Protein 5ER9 (pdb70)

CATH classification: 3.40.50.720

Foldseek 3Di:
DDALFQAEEEAQALLRLLLLLCCCPVVVGFYEYEAQAQAGHPQQDWDADPPFRFIDRQQDDAWDFAQDVVLVVVLVVQFDFDPDFAFEWEAFPRDIFQDDAEQRRVQVVVPHGDALVRQVVVLCVQLPDPAQVPDDFLVNNVCRQRGDVCCVRFPVQLVCFAQVDDRSQHHNCVCVQADGYHHPDRRRGPHDDTGAGQVGDRSSSCSSQPRPSYHYDYSGDCVVPVPVSCVVNVNHAYEYAAALCVVVVVPLHDFWFKGKDKDKDKDQAQDDPPHQKYAYRDPPDQFGIKGWRCRSCVVDDIDHGMTMMMTMGMDIADPPGDGQAGRDGVSNVVSLVVSVVVQLVCCVVRVYHFADCNRNVDHDRSSRSSVRSVCCCVPAVVCCSPPVDRNHDD/DDDFQAEEEAQALLRLLLQLCCCPVPVTFYEYEAQAQAHHPQQDWDADVPFRFIDRPNDDAWDFAQDVVLVVVLVVQFDFDPDFAFEWEAFPRDTFQDDAEQRRVCVVVPHGDALVRQVVVLCVQLVVAACVGQFFQLNNVCNQRGDVCCVTFPVQLCCQAFVDDRRQFHNVVVVQADHYHHPDRGRHDHDDIGAGQVGDRSSSCSSQVRPSYDYDYSGDCVVCVPVNCVNHVNYAYEYAAALCVVVPVPLHDFKFKGKDKDKDKDQAQDDPPHQKYAYRDNPDQFGIKGWRCRRCVPDPTDRGMTMMMTMGMDIADPPGGGDAGRRGVVNVVSLVVSVVVQVVCCQPRVYHFADCRRNVDPDRSSRSSVVSVCCCVQAVVCCSPVVDRSVHD

Secondary structure (DSSP, 8-state):
-----SEEEE--SHHHHHHHHHHHHHH---EEEE-SSSSSSGGG--EE-TTT--EE-TT----EEES-HHHHHHHTTT--B------EEEEETTEEEEESSSHHHHHHHHTS---HHHHHHHHHHHHTTS-GGG--SHHHHHHHHH-HHHIIIIIHHHHHHHHTS-GGGS-GGG-S-----SSS---S---SEEE-BTT-HHHHHHHHT-STTEEEE-S--HHHHHHHHHHHSTT--EEE-S-HHHHTTTTT-PPPEEEEEEEEEEESSS-SSSSSEEEE-STTSS-SEEEEGGGG-TTS---SS-EEEEEEEEEE--TTSPP-EE---HHHHHHHHHHHHHHHHHHHHH-EEE-HHHHHT----HHHHHHHHHHHIIIIIHHHHHH-------/----SEEEE--SHHHHHHHHHHHHHH---EEEE-SSSSSSGGG-EEE-TTT--EEETTS---EEES-HHHHHHHTTT--B-------EEEETTEEEE-SBSHHHHHHHHSS---HHHHHHHHHHHTTTS-GGG--SHHHHHHHHH-HHHIIIIIHHHHHHHH-S-GGGS-GGGGGGS-B-SSS---S---SEEE-BTT-HHHHHHHHT-STTEEEE-S--HHHHHHHHHHHSTT--EEE-S-HHHHTTTTT-PPPEEEEEEEEEEESSS-SSSSSEEEE-STTSS-SEEEEGGGG-TTS---SS-EEEEEEEEEE--TTSPP-EE---HHHHHHHHHHHHHHHHHHHHH-EEE-HHHHHT----HHHHHHHHHHHIIIIIHHHHHH---SS--

Organism: Mycolicibacterium smegmatis (strain ATCC 700084 / mc(2)155) (NCBI:txid246196)

Structure (mmCIF, N/CA/C/O backbone):
data_5ER9
#
_entry.id   5ER9
#
_cell.length_a   123.675
_cell.length_b   131.426
_cell.length_c   135.814
_cell.angle_alpha   90.000
_cell.angle_beta   90.000
_cell.angle_gamma   90.000
#
_symmetry.space_group_name_H-M   'I 2 2 2'
#
loop_
_entity.id
_entity.type
_entity.pdbx_description
1 polymer 'UDP-galactopyranose mutase'
2 non-polymer "URIDINE-5'-DIPHOSPHATE"
3 non-polymer 'FLAVIN-ADENINE DINUCLEOTIDE'
4 non-polymer 'NITRATE ION'
5 non-polymer 'SULFATE ION'
6 water water
#
loop_
_atom_site.group_PDB
_atom_site.id
_atom_site.type_symbol
_atom_site.label_atom_id
_atom_site.label_alt_id
_atom_site.label_comp_id
_atom_site.label_asym_id
_atom_site.label_entity_id
_atom_site.label_seq_id
_atom_site.pdbx_PDB_ins_code
_atom_site.Cartn_x
_atom_site.Cartn_y
_atom_site.Cartn_z
_atom_site.occupancy
_atom_site.B_iso_or_equiv
_atom_site.auth_seq_id
_atom_site.auth_comp_id
_atom_site.auth_asym_id
_atom_site.auth_atom_id
_atom_site.pdbx_PDB_model_num
ATOM 1 N N A SER A 1 1 ? 54.267 64.141 43.484 0.51 30.71 13 SER A N 1
ATOM 2 N N B SER A 1 1 ? 54.016 64.179 43.501 0.49 30.39 13 SER A N 1
ATOM 3 C CA A SER A 1 1 ? 54.294 63.316 42.279 0.51 33.53 13 SER A CA 1
ATOM 4 C CA B SER A 1 1 ? 54.337 63.252 42.417 0.49 33.54 13 SER A CA 1
ATOM 5 C C A SER A 1 1 ? 53.491 62.033 42.481 0.51 29.13 13 SER A C 1
ATOM 6 C C B SER A 1 1 ? 53.478 61.997 42.512 0.49 29.14 13 SER A C 1
ATOM 7 O O A SER A 1 1 ? 52.874 61.835 43.531 0.51 30.09 13 SER A O 1
ATOM 8 O O B SER A 1 1 ? 52.802 61.782 43.522 0.49 30.11 13 SER A O 1
ATOM 13 N N . THR A 1 2 ? 53.498 61.173 41.466 1.00 26.88 14 THR A N 1
ATOM 14 C CA . THR A 1 2 ? 52.847 59.858 41.532 1.00 22.82 14 THR A CA 1
ATOM 15 C C . THR A 1 2 ? 53.755 58.802 40.891 1.00 27.59 14 THR A C 1
ATOM 16 O O . THR A 1 2 ? 54.720 59.141 40.212 1.00 24.37 14 THR A O 1
ATOM 20 N N . GLY A 1 3 ? 53.453 57.526 41.113 1.00 26.57 15 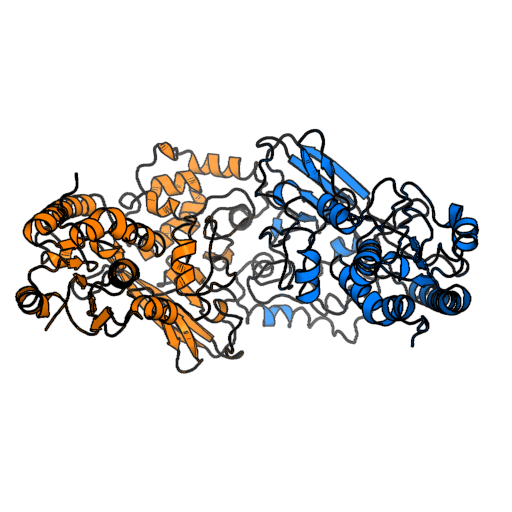GLY A N 1
ATOM 21 C CA . GLY A 1 3 ? 54.225 56.457 40.495 1.00 22.59 15 GLY A CA 1
ATOM 22 C C . GLY A 1 3 ? 55.669 56.409 40.963 1.00 30.11 15 GLY A C 1
ATOM 23 O O . GLY A 1 3 ? 55.978 56.841 42.077 1.00 29.29 15 GLY A O 1
ATOM 24 N N . ASN A 1 4 ? 56.548 55.905 40.097 1.00 21.87 16 ASN A N 1
ATOM 25 C CA . ASN A 1 4 ? 57.954 55.711 40.427 1.00 25.67 16 ASN A CA 1
ATOM 26 C C . ASN A 1 4 ? 58.078 55.019 41.766 1.00 23.35 16 ASN A C 1
ATOM 27 O O . ASN A 1 4 ? 58.829 55.441 42.650 1.00 25.62 16 ASN A O 1
ATOM 32 N N . PHE A 1 5 ? 57.327 53.939 41.896 1.00 17.15 17 PHE A N 1
ATOM 33 C CA . PHE A 1 5 ? 57.203 53.248 43.170 1.00 15.73 17 PHE A CA 1
ATOM 34 C C . PHE A 1 5 ? 58.492 52.541 43.558 1.00 19.88 17 PHE A C 1
ATOM 35 O O . PHE A 1 5 ? 59.157 51.918 42.717 1.00 18.11 17 PHE A O 1
ATOM 43 N N . ASP A 1 6 ? 58.820 52.650 44.843 1.00 17.35 18 ASP A N 1
ATOM 44 C CA . ASP A 1 6 ? 59.983 52.012 45.437 1.00 17.53 18 ASP A CA 1
ATOM 45 C C . ASP A 1 6 ? 59.598 50.704 46.082 1.00 15.82 18 ASP A C 1
ATOM 46 O O . ASP A 1 6 ? 60.461 49.898 46.421 1.00 19.12 18 ASP A O 1
ATOM 51 N N . LEU A 1 7 ? 58.297 50.501 46.273 1.00 13.23 19 LEU A N 1
ATOM 52 C CA . LEU A 1 7 ? 57.824 49.336 47.017 1.00 14.72 19 LEU A CA 1
ATOM 53 C C . LEU A 1 7 ? 56.394 49.005 46.628 1.00 16.66 19 LEU A C 1
ATOM 54 O O . LEU A 1 7 ? 55.566 49.902 46.558 1.00 17.31 19 LEU A O 1
ATOM 59 N N . PHE A 1 8 ? 56.114 47.729 46.380 1.00 16.16 20 PHE A N 1
ATOM 60 C CA . PHE A 1 8 ? 54.731 47.269 46.235 1.00 16.67 20 PHE A CA 1
ATOM 61 C C . PHE A 1 8 ? 54.304 46.520 47.487 1.00 15.64 20 PHE A C 1
ATOM 62 O O . PHE A 1 8 ? 55.033 45.652 47.966 1.00 16.53 20 PHE A O 1
ATOM 70 N N . VAL A 1 9 ? 53.122 46.838 48.018 1.00 14.85 21 VAL A N 1
ATOM 71 C CA . VAL A 1 9 ? 52.555 46.066 49.112 1.00 14.62 21 VAL A CA 1
ATOM 72 C C . VAL A 1 9 ? 51.219 45.458 48.674 1.00 15.37 21 VAL A C 1
ATOM 73 O O . VAL A 1 9 ? 50.325 46.177 48.217 1.00 13.67 21 VAL A O 1
ATOM 77 N N . VAL A 1 10 ? 51.103 44.135 48.763 1.00 15.27 22 VAL A N 1
ATOM 78 C CA . VAL A 1 10 ? 49.868 43.461 48.369 1.00 15.94 22 VAL A CA 1
ATOM 79 C C . VAL A 1 10 ? 49.036 43.156 49.608 1.00 15.48 22 VAL A C 1
ATOM 80 O O . VAL A 1 10 ? 49.417 42.324 50.445 1.00 16.13 22 VAL A O 1
ATOM 84 N N . GLY A 1 11 ? 47.903 43.847 49.728 1.00 17.46 23 GLY A N 1
ATOM 85 C CA . GLY A 1 11 ? 47.017 43.717 50.866 1.00 15.72 23 GLY A CA 1
ATOM 86 C C . GLY A 1 11 ? 47.125 44.890 51.827 1.00 16.10 23 GLY A C 1
ATOM 87 O O . GLY A 1 11 ? 48.238 45.344 52.131 1.00 18.00 23 GLY A O 1
ATOM 88 N N . SER A 1 12 ? 45.982 45.371 52.314 1.00 14.92 24 SER A N 1
ATOM 89 C CA . SER A 1 12 ? 45.948 46.570 53.152 1.00 15.13 24 SER A CA 1
ATOM 90 C C . SER A 1 12 ? 45.415 46.278 54.545 1.00 14.54 24 SER A C 1
ATOM 91 O O . SER A 1 12 ? 44.763 47.121 55.169 1.00 15.95 24 SER A O 1
ATOM 94 N N . GLY A 1 13 ? 45.700 45.078 55.047 1.00 15.25 25 GLY A N 1
ATOM 95 C CA . GLY A 1 13 ? 45.427 44.795 56.431 1.00 13.90 25 GLY A CA 1
ATOM 96 C C . GLY A 1 13 ? 46.483 45.450 57.318 1.00 17.53 25 GLY A C 1
ATOM 97 O O . GLY A 1 13 ? 47.363 46.155 56.827 1.00 13.51 25 GLY A O 1
ATOM 98 N N . PHE A 1 14 ? 46.414 45.211 58.615 1.00 15.21 26 PHE A N 1
ATOM 99 C CA . PHE A 1 14 ? 47.400 45.808 59.523 1.00 14.11 26 PHE A CA 1
ATOM 100 C C . PHE A 1 14 ? 48.851 45.450 59.162 1.00 13.25 26 PHE A C 1
ATOM 101 O O . PHE A 1 14 ? 49.710 46.281 59.334 1.00 14.76 26 PHE A O 1
ATOM 109 N N . PHE A 1 15 ? 49.138 44.239 58.676 1.00 11.82 27 PHE A N 1
ATOM 110 C CA . PHE A 1 15 ? 50.531 43.946 58.298 1.00 12.48 27 PHE A CA 1
ATOM 111 C C . PHE A 1 15 ? 50.972 44.849 57.141 1.00 14.65 27 PHE A C 1
ATOM 112 O O . PHE A 1 15 ? 51.987 45.554 57.229 1.00 12.75 27 PHE A O 1
ATOM 120 N N . GLY A 1 16 ? 50.190 44.840 56.064 1.00 12.71 28 GLY A N 1
ATOM 121 C CA . GLY A 1 16 ? 50.539 45.603 54.878 1.00 13.84 28 GLY A CA 1
ATOM 122 C C . GLY A 1 16 ? 50.620 47.097 55.159 1.00 14.52 28 GLY A C 1
ATOM 123 O O . GLY A 1 16 ? 51.514 47.767 54.640 1.00 13.43 28 GLY A O 1
ATOM 124 N N . LEU A 1 17 ? 49.699 47.625 55.964 1.00 13.22 29 LEU A N 1
ATOM 125 C CA . LEU A 1 17 ? 49.691 49.071 56.191 1.00 12.25 29 LEU A CA 1
ATOM 126 C C . LEU A 1 17 ? 50.825 49.485 57.118 1.00 14.17 29 LEU A C 1
ATOM 127 O O . LEU A 1 17 ? 51.320 50.592 57.007 1.00 13.48 29 LEU A O 1
ATOM 132 N N . THR A 1 18 ? 51.233 48.597 58.022 1.00 12.38 30 THR A N 1
ATOM 133 C CA . THR A 1 18 ? 52.401 48.890 58.862 1.00 12.59 30 THR A CA 1
ATOM 134 C C . THR A 1 18 ? 53.634 49.012 57.972 1.00 12.21 30 THR A C 1
ATOM 135 O O . THR A 1 18 ? 54.415 49.958 58.112 1.00 12.25 30 THR A O 1
ATOM 139 N N . ILE A 1 19 ? 53.801 48.059 57.056 1.00 10.95 31 ILE A N 1
ATOM 140 C CA . ILE A 1 19 ? 54.923 48.105 56.124 1.00 10.62 31 ILE A CA 1
ATOM 141 C C . ILE A 1 19 ? 54.896 49.384 55.291 1.00 13.24 31 ILE A C 1
ATOM 142 O O . ILE A 1 19 ? 55.904 50.074 55.154 1.00 12.75 31 ILE A O 1
ATOM 147 N N . ALA A 1 20 ? 53.736 49.690 54.719 1.00 14.41 32 ALA A N 1
ATOM 148 C CA . ALA A 1 20 ? 53.610 50.843 53.839 1.00 14.38 32 ALA A CA 1
ATOM 149 C C . ALA A 1 20 ? 53.911 52.136 54.591 1.00 13.37 32 ALA A C 1
ATOM 150 O O . ALA A 1 20 ? 54.661 52.977 54.087 1.00 14.18 32 ALA A O 1
ATOM 152 N N . GLU A 1 21 ? 53.335 52.288 55.781 1.00 12.14 33 GLU A N 1
ATOM 153 C CA . GLU A 1 21 ? 53.535 53.502 56.560 1.00 12.77 33 GLU A CA 1
ATOM 154 C C . GLU A 1 21 ? 54.999 53.666 56.975 1.00 14.14 33 GLU A C 1
ATOM 155 O O . GLU A 1 21 ? 55.537 54.770 56.891 1.00 13.02 33 GLU A O 1
ATOM 161 N N . ARG A 1 22 ? 55.638 52.587 57.423 1.00 12.90 34 ARG A N 1
ATOM 162 C CA . ARG A 1 22 ? 57.037 52.679 57.848 1.00 12.16 34 ARG A CA 1
ATOM 163 C C . ARG A 1 22 ? 57.936 53.050 56.667 1.00 15.15 34 ARG A C 1
ATOM 164 O O . ARG A 1 22 ? 58.811 53.923 56.795 1.00 13.54 34 ARG A O 1
ATOM 172 N N . ALA A 1 23 ? 57.740 52.398 55.525 1.00 12.88 35 ALA A N 1
ATOM 173 C CA . ALA A 1 23 ? 58.565 52.715 54.357 1.00 13.91 35 ALA A CA 1
ATOM 174 C C . ALA A 1 23 ? 58.386 54.181 53.941 1.00 15.91 35 ALA A C 1
ATOM 175 O O . ALA A 1 23 ? 59.351 54.882 53.601 1.00 15.31 35 ALA A O 1
ATOM 177 N N . ALA A 1 24 ? 57.144 54.637 53.972 1.00 12.26 36 ALA A N 1
ATOM 178 C CA . ALA A 1 24 ? 56.839 56.009 53.544 1.00 12.46 36 ALA A CA 1
ATOM 179 C C . ALA A 1 24 ? 57.413 57.025 54.510 1.00 16.79 36 ALA A C 1
ATOM 180 O O . ALA A 1 24 ? 58.153 57.922 54.112 1.00 15.84 36 ALA A O 1
ATOM 182 N N . THR A 1 25 ? 57.080 56.907 55.788 1.00 14.97 37 THR A N 1
ATOM 183 C CA . THR A 1 25 ? 57.424 58.010 56.685 1.00 13.98 37 THR A CA 1
ATOM 184 C C . THR A 1 25 ? 58.845 57.942 57.197 1.00 17.77 37 THR A C 1
ATOM 185 O O . THR A 1 25 ? 59.466 58.980 57.464 1.00 20.37 37 THR A O 1
ATOM 189 N N . GLN A 1 26 ? 59.371 56.737 57.342 1.00 15.23 38 GLN A N 1
ATOM 190 C CA . GLN A 1 26 ? 60.706 56.576 57.900 1.00 15.14 38 GLN A CA 1
ATOM 191 C C . GLN A 1 26 ? 61.814 56.628 56.850 1.00 16.28 38 GLN A C 1
ATOM 192 O O . GLN A 1 26 ? 62.943 57.028 57.166 1.00 18.92 38 GLN A O 1
ATOM 198 N N . LEU A 1 27 ? 61.510 56.193 55.627 1.00 15.43 39 LEU A N 1
ATOM 199 C CA . LEU A 1 27 ? 62.517 56.116 54.560 1.00 17.11 39 LEU A CA 1
ATOM 200 C C . LEU A 1 27 ? 62.222 57.031 53.375 1.00 18.97 39 LEU A C 1
ATOM 201 O O . LEU A 1 27 ? 63.038 57.145 52.453 1.00 20.04 39 LEU A O 1
ATOM 206 N N . GLY A 1 28 ? 61.049 57.652 53.379 1.00 16.44 40 GLY A N 1
ATOM 207 C CA . GLY A 1 28 ? 60.662 58.560 52.317 1.00 17.35 40 GLY A CA 1
ATOM 208 C C . GLY A 1 28 ? 60.418 57.851 51.002 1.00 21.08 40 GLY A C 1
ATOM 209 O O . GLY A 1 28 ? 60.558 58.459 49.928 1.00 19.37 40 GLY A O 1
ATOM 210 N N . LYS A 1 29 ? 60.054 56.574 51.079 1.00 16.05 41 LYS A N 1
ATOM 211 C CA . LYS A 1 29 ? 59.859 55.762 49.878 1.00 16.53 41 LYS A CA 1
ATOM 212 C C . LYS A 1 29 ? 58.421 55.836 49.362 1.00 19.48 41 LYS A C 1
ATOM 213 O O . LYS A 1 29 ? 57.465 55.975 50.139 1.00 18.66 41 LYS A O 1
ATOM 219 N N A ARG A 1 30 ? 58.270 55.713 48.048 0.54 18.31 42 ARG A N 1
ATOM 220 N N B ARG A 1 30 ? 58.276 55.763 48.042 0.46 18.32 42 ARG A N 1
ATOM 221 C CA A ARG A 1 30 ? 56.959 55.782 47.414 0.54 16.47 42 ARG A CA 1
ATOM 222 C CA B ARG A 1 30 ? 56.959 55.757 47.420 0.46 16.50 42 ARG A CA 1
ATOM 223 C C A ARG A 1 30 ? 56.360 54.380 47.305 0.54 18.52 42 ARG A C 1
ATOM 224 C C B ARG A 1 30 ? 56.410 54.344 47.424 0.46 18.54 42 ARG A C 1
ATOM 225 O O A ARG A 1 30 ? 56.967 53.486 46.718 0.54 17.24 42 ARG A O 1
ATOM 226 O O B ARG A 1 30 ? 57.097 53.402 47.030 0.46 16.75 42 ARG A O 1
ATOM 241 N N . VAL A 1 31 ? 55.173 54.195 47.885 1.00 15.43 43 VAL A N 1
ATOM 242 C CA . VAL A 1 31 ? 54.584 52.865 48.035 1.00 14.95 43 VAL A CA 1
ATOM 243 C C . VAL A 1 31 ? 53.256 52.764 47.296 1.00 15.51 43 VAL A C 1
ATOM 244 O O . VAL A 1 31 ? 52.423 53.657 47.394 1.00 17.87 43 VAL A O 1
ATOM 248 N N . LEU A 1 32 ? 53.074 51.677 46.552 1.00 13.29 44 LEU A N 1
ATOM 249 C CA . LEU A 1 32 ? 51.758 51.339 46.015 1.00 16.63 44 LEU A CA 1
ATOM 250 C C . LEU A 1 32 ? 51.197 50.147 46.770 1.00 16.96 44 LEU A C 1
ATOM 251 O O . LEU A 1 32 ? 51.823 49.083 46.794 1.00 17.53 44 LEU A O 1
ATOM 256 N N . VAL A 1 33 ? 50.031 50.340 47.391 1.00 14.72 45 VAL A N 1
ATOM 257 C CA . VAL A 1 33 ? 49.309 49.277 48.102 1.00 15.45 45 VAL A CA 1
ATOM 258 C C . VAL A 1 33 ? 48.198 48.775 47.191 1.00 17.31 45 VAL A C 1
ATOM 259 O O . VAL A 1 33 ? 47.332 49.545 46.776 1.00 17.22 45 VAL A O 1
ATOM 263 N N A ILE A 1 34 ? 48.256 47.488 46.857 0.50 17.55 46 ILE A N 1
ATOM 264 N N B ILE A 1 34 ? 48.246 47.485 46.871 0.50 17.55 46 ILE A N 1
ATOM 265 C CA A ILE A 1 34 ? 47.259 46.870 45.992 0.50 17.19 46 ILE A CA 1
ATOM 266 C CA B ILE A 1 34 ? 47.269 46.871 45.985 0.50 17.19 46 ILE A CA 1
ATOM 267 C C A ILE A 1 34 ? 46.305 46.019 46.818 0.50 17.64 46 ILE A C 1
ATOM 268 C C B ILE A 1 34 ? 46.306 46.013 46.804 0.50 17.63 46 ILE A C 1
ATOM 269 O O A ILE A 1 34 ? 46.720 45.070 47.489 0.50 18.18 46 ILE A O 1
ATOM 270 O O B ILE A 1 34 ? 46.721 45.055 47.458 0.50 18.18 46 ILE A O 1
ATOM 279 N N . GLU A 1 35 ? 45.021 46.367 46.774 1.00 16.01 47 GLU A N 1
ATOM 280 C CA . GLU A 1 35 ? 44.013 45.712 47.609 1.00 13.84 47 GLU A CA 1
ATOM 281 C C . GLU A 1 35 ? 42.858 45.176 46.749 1.00 17.89 47 GLU A C 1
ATOM 282 O O . GLU A 1 35 ? 42.218 45.937 46.030 1.00 18.43 47 GLU A O 1
ATOM 288 N N . ARG A 1 36 ? 42.591 43.877 46.833 1.00 20.72 48 ARG A N 1
ATOM 289 C CA . ARG A 1 36 ? 41.559 43.279 45.974 1.00 21.30 48 ARG A CA 1
ATOM 290 C C . ARG A 1 36 ? 40.128 43.587 46.454 1.00 23.07 48 ARG A C 1
ATOM 291 O O . ARG A 1 36 ? 39.197 43.599 45.647 1.00 22.63 48 ARG A O 1
ATOM 299 N N . ARG A 1 37 ? 39.955 43.873 47.745 1.00 22.61 49 ARG A N 1
ATOM 300 C CA . ARG A 1 37 ? 38.640 44.244 48.296 1.00 21.54 49 ARG A CA 1
ATOM 301 C C . ARG A 1 37 ? 38.262 45.691 47.987 1.00 22.24 49 ARG A C 1
ATOM 302 O O . ARG A 1 37 ? 39.097 46.476 47.546 1.00 21.28 49 ARG A O 1
ATOM 310 N N . PRO A 1 38 ? 36.987 46.064 48.216 1.00 21.72 50 PRO A N 1
ATOM 311 C CA . PRO A 1 38 ? 36.625 47.450 47.899 1.00 23.28 50 PRO A CA 1
ATOM 312 C C . PRO A 1 38 ? 36.947 48.440 49.015 1.00 25.82 50 PRO A C 1
ATOM 313 O O . PRO A 1 38 ? 36.606 49.618 48.887 1.00 27.22 50 PRO A O 1
ATOM 317 N N . HIS A 1 39 ? 37.608 47.978 50.080 1.00 26.39 51 HIS A N 1
ATOM 318 C CA . HIS A 1 39 ? 37.936 48.831 51.226 1.00 25.09 51 HIS A CA 1
ATOM 319 C C . HIS A 1 39 ? 39.305 48.418 51.773 1.00 20.12 51 HIS A C 1
ATOM 320 O O . HIS A 1 39 ? 39.723 47.284 51.548 1.00 19.25 51 HIS A O 1
ATOM 327 N N . ILE A 1 40 ? 39.992 49.313 52.487 1.00 22.37 52 ILE A N 1
ATOM 328 C CA . ILE A 1 40 ? 41.233 48.903 53.149 1.00 21.93 52 ILE A CA 1
ATOM 329 C C . ILE A 1 40 ? 40.950 48.194 54.471 1.00 21.96 52 ILE A C 1
ATOM 330 O O . ILE A 1 40 ? 39.806 48.138 54.929 1.00 23.56 52 ILE A O 1
ATOM 335 N N . GLY A 1 41 ? 41.996 47.636 55.084 1.00 19.09 53 GLY A N 1
ATOM 336 C CA . GLY A 1 41 ? 41.900 47.128 56.449 1.00 18.47 53 GLY A CA 1
ATOM 337 C C . GLY A 1 41 ? 41.807 45.628 56.659 1.00 16.98 53 GLY A C 1
ATOM 338 O O . GLY A 1 41 ? 41.892 45.148 57.802 1.00 19.16 53 GLY A O 1
ATOM 339 N N . GLY A 1 42 ? 41.630 44.880 55.577 1.00 18.33 54 GLY A N 1
ATOM 340 C CA . GLY A 1 42 ? 41.436 43.447 55.685 1.00 18.64 54 GLY A CA 1
ATOM 341 C C . GLY A 1 42 ? 40.245 43.185 56.589 1.00 21.54 54 GLY A C 1
ATOM 342 O O . GLY A 1 42 ? 39.231 43.872 56.503 1.00 22.40 54 GLY A O 1
ATOM 343 N N . ASN A 1 43 ? 40.368 42.222 57.488 1.00 19.90 55 ASN A N 1
ATOM 344 C CA . ASN A 1 43 ? 39.219 41.847 58.289 1.00 25.65 55 ASN A CA 1
ATOM 345 C C . ASN A 1 43 ? 38.959 42.752 59.483 1.00 24.63 55 ASN A C 1
ATOM 346 O O . ASN A 1 43 ? 37.958 42.589 60.192 1.00 21.22 55 ASN A O 1
ATOM 351 N N . ALA A 1 44 ? 39.821 43.743 59.685 1.00 20.35 56 ALA A N 1
ATOM 352 C CA . ALA A 1 44 ? 39.614 44.665 60.797 1.00 18.71 56 ALA A CA 1
ATOM 353 C C . ALA A 1 44 ? 38.719 45.848 60.414 1.00 18.29 56 ALA A C 1
ATOM 354 O O . ALA A 1 44 ? 38.404 46.680 61.248 1.00 18.64 56 ALA A O 1
ATOM 356 N N . TYR A 1 45 ? 38.307 45.898 59.152 1.00 18.67 57 TYR A N 1
ATOM 357 C CA . TYR A 1 45 ? 37.486 46.999 58.645 1.00 18.37 57 TYR A CA 1
ATOM 358 C C . TYR A 1 45 ? 36.174 47.150 59.412 1.00 22.61 57 TYR A C 1
ATOM 359 O O . TYR A 1 45 ? 35.446 46.171 59.573 1.00 24.88 57 TYR A O 1
ATOM 368 N N . SER A 1 46 ? 35.896 48.362 59.894 1.00 17.29 58 SER A N 1
ATOM 369 C CA . SER A 1 46 ? 34.648 48.656 60.612 1.00 20.82 58 SER A CA 1
ATOM 370 C C . SER A 1 46 ? 33.758 49.608 59.814 1.00 24.28 58 SER A C 1
ATOM 371 O O . SER A 1 46 ? 34.222 50.318 58.919 1.00 19.65 58 SER A O 1
ATOM 374 N N . GLU A 1 47 ? 32.472 49.620 60.151 1.00 20.80 59 GLU A N 1
ATOM 375 C CA . GLU A 1 47 ? 31.519 50.468 59.455 1.00 20.80 59 GLU A CA 1
ATOM 376 C C . GLU A 1 47 ? 30.287 50.643 60.319 1.00 22.50 59 GLU A C 1
ATOM 377 O O . GLU A 1 47 ? 30.045 49.827 61.212 1.00 21.35 59 GLU A O 1
ATOM 383 N N . PRO A 1 48 ? 29.494 51.689 60.050 1.00 23.57 60 PRO A N 1
ATOM 384 C CA . PRO A 1 48 ? 28.275 51.859 60.839 1.00 23.07 60 PRO A CA 1
ATOM 385 C C . PRO A 1 48 ? 27.138 50.998 60.294 1.00 26.55 60 PRO A C 1
ATOM 386 O O . PRO A 1 48 ? 26.939 50.900 59.081 1.00 28.49 60 PRO A O 1
ATOM 390 N N . GLU A 1 49 ? 26.427 50.336 61.196 1.00 25.76 61 GLU A N 1
ATOM 391 C CA . GLU A 1 49 ? 25.166 49.709 60.839 1.00 25.45 61 GLU A CA 1
ATOM 392 C C . GLU A 1 49 ? 24.193 50.876 60.606 1.00 26.46 61 GLU A C 1
ATOM 393 O O . GLU A 1 49 ? 24.079 51.763 61.451 1.00 29.25 61 GLU A O 1
ATOM 399 N N . PRO A 1 50 ? 23.505 50.886 59.449 1.00 29.99 62 PRO A N 1
ATOM 400 C CA . PRO A 1 50 ? 22.733 52.049 58.984 1.00 32.18 62 PRO A CA 1
ATOM 401 C C . PRO A 1 50 ? 21.559 52.438 59.893 1.00 31.66 62 PRO A C 1
ATOM 402 O O . PRO A 1 50 ? 21.364 53.615 60.188 1.00 35.16 62 PRO A O 1
ATOM 406 N N . GLU A 1 51 ? 20.786 51.456 60.333 1.00 34.92 63 GLU A N 1
ATOM 407 C CA . GLU A 1 51 ? 19.580 51.748 61.097 1.00 32.88 63 GLU A CA 1
ATOM 408 C C . GLU A 1 51 ? 19.885 52.327 62.482 1.00 38.71 63 GLU A C 1
ATOM 409 O O . GLU A 1 51 ? 19.214 53.251 62.934 1.00 33.67 63 GLU A O 1
ATOM 415 N N . THR A 1 52 ? 20.909 51.801 63.149 1.00 30.23 64 THR A N 1
ATOM 416 C CA . THR A 1 52 ? 21.218 52.215 64.516 1.00 34.16 64 THR A CA 1
ATOM 417 C C . THR A 1 52 ? 22.394 53.178 64.609 1.00 29.00 64 THR A C 1
ATOM 418 O O . THR A 1 52 ? 22.538 53.903 65.598 1.00 30.49 64 THR A O 1
ATOM 422 N N . GLY A 1 53 ? 23.243 53.164 63.587 1.00 26.60 65 GLY A N 1
ATOM 423 C CA . GLY A 1 53 ? 24.423 54.010 63.569 1.00 28.91 65 GLY A CA 1
ATOM 424 C C . GLY A 1 53 ? 25.564 53.373 64.344 1.00 28.18 65 GLY A C 1
ATOM 425 O O . GLY A 1 53 ? 26.643 53.949 64.448 1.00 29.72 65 GLY A O 1
ATOM 426 N N . ILE A 1 54 ? 25.321 52.187 64.898 1.00 24.92 66 ILE A N 1
ATOM 427 C CA . ILE A 1 54 ? 26.322 51.531 65.749 1.00 25.48 66 ILE A CA 1
ATOM 428 C C . ILE A 1 54 ? 27.481 50.979 64.918 1.00 24.24 66 ILE A C 1
ATOM 429 O O . ILE A 1 54 ? 27.262 50.290 63.916 1.00 23.49 66 ILE A O 1
ATOM 434 N N . GLU A 1 55 ? 28.715 51.265 65.347 1.00 24.39 67 GLU A N 1
ATOM 435 C CA . GLU A 1 55 ? 29.885 50.780 64.616 1.00 22.57 67 GLU A CA 1
ATOM 436 C C . GLU A 1 55 ? 30.028 49.268 64.790 1.00 22.03 67 GLU A C 1
ATOM 437 O O . GLU A 1 55 ? 30.072 48.757 65.914 1.00 21.28 67 GLU A O 1
ATOM 443 N N . VAL A 1 56 ? 30.089 48.553 63.677 1.00 20.85 68 VAL A N 1
ATOM 444 C CA . VAL A 1 56 ? 30.237 47.111 63.732 1.00 22.64 68 VAL A CA 1
ATOM 445 C C . VAL A 1 56 ? 31.471 46.643 62.966 1.00 22.48 68 VAL A C 1
ATOM 446 O O . VAL A 1 56 ? 32.044 47.398 62.185 1.00 22.45 68 VAL A O 1
ATOM 450 N N . HIS A 1 57 ? 31.867 45.393 63.211 1.00 24.01 69 HIS A N 1
ATOM 451 C CA . HIS A 1 57 ? 32.974 44.739 62.506 1.00 21.33 69 HIS A CA 1
ATOM 452 C C . HIS A 1 57 ? 32.443 43.554 61.684 1.00 29.78 69 HIS A C 1
ATOM 453 O O . HIS A 1 57 ? 32.357 42.448 62.200 1.00 26.00 69 HIS A O 1
ATOM 460 N N A LYS A 1 58 ? 32.030 43.711 60.432 0.49 33.18 70 LYS A N 1
ATOM 461 N N B LYS A 1 58 ? 32.176 43.808 60.401 0.51 32.87 70 LYS A N 1
ATOM 462 C CA A LYS A 1 58 ? 31.371 42.523 59.873 0.49 32.42 70 LYS A CA 1
ATOM 463 C CA B LYS A 1 58 ? 31.511 42.858 59.505 0.51 32.91 70 LYS A CA 1
ATOM 464 C C A LYS A 1 58 ? 32.307 41.591 59.098 0.49 29.59 70 LYS A C 1
ATOM 465 C C B LYS A 1 58 ? 32.280 41.561 59.271 0.51 29.56 70 LYS A C 1
ATOM 466 O O A LYS A 1 58 ? 31.859 40.835 58.235 0.49 37.68 70 LYS A O 1
ATOM 467 O O B LYS A 1 58 ? 31.687 40.528 58.962 0.51 29.26 70 LYS A O 1
ATOM 478 N N . TYR A 1 59 ? 33.598 41.610 59.433 1.00 29.95 71 TYR A N 1
ATOM 479 C CA . TYR A 1 59 ? 34.452 40.470 59.104 1.00 32.21 71 TYR A CA 1
ATOM 480 C C . TYR A 1 59 ? 34.821 39.692 60.349 1.00 29.15 71 TYR A C 1
ATOM 481 O O . TYR A 1 59 ? 35.643 38.780 60.282 1.00 36.22 71 TYR A O 1
ATOM 490 N N . GLY A 1 60 ? 34.213 40.049 61.477 1.00 24.39 72 GLY A N 1
ATOM 491 C CA . GLY A 1 60 ? 34.485 39.392 62.741 1.00 23.22 72 GLY A CA 1
ATOM 492 C C . GLY A 1 60 ? 34.810 40.424 63.812 1.00 30.41 72 GLY A C 1
ATOM 493 O O . GLY A 1 60 ? 35.437 41.435 63.519 1.00 24.81 72 GLY A O 1
ATOM 494 N N . ALA A 1 61 ? 34.383 40.191 65.049 1.00 28.48 73 ALA A N 1
ATOM 495 C CA . ALA A 1 61 ? 34.660 41.141 66.132 1.00 27.31 73 ALA A CA 1
ATOM 496 C C . ALA A 1 61 ? 36.166 41.253 66.417 1.00 24.13 73 ALA A C 1
ATOM 497 O O . ALA A 1 61 ? 36.861 40.239 66.510 1.00 22.88 73 ALA A O 1
ATOM 499 N N . HIS A 1 62 ? 36.652 42.486 66.552 1.00 19.32 74 HIS A N 1
ATOM 500 C CA . HIS A 1 62 ? 38.083 42.736 66.760 1.00 18.38 74 HIS A CA 1
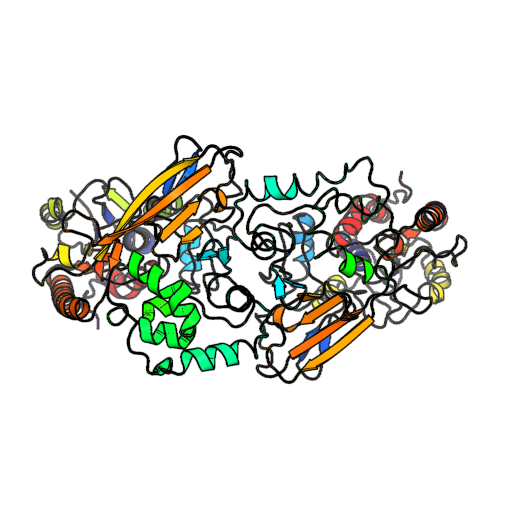ATOM 501 C C . HIS A 1 62 ? 38.390 43.475 68.059 1.00 16.31 74 HIS A C 1
ATOM 502 O O . HIS A 1 62 ? 37.933 44.611 68.274 1.00 16.14 74 HIS A O 1
ATOM 509 N N . LEU A 1 63 ? 39.228 42.862 68.900 1.00 14.90 75 LEU A N 1
ATOM 510 C CA . LEU A 1 63 ? 39.570 43.434 70.188 1.00 14.15 75 LEU A CA 1
ATOM 511 C C . LEU A 1 63 ? 41.091 43.599 70.242 1.00 16.48 75 LEU A C 1
ATOM 512 O O . LEU A 1 63 ? 41.801 42.616 70.057 1.00 17.98 75 LEU A O 1
ATOM 517 N N . PHE A 1 64 ? 41.575 44.819 70.463 1.00 13.81 76 PHE A N 1
ATOM 518 C CA . PHE A 1 64 ? 43.014 45.072 70.394 1.00 13.59 76 PHE A CA 1
ATOM 519 C C . PHE A 1 64 ? 43.671 44.936 71.765 1.00 15.77 76 PHE A C 1
ATOM 520 O O . PHE A 1 64 ? 43.127 45.397 72.769 1.00 15.25 76 PHE A O 1
ATOM 528 N N . HIS A 1 65 ? 44.842 44.302 71.799 1.00 13.91 77 HIS A N 1
ATOM 529 C CA . HIS A 1 65 ? 45.571 44.097 73.050 1.00 13.72 77 HIS A CA 1
ATOM 530 C C . HIS A 1 65 ? 47.039 43.816 72.719 1.00 14.16 77 HIS A C 1
ATOM 531 O O . HIS A 1 65 ? 47.317 43.177 71.718 1.00 16.45 77 HIS A O 1
ATOM 538 N N . THR A 1 66 ? 47.964 44.292 73.551 1.00 12.37 78 THR A N 1
ATOM 539 C CA . THR A 1 66 ? 49.371 43.977 73.334 1.00 14.16 78 THR A CA 1
ATOM 540 C C . THR A 1 66 ? 50.142 44.098 74.642 1.00 14.46 78 THR A C 1
ATOM 541 O O . THR A 1 66 ? 49.709 44.820 75.539 1.00 15.14 78 THR A O 1
ATOM 545 N N . SER A 1 67 ? 51.272 43.391 74.746 1.00 14.39 79 SER A N 1
ATOM 546 C CA . SER A 1 67 ? 52.154 43.588 75.891 1.00 14.58 79 SER A CA 1
ATOM 547 C C . SER A 1 67 ? 53.474 44.213 75.477 1.00 15.33 79 SER A C 1
ATOM 548 O O . SER A 1 67 ? 54.402 44.295 76.288 1.00 17.28 79 SER A O 1
ATOM 551 N N . ASN A 1 68 ? 53.535 44.687 74.235 1.00 14.78 80 ASN A N 1
ATOM 552 C CA . ASN A 1 68 ? 54.757 45.271 73.688 1.00 14.27 80 ASN A CA 1
ATOM 553 C C . ASN A 1 68 ? 54.589 46.800 73.655 1.00 16.79 80 ASN A C 1
ATOM 554 O O . ASN A 1 68 ? 53.762 47.338 72.901 1.00 14.42 80 ASN A O 1
ATOM 559 N N . LYS A 1 69 ? 55.357 47.501 74.487 1.00 13.60 81 LYS A N 1
ATOM 560 C CA . LYS A 1 69 ? 55.215 48.957 74.593 1.00 11.68 81 LYS A CA 1
ATOM 561 C C . LYS A 1 69 ? 55.591 49.683 73.303 1.00 14.93 81 LYS A C 1
ATOM 562 O O . LYS A 1 69 ? 55.031 50.741 72.983 1.00 13.84 81 LYS A O 1
ATOM 568 N N . ARG A 1 70 ? 56.527 49.121 72.545 1.00 16.02 82 ARG A N 1
ATOM 569 C CA . ARG A 1 70 ? 56.884 49.720 71.269 1.00 14.43 82 ARG A CA 1
ATOM 570 C C . ARG A 1 70 ? 55.709 49.680 70.300 1.00 14.57 82 ARG A C 1
ATOM 571 O O . ARG A 1 70 ? 55.440 50.665 69.607 1.00 14.22 82 ARG A O 1
ATOM 579 N N . VAL A 1 71 ? 55.009 48.545 70.264 1.00 14.34 83 VAL A N 1
ATOM 580 C CA . VAL A 1 71 ? 53.824 48.429 69.412 1.00 12.77 83 VAL A CA 1
ATOM 581 C C . VAL A 1 71 ? 52.725 49.380 69.886 1.00 13.56 83 VAL A C 1
ATOM 582 O O . VAL A 1 71 ? 52.081 50.047 69.063 1.00 12.46 83 VAL A O 1
ATOM 586 N N . TRP A 1 72 ? 52.518 49.453 71.206 1.00 12.72 84 TRP A N 1
ATOM 587 C CA . TRP A 1 72 ? 51.537 50.366 71.809 1.00 12.38 84 TRP A CA 1
ATOM 588 C C . TRP A 1 72 ? 51.827 51.806 71.418 1.00 14.15 84 TRP A C 1
ATOM 589 O O . TRP A 1 72 ? 50.944 52.541 70.977 1.00 14.44 84 TRP A O 1
ATOM 600 N N . ASP A 1 73 ? 53.089 52.208 71.551 1.00 14.67 85 ASP A N 1
ATOM 601 C CA . ASP A 1 73 ? 53.454 53.593 71.256 1.00 13.48 85 ASP A CA 1
ATOM 602 C C . ASP A 1 73 ? 53.324 53.850 69.758 1.00 15.42 85 ASP A C 1
ATOM 603 O O . ASP A 1 73 ? 52.927 54.937 69.348 1.00 15.26 85 ASP A O 1
ATOM 608 N N . TYR A 1 74 ? 53.610 52.836 68.947 1.00 13.31 86 TYR A N 1
ATOM 609 C CA . TYR A 1 74 ? 53.470 52.962 67.503 1.00 14.39 86 TYR A CA 1
ATOM 610 C C . TYR A 1 74 ? 52.000 53.181 67.106 1.00 15.51 86 TYR A C 1
ATOM 611 O O . TYR A 1 74 ? 51.694 54.118 66.346 1.00 15.78 86 TYR A O 1
ATOM 620 N N . VAL A 1 75 ? 51.091 52.340 67.600 1.00 13.61 87 VAL A N 1
ATOM 621 C CA . VAL A 1 75 ? 49.718 52.437 67.106 1.00 14.13 87 VAL A CA 1
ATOM 622 C C . VAL A 1 75 ? 49.046 53.705 67.634 1.00 15.46 87 VAL A C 1
ATOM 623 O O . VAL A 1 75 ? 48.113 54.208 67.011 1.00 13.72 87 VAL A O 1
ATOM 627 N N . ARG A 1 76 ? 49.521 54.230 68.761 1.00 15.02 88 ARG A N 1
ATOM 628 C CA . ARG A 1 76 ? 48.893 55.432 69.320 1.00 14.36 88 ARG A CA 1
ATOM 629 C C . ARG A 1 76 ? 49.210 56.681 68.498 1.00 16.93 88 ARG A C 1
ATOM 630 O O . ARG A 1 76 ? 48.662 57.750 68.751 1.00 16.36 88 ARG A O 1
ATOM 638 N N A GLN A 1 77 ? 50.086 56.536 67.508 0.58 15.39 89 GLN A N 1
ATOM 639 N N B GLN A 1 77 ? 50.071 56.535 67.496 0.42 15.42 89 GLN A N 1
ATOM 640 C CA A GLN A 1 77 ? 50.318 57.627 66.565 0.58 17.01 89 GLN A CA 1
ATOM 641 C CA B GLN A 1 77 ? 50.331 57.638 66.575 0.42 17.04 89 GLN A CA 1
ATOM 642 C C A GLN A 1 77 ? 49.090 57.854 65.697 0.58 19.01 89 GLN A C 1
ATOM 643 C C B GLN A 1 77 ? 49.196 57.778 65.558 0.42 18.82 89 GLN A C 1
ATOM 644 O O A GLN A 1 77 ? 48.881 58.957 65.185 0.58 18.05 89 GLN A O 1
ATOM 645 O O B GLN A 1 77 ? 49.147 58.760 64.809 0.42 17.91 89 GLN A O 1
ATOM 656 N N . PHE A 1 78 ? 48.282 56.805 65.541 1.00 14.89 90 PHE A N 1
ATOM 657 C CA . PHE A 1 78 ? 47.186 56.790 64.567 1.00 14.21 90 PHE A CA 1
ATOM 658 C C . PHE A 1 78 ? 45.791 56.795 65.175 1.00 15.16 90 PHE A C 1
ATOM 659 O O . PHE A 1 78 ? 44.796 56.940 64.472 1.00 17.83 90 PHE A O 1
ATOM 667 N N . THR A 1 79 ? 45.723 56.590 66.477 1.00 15.74 91 THR A N 1
ATOM 668 C CA . THR A 1 79 ? 44.429 56.501 67.138 1.00 16.82 91 THR A CA 1
ATOM 669 C C . THR A 1 79 ? 44.622 56.696 68.626 1.00 16.49 91 THR A C 1
ATOM 670 O O . THR A 1 79 ? 45.709 56.462 69.141 1.00 16.13 91 THR A O 1
ATOM 674 N N . ASP A 1 80 ? 43.584 57.177 69.308 1.00 16.06 92 ASP A N 1
ATOM 675 C CA . ASP A 1 80 ? 43.497 57.059 70.757 1.00 18.17 92 ASP A CA 1
ATOM 676 C C . ASP A 1 80 ? 42.760 55.764 71.091 1.00 15.00 92 ASP A C 1
ATOM 677 O O . ASP A 1 80 ? 42.057 55.210 70.236 1.00 15.56 92 ASP A O 1
ATOM 682 N N . PHE A 1 81 ? 42.916 55.306 72.328 1.00 13.91 93 PHE A N 1
ATOM 683 C CA . PHE A 1 81 ? 42.216 54.111 72.808 1.00 16.85 93 PHE A CA 1
ATOM 684 C C . PHE A 1 81 ? 41.356 54.412 74.019 1.00 16.95 93 PHE A C 1
ATOM 685 O O . PHE A 1 81 ? 41.747 55.183 74.911 1.00 18.30 93 PHE A O 1
ATOM 693 N N . THR A 1 82 ? 40.191 53.768 74.058 1.00 16.55 94 THR A N 1
ATOM 694 C CA . THR A 1 82 ? 39.342 53.791 75.236 1.00 16.96 94 THR A CA 1
ATOM 695 C C . THR A 1 82 ? 39.945 52.920 76.333 1.00 18.24 94 THR A C 1
ATOM 696 O O . THR A 1 82 ? 40.914 52.193 76.098 1.00 17.97 94 THR A O 1
ATOM 700 N N . GLY A 1 83 ? 39.348 52.960 77.523 1.00 17.71 95 GLY A N 1
ATOM 701 C CA . GLY A 1 83 ? 39.808 52.128 78.623 1.00 17.22 95 GLY A CA 1
ATOM 702 C C . GLY A 1 83 ? 39.106 50.780 78.690 1.00 18.03 95 GLY A C 1
ATOM 703 O O . GLY A 1 83 ? 39.160 50.100 79.717 1.00 17.46 95 GLY A O 1
ATOM 704 N N . TYR A 1 84 ? 38.456 50.404 77.596 1.00 16.53 96 TYR A N 1
ATOM 705 C CA . TYR A 1 84 ? 37.791 49.099 77.477 1.00 19.17 96 TYR A CA 1
ATOM 706 C C . TYR A 1 84 ? 38.720 47.959 77.842 1.00 16.36 96 TYR A C 1
ATOM 707 O O . TYR A 1 84 ? 39.889 47.946 77.438 1.00 17.06 96 TYR A O 1
ATOM 716 N N . GLN A 1 85 ? 38.205 47.010 78.625 1.00 16.07 97 GLN A N 1
ATOM 717 C CA . GLN A 1 85 ? 38.900 45.760 78.900 1.00 14.38 97 GLN A CA 1
ATOM 718 C C . GLN A 1 85 ? 37.977 44.635 78.483 1.00 17.11 97 GLN A C 1
ATOM 719 O O . GLN A 1 85 ? 36.789 44.627 78.855 1.00 19.65 97 GLN A O 1
ATOM 725 N N . HIS A 1 86 ? 38.494 43.710 77.685 1.00 14.86 98 HIS A N 1
ATOM 726 C CA . HIS A 1 86 ? 37.645 42.654 77.156 1.00 15.66 98 HIS A CA 1
ATOM 727 C C . HIS A 1 86 ? 37.288 41.638 78.218 1.00 14.01 98 HIS A C 1
ATOM 728 O O . HIS A 1 86 ? 38.157 41.165 78.933 1.00 15.26 98 HIS A O 1
ATOM 735 N N . ARG A 1 87 ? 36.000 41.309 78.308 1.00 13.49 99 ARG A N 1
ATOM 736 C CA . ARG A 1 87 ? 35.564 40.179 79.121 1.00 14.77 99 ARG A CA 1
ATOM 737 C C . ARG A 1 87 ? 34.584 39.366 78.286 1.00 15.03 99 ARG A C 1
ATOM 738 O O . ARG A 1 87 ? 33.846 39.926 77.463 1.00 18.62 99 ARG A O 1
ATOM 746 N N . VAL A 1 88 ? 34.605 38.049 78.480 1.00 15.45 100 VAL A N 1
ATOM 747 C CA . VAL A 1 88 ? 33.755 37.129 77.729 1.00 16.02 100 VAL A CA 1
ATOM 748 C C . VAL A 1 88 ? 32.956 36.285 78.714 1.00 13.02 100 VAL A C 1
ATOM 749 O O . VAL A 1 88 ? 33.498 35.871 79.739 1.00 14.27 100 VAL A O 1
ATOM 753 N N . PHE A 1 89 ? 31.677 36.049 78.423 1.00 15.71 101 PHE A N 1
ATOM 754 C CA . PHE A 1 89 ? 30.896 35.094 79.222 1.00 16.66 101 PHE A CA 1
ATOM 755 C C . PHE A 1 89 ? 30.524 33.890 78.374 1.00 15.87 101 PHE A C 1
ATOM 756 O O . PHE A 1 89 ? 30.514 33.982 77.142 1.00 15.92 101 PHE A O 1
ATOM 764 N N . ALA A 1 90 ? 30.240 32.759 79.032 1.00 16.88 102 ALA A N 1
ATOM 765 C CA . ALA A 1 90 ? 30.033 31.490 78.335 1.00 16.12 102 ALA A CA 1
ATOM 766 C C . ALA A 1 90 ? 28.667 30.914 78.702 1.00 21.45 102 ALA A C 1
ATOM 767 O O . ALA A 1 90 ? 28.368 30.751 79.880 1.00 19.52 102 ALA A O 1
ATOM 769 N N . MET A 1 91 ? 27.851 30.617 77.697 1.00 18.35 103 MET A N 1
ATOM 770 C CA . MET A 1 91 ? 26.507 30.075 77.931 1.00 19.23 103 MET A CA 1
ATOM 771 C C . MET A 1 91 ? 26.515 28.556 77.828 1.00 21.46 103 MET A C 1
ATOM 772 O O . MET A 1 91 ? 26.849 28.008 76.786 1.00 19.11 103 MET A O 1
ATOM 777 N N . HIS A 1 92 ? 26.140 27.885 78.914 1.00 19.34 104 HIS A N 1
ATOM 778 C CA . HIS A 1 92 ? 26.179 26.428 78.979 1.00 19.87 104 HIS A CA 1
ATOM 779 C C . HIS A 1 92 ? 24.973 25.918 79.758 1.00 23.58 104 HIS A C 1
ATOM 780 O O . HIS A 1 92 ? 24.780 26.334 80.887 1.00 22.01 104 HIS A O 1
ATOM 787 N N . ASN A 1 93 ? 24.178 25.032 79.154 1.00 20.95 105 ASN A N 1
ATOM 788 C CA . ASN A 1 93 ? 22.987 24.481 79.811 1.00 23.34 105 ASN A CA 1
ATOM 789 C C . ASN A 1 93 ? 22.077 25.556 80.427 1.00 23.27 105 ASN A C 1
ATOM 790 O O . ASN A 1 93 ? 21.520 25.380 81.516 1.00 26.00 105 ASN A O 1
ATOM 795 N N . GLY A 1 94 ? 21.930 26.666 79.713 1.00 21.82 106 GLY A N 1
ATOM 796 C CA . GLY A 1 94 ? 20.977 27.696 80.084 1.00 22.39 106 GLY A CA 1
ATOM 797 C C . GLY A 1 94 ? 21.484 28.708 81.100 1.00 19.92 106 GLY A C 1
ATOM 798 O O . GLY A 1 94 ? 20.741 29.613 81.497 1.00 22.84 106 GLY A O 1
ATOM 799 N N . GLN A 1 95 ? 22.743 28.557 81.506 1.00 19.97 107 GLN A N 1
ATOM 800 C CA . GLN A 1 95 ? 23.359 29.438 82.497 1.00 19.96 107 GLN A CA 1
ATOM 801 C C . GLN A 1 95 ? 24.529 30.206 81.897 1.00 21.98 107 GLN A C 1
ATOM 802 O O . GLN A 1 95 ? 25.254 29.685 81.056 1.00 18.73 107 GLN A O 1
ATOM 808 N N . ALA A 1 96 ? 24.693 31.443 82.341 1.00 19.35 108 ALA A N 1
ATOM 809 C CA . ALA A 1 96 ? 25.820 32.271 81.923 1.00 18.25 108 ALA A CA 1
ATOM 810 C C . ALA A 1 96 ? 26.960 32.108 82.911 1.00 19.83 108 ALA A C 1
ATOM 811 O O . ALA A 1 96 ? 26.788 32.321 84.110 1.00 21.56 108 ALA A O 1
ATOM 813 N N . TYR A 1 97 ? 28.132 31.750 82.406 1.00 17.74 109 TYR A N 1
ATOM 814 C CA . TYR A 1 97 ? 29.286 31.558 83.258 1.00 16.68 109 TYR A CA 1
ATOM 815 C C . TYR A 1 97 ? 30.352 32.633 83.076 1.00 17.99 109 TYR A C 1
ATOM 816 O O . TYR A 1 97 ? 30.637 33.048 81.953 1.00 18.06 109 TYR A O 1
ATOM 825 N N . GLN A 1 98 ? 30.931 33.068 84.191 1.00 17.07 110 GLN A N 1
ATOM 826 C CA . GLN A 1 98 ? 32.196 33.785 84.146 1.00 16.16 110 GLN A CA 1
ATOM 827 C C . GLN A 1 98 ? 33.204 32.923 83.394 1.00 16.42 110 GLN A C 1
ATOM 828 O O . GLN A 1 98 ? 33.175 31.698 83.471 1.00 18.77 110 GLN A O 1
ATOM 834 N N . PHE A 1 99 ? 34.096 33.585 82.673 1.00 18.71 111 PHE A N 1
ATOM 835 C CA . PHE A 1 99 ? 34.981 32.926 81.725 1.00 18.85 111 PHE A CA 1
ATOM 836 C C . PHE A 1 99 ? 36.151 33.901 81.529 1.00 15.47 111 PHE A C 1
ATOM 837 O O . PHE A 1 99 ? 35.954 35.099 81.683 1.00 17.36 111 PHE A O 1
ATOM 845 N N . PRO A 1 100 ? 37.372 33.406 81.239 1.00 16.87 112 PRO A N 1
ATOM 846 C CA . PRO A 1 100 ? 37.791 32.013 81.066 1.00 16.61 112 PRO A CA 1
ATOM 847 C C . PRO A 1 100 ? 37.836 31.270 82.389 1.00 22.24 112 PRO A C 1
ATOM 848 O O . PRO A 1 100 ? 37.454 31.820 83.416 1.00 20.19 112 PRO A O 1
ATOM 852 N N A MET A 1 101 ? 38.242 30.005 82.356 0.61 29.46 113 MET A N 1
ATOM 853 N N B MET A 1 101 ? 38.320 30.033 82.342 0.39 29.31 113 MET A N 1
ATOM 854 C CA A MET A 1 101 ? 38.197 29.169 83.553 0.61 27.12 113 MET A CA 1
ATOM 855 C CA B MET A 1 101 ? 38.469 29.200 83.527 0.39 28.09 113 MET A CA 1
ATOM 856 C C A MET A 1 101 ? 39.086 29.779 84.640 0.61 25.05 113 MET A C 1
ATOM 857 C C B MET A 1 101 ? 39.145 29.985 84.645 0.39 25.01 113 MET A C 1
ATOM 858 O O A MET A 1 101 ? 40.275 29.971 84.440 0.61 26.99 113 MET A O 1
ATOM 859 O O B MET A 1 101 ? 40.230 30.546 84.474 0.39 27.17 113 MET A O 1
ATOM 868 N N . GLY A 1 102 ? 38.469 30.081 85.784 1.00 24.58 114 GLY A N 1
ATOM 869 C CA . GLY A 1 102 ? 39.061 30.793 86.901 1.00 23.08 114 GLY A CA 1
ATOM 870 C C . GLY A 1 102 ? 38.185 30.501 88.107 1.00 18.95 114 GLY A C 1
ATOM 871 O O . GLY A 1 102 ? 37.292 29.680 87.991 1.00 19.97 114 GLY A O 1
ATOM 872 N N . LEU A 1 103 ? 38.396 31.184 89.232 1.00 20.29 115 LEU A N 1
ATOM 873 C CA . LEU A 1 103 ? 37.621 30.848 90.444 1.00 18.78 115 LEU A CA 1
ATOM 874 C C . LEU A 1 103 ? 36.127 31.115 90.271 1.00 20.04 115 LEU A C 1
ATOM 875 O O . LEU A 1 103 ? 35.297 30.446 90.902 1.00 20.36 115 LEU A O 1
ATOM 880 N N . GLY A 1 104 ? 35.778 32.083 89.425 1.00 18.78 116 GLY A N 1
ATOM 881 C CA . GLY A 1 104 ? 34.380 32.358 89.138 1.00 19.19 116 GLY A CA 1
ATOM 882 C C . GLY A 1 104 ? 33.679 31.183 88.467 1.00 20.47 116 GLY A C 1
ATOM 883 O O . GLY A 1 104 ? 32.654 30.705 88.950 1.00 22.13 116 GLY A O 1
ATOM 884 N N . LEU A 1 105 ? 34.229 30.718 87.348 1.00 21.69 117 LEU A N 1
ATOM 885 C CA . LEU A 1 105 ? 33.648 29.587 86.635 1.00 21.01 117 LEU A CA 1
ATOM 886 C C . LEU A 1 105 ? 33.654 28.332 87.516 1.00 20.83 117 LEU A C 1
ATOM 887 O O . LEU A 1 105 ? 32.681 27.583 87.543 1.00 20.76 117 LEU A O 1
ATOM 892 N N . VAL A 1 106 ? 34.762 28.111 88.210 1.00 21.08 118 VAL A N 1
ATOM 893 C CA . VAL A 1 106 ? 34.924 26.931 89.070 1.00 20.55 118 VAL A CA 1
ATOM 894 C C . VAL A 1 106 ? 33.823 26.913 90.129 1.00 22.89 118 VAL A C 1
ATOM 895 O O . VAL A 1 106 ? 33.127 25.908 90.307 1.00 22.17 118 VAL A O 1
ATOM 899 N N A SER A 1 107 ? 33.647 28.036 90.815 0.76 19.17 119 SER A N 1
ATOM 900 N N B SER A 1 107 ? 33.652 28.038 90.815 0.24 19.31 119 SER A N 1
ATOM 901 C CA A SER A 1 107 ? 32.633 28.094 91.865 0.76 21.43 119 SER A CA 1
ATOM 902 C CA B SER A 1 107 ? 32.630 28.148 91.853 0.24 21.47 119 SER A CA 1
ATOM 903 C C A SER A 1 107 ? 31.215 27.910 91.310 0.76 20.97 119 SER A C 1
ATOM 904 C C B SER A 1 107 ? 31.226 27.912 91.305 0.24 21.06 119 SER A C 1
ATOM 905 O O A SER A 1 107 ? 30.423 27.145 91.872 0.76 22.77 119 SER A O 1
ATOM 906 O O B SER A 1 107 ? 30.458 27.126 91.864 0.24 22.75 119 SER A O 1
ATOM 911 N N . GLN A 1 108 ? 30.896 28.600 90.216 1.00 22.86 120 GLN A N 1
ATOM 912 C CA . GLN A 1 108 ? 29.588 28.446 89.565 1.00 20.27 120 GLN A CA 1
ATOM 913 C C . GLN A 1 108 ? 29.305 27.010 89.126 1.00 24.56 120 GLN A C 1
ATOM 914 O O . GLN A 1 108 ? 28.225 26.459 89.371 1.00 25.06 120 GLN A O 1
ATOM 920 N N . PHE A 1 109 ? 30.285 26.413 88.460 1.00 21.47 121 PHE A N 1
ATOM 921 C CA . PHE A 1 109 ? 30.075 25.125 87.837 1.00 23.24 121 PHE A CA 1
ATOM 922 C C . PHE A 1 109 ? 30.007 23.996 88.858 1.00 23.63 121 PHE A C 1
ATOM 923 O O . PHE A 1 109 ? 29.149 23.118 88.751 1.00 25.85 121 PHE A O 1
ATOM 931 N N . PHE A 1 110 ? 30.908 24.011 89.835 1.00 21.79 122 PHE A N 1
ATOM 932 C CA . PHE A 1 110 ? 30.962 22.932 90.822 1.00 23.57 122 PHE A CA 1
ATOM 933 C C . PHE A 1 110 ? 30.065 23.174 92.040 1.00 25.95 122 PHE A C 1
ATOM 934 O O . PHE A 1 110 ? 29.937 22.305 92.900 1.00 28.95 122 PHE A O 1
ATOM 942 N N . GLY A 1 111 ? 29.454 24.350 92.111 1.00 22.57 123 GLY A N 1
ATOM 943 C CA . GLY A 1 111 ? 28.340 24.562 93.024 1.00 26.50 123 GLY A CA 1
ATOM 944 C C . GLY A 1 111 ? 28.666 25.100 94.406 1.00 23.51 123 GLY A C 1
ATOM 945 O O . GLY A 1 111 ? 27.814 25.097 95.289 1.00 24.11 123 GLY A O 1
ATOM 946 N N . ARG A 1 112 ? 29.901 25.551 94.601 1.00 20.66 124 ARG A N 1
ATOM 947 C CA . ARG A 1 112 ? 30.293 26.211 95.835 1.00 18.95 124 ARG A CA 1
ATOM 948 C C . ARG A 1 112 ? 31.616 26.914 95.646 1.00 25.35 124 ARG A C 1
ATOM 949 O O . ARG A 1 112 ? 32.313 26.672 94.670 1.00 22.82 124 ARG A O 1
ATOM 957 N N . TYR A 1 113 ? 31.966 27.766 96.599 1.00 21.47 125 TYR A N 1
ATOM 958 C CA . TYR A 1 113 ? 33.254 28.456 96.559 1.00 21.44 125 TYR A CA 1
ATOM 959 C C . TYR A 1 113 ? 34.440 27.512 96.734 1.00 23.74 125 TYR A C 1
ATOM 960 O O . TYR A 1 113 ? 34.474 26.684 97.650 1.00 21.18 125 TYR A O 1
ATOM 969 N N . PHE A 1 114 ? 35.410 27.643 95.833 1.00 22.18 126 PHE A N 1
ATOM 970 C CA . PHE A 1 114 ? 36.706 26.997 95.965 1.00 21.24 126 PHE A CA 1
ATOM 971 C C . PHE A 1 114 ? 37.753 28.087 96.076 1.00 23.21 126 PHE A C 1
ATOM 972 O O . PHE A 1 114 ? 37.863 28.936 95.191 1.00 19.24 126 PHE A O 1
ATOM 980 N N . SER A 1 115 ? 38.501 28.073 97.171 1.00 22.17 127 SER A N 1
ATOM 981 C CA . SER A 1 115 ? 39.656 28.949 97.347 1.00 21.17 127 SER A CA 1
ATOM 982 C C . SER A 1 115 ? 40.715 28.640 96.292 1.00 20.49 127 SER A C 1
ATOM 983 O O . SER A 1 115 ? 40.660 27.594 95.651 1.00 21.66 127 SER A O 1
ATOM 986 N N . PRO A 1 116 ? 41.691 29.542 96.111 1.00 20.24 128 PRO A N 1
ATOM 987 C CA . PRO A 1 116 ? 42.807 29.222 95.208 1.00 18.24 128 PRO A CA 1
ATOM 988 C C . PRO A 1 116 ? 43.412 27.836 95.455 1.00 22.06 128 PRO A C 1
ATOM 989 O O . PRO A 1 116 ? 43.568 27.065 94.523 1.00 22.39 128 PRO A O 1
ATOM 993 N N . ASP A 1 117 ? 43.713 27.515 96.705 1.00 20.10 129 ASP A N 1
ATOM 994 C CA . ASP A 1 117 ? 44.315 26.225 97.011 1.00 25.20 129 ASP A CA 1
ATOM 995 C C . ASP A 1 117 ? 43.357 25.066 96.733 1.00 24.20 129 ASP A C 1
ATOM 996 O O . ASP A 1 117 ? 43.768 24.049 96.183 1.00 24.22 129 ASP A O 1
ATOM 1001 N N A GLU A 1 118 ? 42.091 25.227 97.114 0.58 22.15 130 GLU A N 1
ATOM 1002 N N B GLU A 1 118 ? 42.084 25.203 97.098 0.42 22.19 130 GLU A N 1
ATOM 1003 C CA A GLU A 1 118 ? 41.085 24.192 96.896 0.58 23.77 130 GLU A CA 1
ATOM 1004 C CA B GLU A 1 118 ? 41.148 24.104 96.864 0.42 23.78 130 GLU A CA 1
ATOM 1005 C C A GLU A 1 118 ? 40.862 23.940 95.399 0.58 23.76 130 GLU A C 1
ATOM 1006 C C B GLU A 1 118 ? 40.877 23.917 95.369 0.42 23.73 130 GLU A C 1
ATOM 1007 O O A GLU A 1 118 ? 40.727 22.797 94.957 0.58 21.95 130 GLU A O 1
ATOM 1008 O O B GLU A 1 118 ? 40.708 22.790 94.898 0.42 21.94 130 GLU A O 1
ATOM 1019 N N . ALA A 1 119 ? 40.839 25.015 94.619 1.00 21.48 131 ALA A N 1
ATOM 1020 C CA . ALA A 1 119 ? 40.606 24.912 93.179 1.00 20.79 131 ALA A CA 1
ATOM 1021 C C . ALA A 1 119 ? 41.814 24.268 92.508 1.00 18.39 131 ALA A C 1
ATOM 1022 O O . ALA A 1 119 ? 41.656 23.421 91.628 1.00 23.91 131 ALA A O 1
ATOM 1024 N N . ARG A 1 120 ? 43.016 24.656 92.930 1.00 20.25 132 ARG A N 1
ATOM 1025 C CA . ARG A 1 120 ? 44.230 24.042 92.388 1.00 20.41 132 ARG A CA 1
ATOM 1026 C C . ARG A 1 120 ? 44.197 22.529 92.619 1.00 23.73 132 ARG A C 1
ATOM 1027 O O . ARG A 1 120 ? 44.467 21.739 91.708 1.00 25.94 132 ARG A O 1
ATOM 1035 N N . ALA A 1 121 ? 43.836 22.134 93.834 1.00 23.61 133 ALA A N 1
ATOM 1036 C CA . ALA A 1 121 ? 43.767 20.710 94.170 1.00 25.25 133 ALA A CA 1
ATOM 1037 C C . ALA A 1 121 ? 42.686 19.987 93.364 1.00 24.74 133 ALA A C 1
ATOM 1038 O O . ALA A 1 121 ? 42.911 18.876 92.871 1.00 27.14 133 ALA A O 1
ATOM 1040 N N . LEU A 1 122 ? 41.520 20.611 93.226 1.00 24.17 134 LEU A N 1
ATOM 1041 C CA . LEU A 1 122 ? 40.407 20.031 92.478 1.00 23.90 134 LEU A CA 1
ATOM 1042 C C . LEU A 1 122 ? 40.782 19.757 91.027 1.00 26.14 134 LEU A C 1
ATOM 1043 O O . LEU A 1 122 ? 40.560 18.664 90.506 1.00 27.25 134 LEU A O 1
ATOM 1048 N N . ILE A 1 123 ? 41.328 20.770 90.371 1.00 23.14 135 ILE A N 1
ATOM 1049 C CA . ILE A 1 123 ? 41.678 20.651 88.964 1.00 25.39 135 ILE A CA 1
ATOM 1050 C C . ILE A 1 123 ? 42.798 19.629 88.793 1.00 23.47 135 ILE A C 1
ATOM 1051 O O . ILE A 1 123 ? 42.779 18.829 87.848 1.00 28.38 135 ILE A O 1
ATOM 1056 N N . ALA A 1 124 ? 43.751 19.632 89.720 1.00 24.19 136 ALA A N 1
ATOM 1057 C CA . ALA A 1 124 ? 44.870 18.696 89.632 1.00 27.35 136 ALA A CA 1
ATOM 1058 C C . ALA A 1 124 ? 44.347 17.260 89.630 1.00 31.60 136 ALA A C 1
ATOM 1059 O O . ALA A 1 124 ? 44.818 16.426 88.850 1.00 36.11 136 ALA A O 1
ATOM 1061 N N A GLU A 1 125 ? 43.404 16.966 90.524 0.59 29.64 137 GLU A N 1
ATOM 1062 N N B GLU A 1 125 ? 43.320 16.996 90.430 0.41 29.64 137 GLU A N 1
ATOM 1063 C CA A GLU A 1 125 ? 42.980 15.582 90.748 0.59 29.84 137 GLU A CA 1
ATOM 1064 C CA B GLU A 1 125 ? 42.624 15.714 90.362 0.41 29.53 137 GLU A CA 1
ATOM 1065 C C A GLU A 1 125 ? 42.058 15.081 89.649 0.59 32.12 137 GLU A C 1
ATOM 1066 C C B GLU A 1 125 ? 42.129 15.419 88.946 0.41 32.45 137 GLU A C 1
ATOM 1067 O O A GLU A 1 125 ? 42.123 13.913 89.258 0.59 30.84 137 GLU A O 1
ATOM 1068 O O B GLU A 1 125 ? 42.303 14.312 88.435 0.41 30.31 137 GLU A O 1
ATOM 1079 N N A GLN A 1 126 ? 41.189 15.955 89.155 0.59 27.73 138 GLN A N 1
ATOM 1080 N N B GLN A 1 126 ? 41.530 16.425 88.312 0.41 30.23 138 GLN A N 1
ATOM 1081 C CA A GLN A 1 126 ? 40.331 15.601 88.034 0.59 26.65 138 GLN A CA 1
ATOM 1082 C CA B GLN A 1 126 ? 40.846 16.246 87.033 0.41 28.42 138 GLN A CA 1
ATOM 1083 C C A GLN A 1 126 ? 41.179 15.399 86.778 0.59 26.12 138 GLN A C 1
ATOM 1084 C C B GLN A 1 126 ? 41.739 16.489 85.814 0.41 28.59 138 GLN A C 1
ATOM 1085 O O A GLN A 1 126 ? 40.934 14.484 85.987 0.59 23.78 138 GLN A O 1
ATOM 1086 O O B GLN A 1 126 ? 41.364 16.171 84.678 0.41 24.82 138 GLN A O 1
ATOM 1097 N N A ALA A 1 127 ? 42.194 16.241 86.612 0.59 27.95 139 ALA A N 1
ATOM 1098 N N B ALA A 1 127 ? 42.919 17.048 86.050 0.41 28.62 139 ALA A N 1
ATOM 1099 C CA A ALA A 1 127 ? 43.104 16.107 85.480 0.59 27.20 139 ALA A CA 1
ATOM 1100 C CA B ALA A 1 127 ? 43.884 17.262 84.979 0.41 27.45 139 ALA A CA 1
ATOM 1101 C C A ALA A 1 127 ? 43.922 14.821 85.571 0.59 29.57 139 ALA A C 1
ATOM 1102 C C B ALA A 1 127 ? 44.904 16.134 84.979 0.41 31.38 139 ALA A C 1
ATOM 1103 O O A ALA A 1 127 ? 44.425 14.332 84.560 0.59 28.66 139 ALA A O 1
ATOM 1104 O O B ALA A 1 127 ? 45.810 16.102 84.145 0.41 35.45 139 ALA A O 1
ATOM 1107 N N A SER A 1 128 ? 44.056 14.278 86.779 0.59 30.34 140 SER A N 1
ATOM 1108 N N B SER A 1 128 ? 44.734 15.207 85.918 0.41 30.45 140 SER A N 1
ATOM 1109 C CA A SER A 1 128 ? 44.877 13.084 86.990 0.59 30.63 140 SER A CA 1
ATOM 1110 C CA B SER A 1 128 ? 45.682 14.120 86.128 0.41 33.52 140 SER A CA 1
ATOM 1111 C C A SER A 1 128 ? 44.297 11.838 86.323 0.59 28.37 140 SER A C 1
ATOM 1112 C C B SER A 1 128 ? 45.819 13.235 84.893 0.41 33.30 140 SER A C 1
ATOM 1113 O O A SER A 1 128 ? 44.980 10.817 86.214 0.59 29.74 140 SER A O 1
ATOM 1114 O O B SER A 1 128 ? 44.912 12.472 84.549 0.41 35.41 140 SER A O 1
ATOM 1119 N N A GLU A 1 129 ? 43.047 11.921 85.873 0.59 28.90 141 GLU A N 1
ATOM 1120 N N B GLU A 1 129 ? 46.975 13.360 84.248 0.41 37.13 141 GLU A N 1
ATOM 1121 C CA A GLU A 1 129 ? 42.394 10.792 85.207 0.59 29.46 141 GLU A CA 1
ATOM 1122 C CA B GLU A 1 129 ? 47.334 12.642 83.029 0.41 36.32 141 GLU A CA 1
ATOM 1123 C C A GLU A 1 129 ? 43.229 10.296 84.032 0.59 32.28 141 GLU A C 1
ATOM 1124 C C B GLU A 1 129 ? 48.678 13.201 82.577 0.41 41.08 141 GLU A C 1
ATOM 1125 O O A GLU A 1 129 ? 43.365 9.091 83.808 0.59 28.07 141 GLU A O 1
ATOM 1126 O O B GLU A 1 129 ? 48.749 13.934 81.588 0.41 39.77 141 GLU A O 1
ATOM 1137 N N A ILE A 1 130 ? 43.796 11.240 83.293 0.59 29.75 142 ILE A N 1
ATOM 1138 N N B ILE A 1 130 ? 49.731 12.864 83.323 0.41 44.07 142 ILE A N 1
ATOM 1139 C CA A ILE A 1 130 ? 44.632 10.915 82.151 0.59 32.96 142 ILE A CA 1
ATOM 1140 C CA B IL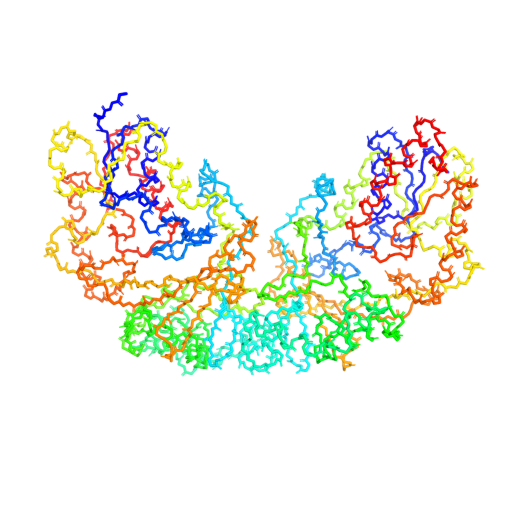E A 1 130 ? 51.044 13.501 83.194 0.41 42.59 142 ILE A CA 1
ATOM 1141 C C A ILE A 1 130 ? 46.007 11.543 82.319 0.59 35.40 142 ILE A C 1
ATOM 1142 C C B ILE A 1 130 ? 50.864 14.990 83.520 0.41 43.35 142 ILE A C 1
ATOM 1143 O O A ILE A 1 130 ? 46.120 12.699 82.712 0.59 31.02 142 ILE A O 1
ATOM 1144 O O B ILE A 1 130 ? 50.607 15.315 84.681 0.41 44.64 142 ILE A O 1
ATOM 1153 N N A ASP A 1 131 ? 47.051 10.770 82.041 0.59 39.60 143 ASP A N 1
ATOM 1154 N N B ASP A 1 131 ? 51.001 15.874 82.522 0.41 40.67 143 ASP A N 1
ATOM 1155 C CA A ASP A 1 131 ? 48.409 11.296 82.052 0.59 39.28 143 ASP A CA 1
ATOM 1156 C CA B ASP A 1 131 ? 50.573 17.282 82.621 0.41 40.39 143 ASP A CA 1
ATOM 1157 C C A ASP A 1 131 ? 48.700 11.984 80.722 0.59 38.34 143 ASP A C 1
ATOM 1158 C C B ASP A 1 131 ? 50.915 18.090 81.363 0.41 36.51 143 ASP A C 1
ATOM 1159 O O A ASP A 1 131 ? 48.514 11.396 79.655 0.59 39.61 143 ASP A O 1
ATOM 1160 O O B ASP A 1 131 ? 51.043 17.545 80.264 0.41 39.41 143 ASP A O 1
ATOM 1169 N N A THR A 1 132 ? 49.147 13.234 80.797 0.59 36.43 144 THR A N 1
ATOM 1170 N N B THR A 1 132 ? 51.082 19.395 81.562 0.41 36.04 144 THR A N 1
ATOM 1171 C CA A THR A 1 132 ? 49.286 14.087 79.619 0.59 38.47 144 THR A CA 1
ATOM 1172 C CA B THR A 1 132 ? 51.112 20.391 80.494 0.41 34.72 144 THR A CA 1
ATOM 1173 C C A THR A 1 132 ? 50.170 13.448 78.548 0.59 38.04 144 THR A C 1
ATOM 1174 C C B THR A 1 132 ? 52.275 20.262 79.519 0.41 38.39 144 THR A C 1
ATOM 1175 O O A THR A 1 132 ? 49.914 13.586 77.350 0.59 38.21 144 THR A O 1
ATOM 1176 O O B THR A 1 132 ? 52.068 20.212 78.305 0.41 37.62 144 THR A O 1
ATOM 1183 N N A LYS A 1 133 ? 51.195 12.729 78.995 0.59 41.98 145 LYS A N 1
ATOM 1184 N N B LYS A 1 133 ? 53.495 20.219 80.047 0.41 38.37 145 LYS A N 1
ATOM 1185 C CA A LYS A 1 133 ? 52.074 11.975 78.104 0.59 43.23 145 LYS A CA 1
ATOM 1186 C CA B LYS A 1 133 ? 54.693 20.272 79.210 0.41 40.69 145 LYS A CA 1
ATOM 1187 C C A LYS A 1 133 ? 51.312 10.948 77.271 0.59 41.11 145 LYS A C 1
ATOM 1188 C C B LYS A 1 133 ? 54.884 19.019 78.358 0.41 40.98 145 LYS A C 1
ATOM 1189 O O A LYS A 1 133 ? 51.561 10.800 76.077 0.59 48.25 145 LYS A O 1
ATOM 1190 O O B LYS A 1 133 ? 55.789 18.962 77.526 0.41 41.92 145 LYS A O 1
ATOM 1201 N N A ASP A 1 134 ? 50.381 10.242 77.905 0.59 44.13 146 ASP A N 1
ATOM 1202 N N B ASP A 1 134 ? 54.033 18.019 78.565 0.41 41.20 146 ASP A N 1
ATOM 1203 C CA A ASP A 1 134 ? 49.686 9.134 77.256 0.59 44.96 146 ASP A CA 1
ATOM 1204 C CA B ASP A 1 134 ? 54.100 16.787 77.789 0.41 41.32 146 ASP A CA 1
ATOM 1205 C C A ASP A 1 134 ? 48.477 9.567 76.428 0.59 41.01 146 ASP A C 1
ATOM 1206 C C B ASP A 1 134 ? 52.924 16.658 76.825 0.41 37.29 146 ASP A C 1
ATOM 1207 O O A ASP A 1 134 ? 47.806 8.730 75.821 0.59 42.38 146 ASP A O 1
ATOM 1208 O O B ASP A 1 134 ? 52.733 15.613 76.205 0.41 37.36 146 ASP A O 1
ATOM 1217 N N A ALA A 1 135 ? 48.197 10.866 76.408 0.59 44.27 147 ALA A N 1
ATOM 1218 N N B ALA A 1 135 ? 52.141 17.721 76.690 0.41 34.55 147 ALA A N 1
ATOM 1219 C CA A ALA A 1 135 ? 47.061 11.389 75.653 0.59 36.70 147 ALA A CA 1
ATOM 1220 C CA B ALA A 1 135 ? 50.982 17.687 75.805 0.41 35.30 147 ALA A CA 1
ATOM 1221 C C A ALA A 1 135 ? 47.191 11.069 74.166 0.59 34.66 147 ALA A C 1
ATOM 1222 C C B ALA A 1 135 ? 51.401 17.728 74.336 0.41 36.85 147 ALA A C 1
ATOM 1223 O O A ALA A 1 135 ? 48.213 11.364 73.550 0.59 38.43 147 ALA A O 1
ATOM 1224 O O B ALA A 1 135 ? 52.294 18.485 73.954 0.41 38.90 147 ALA A O 1
ATOM 1227 N N A LYS A 1 136 ? 46.151 10.473 73.592 0.59 39.34 148 LYS A N 1
ATOM 1228 N N B LYS A 1 136 ? 50.745 16.909 73.519 0.41 32.41 148 LYS A N 1
ATOM 1229 C CA A LYS A 1 136 ? 46.197 10.054 72.192 0.59 38.33 148 LYS A CA 1
ATOM 1230 C CA B LYS A 1 136 ? 51.068 16.811 72.099 0.41 34.65 148 LYS A CA 1
ATOM 1231 C C A LYS A 1 136 ? 45.498 11.032 71.253 0.59 40.17 148 LYS A C 1
ATOM 1232 C C B LYS A 1 136 ? 50.111 17.633 71.231 0.41 34.56 148 LYS A C 1
ATOM 1233 O O A LYS A 1 136 ? 45.517 10.840 70.036 0.59 36.14 148 LYS A O 1
ATOM 1234 O O B LYS A 1 136 ? 50.455 18.026 70.116 0.41 35.94 148 LYS A O 1
ATOM 1245 N N A ASN A 1 137 ? 44.898 12.084 71.812 0.59 35.74 149 ASN A N 1
ATOM 1246 N N B ASN A 1 137 ? 48.912 17.898 71.742 0.41 30.95 149 ASN A N 1
ATOM 1247 C CA A ASN A 1 137 ? 44.206 13.085 71.002 0.59 33.96 149 ASN A CA 1
ATOM 1248 C CA B ASN A 1 137 ? 47.903 18.591 70.945 0.41 34.50 149 ASN A CA 1
ATOM 1249 C C A ASN A 1 137 ? 43.826 14.334 71.796 0.59 31.81 149 ASN A C 1
ATOM 1250 C C B ASN A 1 137 ? 46.955 19.465 71.766 0.41 32.66 149 ASN A C 1
ATOM 1251 O O A ASN A 1 137 ? 44.130 14.437 72.985 0.59 33.33 149 ASN A O 1
ATOM 1252 O O B ASN A 1 137 ? 47.145 19.645 72.969 0.41 31.39 149 ASN A O 1
ATOM 1261 N N A PHE A 1 138 ? 43.168 15.275 71.119 0.59 28.52 150 PHE A N 1
ATOM 1262 N N B PHE A 1 138 ? 45.935 20.003 71.101 0.41 32.19 150 PHE A N 1
ATOM 1263 C CA A PHE A 1 138 ? 42.763 16.559 71.697 0.59 31.58 150 PHE A CA 1
ATOM 1264 C CA B PHE A 1 138 ? 44.957 20.885 71.738 0.41 31.46 150 PHE A CA 1
ATOM 1265 C C A PHE A 1 138 ? 41.942 16.372 72.969 0.59 29.62 150 PHE A C 1
ATOM 1266 C C B PHE A 1 138 ? 44.157 20.180 72.832 0.41 28.33 150 PHE A C 1
ATOM 1267 O O A PHE A 1 138 ? 42.197 17.010 73.985 0.59 25.19 150 PHE A O 1
ATOM 1268 O O B PHE A 1 138 ? 43.876 20.767 73.872 0.41 27.85 150 PHE A O 1
ATOM 1283 N N A GLU A 1 139 ? 40.955 15.486 72.890 0.59 32.76 151 GLU A N 1
ATOM 1284 N N B GLU A 1 139 ? 43.786 18.927 72.591 0.41 29.60 151 GLU A N 1
ATOM 1285 C CA A GLU A 1 139 ? 40.064 15.218 74.005 0.59 29.52 151 GLU A CA 1
ATOM 1286 C CA B GLU A 1 139 ? 43.049 18.148 73.584 0.41 29.61 151 GLU A CA 1
ATOM 1287 C C A GLU A 1 139 ? 40.832 14.731 75.227 0.59 28.55 151 GLU A C 1
ATOM 1288 C C B GLU A 1 139 ? 43.832 17.996 74.871 0.41 25.77 151 GLU A C 1
ATOM 1289 O O A GLU A 1 139 ? 40.679 15.281 76.317 0.59 26.32 151 GLU A O 1
ATOM 1290 O O B GLU A 1 139 ? 43.350 18.355 75.944 0.41 25.68 151 GLU A O 1
ATOM 1301 N N A GLU A 1 140 ? 41.666 13.710 75.038 0.59 28.18 152 GLU A N 1
ATOM 1302 N N B GLU A 1 140 ? 45.039 17.452 74.747 0.41 25.38 152 GLU A N 1
ATOM 1303 C CA A GLU A 1 140 ? 42.418 13.131 76.147 0.59 27.66 152 GLU A CA 1
ATOM 1304 C CA B GLU A 1 140 ? 45.901 17.186 75.891 0.41 27.00 152 GLU A CA 1
ATOM 1305 C C A GLU A 1 140 ? 43.404 14.131 76.725 0.59 29.25 152 GLU A C 1
ATOM 1306 C C B GLU A 1 140 ? 46.255 18.458 76.645 0.41 25.76 152 GLU A C 1
ATOM 1307 O O A GLU A 1 140 ? 43.651 14.152 77.929 0.59 24.24 152 GLU A O 1
ATOM 1308 O O B GLU A 1 140 ? 46.227 18.487 77.876 0.41 25.22 152 GLU A O 1
ATOM 1319 N N A LYS A 1 141 ? 43.966 14.972 75.865 0.59 27.88 153 LYS A N 1
ATOM 1320 N N B LYS A 1 141 ? 46.585 19.509 75.903 0.41 25.23 153 LYS A N 1
ATOM 1321 C CA A LYS A 1 141 ? 44.946 15.940 76.328 0.59 26.55 153 LYS A CA 1
ATOM 1322 C CA B LYS A 1 141 ? 46.975 20.772 76.516 0.41 25.57 153 LYS A CA 1
ATOM 1323 C C A LYS A 1 141 ? 44.267 17.073 77.090 0.59 23.61 153 LYS A C 1
ATOM 1324 C C B LYS A 1 141 ? 45.798 21.384 77.272 0.41 26.54 153 LYS A C 1
ATOM 1325 O O A LYS A 1 141 ? 44.794 17.554 78.090 0.59 26.15 153 LYS A O 1
ATOM 1326 O O B LYS A 1 141 ? 45.948 21.866 78.395 0.41 22.86 153 LYS A O 1
ATOM 1337 N N A ALA A 1 142 ? 43.102 17.495 76.611 0.59 23.72 154 ALA A N 1
ATOM 1338 N N B ALA A 1 142 ? 44.622 21.351 76.652 0.41 26.10 154 ALA A N 1
ATOM 1339 C CA A ALA A 1 142 ? 42.327 18.515 77.299 0.59 23.64 154 ALA A CA 1
ATOM 1340 C CA B ALA A 1 142 ? 43.423 21.907 77.264 0.41 22.91 154 ALA A CA 1
ATOM 1341 C C A ALA A 1 142 ? 41.916 18.016 78.685 0.59 23.10 154 ALA A C 1
ATOM 1342 C C B ALA A 1 142 ? 43.056 21.178 78.554 0.41 21.48 154 ALA A C 1
ATOM 1343 O O A ALA A 1 142 ? 42.044 18.739 79.671 0.59 22.49 154 ALA A O 1
ATOM 1344 O O B ALA A 1 142 ? 42.837 21.810 79.588 0.41 20.08 154 ALA A O 1
ATOM 1347 N N A ILE A 1 143 ? 41.434 16.778 78.742 0.59 22.84 155 ILE A N 1
ATOM 1348 N N B ILE A 1 143 ? 42.996 19.851 78.495 0.41 21.68 155 ILE A N 1
ATOM 1349 C CA A ILE A 1 143 ? 41.042 16.154 80.005 0.59 23.85 155 ILE A CA 1
ATOM 1350 C CA B ILE A 1 143 ? 42.636 19.062 79.673 0.41 21.75 155 ILE A CA 1
ATOM 1351 C C A ILE A 1 143 ? 42.231 16.085 80.958 0.59 25.32 155 ILE A C 1
ATOM 1352 C C B ILE A 1 143 ? 43.654 19.272 80.792 0.41 23.26 155 ILE A C 1
ATOM 1353 O O A ILE A 1 143 ? 42.107 16.390 82.147 0.59 25.30 155 ILE A O 1
ATOM 1354 O O B ILE A 1 143 ? 43.289 19.428 81.960 0.41 23.23 155 ILE A O 1
ATOM 1363 N N A SER A 1 144 ? 43.395 15.719 80.425 0.59 25.85 156 SER A N 1
ATOM 1364 N N B SER A 1 144 ? 44.930 19.321 80.425 0.41 24.72 156 SER A N 1
ATOM 1365 C CA A SER A 1 144 ? 44.600 15.581 81.240 0.59 27.36 156 SER A CA 1
ATOM 1366 C CA B SER A 1 144 ? 46.003 19.488 81.403 0.41 24.29 156 SER A CA 1
ATOM 1367 C C A SER A 1 144 ? 45.122 16.920 81.759 0.59 24.76 156 SER A C 1
ATOM 1368 C C B SER A 1 144 ? 45.948 20.838 82.114 0.41 24.13 156 SER A C 1
ATOM 1369 O O A SER A 1 144 ? 46.023 16.956 82.598 0.59 26.46 156 SER A O 1
ATOM 1370 O O B SER A 1 144 ? 46.554 21.012 83.171 0.41 22.32 156 SER A O 1
ATOM 1375 N N A LEU A 1 145 ? 44.547 18.016 81.273 0.59 25.94 157 LEU A N 1
ATOM 1376 N N B LEU A 1 145 ? 45.216 21.786 81.536 0.41 21.32 157 LEU A N 1
ATOM 1377 C CA A LEU A 1 145 ? 44.983 19.344 81.684 0.59 23.76 157 LEU A CA 1
ATOM 1378 C CA B LEU A 1 145 ? 45.140 23.136 82.091 0.41 25.45 157 LEU A CA 1
ATOM 1379 C C A LEU A 1 145 ? 43.975 20.057 82.590 0.59 22.88 157 LEU A C 1
ATOM 1380 C C B LEU A 1 145 ? 43.831 23.434 82.832 0.41 20.93 157 LEU A C 1
ATOM 1381 O O A LEU A 1 145 ? 44.369 20.698 83.561 0.59 23.67 157 LEU A O 1
ATOM 1382 O O B LEU A 1 145 ? 43.844 24.124 83.845 0.41 21.74 157 LEU A O 1
ATOM 1391 N N A VAL A 1 146 ? 42.689 19.945 82.276 0.59 21.75 158 VAL A N 1
ATOM 1392 N N B VAL A 1 146 ? 42.705 22.934 82.330 0.41 18.46 158 VAL A N 1
ATOM 1393 C CA A VAL A 1 146 ? 41.648 20.633 83.043 0.59 22.41 158 VAL A CA 1
ATOM 1394 C CA B VAL A 1 146 ? 41.419 23.240 82.958 0.41 21.85 158 VAL A CA 1
ATOM 1395 C C A VAL A 1 146 ? 40.659 19.694 83.737 0.59 22.44 158 VAL A C 1
ATOM 1396 C C B VAL A 1 146 ? 40.710 22.014 83.539 0.41 21.49 158 VAL A C 1
ATOM 1397 O O A VAL A 1 146 ? 39.794 20.149 84.491 0.59 21.12 158 VAL A O 1
ATOM 1398 O O B VAL A 1 146 ? 39.696 22.148 84.227 0.41 19.06 158 VAL A O 1
ATOM 1405 N N A GLY A 1 147 ? 40.773 18.395 83.480 0.59 24.11 159 GLY A N 1
ATOM 1406 N N B GLY A 1 147 ? 41.237 20.824 83.264 0.41 23.50 159 GLY A N 1
ATOM 1407 C CA A GLY A 1 147 ? 39.847 17.434 84.061 0.59 22.55 159 GLY A CA 1
ATOM 1408 C CA B GLY A 1 147 ? 40.640 19.600 83.778 0.41 22.45 159 GLY A CA 1
ATOM 1409 C C A GLY A 1 147 ? 38.621 17.204 83.197 0.59 23.35 159 GLY A C 1
ATOM 1410 C C B GLY A 1 147 ? 39.542 19.084 82.867 0.41 22.56 159 GLY A C 1
ATOM 1411 O O A GLY A 1 147 ? 38.268 18.035 82.370 0.59 21.85 159 GLY A O 1
ATOM 1412 O O B GLY A 1 147 ? 39.009 19.833 82.049 0.41 24.94 159 GLY A O 1
ATOM 1413 N N A ARG A 1 148 ? 37.955 16.070 83.387 0.59 15.65 160 ARG A N 1
ATOM 1414 N N B ARG A 1 148 ? 39.187 17.808 83.003 0.41 20.41 160 ARG A N 1
ATOM 1415 C CA A ARG A 1 148 ? 36.805 15.728 82.553 0.59 21.39 160 ARG A CA 1
ATOM 1416 C CA B ARG A 1 148 ? 38.267 17.195 82.043 0.41 22.34 160 ARG A CA 1
ATOM 1417 C C A ARG A 1 148 ? 35.585 16.667 82.668 0.59 24.38 160 ARG A C 1
ATOM 1418 C C B ARG A 1 148 ? 36.820 17.701 82.148 0.41 22.41 160 ARG A C 1
ATOM 1419 O O A ARG A 1 148 ? 34.990 17.007 81.647 0.59 21.05 160 ARG A O 1
ATOM 1420 O O B ARG A 1 148 ? 36.231 18.031 81.119 0.41 22.00 160 ARG A O 1
ATOM 1435 N N A PRO A 1 149 ? 35.186 17.076 83.896 0.59 22.95 161 PRO A N 1
ATOM 1436 N N B PRO A 1 149 ? 36.236 17.752 83.369 0.41 22.59 161 PRO A N 1
ATOM 1437 C CA A PRO A 1 149 ? 33.987 17.928 83.947 0.59 23.40 161 PRO A CA 1
ATOM 1438 C CA B PRO A 1 149 ? 34.881 18.308 83.490 0.41 24.44 161 PRO A CA 1
ATOM 1439 C C A PRO A 1 149 ? 34.115 19.251 83.182 0.59 21.34 161 PRO A C 1
ATOM 1440 C C B PRO A 1 149 ? 34.696 19.691 82.865 0.41 22.76 161 PRO A C 1
ATOM 1441 O O A PRO A 1 149 ? 33.220 19.587 82.404 0.59 21.86 161 PRO A O 1
ATOM 1442 O O B PRO A 1 149 ? 33.696 19.912 82.181 0.41 22.25 161 PRO A O 1
ATOM 1449 N N A LEU A 1 150 ? 35.204 19.984 83.396 0.59 24.17 162 LEU A N 1
ATOM 1450 N N B LEU A 1 150 ? 35.636 20.603 83.096 0.41 21.73 162 LEU A N 1
ATOM 1451 C CA A LEU A 1 150 ? 35.384 21.265 82.719 0.59 21.58 162 LEU A CA 1
ATOM 1452 C CA B LEU A 1 150 ? 35.546 21.929 82.495 0.41 21.39 162 LEU A CA 1
ATOM 1453 C C A LEU A 1 150 ? 35.541 21.066 81.219 0.59 22.87 162 LEU A C 1
ATOM 1454 C C B LEU A 1 150 ? 35.806 21.861 80.994 0.41 22.42 162 LEU A C 1
ATOM 1455 O O A LEU A 1 150 ? 35.023 21.850 80.424 0.59 22.73 162 LEU A O 1
ATOM 1456 O O B LEU A 1 150 ? 35.249 22.642 80.223 0.41 21.40 162 LEU A O 1
ATOM 1465 N N A TYR A 1 151 ? 36.252 20.013 80.833 0.59 21.32 163 TYR A N 1
ATOM 1466 N N B TYR A 1 151 ? 36.654 20.926 80.583 0.41 23.65 163 TYR A N 1
ATOM 1467 C CA A TYR A 1 151 ? 36.396 19.722 79.414 0.59 24.32 163 TYR A CA 1
ATOM 1468 C CA B TYR A 1 151 ? 36.920 20.721 79.166 0.41 21.32 163 TYR A CA 1
ATOM 1469 C C A TYR A 1 151 ? 35.042 19.475 78.767 0.59 21.58 163 TYR A C 1
ATOM 1470 C C B TYR A 1 151 ? 35.649 20.277 78.437 0.41 23.02 163 TYR A C 1
ATOM 1471 O O A TYR A 1 151 ? 34.698 20.113 77.778 0.59 24.25 163 TYR A O 1
ATOM 1472 O O B TYR A 1 151 ? 35.338 20.781 77.370 0.41 21.93 163 TYR A O 1
ATOM 1489 N N A GLU A 1 152 ? 34.267 18.553 79.334 0.59 24.35 164 GLU A N 1
ATOM 1490 N N B GLU A 1 152 ? 34.904 19.350 79.026 0.41 22.64 164 GLU A N 1
ATOM 1491 C CA A GLU A 1 152 ? 32.993 18.186 78.732 0.59 23.75 164 GLU A CA 1
ATOM 1492 C CA B GLU A 1 152 ? 33.718 18.796 78.368 0.41 25.48 164 GLU A CA 1
ATOM 1493 C C A GLU A 1 152 ? 32.013 19.356 78.717 0.59 29.54 164 GLU A C 1
ATOM 1494 C C B GLU A 1 152 ? 32.503 19.731 78.398 0.41 29.67 164 GLU A C 1
ATOM 1495 O O A GLU A 1 152 ? 31.059 19.363 77.939 0.59 23.54 164 GLU A O 1
ATOM 1496 O O B GLU A 1 152 ? 31.780 19.845 77.409 0.41 26.47 164 GLU A O 1
ATOM 1507 N N . ALA A 1 153 ? 32.269 20.365 79.544 1.00 27.56 165 ALA A N 1
ATOM 1508 C CA . ALA A 1 153 ? 31.309 21.464 79.660 1.00 25.90 165 ALA A CA 1
ATOM 1509 C C . ALA A 1 153 ? 31.595 22.664 78.744 1.00 22.27 165 ALA A C 1
ATOM 1510 O O . ALA A 1 153 ? 30.672 23.212 78.134 1.00 25.38 165 ALA A O 1
ATOM 1512 N N . PHE A 1 154 ? 32.857 23.086 78.658 1.00 22.46 166 PHE A N 1
ATOM 1513 C CA . PHE A 1 154 ? 33.153 24.390 78.054 1.00 21.83 166 PHE A CA 1
ATOM 1514 C C . PHE A 1 154 ? 34.094 24.362 76.862 1.00 29.17 166 PHE A C 1
ATOM 1515 O O . PHE A 1 154 ? 34.174 25.341 76.125 1.00 26.77 166 PHE A O 1
ATOM 1523 N N . ILE A 1 155 ? 34.793 23.256 76.658 1.00 27.29 167 ILE A N 1
ATOM 1524 C CA . ILE A 1 155 ? 35.740 23.204 75.543 1.00 30.54 167 ILE A CA 1
ATOM 1525 C C . ILE A 1 155 ? 35.265 22.250 74.446 1.00 28.77 167 ILE A C 1
ATOM 1526 O O . ILE A 1 155 ? 35.303 22.611 73.267 1.00 35.51 167 ILE A O 1
ATOM 1531 N N . LYS A 1 156 ? 34.810 21.056 74.836 1.00 31.71 168 LYS A N 1
ATOM 1532 C CA . LYS A 1 156 ? 34.472 19.970 73.896 1.00 36.10 168 LYS A CA 1
ATOM 1533 C C . LYS A 1 156 ? 33.619 20.420 72.703 1.00 38.57 168 LYS A C 1
ATOM 1534 O O . LYS A 1 156 ? 34.090 20.470 71.558 1.00 32.84 168 LYS A O 1
ATOM 1540 N N . HIS A 1 157 ? 32.369 20.765 72.975 1.00 31.99 169 HIS A N 1
ATOM 1541 C CA . HIS A 1 157 ? 31.427 21.090 71.909 1.00 30.68 169 HIS A CA 1
ATOM 1542 C C . HIS A 1 157 ? 31.667 22.460 71.257 1.00 32.44 169 HIS A C 1
ATOM 1543 O O . HIS A 1 157 ? 31.340 22.656 70.079 1.00 31.84 169 HIS A O 1
ATOM 1550 N N . TYR A 1 158 ? 32.240 23.407 71.997 1.00 28.09 170 TYR A N 1
ATOM 1551 C CA . TYR A 1 158 ? 32.574 24.701 71.406 1.00 27.39 170 TYR A CA 1
ATOM 1552 C C . TYR A 1 158 ? 33.685 24.527 70.367 1.00 30.71 170 TYR A C 1
ATOM 1553 O O . TYR A 1 158 ? 33.657 25.134 69.285 1.00 30.02 170 TYR A O 1
ATOM 1562 N N . THR A 1 159 ? 34.658 23.692 70.720 1.00 36.37 171 THR A N 1
ATOM 1563 C CA . THR A 1 159 ? 35.767 23.356 69.832 1.00 33.81 171 THR A CA 1
ATOM 1564 C C . THR A 1 159 ? 35.231 22.635 68.601 1.00 37.14 171 THR A C 1
ATOM 1565 O O . THR A 1 159 ? 35.615 22.947 67.472 1.00 39.00 171 THR A O 1
ATOM 1569 N N . ALA A 1 160 ? 34.320 21.697 68.822 1.00 29.72 172 ALA A N 1
ATOM 1570 C CA . ALA A 1 160 ? 33.690 20.969 67.725 1.00 37.25 172 ALA A CA 1
ATOM 1571 C C . ALA A 1 160 ? 33.023 21.915 66.736 1.00 38.24 172 ALA A C 1
ATOM 1572 O O . ALA A 1 160 ? 33.206 21.782 65.531 1.00 37.39 172 ALA A O 1
ATOM 1574 N N . LYS A 1 161 ? 32.271 22.887 67.239 1.00 31.00 173 LYS A N 1
ATOM 1575 C CA . LYS A 1 161 ? 31.598 23.847 66.363 1.00 30.64 173 LYS A CA 1
ATOM 1576 C C . LYS A 1 161 ? 32.565 24.738 65.580 1.00 35.62 173 LYS A C 1
ATOM 1577 O O . LYS A 1 161 ? 32.287 25.122 64.444 1.00 34.15 173 LYS A O 1
ATOM 1583 N N A GLN A 1 162 ? 33.738 24.944 66.159 0.47 30.24 174 GLN A N 1
ATOM 1584 N N B GLN A 1 162 ? 33.652 25.184 66.206 0.53 30.53 174 GLN A N 1
ATOM 1585 C CA A GLN A 1 162 ? 34.815 25.627 65.469 0.47 31.61 174 GLN A CA 1
ATOM 1586 C CA B GLN A 1 162 ? 34.439 26.275 65.604 0.53 31.37 174 GLN A CA 1
ATOM 1587 C C A GLN A 1 162 ? 35.507 24.754 64.434 0.47 29.63 174 GLN A C 1
ATOM 1588 C C B GLN A 1 162 ? 35.460 25.774 64.587 0.53 28.70 174 GLN A C 1
ATOM 1589 O O A GLN A 1 162 ? 36.090 25.269 63.488 0.47 31.75 174 GLN A O 1
ATOM 1590 O O B GLN A 1 162 ? 35.797 26.480 63.628 0.53 23.89 174 GLN A O 1
ATOM 1601 N N A TRP A 1 163 ? 35.463 23.438 64.615 0.47 29.99 175 TRP A N 1
ATOM 1602 N N B TRP A 1 163 ? 35.928 24.547 64.776 0.53 29.44 175 TRP A N 1
ATOM 1603 C CA A TRP A 1 163 ? 36.189 22.554 63.706 0.47 30.18 175 TRP A CA 1
ATOM 1604 C CA B TRP A 1 163 ? 36.970 24.003 63.917 0.53 29.34 175 TRP A CA 1
ATOM 1605 C C A TRP A 1 163 ? 35.266 21.599 62.945 0.47 32.22 175 TRP A C 1
ATOM 1606 C C B TRP A 1 163 ? 36.504 22.801 63.103 0.53 30.04 175 TRP A C 1
ATOM 1607 O O A TRP A 1 163 ? 35.696 20.941 61.996 0.47 34.00 175 TRP A O 1
ATOM 1608 O O B TRP A 1 163 ? 37.036 22.541 62.017 0.53 28.28 175 TRP A O 1
ATOM 1629 N N A GLN A 1 164 ? 34.001 21.545 63.354 0.47 35.12 176 GLN A N 1
ATOM 1630 N N B GLN A 1 164 ? 35.516 22.077 63.630 0.53 26.14 176 GLN A N 1
ATOM 1631 C CA A GLN A 1 164 ? 32.979 20.716 62.704 0.47 33.89 176 GLN A CA 1
ATOM 1632 C CA B GLN A 1 164 ? 35.046 20.825 63.031 0.53 33.41 176 GLN A CA 1
ATOM 1633 C C A GLN A 1 164 ? 33.317 19.229 62.731 0.47 37.92 176 GLN A C 1
ATOM 1634 C C B GLN A 1 164 ? 36.215 19.917 62.640 0.53 32.49 176 GLN A C 1
ATOM 1635 O O A GLN A 1 164 ? 32.820 18.454 61.914 0.47 42.98 176 GLN A O 1
ATOM 1636 O O B GLN A 1 164 ? 36.147 19.162 61.666 0.53 32.71 176 GLN A O 1
ATOM 1647 N N A THR A 1 165 ? 34.153 18.835 63.683 0.47 39.76 177 THR A N 1
ATOM 1648 N N B THR A 1 165 ? 37.288 20.011 63.419 0.53 31.56 177 THR A N 1
ATOM 1649 C CA A THR A 1 165 ? 34.511 17.434 63.837 0.47 37.12 177 THR A CA 1
ATOM 1650 C CA B THR A 1 165 ? 38.482 19.205 63.235 0.53 33.16 177 THR A CA 1
ATOM 1651 C C A THR A 1 165 ? 34.643 17.031 65.296 0.47 34.46 177 THR A C 1
ATOM 1652 C C B THR A 1 165 ? 38.713 18.401 64.507 0.53 33.92 177 THR A C 1
ATOM 1653 O O A THR A 1 165 ? 34.950 17.850 66.158 0.47 24.94 177 THR A O 1
ATOM 1654 O O B THR A 1 165 ? 38.466 18.900 65.606 0.53 33.73 177 THR A O 1
ATOM 1661 N N A ASP A 1 166 ? 34.399 15.748 65.541 0.47 37.22 178 ASP A N 1
ATOM 1662 N N B ASP A 1 166 ? 39.164 17.158 64.353 0.53 32.55 178 ASP A N 1
ATOM 1663 C CA A ASP A 1 166 ? 34.548 15.131 66.849 0.47 35.46 178 ASP A CA 1
ATOM 1664 C CA B ASP A 1 166 ? 39.502 16.310 65.494 0.53 34.05 178 ASP A CA 1
ATOM 1665 C C A ASP A 1 166 ? 35.947 15.370 67.404 0.47 29.69 178 ASP A C 1
ATOM 1666 C C B ASP A 1 166 ? 40.410 17.071 66.461 0.53 32.86 178 ASP A C 1
ATOM 1667 O O A ASP A 1 166 ? 36.936 14.952 66.803 0.47 29.52 178 ASP A O 1
ATOM 1668 O O B ASP A 1 166 ? 41.510 17.479 66.091 0.53 35.67 178 ASP A O 1
ATOM 1677 N N A PRO A 1 167 ? 36.035 16.040 68.562 0.47 30.25 179 PRO A N 1
ATOM 1678 N N B PRO A 1 167 ? 39.947 17.268 67.707 0.53 34.56 179 PRO A N 1
ATOM 1679 C CA A PRO A 1 167 ? 37.326 16.334 69.193 0.47 27.67 179 PRO A CA 1
ATOM 1680 C CA B PRO A 1 167 ? 40.663 18.097 68.686 0.53 32.18 179 PRO A CA 1
ATOM 1681 C C A PRO A 1 167 ? 38.189 15.097 69.469 0.47 31.12 179 PRO A C 1
ATOM 1682 C C B PRO A 1 167 ? 42.086 17.591 68.946 0.53 34.72 179 PRO A C 1
ATOM 1683 O O A PRO A 1 167 ? 39.387 15.247 69.695 0.47 29.10 179 PRO A O 1
ATOM 1684 O O B PRO A 1 167 ? 42.964 18.368 69.325 0.53 32.20 179 PRO A O 1
ATOM 1691 N N A LYS A 1 168 ? 37.606 13.901 69.453 0.47 32.81 180 LYS A N 1
ATOM 1692 N N B LYS A 1 168 ? 42.310 16.298 68.726 0.53 32.00 180 LYS A N 1
ATOM 1693 C CA A LYS A 1 168 ? 38.410 12.692 69.596 0.47 32.44 180 LYS A CA 1
ATOM 1694 C CA B LYS A 1 168 ? 43.647 15.723 68.821 0.53 30.41 180 LYS A CA 1
ATOM 1695 C C A LYS A 1 168 ? 39.304 12.495 68.376 0.47 36.16 180 LYS A C 1
ATOM 1696 C C B LYS A 1 168 ? 44.544 16.172 67.672 0.53 32.27 180 LYS A C 1
ATOM 1697 O O A LYS A 1 168 ? 40.381 11.906 68.473 0.47 35.20 180 LYS A O 1
ATOM 1698 O O B LYS A 1 168 ? 45.749 15.941 67.697 0.53 29.79 180 LYS A O 1
ATOM 1709 N N A ASP A 1 169 ? 38.851 12.988 67.227 0.47 37.47 181 ASP A N 1
ATOM 1710 N N B ASP A 1 169 ? 43.950 16.793 66.658 0.53 32.03 181 ASP A N 1
ATOM 1711 C CA A ASP A 1 169 ? 39.586 12.813 65.976 0.47 41.39 181 ASP A CA 1
ATOM 1712 C CA B ASP A 1 169 ? 44.696 17.188 65.467 0.53 34.78 181 ASP A CA 1
ATOM 1713 C C A ASP A 1 169 ? 40.550 13.968 65.711 0.47 38.68 181 ASP A C 1
ATOM 1714 C C B ASP A 1 169 ? 44.800 18.708 65.335 0.53 34.74 181 ASP A C 1
ATOM 1715 O O A ASP A 1 169 ? 41.179 14.030 64.654 0.47 40.64 181 ASP A O 1
ATOM 1716 O O B ASP A 1 169 ? 45.108 19.222 64.263 0.53 31.21 181 ASP A O 1
ATOM 1725 N N A LEU A 1 170 ? 40.659 14.881 66.671 0.47 35.66 182 LEU A N 1
ATOM 1726 N N B LEU A 1 170 ? 44.546 19.419 66.428 0.53 31.73 182 LEU A N 1
ATOM 1727 C CA A LEU A 1 170 ? 41.554 16.027 66.542 0.47 33.38 182 LEU A CA 1
ATOM 1728 C CA B LEU A 1 170 ? 44.657 20.877 66.443 0.53 33.43 182 LEU A CA 1
ATOM 1729 C C A LEU A 1 170 ? 42.887 15.729 67.211 0.47 32.47 182 LEU A C 1
ATOM 1730 C C B LEU A 1 170 ? 45.870 21.317 67.270 0.53 36.09 182 LEU A C 1
ATOM 1731 O O A LEU A 1 170 ? 42.930 15.030 68.220 0.47 33.14 182 LEU A O 1
ATOM 1732 O O B LEU A 1 170 ? 46.307 20.590 68.166 0.53 29.23 182 LEU A O 1
ATOM 1741 N N A PRO A 1 171 ? 43.985 16.250 66.644 0.47 32.72 183 PRO A N 1
ATOM 1742 N N B PRO A 1 171 ? 46.430 22.502 66.957 0.53 32.35 183 PRO A N 1
ATOM 1743 C CA A PRO A 1 171 ? 45.321 15.973 67.185 0.47 32.24 183 PRO A CA 1
ATOM 1744 C CA B PRO A 1 171 ? 47.582 23.034 67.697 0.53 33.19 183 PRO A CA 1
ATOM 1745 C C A PRO A 1 171 ? 45.575 16.600 68.554 0.47 33.08 183 PRO A C 1
ATOM 1746 C C B PRO A 1 171 ? 47.301 23.233 69.183 0.53 34.74 183 PRO A C 1
ATOM 1747 O O A PRO A 1 171 ? 45.055 17.675 68.871 0.47 32.44 183 PRO A O 1
ATOM 1748 O O B PRO A 1 171 ? 46.247 23.758 69.556 0.53 30.99 183 PRO A O 1
ATOM 1755 N N A ALA A 1 172 ? 46.388 15.916 69.353 0.47 32.83 184 ALA A N 1
ATOM 1756 N N B ALA A 1 172 ? 48.250 22.820 70.019 0.53 31.62 184 ALA A N 1
ATOM 1757 C CA A ALA A 1 172 ? 46.771 16.394 70.673 0.47 34.46 184 ALA A CA 1
ATOM 1758 C CA B ALA A 1 172 ? 48.142 23.003 71.462 0.53 31.25 184 ALA A CA 1
ATOM 1759 C C A ALA A 1 172 ? 47.719 17.583 70.563 0.47 33.64 184 ALA A C 1
ATOM 1760 C C B ALA A 1 172 ? 48.141 24.480 71.842 0.53 28.12 184 ALA A C 1
ATOM 1761 O O A ALA A 1 172 ? 47.855 18.372 71.496 0.47 34.37 184 ALA A O 1
ATOM 1762 O O B ALA A 1 172 ? 47.529 24.873 72.833 0.53 28.48 184 ALA A O 1
ATOM 1765 N N A SER A 1 173 ? 48.366 17.705 69.409 0.47 36.93 185 SER A N 1
ATOM 1766 N N B SER A 1 173 ? 48.819 25.299 71.044 0.53 29.57 185 SER A N 1
ATOM 1767 C CA A SER A 1 173 ? 49.326 18.776 69.153 0.47 36.67 185 SER A CA 1
ATOM 1768 C CA B SER A 1 173 ? 48.910 26.727 71.329 0.53 32.88 185 SER A CA 1
ATOM 1769 C C A SER A 1 173 ? 48.689 20.161 69.217 0.47 35.15 185 SER A C 1
ATOM 1770 C C B SER A 1 173 ? 47.553 27.427 71.232 0.53 29.14 185 SER A C 1
ATOM 1771 O O A SER A 1 173 ? 49.369 21.152 69.491 0.47 38.62 185 SER A O 1
ATOM 1772 O O B SER A 1 173 ? 47.389 28.526 71.760 0.53 26.64 185 SER A O 1
ATOM 1777 N N A ASN A 1 174 ? 47.383 20.220 68.959 0.47 34.11 186 ASN A N 1
ATOM 1778 N N B ASN A 1 174 ? 46.587 26.797 70.564 0.53 24.24 186 ASN A N 1
ATOM 1779 C CA A ASN A 1 174 ? 46.638 21.479 68.938 0.47 35.22 186 ASN A CA 1
ATOM 1780 C CA B ASN A 1 174 ? 45.248 27.374 70.440 0.53 26.11 186 ASN A CA 1
ATOM 1781 C C A ASN A 1 174 ? 46.733 22.273 70.244 0.47 33.55 186 ASN A C 1
ATOM 1782 C C B ASN A 1 174 ? 44.599 27.667 71.789 0.53 23.77 186 ASN A C 1
ATOM 1783 O O A ASN A 1 174 ? 46.495 23.484 70.263 0.47 33.30 186 ASN A O 1
ATOM 1784 O O B ASN A 1 174 ? 43.945 28.693 71.951 0.53 24.24 186 ASN A O 1
ATOM 1793 N N A ILE A 1 175 ? 47.083 21.591 71.330 0.47 33.47 187 ILE A N 1
ATOM 1794 N N B ILE A 1 175 ? 44.781 26.769 72.756 0.53 22.25 187 ILE A N 1
ATOM 1795 C CA A ILE A 1 175 ? 47.129 22.224 72.642 0.47 34.25 187 ILE A CA 1
ATOM 1796 C CA B ILE A 1 175 ? 44.198 26.977 74.080 0.53 25.21 187 ILE A CA 1
ATOM 1797 C C A ILE A 1 175 ? 48.553 22.408 73.160 0.47 35.13 187 ILE A C 1
ATOM 1798 C C B ILE A 1 175 ? 45.050 27.938 74.918 0.53 24.88 187 ILE A C 1
ATOM 1799 O O A ILE A 1 175 ? 49.353 21.474 73.150 0.47 39.87 187 ILE A O 1
ATOM 1800 O O B ILE A 1 175 ? 44.551 28.555 75.860 0.53 24.48 187 ILE A O 1
ATOM 1809 N N A THR A 1 176 ? 48.863 23.626 73.594 0.47 34.05 188 THR A N 1
ATOM 1810 N N B THR A 1 176 ? 46.324 28.076 74.549 0.53 24.67 188 THR A N 1
ATOM 1811 C CA A THR A 1 176 ? 50.106 23.898 74.306 0.47 35.17 188 THR A CA 1
ATOM 1812 C CA B THR A 1 176 ? 47.260 28.973 75.228 0.53 27.37 188 THR A CA 1
ATOM 1813 C C A THR A 1 176 ? 49.777 24.134 75.774 0.47 34.29 188 THR A C 1
ATOM 1814 C C B THR A 1 176 ? 46.856 30.441 75.079 0.53 24.81 188 THR A C 1
ATOM 1815 O O A THR A 1 176 ? 50.248 23.415 76.654 0.47 36.45 188 THR A O 1
ATOM 1816 O O B THR A 1 176 ? 47.293 31.302 75.847 0.53 24.69 188 THR A O 1
ATOM 1823 N N A ARG A 1 177 ? 48.952 25.145 76.023 0.47 34.56 189 ARG A N 1
ATOM 1824 N N B ARG A 1 177 ? 46.027 30.723 74.081 0.53 21.57 189 ARG A N 1
ATOM 1825 C CA A ARG A 1 177 ? 48.481 25.436 77.368 0.47 35.36 189 ARG A CA 1
ATOM 1826 C CA B ARG A 1 177 ? 45.521 32.075 73.859 0.53 24.31 189 ARG A CA 1
ATOM 1827 C C A ARG A 1 177 ? 46.965 25.263 77.441 0.47 30.90 189 ARG A C 1
ATOM 1828 C C B ARG A 1 177 ? 44.684 32.556 75.044 0.53 26.63 189 ARG A C 1
ATOM 1829 O O A ARG A 1 177 ? 46.265 25.425 76.442 0.47 29.44 189 ARG A O 1
ATOM 1830 O O B ARG A 1 177 ? 44.644 33.754 75.336 0.53 25.88 189 ARG A O 1
ATOM 1845 N N A LEU A 1 178 ? 46.471 24.922 78.626 0.47 28.72 190 LEU A N 1
ATOM 1846 N N B LEU A 1 178 ? 44.016 31.622 75.720 0.53 24.99 190 LEU A N 1
ATOM 1847 C CA A LEU A 1 178 ? 45.039 24.945 78.913 0.47 28.19 190 LEU A CA 1
ATOM 1848 C CA B LEU A 1 178 ? 43.206 31.956 76.894 0.53 25.82 190 LEU A CA 1
ATOM 1849 C C A LEU A 1 178 ? 44.853 25.265 80.383 0.47 25.18 190 LEU A C 1
ATOM 1850 C C B LEU A 1 178 ? 44.052 31.906 78.157 0.53 20.29 190 LEU A C 1
ATOM 1851 O O A LEU A 1 178 ? 44.468 24.404 81.169 0.47 25.02 190 LEU A O 1
ATOM 1852 O O B LEU A 1 178 ? 44.764 30.932 78.381 0.53 23.54 190 LEU A O 1
ATOM 1861 N N A PRO A 1 179 ? 45.137 26.513 80.768 0.47 26.56 191 PRO A N 1
ATOM 1862 N N B PRO A 1 179 ? 43.972 32.950 78.998 0.53 20.46 191 PRO A N 1
ATOM 1863 C CA A PRO A 1 179 ? 45.174 26.843 82.189 0.47 24.84 191 PRO A CA 1
ATOM 1864 C CA B PRO A 1 179 ? 44.709 32.914 80.263 0.53 22.51 191 PRO A CA 1
ATOM 1865 C C A PRO A 1 179 ? 43.792 27.098 82.779 0.47 23.48 191 PRO A C 1
ATOM 1866 C C B PRO A 1 179 ? 44.124 31.854 81.186 0.53 16.52 191 PRO A C 1
ATOM 1867 O O A PRO A 1 179 ? 42.874 27.503 82.066 0.47 20.35 191 PRO A O 1
ATOM 1868 O O B PRO A 1 179 ? 42.956 31.506 81.044 0.53 14.12 191 PRO A O 1
ATOM 1875 N N A VAL A 1 180 ? 43.656 26.809 84.070 0.47 22.86 192 VAL A N 1
ATOM 1876 N N B VAL A 1 180 ? 44.938 31.330 82.093 0.53 18.82 192 VAL A N 1
ATOM 1877 C CA A VAL A 1 180 ? 42.568 27.335 84.879 0.47 20.81 192 VAL A CA 1
ATOM 1878 C CA B VAL A 1 180 ? 44.486 30.276 83.000 0.53 21.96 192 VAL A CA 1
ATOM 1879 C C A VAL A 1 180 ? 43.176 28.440 85.734 0.47 22.47 192 VAL A C 1
ATOM 1880 C C B VAL A 1 180 ? 44.757 30.706 84.438 0.53 21.82 192 VAL A C 1
ATOM 1881 O O A VAL A 1 180 ? 44.231 28.248 86.324 0.47 20.24 192 VAL A O 1
ATOM 1882 O O B VAL A 1 180 ? 45.912 30.938 84.807 0.53 22.67 192 VAL A O 1
ATOM 1889 N N A ARG A 1 181 ? 42.542 29.605 85.775 0.47 19.57 193 ARG A N 1
ATOM 1890 N N B ARG A 1 181 ? 43.693 30.818 85.237 0.53 24.37 193 ARG A N 1
ATOM 1891 C CA A ARG A 1 181 ? 43.085 30.717 86.544 0.47 21.65 193 ARG A CA 1
ATOM 1892 C CA B ARG A 1 181 ? 43.777 31.460 86.553 0.53 25.17 193 ARG A CA 1
ATOM 1893 C C A ARG A 1 181 ? 42.805 30.484 88.004 0.47 23.08 193 ARG A C 1
ATOM 1894 C C B ARG A 1 181 ? 43.088 30.710 87.740 0.53 23.27 193 ARG A C 1
ATOM 1895 O O A ARG A 1 181 ? 41.723 29.987 88.338 0.47 20.06 193 ARG A O 1
ATOM 1896 O O B ARG A 1 181 ? 42.068 30.053 87.582 0.53 25.30 193 ARG A O 1
ATOM 1911 N N . TYR A 1 182 ? 43.721 30.825 88.910 1.00 22.24 194 TYR A N 1
ATOM 1912 C CA . TYR A 1 182 ? 43.293 30.457 90.270 1.00 21.12 194 TYR A CA 1
ATOM 1913 C C . TYR A 1 182 ? 43.021 31.695 91.117 1.00 19.93 194 TYR A C 1
ATOM 1914 O O . TYR A 1 182 ? 43.212 31.710 92.338 1.00 20.51 194 TYR A O 1
ATOM 1923 N N . THR A 1 183 ? 42.552 32.736 90.430 1.00 17.47 195 THR A N 1
ATOM 1924 C CA . THR A 1 183 ? 42.026 33.946 91.045 1.00 18.73 195 THR A CA 1
ATOM 1925 C C . THR A 1 183 ? 40.658 34.251 90.430 1.00 15.29 195 THR A C 1
ATOM 1926 O O . THR A 1 183 ? 40.202 33.546 89.530 1.00 19.31 195 THR A O 1
ATOM 1930 N N . PHE A 1 184 ? 40.021 35.307 90.918 1.00 19.04 196 PHE A N 1
ATOM 1931 C CA . PHE A 1 184 ? 38.747 35.767 90.360 1.00 18.23 196 PHE A CA 1
ATOM 1932 C C . PHE A 1 184 ? 38.920 36.734 89.187 1.00 21.55 196 PHE A C 1
ATOM 1933 O O . PHE A 1 184 ? 37.961 37.343 88.733 1.00 19.99 196 PHE A O 1
ATOM 1941 N N . ASP A 1 185 ? 40.143 36.847 88.684 1.00 20.17 197 ASP A N 1
ATOM 1942 C CA . ASP A 1 185 ? 40.410 37.726 87.544 1.00 18.65 197 ASP A CA 1
ATOM 1943 C C . ASP A 1 185 ? 39.790 37.136 86.268 1.00 20.58 197 ASP A C 1
ATOM 1944 O O . ASP A 1 185 ? 40.146 36.030 85.857 1.00 21.98 197 ASP A O 1
ATOM 1949 N N . ASN A 1 186 ? 38.851 37.857 85.658 1.00 15.88 198 ASN A N 1
ATOM 1950 C CA . ASN A 1 186 ? 38.206 37.383 84.434 1.00 15.62 198 ASN A CA 1
ATOM 1951 C C . ASN A 1 186 ? 38.460 38.317 83.271 1.00 18.81 198 ASN A C 1
ATOM 1952 O O . ASN A 1 186 ? 37.702 38.343 82.313 1.00 18.62 198 ASN A O 1
ATOM 1957 N N A ARG A 1 187 ? 39.518 39.112 83.347 0.55 18.36 199 ARG A N 1
ATOM 1958 N N B ARG A 1 187 ? 39.546 39.077 83.378 0.45 18.31 199 ARG A N 1
ATOM 1959 C CA A ARG A 1 187 ? 39.876 39.937 82.191 0.55 21.03 199 ARG A CA 1
ATOM 1960 C CA B ARG A 1 187 ? 40.102 39.757 82.217 0.45 20.92 199 ARG A CA 1
ATOM 1961 C C A ARG A 1 187 ? 40.417 39.010 81.101 0.55 19.40 199 ARG A C 1
ATOM 1962 C C B ARG A 1 187 ? 40.259 38.708 81.137 0.45 19.49 199 ARG A C 1
ATOM 1963 O O A ARG A 1 187 ? 41.444 38.370 81.307 0.55 22.13 199 ARG A O 1
ATOM 1964 O O B ARG A 1 187 ? 40.836 37.646 81.372 0.45 18.50 199 ARG A O 1
ATOM 1979 N N . TYR A 1 188 ? 39.730 38.952 79.950 1.00 17.43 200 TYR A N 1
ATOM 1980 C CA . TYR A 1 188 ? 39.899 37.903 78.940 1.00 13.18 200 TYR A CA 1
ATOM 1981 C C . TYR A 1 188 ? 41.324 37.788 78.420 1.00 19.80 200 TYR A C 1
ATOM 1982 O O . TYR A 1 188 ? 41.794 36.692 78.161 1.00 27.57 200 TYR A O 1
ATOM 1991 N N . PHE A 1 189 ? 41.992 38.918 78.233 1.00 17.36 201 PHE A N 1
ATOM 1992 C CA . PHE A 1 189 ? 43.365 38.888 77.766 1.00 15.81 201 PHE A CA 1
ATOM 1993 C C . PHE A 1 189 ? 44.273 39.077 78.962 1.00 19.47 201 PHE A C 1
ATOM 1994 O O . PHE A 1 189 ? 43.843 39.595 79.988 1.00 23.85 201 PHE A O 1
ATOM 2002 N N A ASN A 1 190 ? 45.517 38.625 78.853 0.43 18.69 202 ASN A N 1
ATOM 2003 N N B ASN A 1 190 ? 45.540 38.696 78.828 0.57 18.65 202 ASN A N 1
ATOM 2004 C CA A ASN A 1 190 ? 46.486 38.910 79.902 0.43 22.65 202 ASN A CA 1
ATOM 2005 C CA B ASN A 1 190 ? 46.494 38.907 79.917 0.57 22.65 202 ASN A CA 1
ATOM 2006 C C A ASN A 1 190 ? 47.610 39.774 79.342 0.43 21.02 202 ASN A C 1
ATOM 2007 C C B ASN A 1 190 ? 47.468 40.058 79.636 0.57 19.94 202 ASN A C 1
ATOM 2008 O O A ASN A 1 190 ? 48.791 39.539 79.606 0.43 22.90 202 ASN A O 1
ATOM 2009 O O B ASN A 1 190 ? 48.411 40.306 80.392 0.57 22.31 202 ASN A O 1
ATOM 2018 N N . ASP A 1 191 ? 47.218 40.766 78.548 1.00 21.85 203 ASP A N 1
ATOM 2019 C CA . ASP A 1 191 ? 48.155 41.761 78.028 1.00 17.92 203 ASP A CA 1
ATOM 2020 C C . ASP A 1 191 ? 48.054 43.079 78.796 1.00 19.42 203 ASP A C 1
ATOM 2021 O O . ASP A 1 191 ? 47.020 43.441 79.360 1.00 18.34 203 ASP A O 1
ATOM 2026 N N . THR A 1 192 ? 49.169 43.791 78.816 1.00 16.51 204 THR A N 1
ATOM 2027 C CA . THR A 1 192 ? 49.309 45.044 79.541 1.00 16.49 204 THR A CA 1
ATOM 2028 C C . THR A 1 192 ? 48.438 46.167 79.004 1.00 17.97 204 THR A C 1
ATOM 2029 O O . THR A 1 192 ? 47.851 46.948 79.775 1.00 17.50 204 THR A O 1
ATOM 2033 N N . TYR A 1 193 ? 48.368 46.248 77.679 1.00 14.55 205 TYR A N 1
ATOM 2034 C CA . TYR A 1 193 ? 47.699 47.343 76.997 1.00 13.99 205 TYR A CA 1
ATOM 2035 C C . TYR A 1 193 ? 46.493 46.834 76.227 1.00 15.22 205 TYR A C 1
ATOM 2036 O O . TYR A 1 193 ? 46.600 45.851 75.511 1.00 15.67 205 TYR A O 1
ATOM 2045 N N . GLU A 1 194 ? 45.348 47.497 76.378 1.00 14.59 206 GLU A N 1
ATOM 2046 C CA . GLU A 1 194 ? 44.236 47.187 75.491 1.00 13.42 206 GLU A CA 1
ATOM 2047 C C . GLU A 1 194 ? 43.241 48.332 75.457 1.00 14.14 206 GLU A C 1
ATOM 2048 O O . GLU A 1 194 ? 43.362 49.305 76.195 1.00 15.78 206 GLU A O 1
ATOM 2054 N N . GLY A 1 195 ? 42.292 48.235 74.544 1.00 15.90 207 GLY A N 1
ATOM 2055 C CA . GLY A 1 195 ? 41.233 49.221 74.457 1.00 17.57 207 GLY A CA 1
ATOM 2056 C C . GLY A 1 195 ? 40.716 49.177 73.048 1.00 17.40 207 GLY A C 1
ATOM 2057 O O . GLY A 1 195 ? 41.256 48.444 72.215 1.00 18.78 207 GLY A O 1
ATOM 2058 N N . LEU A 1 196 ? 39.633 49.900 72.783 1.00 18.00 208 LEU A N 1
ATOM 2059 C CA . LEU A 1 196 ? 39.150 50.064 71.422 1.00 14.64 208 LEU A CA 1
ATOM 2060 C C . LEU A 1 196 ? 39.566 51.405 70.868 1.00 14.28 208 LEU A C 1
ATOM 2061 O O . LEU A 1 196 ? 39.668 52.375 71.610 1.00 15.78 208 LEU A O 1
ATOM 2066 N N . PRO A 1 197 ? 39.814 51.460 69.554 1.00 13.75 209 PRO A N 1
ATOM 2067 C CA . PRO A 1 197 ? 40.146 52.755 68.942 1.00 15.07 209 PRO A CA 1
ATOM 2068 C C . PRO A 1 197 ? 38.999 53.745 69.144 1.00 16.40 209 PRO A C 1
ATOM 2069 O O . PRO A 1 197 ? 37.857 53.385 68.880 1.00 15.65 209 PRO A O 1
ATOM 2073 N N . VAL A 1 198 ? 39.292 54.950 69.624 1.00 15.30 210 VAL A N 1
ATOM 2074 C CA . VAL A 1 198 ? 38.214 55.878 69.985 1.00 18.29 210 VAL A CA 1
ATOM 2075 C C . VAL A 1 198 ? 37.351 56.222 68.771 1.00 18.75 210 VAL A C 1
ATOM 2076 O O . VAL A 1 198 ? 36.126 56.240 68.877 1.00 19.44 210 VAL A O 1
ATOM 2080 N N . GLU A 1 199 ? 37.975 56.459 67.612 1.00 18.80 211 GLU A N 1
ATOM 2081 C CA . GLU A 1 199 ? 37.222 56.755 66.388 1.00 18.94 211 GLU A CA 1
ATOM 2082 C C . GLU A 1 199 ? 37.010 55.540 65.482 1.00 17.24 211 GLU A C 1
ATOM 2083 O O . GLU A 1 199 ? 36.642 55.680 64.323 1.00 22.33 211 GLU A O 1
ATOM 2089 N N . GLY A 1 200 ? 37.219 54.342 66.030 1.00 15.79 212 GLY A N 1
ATOM 2090 C CA . GLY A 1 200 ? 36.950 53.116 65.303 1.00 16.96 212 GLY A CA 1
ATOM 2091 C C . GLY A 1 200 ? 38.134 52.603 64.494 1.00 16.09 212 GLY A C 1
ATOM 2092 O O . GLY A 1 200 ? 39.088 53.343 64.219 1.00 16.46 212 GLY A O 1
ATOM 2093 N N . TYR A 1 201 ? 38.063 51.335 64.091 1.00 15.69 213 TYR A N 1
ATOM 2094 C CA . TYR A 1 201 ? 39.182 50.718 63.356 1.00 13.80 213 TYR A CA 1
ATOM 2095 C C . TYR A 1 201 ? 39.402 51.343 61.989 1.00 18.61 213 TYR A C 1
ATOM 2096 O O . TYR A 1 201 ? 40.529 51.567 61.585 1.00 16.80 213 TYR A O 1
ATOM 2105 N N . THR A 1 202 ? 38.329 51.606 61.253 1.00 17.86 214 THR A N 1
ATOM 2106 C CA . THR A 1 202 ? 38.521 52.138 59.909 1.00 16.73 214 THR A CA 1
ATOM 2107 C C . THR A 1 202 ? 39.249 53.491 59.910 1.00 15.56 214 THR A C 1
ATOM 2108 O O . THR A 1 202 ? 40.138 53.706 59.085 1.00 17.14 214 THR A O 1
ATOM 2112 N N . LYS A 1 203 ? 38.953 54.360 60.877 1.00 15.75 215 LYS A N 1
ATOM 2113 C CA . LYS A 1 203 ? 39.636 55.644 60.953 1.00 15.67 215 LYS A CA 1
ATOM 2114 C C . LYS A 1 203 ? 41.131 55.464 61.281 1.00 17.54 215 LYS A C 1
ATOM 2115 O O . LYS A 1 203 ? 41.987 56.161 60.741 1.00 17.71 215 LYS A O 1
ATOM 2121 N N . TRP A 1 204 ? 41.416 54.520 62.175 1.00 16.97 216 TRP A N 1
ATOM 2122 C CA . TRP A 1 204 ? 42.782 54.167 62.544 1.00 17.35 216 TRP A CA 1
ATOM 2123 C C . TRP A 1 204 ? 43.517 53.702 61.311 1.00 13.84 216 TRP A C 1
ATOM 2124 O O . TRP A 1 204 ? 44.636 54.139 61.026 1.00 14.74 216 TRP A O 1
ATOM 2135 N N . LEU A 1 205 ? 42.890 52.801 60.567 1.00 13.16 217 LEU A N 1
ATOM 2136 C CA . LEU A 1 205 ? 43.545 52.250 59.382 1.00 15.75 217 LEU A CA 1
ATOM 2137 C C . LEU A 1 205 ? 43.764 53.309 58.311 1.00 17.09 217 LEU A C 1
ATOM 2138 O O . LEU A 1 205 ? 44.814 53.356 57.663 1.00 13.86 217 LEU A O 1
ATOM 2143 N N . GLU A 1 206 ? 42.770 54.170 58.125 1.00 15.48 218 GLU A N 1
ATOM 2144 C CA . GLU A 1 206 ? 42.913 55.263 57.167 1.00 16.31 218 GLU A CA 1
ATOM 2145 C C . GLU A 1 206 ? 44.060 56.193 57.554 1.00 18.36 218 GLU A C 1
ATOM 2146 O O . GLU A 1 206 ? 44.813 56.649 56.683 1.00 16.50 218 GLU A O 1
ATOM 2152 N N . ASN A 1 207 ? 44.193 56.474 58.846 1.00 14.50 219 ASN A N 1
ATOM 2153 C CA . ASN A 1 207 ? 45.331 57.265 59.330 1.00 15.15 219 ASN A CA 1
ATOM 2154 C C . ASN A 1 207 ? 46.669 56.582 59.033 1.00 17.61 219 ASN A C 1
ATOM 2155 O O . ASN A 1 207 ? 47.640 57.265 58.700 1.00 16.01 219 ASN A O 1
ATOM 2160 N N . MET A 1 208 ? 46.737 55.253 59.130 1.00 14.17 220 MET A N 1
ATOM 2161 C CA . MET A 1 208 ? 48.001 54.593 58.766 1.00 13.76 220 MET A CA 1
ATOM 2162 C C . MET A 1 208 ? 48.332 54.749 57.289 1.00 14.48 220 MET A C 1
ATOM 2163 O O . MET A 1 208 ? 49.513 54.748 56.908 1.00 15.73 220 MET A O 1
ATOM 2168 N N . ALA A 1 209 ? 47.306 54.871 56.446 1.00 15.47 221 ALA A N 1
ATOM 2169 C CA . ALA A 1 209 ? 47.523 54.978 54.998 1.00 15.65 221 ALA A CA 1
ATOM 2170 C C . ALA A 1 209 ? 47.580 56.423 54.510 1.00 13.82 221 ALA A C 1
ATOM 2171 O O . ALA A 1 209 ? 47.618 56.666 53.310 1.00 18.80 221 ALA A O 1
ATOM 2173 N N . ALA A 1 210 ? 47.609 57.378 55.436 1.00 16.50 222 ALA A N 1
ATOM 2174 C CA . ALA A 1 210 ? 47.406 58.786 55.053 1.00 21.35 222 ALA A CA 1
ATOM 2175 C C . ALA A 1 210 ? 48.576 59.471 54.350 1.00 18.62 222 ALA A C 1
ATOM 2176 O O . ALA A 1 210 ? 48.355 60.442 53.616 1.00 18.78 222 ALA A O 1
ATOM 2178 N N . ASP A 1 211 ? 49.807 59.023 54.586 1.00 14.75 223 ASP A N 1
ATOM 2179 C CA . ASP A 1 211 ? 50.964 59.730 54.029 1.00 16.56 223 ASP A CA 1
ATOM 2180 C C . ASP A 1 211 ? 50.871 59.866 52.510 1.00 17.77 223 ASP A C 1
ATOM 2181 O O . ASP A 1 211 ? 50.483 58.931 51.826 1.00 17.15 223 ASP A O 1
ATOM 2186 N N . GLU A 1 212 ? 51.218 61.040 51.979 1.00 16.49 224 GLU A N 1
ATOM 2187 C CA . GLU A 1 212 ? 51.060 61.274 50.548 1.00 18.01 224 GLU A CA 1
ATOM 2188 C C . GLU A 1 212 ? 51.905 60.320 49.672 1.00 18.32 224 GLU A C 1
ATOM 2189 O O . GLU A 1 212 ? 51.596 60.121 48.497 1.00 22.15 224 GLU A O 1
ATOM 2195 N N A ARG A 1 213 ? 52.941 59.729 50.267 0.56 18.46 225 ARG A N 1
ATOM 2196 N N B ARG A 1 213 ? 52.953 59.724 50.224 0.44 18.48 225 ARG A N 1
ATOM 2197 C CA A ARG A 1 213 ? 53.818 58.792 49.563 0.56 17.53 225 ARG A CA 1
ATOM 2198 C CA B ARG A 1 213 ? 53.753 58.817 49.408 0.44 17.57 225 ARG A CA 1
ATOM 2199 C C A ARG A 1 213 ? 53.230 57.385 49.469 0.56 18.52 225 ARG A C 1
ATOM 2200 C C B ARG A 1 213 ? 53.087 57.451 49.261 0.44 18.83 225 ARG A C 1
ATOM 2201 O O A ARG A 1 213 ? 53.837 56.499 48.875 0.56 18.84 225 ARG A O 1
ATOM 2202 O O B ARG A 1 213 ? 53.484 56.659 48.406 0.44 17.52 225 ARG A O 1
ATOM 2217 N N . ILE A 1 214 ? 52.062 57.188 50.069 1.00 16.59 226 ILE A N 1
ATOM 2218 C CA . ILE A 1 214 ? 51.325 55.927 49.953 1.00 17.19 226 ILE A CA 1
ATOM 2219 C C . ILE A 1 214 ? 50.172 56.111 48.981 1.00 16.87 226 ILE A C 1
ATOM 2220 O O . ILE A 1 214 ? 49.328 56.989 49.169 1.00 19.51 226 ILE A O 1
ATOM 2225 N N . GLU A 1 215 ? 50.148 55.300 47.934 1.00 14.94 227 GLU A N 1
ATOM 2226 C CA . GLU A 1 215 ? 49.012 55.303 47.010 1.00 18.22 227 GLU A CA 1
ATOM 2227 C C . GLU A 1 215 ? 48.295 53.969 47.172 1.00 20.27 227 GLU A C 1
ATOM 2228 O O . GLU A 1 215 ? 48.944 52.937 47.298 1.00 17.33 227 GLU A O 1
ATOM 2234 N N . VAL A 1 216 ? 46.966 53.984 47.218 1.00 17.33 228 VAL A N 1
ATOM 2235 C CA . VAL A 1 216 ? 46.216 52.735 47.405 1.00 17.36 228 VAL A CA 1
ATOM 2236 C C . VAL A 1 216 ? 45.329 52.464 46.197 1.00 22.85 228 VAL A C 1
ATOM 2237 O O . VAL A 1 216 ? 44.638 53.370 45.719 1.00 22.66 228 VAL A O 1
ATOM 2241 N N A ARG A 1 217 ? 45.333 51.232 45.696 0.44 18.28 229 ARG A N 1
ATOM 2242 N N B ARG A 1 217 ? 45.387 51.233 45.699 0.56 18.22 229 ARG A N 1
ATOM 2243 C CA A ARG A 1 217 ? 44.434 50.861 44.597 0.44 20.52 229 ARG A CA 1
ATOM 2244 C CA B ARG A 1 217 ? 44.479 50.762 44.660 0.56 20.54 229 ARG A CA 1
ATOM 2245 C C A ARG A 1 217 ? 43.483 49.752 45.015 0.44 21.08 229 ARG A C 1
ATOM 2246 C C B ARG A 1 217 ? 43.507 49.782 45.280 0.56 21.40 229 ARG A C 1
ATOM 2247 O O A ARG A 1 217 ? 43.883 48.588 45.112 0.44 19.73 229 ARG A O 1
ATOM 2248 O O B ARG A 1 217 ? 43.915 48.735 45.796 0.56 19.26 229 ARG A O 1
ATOM 2263 N N . LEU A 1 218 ? 42.225 50.121 45.248 1.00 19.44 230 LEU A N 1
ATOM 2264 C CA . LEU A 1 218 ? 41.196 49.199 45.719 1.00 19.42 230 LEU A CA 1
ATOM 2265 C C . LEU A 1 218 ? 40.607 48.399 44.552 1.00 15.33 230 LEU A C 1
ATOM 2266 O O . LEU A 1 218 ? 40.859 48.718 43.397 1.00 19.79 230 LEU A O 1
ATOM 2271 N N . ASP A 1 219 ? 39.867 47.343 44.880 1.00 21.78 231 ASP A N 1
ATOM 2272 C CA . ASP A 1 219 ? 39.211 46.507 43.865 1.00 20.71 231 ASP A CA 1
ATOM 2273 C C . ASP A 1 219 ? 40.192 45.985 42.827 1.00 21.21 231 ASP A C 1
ATOM 2274 O O . ASP A 1 219 ? 39.847 45.842 41.651 1.00 20.88 231 ASP A O 1
ATOM 2279 N N . THR A 1 220 ? 41.427 45.711 43.247 1.00 16.11 232 THR A N 1
ATOM 2280 C CA . THR A 1 220 ? 42.475 45.376 42.296 1.00 16.83 232 THR A CA 1
ATOM 2281 C C . THR A 1 220 ? 43.218 44.137 42.753 1.00 20.29 232 THR A C 1
ATOM 2282 O O . THR A 1 220 ? 43.736 44.097 43.873 1.00 20.28 232 THR A O 1
ATOM 2286 N N . ASP A 1 221 ? 43.267 43.140 41.881 1.00 18.94 233 ASP A N 1
ATOM 2287 C CA . ASP A 1 221 ? 43.956 41.890 42.182 1.00 20.91 233 ASP A CA 1
ATOM 2288 C C . ASP A 1 221 ? 45.397 41.995 41.696 1.00 18.16 233 ASP A C 1
ATOM 2289 O O . ASP A 1 221 ? 45.658 42.266 40.529 1.00 21.46 233 ASP A O 1
ATOM 2294 N N . TRP A 1 222 ? 46.342 41.810 42.617 1.00 17.71 234 TRP A N 1
ATOM 2295 C CA . TRP A 1 222 ? 47.760 41.877 42.292 1.00 18.87 234 TRP A CA 1
ATOM 2296 C C . TRP A 1 222 ? 48.120 41.053 41.051 1.00 17.62 234 TRP A C 1
ATOM 2297 O O . TRP A 1 222 ? 48.934 41.470 40.227 1.00 20.67 234 TRP A O 1
ATOM 2308 N N . PHE A 1 223 ? 47.497 39.890 40.893 1.00 21.53 235 PHE A N 1
ATOM 2309 C CA . PHE A 1 223 ? 47.891 39.032 39.786 1.00 20.54 235 PHE A CA 1
ATOM 2310 C C . PHE A 1 223 ? 47.419 39.538 38.428 1.00 25.73 235 PHE A C 1
ATOM 2311 O O . PHE A 1 223 ? 47.990 39.162 37.409 1.00 25.97 235 PHE A O 1
ATOM 2319 N N . ASP A 1 224 ? 46.426 40.428 38.418 1.00 22.79 236 ASP A N 1
ATOM 2320 C CA . ASP A 1 224 ? 46.013 41.098 37.184 1.00 22.26 236 ASP A CA 1
ATOM 2321 C C . ASP A 1 224 ? 46.968 42.219 36.757 1.00 25.99 236 ASP A C 1
ATOM 2322 O O . ASP A 1 224 ? 47.056 42.538 35.572 1.00 26.68 236 ASP A O 1
ATOM 2327 N N . VAL A 1 225 ? 47.677 42.833 37.708 1.00 20.59 237 VAL A N 1
ATOM 2328 C CA . VAL A 1 225 ? 48.391 44.073 37.398 1.00 21.13 237 VAL A CA 1
ATOM 2329 C C . VAL A 1 225 ? 49.916 44.002 37.562 1.00 17.79 237 VAL A C 1
ATOM 2330 O O . VAL A 1 225 ? 50.631 44.907 37.112 1.00 20.67 237 VAL A O 1
ATOM 2334 N N . ARG A 1 226 ? 50.409 42.917 38.150 1.00 19.38 238 ARG A N 1
ATOM 2335 C CA . ARG A 1 226 ? 51.808 42.894 38.582 1.00 19.93 238 ARG A CA 1
ATOM 2336 C C . ARG A 1 226 ? 52.839 42.970 37.453 1.00 22.78 238 ARG A C 1
ATOM 2337 O O . ARG A 1 226 ? 53.830 43.669 37.584 1.00 19.06 238 ARG A O 1
ATOM 2345 N N . ASP A 1 227 ? 52.626 42.257 36.349 1.00 24.29 239 ASP A N 1
ATOM 2346 C CA . ASP A 1 227 ? 53.673 42.176 35.342 1.00 23.85 239 ASP A CA 1
ATOM 2347 C C . ASP A 1 227 ? 54.015 43.553 34.787 1.00 19.07 239 ASP A C 1
ATOM 2348 O O . ASP A 1 227 ? 55.186 43.913 34.702 1.00 21.28 239 ASP A O 1
ATOM 2353 N N . ASP A 1 228 ? 53.003 44.338 34.437 1.00 19.50 240 ASP A N 1
ATOM 2354 C CA . ASP A 1 228 ? 53.268 45.653 33.863 1.00 18.67 240 ASP A CA 1
ATOM 2355 C C . ASP A 1 228 ? 53.684 46.662 34.936 1.00 21.05 240 ASP A C 1
ATOM 2356 O O . ASP A 1 228 ? 54.480 47.548 34.671 1.00 19.41 240 ASP A O 1
ATOM 2361 N N . LEU A 1 229 ? 53.152 46.541 36.145 1.00 20.89 241 LEU A N 1
ATOM 2362 C CA . LEU A 1 229 ? 53.622 47.416 37.221 1.00 18.04 241 LEU A CA 1
ATOM 2363 C C . LEU A 1 229 ? 55.086 47.165 37.546 1.00 19.25 241 LEU A C 1
ATOM 2364 O O . LEU A 1 229 ? 55.871 48.105 37.675 1.00 18.53 241 LEU A O 1
ATOM 2369 N N . ARG A 1 230 ? 55.476 45.900 37.662 1.00 20.24 242 ARG A N 1
ATOM 2370 C CA . ARG A 1 230 ? 56.872 45.631 37.981 1.00 21.11 242 ARG A CA 1
ATOM 2371 C C . ARG A 1 230 ? 57.787 45.976 36.819 1.00 21.30 242 ARG A C 1
ATOM 2372 O O . ARG A 1 230 ? 58.886 46.451 37.038 1.00 22.42 242 ARG A O 1
ATOM 2380 N N . ALA A 1 231 ? 57.342 45.757 35.584 1.00 21.08 243 ALA A N 1
ATOM 2381 C CA . ALA A 1 231 ? 58.163 46.134 34.435 1.00 22.30 243 ALA A CA 1
ATOM 2382 C C . ALA A 1 231 ? 58.463 47.628 34.449 1.00 21.68 243 ALA A C 1
ATOM 2383 O O . ALA A 1 231 ? 59.541 48.049 34.063 1.00 22.22 243 ALA A O 1
ATOM 2385 N N . ALA A 1 232 ? 57.496 48.420 34.907 1.00 21.04 244 ALA A N 1
ATOM 2386 C CA . ALA A 1 232 ? 57.641 49.870 34.938 1.00 21.14 244 ALA A CA 1
ATOM 2387 C C . ALA A 1 232 ? 58.453 50.336 36.146 1.00 24.31 244 ALA A C 1
ATOM 2388 O O . ALA A 1 232 ? 58.968 51.455 36.165 1.00 21.84 244 ALA A O 1
ATOM 2390 N N . ASN A 1 233 ? 58.538 49.473 37.151 1.00 18.38 245 ASN A N 1
ATOM 2391 C CA . ASN A 1 233 ? 59.252 49.774 38.391 1.00 21.12 245 ASN A CA 1
ATOM 2392 C C . ASN A 1 233 ? 60.095 48.575 38.818 1.00 18.86 245 ASN A C 1
ATOM 2393 O O . ASN A 1 233 ? 59.859 48.000 39.867 1.00 21.12 245 ASN A O 1
ATOM 2398 N N . PRO A 1 234 ? 61.082 48.183 37.991 1.00 19.37 246 PRO A N 1
ATOM 2399 C CA . PRO A 1 234 ? 61.648 46.830 38.134 1.00 22.19 246 PRO A CA 1
ATOM 2400 C C . PRO A 1 234 ? 62.423 46.547 39.430 1.00 18.97 246 PRO A C 1
ATOM 2401 O O . PRO A 1 234 ? 62.481 45.399 39.862 1.00 23.96 246 PRO A O 1
ATOM 2405 N N A ASP A 1 235 ? 62.984 47.601 40.028 0.58 22.91 247 ASP A N 1
ATOM 2406 N N B ASP A 1 235 ? 62.988 47.549 40.082 0.42 22.92 247 ASP A N 1
ATOM 2407 C CA A ASP A 1 235 ? 63.791 47.507 41.249 0.58 23.04 247 ASP A CA 1
ATOM 2408 C CA B ASP A 1 235 ? 63.755 47.218 41.277 0.42 22.52 247 ASP A CA 1
ATOM 2409 C C A ASP A 1 235 ? 62.962 47.313 42.532 0.58 20.63 247 ASP A C 1
ATOM 2410 C C B ASP A 1 235 ? 62.990 47.456 42.579 0.42 20.57 247 ASP A C 1
ATOM 2411 O O A ASP A 1 235 ? 63.485 46.867 43.559 0.58 19.51 247 ASP A O 1
ATOM 2412 O O B ASP A 1 235 ? 63.581 47.435 43.661 0.42 21.55 247 ASP A O 1
ATOM 2421 N N . ALA A 1 236 ? 61.677 47.650 42.477 1.00 17.73 248 ALA A N 1
ATOM 2422 C CA . ALA A 1 236 ? 60.832 47.649 43.674 1.00 18.44 248 ALA A CA 1
ATOM 2423 C C . ALA A 1 236 ? 60.574 46.234 44.167 1.00 18.82 248 ALA A C 1
ATOM 2424 O O . ALA A 1 236 ? 60.115 45.372 43.410 1.00 21.31 248 ALA A O 1
ATOM 2426 N N . PRO A 1 237 ? 60.896 45.975 45.440 1.00 18.44 249 PRO A N 1
ATOM 2427 C CA . PRO A 1 237 ? 60.473 44.703 46.016 1.00 15.44 249 PRO A CA 1
ATOM 2428 C C . PRO A 1 237 ? 58.967 44.689 46.255 1.00 15.83 249 PRO A C 1
ATOM 2429 O O . PRO A 1 237 ? 58.291 45.723 46.163 1.00 17.47 249 PRO A O 1
ATOM 2433 N N . VAL A 1 238 ? 58.474 43.507 46.585 1.00 15.98 250 VAL A N 1
ATOM 2434 C CA . VAL A 1 238 ? 57.065 43.253 46.823 1.00 15.95 250 VAL A CA 1
ATOM 2435 C C . VAL A 1 238 ? 56.909 42.636 48.194 1.00 18.68 250 VAL A C 1
ATOM 2436 O O . VAL A 1 238 ? 57.619 41.686 48.525 1.00 18.28 250 VAL A O 1
ATOM 2440 N N . VAL A 1 239 ? 55.994 43.171 49.002 1.00 14.89 251 VAL A N 1
ATOM 2441 C CA . VAL A 1 239 ? 55.615 42.521 50.248 1.00 13.23 251 VAL A CA 1
ATOM 2442 C C . VAL A 1 239 ? 54.222 41.976 50.041 1.00 18.27 251 VAL A C 1
ATOM 2443 O O . VAL A 1 239 ? 53.249 42.730 49.951 1.00 17.76 251 VAL A O 1
ATOM 2447 N N . TYR A 1 240 ? 54.140 40.653 49.935 1.00 15.66 252 TYR A N 1
ATOM 2448 C CA . TYR A 1 240 ? 52.890 39.987 49.587 1.00 20.26 252 TYR A CA 1
ATOM 2449 C C . TYR A 1 240 ? 52.197 39.466 50.847 1.00 17.04 252 TYR A C 1
ATOM 2450 O O . TYR A 1 240 ? 52.782 38.680 51.608 1.00 17.65 252 TYR A O 1
ATOM 2459 N N . THR A 1 241 ? 50.965 39.907 51.104 1.00 15.55 253 THR A N 1
ATOM 2460 C CA . THR A 1 241 ? 50.239 39.405 52.275 1.00 15.27 253 THR A CA 1
ATOM 2461 C C . THR A 1 241 ? 48.935 38.684 51.888 1.00 17.60 253 THR A C 1
ATOM 2462 O O . THR A 1 241 ? 48.047 38.506 52.720 1.00 17.78 253 THR A O 1
ATOM 2466 N N . GLY A 1 242 ? 48.860 38.263 50.626 1.00 17.94 254 GLY A N 1
ATOM 2467 C CA . GLY A 1 242 ? 47.770 37.411 50.178 1.00 24.94 254 GLY A CA 1
ATOM 2468 C C . GLY A 1 242 ? 48.039 35.950 50.509 1.00 23.25 254 GLY A C 1
ATOM 2469 O O . GLY A 1 242 ? 49.008 35.619 51.192 1.00 19.68 254 GLY A O 1
ATOM 2470 N N . PRO A 1 243 ? 47.180 35.053 50.014 1.00 20.75 255 PRO A N 1
ATOM 2471 C CA . PRO A 1 243 ? 47.332 33.619 50.298 1.00 21.38 255 PRO A CA 1
ATOM 2472 C C . PRO A 1 243 ? 48.576 33.034 49.677 1.00 17.29 255 PRO A C 1
ATOM 2473 O O . PRO A 1 243 ? 48.869 33.251 48.501 1.00 21.80 255 PRO A O 1
ATOM 2477 N N . LEU A 1 244 ? 49.319 32.289 50.492 1.00 24.25 256 LEU A N 1
ATOM 2478 C CA . LEU A 1 244 ? 50.573 31.684 50.076 1.00 23.31 256 LEU A CA 1
ATOM 2479 C C . LEU A 1 244 ? 50.377 30.644 48.955 1.00 16.96 256 LEU A C 1
ATOM 2480 O O . LEU A 1 244 ? 51.139 30.616 47.975 1.00 23.51 256 LEU A O 1
ATOM 2485 N N . ASP A 1 245 ? 49.339 29.822 49.064 1.00 27.36 257 ASP A N 1
ATOM 2486 C CA . ASP A 1 245 ? 49.133 28.808 48.032 1.00 26.53 257 ASP A CA 1
ATOM 2487 C C . ASP A 1 245 ? 48.623 29.424 46.725 1.00 22.58 257 ASP A C 1
ATOM 2488 O O . ASP A 1 245 ? 49.047 29.001 45.645 1.00 25.32 257 ASP A O 1
ATOM 2493 N N A ARG A 1 246 ? 47.764 30.440 46.824 0.50 27.80 258 ARG A N 1
ATOM 2494 N N B ARG A 1 246 ? 47.744 30.425 46.813 0.50 27.80 258 ARG A N 1
ATOM 2495 C CA A ARG A 1 246 ? 47.252 31.132 45.636 0.50 23.80 258 ARG A CA 1
ATOM 2496 C CA B ARG A 1 246 ? 47.269 31.121 45.609 0.50 23.78 258 ARG A CA 1
ATOM 2497 C C A ARG A 1 246 ? 48.376 31.791 44.844 0.50 25.81 258 ARG A C 1
ATOM 2498 C C B ARG A 1 246 ? 48.427 31.717 44.831 0.50 25.83 258 ARG A C 1
ATOM 2499 O O A ARG A 1 246 ? 48.336 31.824 43.615 0.50 28.00 258 ARG A O 1
ATOM 2500 O O B ARG A 1 246 ? 48.461 31.637 43.602 0.50 27.79 258 ARG A O 1
ATOM 2515 N N . TYR A 1 247 ? 49.383 32.306 45.550 1.00 23.04 259 TYR A N 1
ATOM 2516 C CA . TYR A 1 247 ? 50.519 32.943 44.911 1.00 22.39 259 TYR A CA 1
ATOM 2517 C C . TYR A 1 247 ? 51.165 32.018 43.883 1.00 20.99 259 TYR A C 1
ATOM 2518 O O . TYR A 1 247 ? 51.496 32.429 42.777 1.00 28.25 259 TYR A O 1
ATOM 2527 N N . PHE A 1 248 ? 51.316 30.748 44.250 1.00 24.69 260 PHE A N 1
ATOM 2528 C CA . PHE A 1 248 ? 51.965 29.789 43.364 1.00 28.08 260 PHE A CA 1
ATOM 2529 C C . PHE A 1 248 ? 50.963 28.894 42.617 1.00 36.83 260 PHE A C 1
ATOM 2530 O O . PHE A 1 248 ? 51.281 27.753 42.273 1.00 36.23 260 PHE A O 1
ATOM 2538 N N . ASP A 1 249 ? 49.769 29.429 42.360 1.00 31.71 261 ASP A N 1
ATOM 2539 C CA . ASP A 1 249 ? 48.719 28.734 41.599 1.00 36.19 261 ASP A CA 1
ATOM 2540 C C . ASP A 1 249 ? 48.326 27.394 42.210 1.00 37.00 261 ASP A C 1
ATOM 2541 O O . ASP A 1 249 ? 47.978 26.467 41.478 1.00 35.51 261 ASP A O 1
ATOM 2546 N N . TYR A 1 250 ? 48.401 27.295 43.538 1.00 26.63 262 TYR A N 1
ATOM 2547 C CA . TYR A 1 250 ? 48.103 26.058 44.268 1.00 34.08 262 TYR A CA 1
ATOM 2548 C C . TYR A 1 250 ? 48.914 24.854 43.777 1.00 34.12 262 TYR A C 1
ATOM 2549 O O . TYR A 1 250 ? 48.429 23.716 43.808 1.00 30.71 262 TYR A O 1
ATOM 2558 N N . ALA A 1 251 ? 50.151 25.097 43.350 1.00 31.18 263 ALA A N 1
ATOM 2559 C CA . ALA A 1 251 ? 50.952 24.048 42.725 1.00 35.65 263 ALA A CA 1
ATOM 2560 C C . ALA A 1 251 ? 51.324 22.926 43.695 1.00 36.95 263 ALA A C 1
ATOM 2561 O O . ALA A 1 251 ? 51.582 21.800 43.267 1.00 39.98 263 ALA A O 1
ATOM 2563 N N . GLU A 1 252 ? 51.353 23.229 44.989 1.00 32.28 264 GLU A N 1
ATOM 2564 C CA . GLU A 1 252 ? 51.741 22.247 45.997 1.00 36.94 264 GLU A CA 1
ATOM 2565 C C . GLU A 1 252 ? 50.535 21.741 46.767 1.00 32.31 264 GLU A C 1
ATOM 2566 O O . GLU A 1 252 ? 50.673 21.069 47.790 1.00 39.01 264 GLU A O 1
ATOM 2572 N N . GLY A 1 253 ? 49.346 22.076 46.281 1.00 28.46 265 GLY A N 1
ATOM 2573 C CA . GLY A 1 253 ? 48.126 21.692 46.968 1.00 27.47 265 GLY A CA 1
ATOM 2574 C C . GLY A 1 253 ? 47.474 22.888 47.632 1.00 33.16 265 GLY A C 1
ATOM 2575 O O . GLY A 1 253 ? 47.998 24.004 47.575 1.00 30.08 265 GLY A O 1
ATOM 2576 N N A ARG A 1 254 ? 46.323 22.645 48.251 0.40 28.04 266 ARG A N 1
ATOM 2577 N N B ARG A 1 254 ? 46.331 22.668 48.272 0.60 27.99 266 ARG A N 1
ATOM 2578 C CA A ARG A 1 254 ? 45.584 23.691 48.942 0.40 30.74 266 ARG A CA 1
ATOM 2579 C CA B ARG A 1 254 ? 45.597 23.771 48.879 0.60 30.74 266 ARG A CA 1
ATOM 2580 C C A ARG A 1 254 ? 45.793 23.614 50.443 0.40 28.85 266 ARG A C 1
ATOM 2581 C C B ARG A 1 254 ? 45.631 23.677 50.408 0.60 28.92 266 ARG A C 1
ATOM 2582 O O A ARG A 1 254 ? 45.724 22.540 51.040 0.40 28.96 266 ARG A O 1
ATOM 2583 O O B ARG A 1 254 ? 45.302 22.642 50.988 0.60 30.54 266 ARG A O 1
ATOM 2598 N N . LEU A 1 255 ? 46.057 24.764 51.054 1.00 25.00 267 LEU A N 1
ATOM 2599 C CA . LEU A 1 255 ? 46.156 24.830 52.509 1.00 25.06 267 LEU A CA 1
ATOM 2600 C C . LEU A 1 255 ? 44.775 24.887 53.144 1.00 28.89 267 LEU A C 1
ATOM 2601 O O . LEU A 1 255 ? 43.886 25.567 52.636 1.00 26.54 267 LEU A O 1
ATOM 2606 N N . GLY A 1 256 ? 44.588 24.173 54.251 1.00 21.93 268 GLY A N 1
ATOM 2607 C CA . GLY A 1 256 ? 43.292 24.132 54.909 1.00 24.85 268 GLY A CA 1
ATOM 2608 C C . GLY A 1 256 ? 43.020 25.292 55.855 1.00 23.76 268 GLY A C 1
ATOM 2609 O O . GLY A 1 256 ? 43.836 25.596 56.722 1.00 25.78 268 GLY A O 1
ATOM 2610 N N . TRP A 1 257 ? 41.865 25.930 55.685 1.00 22.12 269 TRP A N 1
ATOM 2611 C CA . TRP A 1 257 ? 41.456 27.063 56.513 1.00 19.64 269 TRP A CA 1
ATOM 2612 C C . TRP A 1 257 ? 40.017 26.921 56.983 1.00 25.68 269 TRP A C 1
ATOM 2613 O O . TRP A 1 257 ? 39.173 26.362 56.273 1.00 21.79 269 TRP A O 1
ATOM 2624 N N . ARG A 1 258 ? 39.726 27.496 58.144 1.00 25.72 270 ARG A N 1
ATOM 2625 C CA . ARG A 1 258 ? 38.349 27.712 58.582 1.00 25.64 270 ARG A CA 1
ATOM 2626 C C . ARG A 1 258 ? 37.886 29.079 58.131 1.00 27.55 270 ARG A C 1
ATOM 2627 O O . ARG A 1 258 ? 38.681 30.016 58.061 1.00 25.92 270 ARG A O 1
ATOM 2635 N N . THR A 1 259 ? 36.601 29.195 57.813 1.00 22.78 271 THR A N 1
ATOM 2636 C CA . THR A 1 259 ? 35.997 30.482 57.533 1.00 22.18 271 THR A CA 1
ATOM 2637 C C . THR A 1 259 ? 34.867 30.716 58.538 1.00 24.49 271 THR A C 1
ATOM 2638 O O . THR A 1 259 ? 34.480 29.795 59.247 1.00 25.68 271 THR A O 1
ATOM 2642 N N . LEU A 1 260 ? 34.372 31.948 58.612 1.00 27.92 272 LEU A N 1
ATOM 2643 C CA . LEU A 1 260 ? 33.215 32.261 59.443 1.00 27.92 272 LEU A CA 1
ATOM 2644 C C . LEU A 1 260 ? 32.105 32.890 58.618 1.00 26.60 272 LEU A C 1
ATOM 2645 O O . LEU A 1 260 ? 32.371 33.688 57.719 1.00 31.20 272 LEU A O 1
ATOM 2650 N N . ASP A 1 261 ? 30.859 32.540 58.925 1.00 27.00 273 ASP A N 1
ATOM 2651 C CA . ASP A 1 261 ? 29.715 33.282 58.413 1.00 29.30 273 ASP A CA 1
ATOM 2652 C C . ASP A 1 261 ? 29.143 34.132 59.541 1.00 24.55 273 ASP A C 1
ATOM 2653 O O . ASP A 1 261 ? 29.210 33.748 60.709 1.00 27.41 273 ASP A O 1
ATOM 2658 N N . PHE A 1 262 ? 28.556 35.261 59.178 1.00 23.51 274 PHE A N 1
ATOM 2659 C CA . PHE A 1 262 ? 27.998 36.165 60.167 1.00 26.37 274 PHE A CA 1
ATOM 2660 C C . PHE A 1 262 ? 26.573 36.494 59.799 1.00 30.67 274 PHE A C 1
ATOM 2661 O O . PHE A 1 262 ? 26.236 36.595 58.621 1.00 38.40 274 PHE A O 1
ATOM 2669 N N . GLU A 1 263 ? 25.729 36.636 60.809 1.00 27.95 275 GLU A N 1
ATOM 2670 C CA . GLU A 1 263 ? 24.392 37.171 60.606 1.00 30.73 275 GLU A CA 1
ATOM 2671 C C . GLU A 1 263 ? 24.206 38.372 61.493 1.00 25.45 275 GLU A C 1
ATOM 2672 O O . GLU A 1 263 ? 24.168 38.246 62.718 1.00 27.27 275 GLU A O 1
ATOM 2678 N N . LEU A 1 264 ? 24.127 39.540 60.866 1.00 23.37 276 LEU A N 1
ATOM 2679 C CA . LEU A 1 264 ? 23.875 40.790 61.554 1.00 28.30 276 LEU A CA 1
ATOM 2680 C C . LEU A 1 264 ? 22.377 40.946 61.723 1.00 30.35 276 LEU A C 1
ATOM 2681 O O . LEU A 1 264 ? 21.627 40.722 60.783 1.00 33.84 276 LEU A O 1
ATOM 2686 N N . GLU A 1 265 ? 21.931 41.323 62.911 1.00 23.80 277 GLU A N 1
ATOM 2687 C CA . GLU A 1 265 ? 20.501 41.543 63.113 1.00 28.55 277 GLU A CA 1
ATOM 2688 C C . GLU A 1 265 ? 20.255 42.725 64.033 1.00 31.40 277 GLU A C 1
ATOM 2689 O O . GLU A 1 265 ? 20.886 42.856 65.086 1.00 29.84 277 GLU A O 1
ATOM 2695 N N . VAL A 1 266 ? 19.331 43.591 63.632 1.00 27.21 278 VAL A N 1
ATOM 2696 C CA . VAL A 1 266 ? 18.924 44.706 64.471 1.00 23.73 278 VAL A CA 1
ATOM 2697 C C . VAL A 1 266 ? 17.683 44.341 65.287 1.00 34.64 278 VAL A C 1
ATOM 2698 O O . VAL A 1 266 ? 16.687 43.854 64.743 1.00 34.87 278 VAL A O 1
ATOM 2702 N N . LEU A 1 267 ? 17.753 44.560 66.595 1.00 26.91 279 LEU A N 1
ATOM 2703 C CA . LEU A 1 267 ? 16.676 44.153 67.491 1.00 29.34 279 LEU A CA 1
ATOM 2704 C C . LEU A 1 267 ? 16.039 45.364 68.146 1.00 30.30 279 LEU A C 1
ATOM 2705 O O . LEU A 1 267 ? 16.703 46.368 68.389 1.00 30.45 279 LEU A O 1
ATOM 2710 N N . GLU A 1 268 ? 14.744 45.263 68.445 1.00 28.35 280 GLU A N 1
ATOM 2711 C CA . GLU A 1 268 ? 13.998 46.384 69.012 1.00 28.07 280 GLU A CA 1
ATOM 2712 C C . GLU A 1 268 ? 14.090 46.442 70.535 1.00 40.08 280 GLU A C 1
ATOM 2713 O O . GLU A 1 268 ? 13.101 46.697 71.231 1.00 37.88 280 GLU A O 1
ATOM 2719 N N . THR A 1 269 ? 15.288 46.198 71.048 1.00 27.58 281 THR A N 1
ATOM 2720 C CA . THR A 1 269 ? 15.566 46.388 72.456 1.00 30.01 281 THR A CA 1
ATOM 2721 C C . THR A 1 269 ? 16.885 47.140 72.559 1.00 27.41 281 THR A C 1
ATOM 2722 O O . THR A 1 269 ? 17.707 47.081 71.641 1.00 25.79 281 THR A O 1
ATOM 2726 N N . GLY A 1 270 ? 17.065 47.865 73.652 1.00 24.11 282 GLY A N 1
ATOM 2727 C CA . GLY A 1 270 ? 18.276 48.638 73.861 1.00 27.81 282 GLY A CA 1
ATOM 2728 C C . GLY A 1 270 ? 19.454 47.752 74.242 1.00 30.95 282 GLY A C 1
ATOM 2729 O O . GLY A 1 270 ? 20.605 48.162 74.127 1.00 26.50 282 GLY A O 1
ATOM 2730 N N . ASP A 1 271 ? 19.175 46.533 74.694 1.00 25.22 283 ASP A N 1
ATOM 2731 C CA . ASP A 1 271 ? 20.243 45.661 75.174 1.00 18.75 283 ASP A CA 1
ATOM 2732 C C . ASP A 1 271 ? 19.816 44.208 75.120 1.00 24.98 283 ASP A C 1
ATOM 2733 O O . ASP A 1 271 ? 18.913 43.785 75.848 1.00 24.70 283 ASP A O 1
ATOM 2738 N N . PHE A 1 272 ? 20.484 43.447 74.262 1.00 20.61 284 PHE A N 1
ATOM 2739 C CA . PHE A 1 272 ? 20.178 42.038 74.053 1.00 19.65 284 PHE A CA 1
ATOM 2740 C C . PHE A 1 272 ? 20.829 41.087 75.054 1.00 22.28 284 PHE A C 1
ATOM 2741 O O . PHE A 1 272 ? 20.206 40.112 75.471 1.00 20.76 284 PHE A O 1
ATOM 2749 N N . GLN A 1 273 ? 22.087 41.329 75.425 1.00 20.59 285 GLN A N 1
ATOM 2750 C CA . GLN A 1 273 ? 22.763 40.374 76.305 1.00 16.91 285 GLN A CA 1
ATOM 2751 C C . GLN A 1 273 ? 23.671 41.006 77.377 1.00 16.01 285 GLN A C 1
ATOM 2752 O O . GLN A 1 273 ? 24.275 40.286 78.173 1.00 20.99 285 GLN A O 1
ATOM 2758 N N . GLY A 1 274 ? 23.733 42.333 77.417 1.00 17.30 286 GLY A N 1
ATOM 2759 C CA . GLY A 1 274 ? 24.353 43.039 78.522 1.00 17.13 286 GLY A CA 1
ATOM 2760 C C . GLY A 1 274 ? 25.855 42.864 78.590 1.00 18.94 286 GLY A C 1
ATOM 2761 O O . GLY A 1 274 ? 26.466 43.098 79.638 1.00 19.20 286 GLY A O 1
ATOM 2762 N N . THR A 1 275 ? 26.449 42.441 77.478 1.00 16.96 287 THR A N 1
ATOM 2763 C CA . THR A 1 275 ? 27.891 42.193 77.439 1.00 18.75 287 THR A CA 1
ATOM 2764 C C . THR A 1 275 ? 28.324 42.101 75.967 1.00 18.18 287 THR A C 1
ATOM 2765 O O . THR A 1 275 ? 27.520 41.773 75.102 1.00 18.08 287 THR A O 1
ATOM 2769 N N . PRO A 1 276 ? 29.582 42.446 75.662 1.00 13.98 288 PRO A N 1
ATOM 2770 C CA . PRO A 1 276 ? 29.954 42.480 74.236 1.00 15.44 288 PRO A CA 1
ATOM 2771 C C . PRO A 1 276 ? 29.926 41.134 73.523 1.00 15.59 288 PRO A C 1
ATOM 2772 O O . PRO A 1 276 ? 29.540 41.077 72.353 1.00 18.42 288 PRO A O 1
ATOM 2776 N N . VAL A 1 277 ? 30.370 40.074 74.194 1.00 16.16 289 VAL A N 1
ATOM 2777 C CA . VAL A 1 277 ? 30.519 38.768 73.560 1.00 17.27 289 VAL A CA 1
ATOM 2778 C C . VAL A 1 277 ? 30.072 37.641 74.465 1.00 18.54 289 VAL A C 1
ATOM 2779 O O . VAL A 1 277 ? 30.538 37.510 75.601 1.00 17.87 289 VAL A O 1
ATOM 2783 N N . MET A 1 278 ? 29.147 36.837 73.956 1.00 18.41 290 MET A N 1
ATOM 2784 C CA . MET A 1 278 ? 28.650 35.672 74.666 1.00 18.17 290 MET A CA 1
ATOM 2785 C C . MET A 1 278 ? 29.015 34.436 73.850 1.00 19.43 290 MET A C 1
ATOM 2786 O O . MET A 1 278 ? 28.569 34.297 72.712 1.00 22.14 290 MET A O 1
ATOM 2791 N N . ASN A 1 279 ? 29.861 33.571 74.396 1.00 17.33 291 ASN A N 1
ATOM 2792 C CA . ASN A 1 279 ? 30.142 32.295 73.757 1.00 17.49 291 ASN A CA 1
ATOM 2793 C C . ASN A 1 279 ? 28.978 31.366 74.003 1.00 20.12 291 ASN A C 1
ATOM 2794 O O . ASN A 1 279 ? 28.353 31.427 75.062 1.00 19.60 291 ASN A O 1
ATOM 2799 N N . TYR A 1 280 ? 28.687 30.517 73.027 1.00 20.83 292 TYR A N 1
ATOM 2800 C CA . TYR A 1 280 ? 27.673 29.482 73.195 1.00 22.00 292 TYR A CA 1
ATOM 2801 C C . TYR A 1 280 ? 28.338 28.127 73.104 1.00 20.64 292 TYR A C 1
ATOM 2802 O O . TYR A 1 280 ? 28.723 27.671 72.019 1.00 22.02 292 TYR A O 1
ATOM 2811 N N . ASN A 1 281 ? 28.479 27.476 74.248 1.00 21.06 293 ASN A N 1
ATOM 2812 C CA . ASN A 1 281 ? 29.319 26.298 74.326 1.00 21.62 293 ASN A CA 1
ATOM 2813 C C . ASN A 1 281 ? 28.604 24.997 73.973 1.00 24.02 293 ASN A C 1
ATOM 2814 O O . ASN A 1 281 ? 29.243 23.954 73.903 1.00 28.18 293 ASN A O 1
ATOM 2819 N N . ASP A 1 282 ? 27.299 25.063 73.704 1.00 22.41 294 ASP A N 1
ATOM 2820 C CA . ASP A 1 282 ? 26.490 23.854 73.510 1.00 24.76 294 ASP A CA 1
ATOM 2821 C C . ASP A 1 282 ? 26.128 23.570 72.054 1.00 27.39 294 ASP A C 1
ATOM 2822 O O . ASP A 1 282 ? 26.068 24.473 71.233 1.00 27.66 294 ASP A O 1
ATOM 2827 N N . LEU A 1 283 ? 25.856 22.303 71.750 1.00 32.45 295 LEU A N 1
ATOM 2828 C CA . LEU A 1 283 ? 25.541 21.897 70.377 1.00 29.21 295 LEU A CA 1
ATOM 2829 C C . LEU A 1 283 ? 24.134 22.287 69.929 1.00 32.77 295 LEU A C 1
ATOM 2830 O O . LEU A 1 283 ? 23.822 22.214 68.741 1.00 33.56 295 LEU A O 1
ATOM 2835 N N . ASP A 1 284 ? 23.287 22.719 70.857 1.00 31.35 296 ASP A N 1
ATOM 2836 C CA . ASP A 1 284 ? 21.879 22.945 70.524 1.00 29.29 296 ASP A CA 1
ATOM 2837 C C . ASP A 1 284 ? 21.631 24.298 69.855 1.00 27.98 296 ASP A C 1
ATOM 2838 O O . ASP A 1 284 ? 20.497 24.603 69.469 1.00 32.19 296 ASP A O 1
ATOM 2843 N N . VAL A 1 285 ? 22.682 25.112 69.715 1.00 28.52 297 VAL A N 1
ATOM 2844 C CA . VAL A 1 285 ? 22.622 26.286 68.839 1.00 27.77 297 VAL A CA 1
ATOM 2845 C C . VAL A 1 285 ? 23.785 26.206 67.854 1.00 24.75 297 VAL A C 1
ATOM 2846 O O . VAL A 1 285 ? 24.868 25.766 68.212 1.00 24.64 297 VAL A O 1
ATOM 2850 N N . PRO A 1 286 ? 23.548 26.597 66.594 1.00 28.53 298 PRO A N 1
ATOM 2851 C CA . PRO A 1 286 ? 24.549 26.408 65.534 1.00 26.93 298 PRO A CA 1
ATOM 2852 C C . PRO A 1 286 ? 25.698 27.429 65.544 1.00 29.88 298 PRO A C 1
ATOM 2853 O O . PRO A 1 286 ? 26.761 27.148 64.982 1.00 30.20 298 PRO A O 1
ATOM 2857 N N . TYR A 1 287 ? 25.485 28.587 66.162 1.00 22.73 299 TYR A N 1
ATOM 2858 C CA . TYR A 1 287 ? 26.520 29.620 66.233 1.00 21.53 299 TYR A CA 1
ATOM 2859 C C . TYR A 1 287 ? 27.461 29.396 67.408 1.00 23.28 299 TYR A C 1
ATOM 2860 O O . TYR A 1 287 ? 27.088 28.794 68.418 1.00 24.50 299 TYR A O 1
ATOM 2869 N N . THR A 1 288 ? 28.687 29.891 67.273 1.00 20.41 300 THR A N 1
ATOM 2870 C CA . THR A 1 288 ? 29.668 29.761 68.338 1.00 22.20 300 THR A CA 1
ATOM 2871 C C . THR A 1 288 ? 29.562 30.917 69.317 1.00 18.89 300 THR A C 1
ATOM 2872 O O . THR A 1 288 ? 29.820 30.752 70.508 1.00 20.02 300 THR A O 1
ATOM 2876 N N . ARG A 1 289 ? 29.225 32.101 68.815 1.00 19.47 301 ARG A N 1
ATOM 2877 C CA . ARG A 1 289 ? 29.216 33.303 69.645 1.00 20.84 301 ARG A CA 1
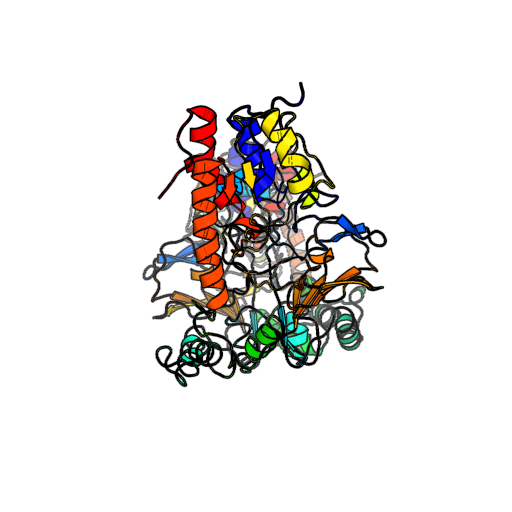ATOM 2878 C C . ARG A 1 289 ? 28.190 34.310 69.165 1.00 23.45 301 ARG A C 1
ATOM 2879 O O . ARG A 1 289 ? 27.812 34.310 67.999 1.00 22.71 301 ARG A O 1
ATOM 2887 N N . ILE A 1 290 ? 27.772 35.196 70.057 1.00 17.42 302 ILE A N 1
ATOM 2888 C CA . ILE A 1 290 ? 27.006 36.356 69.640 1.00 17.70 302 ILE A CA 1
ATOM 2889 C C . ILE A 1 290 ? 27.705 37.622 70.109 1.00 23.10 302 ILE A C 1
ATOM 2890 O O . ILE A 1 290 ? 28.052 37.752 71.288 1.00 19.34 302 ILE A O 1
ATOM 2895 N N . HIS A 1 291 ? 27.935 38.533 69.167 1.00 18.76 303 HIS A N 1
ATOM 2896 C CA . HIS A 1 291 ? 28.523 39.835 69.466 1.00 19.66 303 HIS A CA 1
ATOM 2897 C C . HIS A 1 291 ? 27.450 40.912 69.566 1.00 23.53 303 HIS A C 1
ATOM 2898 O O . HIS A 1 291 ? 26.531 40.949 68.750 1.00 26.45 303 HIS A O 1
ATOM 2905 N N . GLU A 1 292 ? 27.551 41.784 70.565 1.00 18.05 304 GLU A N 1
ATOM 2906 C CA . GLU A 1 292 ? 26.642 42.919 70.630 1.00 19.27 304 GLU A CA 1
ATOM 2907 C C . GLU A 1 292 ? 27.457 44.197 70.651 1.00 18.34 304 GLU A C 1
ATOM 2908 O O . GLU A 1 292 ? 28.024 44.584 71.674 1.00 17.24 304 GLU A O 1
ATOM 2914 N N . PHE A 1 293 ? 27.521 44.854 69.499 1.00 18.76 305 PHE A N 1
ATOM 2915 C CA . PHE A 1 293 ? 28.508 45.913 69.295 1.00 21.81 305 PHE A CA 1
ATOM 2916 C C . PHE A 1 293 ? 28.336 47.196 70.093 1.00 21.12 305 PHE A C 1
ATOM 2917 O O . PHE A 1 293 ? 29.311 47.911 70.291 1.00 21.80 305 PHE A O 1
ATOM 2925 N N . ARG A 1 294 ? 27.139 47.501 70.595 1.00 18.21 306 ARG A N 1
ATOM 2926 C CA . ARG A 1 294 ? 27.008 48.718 71.378 1.00 16.31 306 ARG A CA 1
ATOM 2927 C C . ARG A 1 294 ? 27.928 48.668 72.610 1.00 16.69 306 ARG A C 1
ATOM 2928 O O . ARG A 1 294 ? 28.441 49.695 73.046 1.00 21.97 306 ARG A O 1
ATOM 2936 N N . HIS A 1 295 ? 28.171 47.466 73.127 1.00 16.15 307 HIS A N 1
ATOM 2937 C CA . HIS A 1 295 ? 28.963 47.296 74.341 1.00 19.67 307 HIS A CA 1
ATOM 2938 C C . HIS A 1 295 ? 30.470 47.439 74.104 1.00 22.30 307 HIS A C 1
ATOM 2939 O O . HIS A 1 295 ? 31.238 47.453 75.066 1.00 21.65 307 HIS A O 1
ATOM 2946 N N . PHE A 1 296 ? 30.879 47.506 72.842 1.00 21.44 308 PHE A N 1
ATOM 2947 C CA . PHE A 1 296 ? 32.284 47.774 72.502 1.00 23.65 308 PHE A CA 1
ATOM 2948 C C . PHE A 1 296 ? 32.581 49.256 72.740 1.00 23.46 308 PHE A C 1
ATOM 2949 O O . PHE A 1 296 ? 33.735 49.649 72.924 1.00 23.50 308 PHE A O 1
ATOM 2957 N N . HIS A 1 297 ? 31.540 50.091 72.709 1.00 23.38 309 HIS A N 1
ATOM 2958 C CA . HIS A 1 297 ? 31.721 51.535 72.882 1.00 20.92 309 HIS A CA 1
ATOM 2959 C C . HIS A 1 297 ? 30.670 52.157 73.779 1.00 24.30 309 HIS A C 1
ATOM 2960 O O . HIS A 1 297 ? 29.831 52.919 73.300 1.00 25.43 309 HIS A O 1
ATOM 2967 N N . PRO A 1 298 ? 30.739 51.877 75.090 1.00 24.43 310 PRO A N 1
ATOM 2968 C CA . PRO A 1 298 ? 29.784 52.449 76.049 1.00 27.71 310 PRO A CA 1
ATOM 2969 C C . PRO A 1 298 ? 29.874 53.962 76.107 1.00 31.55 310 PRO A C 1
ATOM 2970 O O . PRO A 1 298 ? 28.923 54.633 76.504 1.00 33.56 310 PRO A O 1
ATOM 2974 N N . GLU A 1 299 ? 31.027 54.495 75.723 1.00 27.79 311 GLU A N 1
ATOM 2975 C CA . GLU A 1 299 ? 31.270 55.925 75.820 1.00 23.67 311 GLU A CA 1
ATOM 2976 C C . GLU A 1 299 ? 30.512 56.714 74.749 1.00 28.21 311 GLU A C 1
ATOM 2977 O O . GLU A 1 299 ? 30.424 57.945 74.810 1.00 31.40 311 GLU A O 1
ATOM 2983 N N . ARG A 1 300 ? 29.962 56.004 73.769 1.00 25.77 312 ARG A N 1
ATOM 2984 C CA . ARG A 1 300 ? 29.212 56.650 72.694 1.00 27.49 312 ARG A CA 1
ATOM 2985 C C . ARG A 1 300 ? 27.723 56.754 73.008 1.00 31.65 312 ARG A C 1
ATOM 2986 O O . ARG A 1 300 ? 27.188 55.997 73.815 1.00 34.76 312 ARG A O 1
ATOM 2994 N N . THR A 1 301 ? 27.064 57.692 72.343 1.00 29.91 313 THR A N 1
ATOM 2995 C CA . THR A 1 301 ? 25.622 57.871 72.478 1.00 36.23 313 THR A CA 1
ATOM 2996 C C . THR A 1 301 ? 24.914 57.048 71.418 1.00 28.68 313 THR A C 1
ATOM 2997 O O . THR A 1 301 ? 24.696 57.497 70.296 1.00 40.50 313 THR A O 1
ATOM 3001 N N . TYR A 1 302 ? 24.581 55.823 71.780 1.00 26.17 314 TYR A N 1
ATOM 3002 C CA . TYR A 1 302 ? 23.907 54.907 70.889 1.00 26.52 314 TYR A CA 1
ATOM 3003 C C . TYR A 1 302 ? 22.408 54.949 71.223 1.00 32.42 314 TYR A C 1
ATOM 3004 O O . TYR A 1 302 ? 22.032 55.463 72.273 1.00 31.28 314 TYR A O 1
ATOM 3013 N N . PRO A 1 303 ? 21.552 54.447 70.323 1.00 36.41 315 PRO A N 1
ATOM 3014 C CA . PRO A 1 303 ? 20.111 54.426 70.615 1.00 38.70 315 PRO A CA 1
ATOM 3015 C C . PRO A 1 303 ? 19.744 53.687 71.903 1.00 39.69 315 PRO A C 1
ATOM 3016 O O . PRO A 1 303 ? 20.368 52.692 72.262 1.00 32.33 315 PRO A O 1
ATOM 3020 N N . THR A 1 304 ? 18.717 54.176 72.589 1.00 34.96 316 THR A N 1
ATOM 3021 C CA . THR A 1 304 ? 18.305 53.581 73.851 1.00 36.69 316 THR A CA 1
ATOM 3022 C C . THR A 1 304 ? 17.379 52.384 73.641 1.00 34.34 316 THR A C 1
ATOM 3023 O O . THR A 1 304 ? 17.145 51.608 74.563 1.00 33.32 316 THR A O 1
ATOM 3027 N N . ASP A 1 305 ? 16.872 52.224 72.424 1.00 29.97 317 ASP A N 1
ATOM 3028 C CA . ASP A 1 305 ? 15.790 51.282 72.176 1.00 34.37 317 ASP A CA 1
ATOM 3029 C C . ASP A 1 305 ? 16.048 50.294 71.045 1.00 38.44 317 ASP A C 1
ATOM 3030 O O . ASP A 1 305 ? 15.149 49.548 70.659 1.00 32.52 317 ASP A O 1
ATOM 3035 N N . LYS A 1 306 ? 17.260 50.294 70.497 1.00 28.24 318 LYS A N 1
ATOM 3036 C CA . LYS A 1 306 ? 17.625 49.344 69.455 1.00 27.81 318 LYS A CA 1
ATOM 3037 C C . LYS A 1 306 ? 19.049 48.863 69.701 1.00 20.90 318 LYS A C 1
ATOM 3038 O O . LYS A 1 306 ? 19.803 49.524 70.408 1.00 23.34 318 LYS A O 1
ATOM 3044 N N . THR A 1 307 ? 19.390 47.720 69.132 1.00 26.65 319 THR A N 1
ATOM 3045 C CA . THR A 1 307 ? 20.748 47.199 69.253 1.00 23.66 319 THR A CA 1
ATOM 3046 C C . THR A 1 307 ? 21.055 46.323 68.058 1.00 27.64 319 THR A C 1
ATOM 3047 O O . THR A 1 307 ? 20.150 45.743 67.459 1.00 26.33 319 THR A O 1
ATOM 3051 N N . VAL A 1 308 ? 22.330 46.233 67.687 1.00 20.93 320 VAL A N 1
ATOM 3052 C CA . VAL A 1 308 ? 22.705 45.327 66.621 1.00 22.89 320 VAL A CA 1
ATOM 3053 C C . VAL A 1 308 ? 23.516 44.164 67.181 1.00 22.52 320 VAL A C 1
ATOM 3054 O O . VAL A 1 308 ? 24.487 44.354 67.914 1.00 24.22 320 VAL A O 1
ATOM 3058 N N . ILE A 1 309 ? 23.092 42.952 66.870 1.00 22.33 321 ILE A N 1
ATOM 3059 C CA . ILE A 1 309 ? 23.846 41.795 67.293 1.00 21.88 321 ILE A CA 1
ATOM 3060 C C . ILE A 1 309 ? 24.380 41.073 66.062 1.00 26.40 321 ILE A C 1
ATOM 3061 O O . ILE A 1 309 ? 23.928 41.307 64.936 1.00 27.04 321 ILE A O 1
ATOM 3066 N N . MET A 1 310 ? 25.364 40.215 66.274 1.00 23.17 322 MET A N 1
ATOM 3067 C CA . MET A 1 310 ? 25.944 39.453 65.182 1.00 25.34 322 MET A CA 1
ATOM 3068 C C . MET A 1 310 ? 26.220 38.036 65.636 1.00 23.55 322 MET A C 1
ATOM 3069 O O . MET A 1 310 ? 27.047 37.791 66.533 1.00 20.08 322 MET A O 1
ATOM 3074 N N . ARG A 1 311 ? 25.516 37.092 65.017 1.00 23.69 323 ARG A N 1
ATOM 3075 C CA . ARG A 1 311 ? 25.761 35.686 65.251 1.00 20.76 323 ARG A CA 1
ATOM 3076 C C . ARG A 1 311 ? 26.919 35.202 64.390 1.00 22.29 323 ARG A C 1
ATOM 3077 O O . ARG A 1 311 ? 27.042 35.574 63.213 1.00 24.77 323 ARG A O 1
ATOM 3085 N N . GLU A 1 312 ? 27.765 34.375 64.987 1.00 20.04 324 GLU A N 1
ATOM 3086 C CA . GLU A 1 312 ? 28.964 33.878 64.316 1.00 22.48 324 GLU A CA 1
ATOM 3087 C C . GLU A 1 312 ? 28.894 32.378 64.094 1.00 23.07 324 GLU A C 1
ATOM 3088 O O . GLU A 1 312 ? 28.676 31.623 65.035 1.00 22.94 324 GLU A O 1
ATOM 3094 N N . TYR A 1 313 ? 29.097 31.953 62.846 1.00 26.02 325 TYR A N 1
ATOM 3095 C CA . TYR A 1 313 ? 29.072 30.538 62.474 1.00 26.30 325 TYR A CA 1
ATOM 3096 C C . TYR A 1 313 ? 30.382 30.133 61.829 1.00 25.71 325 TYR A C 1
ATOM 3097 O O . TYR A 1 313 ? 30.915 30.880 61.004 1.00 30.30 325 TYR A O 1
ATOM 3106 N N . SER A 1 314 ? 30.878 28.952 62.182 1.00 25.26 326 SER A N 1
ATOM 3107 C CA . SER A 1 314 ? 32.152 28.473 61.667 1.00 28.51 326 SER A CA 1
ATOM 3108 C C . SER A 1 314 ? 32.012 27.260 60.755 1.00 35.44 326 SER A C 1
ATOM 3109 O O . SER A 1 314 ? 31.240 26.340 61.034 1.00 32.19 326 SER A O 1
ATOM 3112 N N A ARG A 1 315 ? 32.789 27.250 59.675 0.63 32.06 327 ARG A N 1
ATOM 3113 N N B ARG A 1 315 ? 32.750 27.280 59.653 0.37 32.06 327 ARG A N 1
ATOM 3114 C CA A ARG A 1 315 ? 32.857 26.089 58.786 0.63 34.08 327 ARG A CA 1
ATOM 3115 C CA B ARG A 1 315 ? 32.785 26.155 58.730 0.37 34.01 327 ARG A CA 1
ATOM 3116 C C A ARG A 1 315 ? 34.175 26.066 58.015 0.63 33.56 327 ARG A C 1
ATOM 3117 C C B ARG A 1 315 ? 34.082 26.181 57.940 0.37 33.27 327 ARG A C 1
ATOM 3118 O O A ARG A 1 315 ? 35.022 26.948 58.177 0.63 24.85 327 ARG A O 1
ATOM 3119 O O B ARG A 1 315 ? 34.820 27.169 57.972 0.37 26.40 327 ARG A O 1
ATOM 3134 N N A PHE A 1 316 ? 34.351 25.032 57.200 0.63 30.98 328 PHE A N 1
ATOM 3135 N N B PHE A 1 316 ? 34.367 25.085 57.247 0.37 31.03 328 PHE A N 1
ATOM 3136 C CA A PHE A 1 316 ? 35.514 24.929 56.323 0.63 28.98 328 PHE A CA 1
ATOM 3137 C CA B PHE A 1 316 ? 35.565 25.009 56.425 0.37 28.93 328 PHE A CA 1
ATOM 3138 C C A PHE A 1 316 ? 35.460 26.032 55.273 0.63 31.42 328 PHE A C 1
ATOM 3139 C C B PHE A 1 316 ? 35.480 26.000 55.276 0.37 31.34 328 PHE A C 1
ATOM 3140 O O A PHE A 1 316 ? 34.387 26.358 54.760 0.63 29.62 328 PHE A O 1
ATOM 3141 O O B PHE A 1 316 ? 34.414 26.207 54.696 0.37 29.77 328 PHE A O 1
ATOM 3156 N N . ALA A 1 317 ? 36.611 26.622 54.963 1.00 24.51 329 ALA A N 1
ATOM 3157 C CA . ALA A 1 317 ? 36.675 27.616 53.910 1.00 26.89 329 ALA A CA 1
ATOM 3158 C C . ALA A 1 317 ? 36.721 26.888 52.579 1.00 31.00 329 ALA A C 1
ATOM 3159 O O . ALA A 1 317 ? 37.726 26.257 52.238 1.00 28.44 329 ALA A O 1
ATOM 3161 N N . ASP A 1 318 ? 35.609 26.945 51.857 1.00 33.50 330 ASP A N 1
ATOM 3162 C CA . ASP A 1 318 ? 35.544 26.400 50.512 1.00 34.83 330 ASP A CA 1
ATOM 3163 C C . ASP A 1 318 ? 36.146 27.415 49.546 1.00 35.12 330 ASP A C 1
ATOM 3164 O O . ASP A 1 318 ? 36.539 28.512 49.955 1.00 34.77 330 ASP A O 1
ATOM 3169 N N . ASN A 1 319 ? 36.225 27.058 48.269 1.00 37.32 331 ASN A N 1
ATOM 3170 C CA . ASN A 1 319 ? 37.009 27.845 47.321 1.00 38.04 331 ASN A CA 1
ATOM 3171 C C . ASN A 1 319 ? 36.580 29.315 47.221 1.00 31.67 331 ASN A C 1
ATOM 3172 O O . ASN A 1 319 ? 37.407 30.188 46.976 1.00 33.34 331 ASN A O 1
ATOM 3177 N N . ASP A 1 320 ? 35.304 29.596 47.444 1.00 36.02 332 ASP A N 1
ATOM 3178 C CA . ASP A 1 320 ? 34.821 30.971 47.335 1.00 37.09 332 ASP A CA 1
ATOM 3179 C C . ASP A 1 320 ? 34.677 31.660 48.694 1.00 45.77 332 ASP A C 1
ATOM 3180 O O . ASP A 1 320 ? 34.077 32.734 48.793 1.00 44.24 332 ASP A O 1
ATOM 3185 N N . ASP A 1 321 ? 35.229 31.046 49.735 1.00 36.99 333 ASP A N 1
ATOM 3186 C CA . ASP A 1 321 ? 35.151 31.609 51.082 1.00 39.04 333 ASP A CA 1
ATOM 3187 C C . ASP A 1 321 ? 36.388 32.412 51.455 1.00 41.54 333 ASP A C 1
ATOM 3188 O O . ASP A 1 321 ? 37.458 32.251 50.860 1.00 37.44 333 ASP A O 1
ATOM 3193 N N . GLU A 1 322 ? 36.231 33.279 52.450 1.00 40.95 334 GLU A N 1
ATOM 3194 C CA . GLU A 1 322 ? 37.358 34.017 53.007 1.00 41.59 334 GLU A CA 1
ATOM 3195 C C . GLU A 1 322 ? 38.072 33.160 54.040 1.00 29.41 334 GLU A C 1
ATOM 3196 O O . GLU A 1 322 ? 37.450 32.676 54.991 1.00 33.25 334 GLU A O 1
ATOM 3202 N N . PRO A 1 323 ? 39.385 32.956 53.868 1.00 27.97 335 PRO A N 1
ATOM 3203 C CA . PRO A 1 323 ? 40.094 32.160 54.875 1.00 28.42 335 PRO A CA 1
ATOM 3204 C C . PRO A 1 323 ? 40.341 32.977 56.140 1.00 27.23 335 PRO A C 1
ATOM 3205 O O . PRO A 1 323 ? 40.828 34.098 56.038 1.00 25.34 335 PRO A O 1
ATOM 3209 N N . TYR A 1 324 ? 39.981 32.434 57.301 1.00 25.07 336 TYR A N 1
ATOM 3210 C CA . TYR A 1 324 ? 40.155 33.152 58.569 1.00 27.86 336 TYR A CA 1
ATOM 3211 C C . TYR A 1 324 ? 41.191 32.490 59.487 1.00 29.28 336 TYR A C 1
ATOM 3212 O O . TYR A 1 324 ? 42.077 33.158 60.008 1.00 30.55 336 TYR A O 1
ATOM 3221 N N . TYR A 1 325 ? 41.092 31.182 59.683 1.00 27.56 337 TYR A N 1
ATOM 3222 C CA . TYR A 1 325 ? 42.002 30.479 60.582 1.00 24.50 337 TYR A CA 1
ATOM 3223 C C . TYR A 1 325 ? 42.669 29.257 59.933 1.00 30.34 337 TYR A C 1
ATOM 3224 O O . TYR A 1 325 ? 41.981 28.403 59.388 1.00 28.65 337 TYR A O 1
ATOM 3233 N N . PRO A 1 326 ? 44.008 29.146 60.016 1.00 23.45 338 PRO A N 1
ATOM 3234 C CA . PRO A 1 326 ? 44.690 27.949 59.500 1.00 24.45 338 PRO A CA 1
ATOM 3235 C C . PRO A 1 326 ? 44.360 26.660 60.273 1.00 28.47 338 PRO A C 1
ATOM 3236 O O . PRO A 1 326 ? 44.366 26.664 61.499 1.00 36.30 338 PRO A O 1
ATOM 3240 N N . ILE A 1 327 ? 44.104 25.570 59.556 1.00 29.03 339 ILE A N 1
ATOM 3241 C CA . ILE A 1 327 ? 43.735 24.303 60.200 1.00 28.23 339 ILE A CA 1
ATOM 3242 C C . ILE A 1 327 ? 44.966 23.532 60.697 1.00 36.49 339 ILE A C 1
ATOM 3243 O O . ILE A 1 327 ? 44.933 22.923 61.769 1.00 39.40 339 ILE A O 1
ATOM 3248 N N . ASN A 1 328 ? 46.049 23.568 59.922 1.00 33.92 340 ASN A N 1
ATOM 3249 C CA . ASN A 1 328 ? 47.315 22.933 60.300 1.00 35.31 340 ASN A CA 1
ATOM 3250 C C . ASN A 1 328 ? 47.240 21.421 60.566 1.00 42.33 340 ASN A C 1
ATOM 3251 O O . ASN A 1 328 ? 47.728 20.950 61.591 1.00 50.17 340 ASN A O 1
ATOM 3256 N N . THR A 1 329 ? 46.649 20.658 59.648 1.00 39.75 341 THR A N 1
ATOM 3257 C CA . THR A 1 329 ? 46.799 19.197 59.687 1.00 37.31 341 THR A CA 1
ATOM 3258 C C . THR A 1 329 ? 48.229 18.850 59.282 1.00 47.29 341 THR A C 1
ATOM 3259 O O . THR A 1 329 ? 48.970 19.719 58.827 1.00 41.68 341 THR A O 1
ATOM 3263 N N . GLU A 1 330 ? 48.621 17.588 59.430 1.00 37.85 342 GLU A N 1
ATOM 3264 C CA . GLU A 1 330 ? 49.970 17.199 59.051 1.00 40.94 342 GLU A CA 1
ATOM 3265 C C . GLU A 1 330 ? 50.132 17.352 57.551 1.00 35.97 342 GLU A C 1
ATOM 3266 O O . GLU A 1 330 ? 51.198 17.739 57.068 1.00 37.62 342 GLU A O 1
ATOM 3272 N N . ALA A 1 331 ? 49.068 17.053 56.813 1.00 34.09 343 ALA A N 1
ATOM 3273 C CA . ALA A 1 331 ? 49.094 17.250 55.370 1.00 35.42 343 ALA A CA 1
ATOM 3274 C C . ALA A 1 331 ? 49.253 18.741 55.068 1.00 35.55 343 ALA A C 1
ATOM 3275 O O . ALA A 1 331 ? 49.948 19.114 54.123 1.00 35.77 343 ALA A O 1
ATOM 3277 N N . ASP A 1 332 ? 48.610 19.579 55.882 1.00 35.37 344 ASP A N 1
ATOM 3278 C CA . ASP A 1 332 ? 48.726 21.040 55.760 1.00 34.72 344 ASP A CA 1
ATOM 3279 C C . ASP A 1 332 ? 50.149 21.519 56.039 1.00 36.52 344 ASP A C 1
ATOM 3280 O O . ASP A 1 332 ? 50.709 22.303 55.272 1.00 32.80 344 ASP A O 1
ATOM 3285 N N . ARG A 1 333 ? 50.722 21.059 57.149 1.00 32.65 345 ARG A N 1
ATOM 3286 C CA . ARG A 1 333 ? 52.073 21.468 57.521 1.00 38.37 345 ARG A CA 1
ATOM 3287 C C . ARG A 1 333 ? 53.062 21.008 56.466 1.00 39.79 345 ARG A C 1
ATOM 3288 O O . ARG A 1 333 ? 54.051 21.684 56.192 1.00 34.93 345 ARG A O 1
ATOM 3296 N N . ALA A 1 334 ? 52.772 19.870 55.845 1.00 37.84 346 ALA A N 1
ATOM 3297 C CA . ALA A 1 334 ? 53.602 19.375 54.758 1.00 35.23 346 ALA A CA 1
ATOM 3298 C C . ALA A 1 334 ? 53.455 20.267 53.535 1.00 34.25 346 ALA A C 1
ATOM 3299 O O . ALA A 1 334 ? 54.444 20.613 52.884 1.00 38.79 346 ALA A O 1
ATOM 3301 N N . VAL A 1 335 ? 52.210 20.624 53.216 1.00 32.41 347 VAL A N 1
ATOM 3302 C CA . VAL A 1 335 ? 51.937 21.515 52.096 1.00 31.48 347 VAL A CA 1
ATOM 3303 C C . VAL A 1 335 ? 52.582 22.872 52.371 1.00 24.28 347 VAL A C 1
ATOM 3304 O O . VAL A 1 335 ? 53.195 23.464 51.486 1.00 31.25 347 VAL A O 1
ATOM 3308 N N . LEU A 1 336 ? 52.467 23.330 53.611 1.00 29.18 348 LEU A N 1
ATOM 3309 C CA . LEU A 1 336 ? 53.097 24.583 54.017 1.00 30.28 348 LEU A CA 1
ATOM 3310 C C . LEU A 1 336 ? 54.607 24.514 53.809 1.00 35.19 348 LEU A C 1
ATOM 3311 O O . LEU A 1 336 ? 55.210 25.434 53.264 1.00 25.82 348 LEU A O 1
ATOM 3316 N N . ALA A 1 337 ? 55.218 23.408 54.218 1.00 35.22 349 ALA A N 1
ATOM 3317 C CA . ALA A 1 337 ? 56.655 23.243 54.032 1.00 29.55 349 ALA A CA 1
ATOM 3318 C C . ALA A 1 337 ? 57.068 23.423 52.573 1.00 27.81 349 ALA A C 1
ATOM 3319 O O . ALA A 1 337 ? 58.050 24.108 52.281 1.00 33.31 349 ALA A O 1
ATOM 3321 N N . ALA A 1 338 ? 56.308 22.831 51.655 1.00 25.23 350 ALA A N 1
ATOM 3322 C CA . ALA A 1 338 ? 56.611 22.920 50.234 1.00 28.52 350 ALA A CA 1
ATOM 3323 C C . ALA A 1 338 ? 56.494 24.365 49.743 1.00 27.86 350 ALA A C 1
ATOM 3324 O O . ALA A 1 338 ? 57.315 24.829 48.952 1.00 31.17 350 ALA A O 1
ATOM 3326 N N . TYR A 1 339 ? 55.479 25.073 50.225 1.00 30.36 351 TYR A N 1
ATOM 3327 C CA . TYR A 1 339 ? 55.285 26.469 49.826 1.00 31.17 351 TYR A CA 1
ATOM 3328 C C . TYR A 1 339 ? 56.334 27.388 50.446 1.00 30.17 351 TYR A C 1
ATOM 3329 O O . TYR A 1 339 ? 56.734 28.370 49.830 1.00 29.33 351 TYR A O 1
ATOM 3338 N N . ARG A 1 340 ? 56.769 27.070 51.661 1.00 34.18 352 ARG A N 1
ATOM 3339 C CA . ARG A 1 340 ? 57.820 27.855 52.305 1.00 30.26 352 ARG A CA 1
ATOM 3340 C C . ARG A 1 340 ? 59.093 27.792 51.479 1.00 35.01 352 ARG A C 1
ATOM 3341 O O . ARG A 1 340 ? 59.801 28.785 51.350 1.00 32.56 352 ARG A O 1
ATOM 3349 N N . ALA A 1 341 ? 59.375 26.627 50.903 1.00 33.67 353 ALA A N 1
ATOM 3350 C CA . ALA A 1 341 ? 60.530 26.484 50.026 1.00 39.74 353 ALA A CA 1
ATOM 3351 C C . ALA A 1 341 ? 60.341 27.318 48.759 1.00 30.95 353 ALA A C 1
ATOM 3352 O O . ALA A 1 341 ? 61.266 27.993 48.308 1.00 33.80 353 ALA A O 1
ATOM 3354 N N . ARG A 1 342 ? 59.138 27.256 48.187 1.00 30.56 354 ARG A N 1
ATOM 3355 C CA . ARG A 1 342 ? 58.783 28.076 47.034 1.00 28.51 354 ARG A CA 1
ATOM 3356 C C . ARG A 1 342 ? 58.938 29.561 47.348 1.00 23.33 354 ARG A C 1
ATOM 3357 O O . ARG A 1 342 ? 59.495 30.311 46.546 1.00 26.66 354 ARG A O 1
ATOM 3365 N N . ALA A 1 343 ? 58.454 29.966 48.515 1.00 29.53 355 ALA A N 1
ATOM 3366 C CA . ALA A 1 343 ? 58.529 31.368 48.935 1.00 26.01 355 ALA A CA 1
ATOM 3367 C C . ALA A 1 343 ? 59.969 31.863 49.076 1.00 30.40 355 ALA A C 1
ATOM 3368 O O . ALA A 1 343 ? 60.304 32.955 48.612 1.00 27.75 355 ALA A O 1
ATOM 3370 N N . LYS A 1 344 ? 60.824 31.075 49.722 1.00 31.96 356 LYS A N 1
ATOM 3371 C CA . LYS A 1 344 ? 62.223 31.475 49.871 1.00 29.37 356 LYS A CA 1
ATOM 3372 C C . LYS A 1 344 ? 62.899 31.630 48.522 1.00 28.19 356 LYS A C 1
ATOM 3373 O O . LYS A 1 344 ? 63.691 32.545 48.319 1.00 28.74 356 LYS A O 1
ATOM 3379 N N . ALA A 1 345 ? 62.564 30.755 47.580 1.00 28.28 357 ALA A N 1
ATOM 3380 C CA . ALA A 1 345 ? 63.169 30.831 46.260 1.00 26.07 357 ALA A CA 1
ATOM 3381 C C . ALA A 1 345 ? 62.684 32.076 45.525 1.00 25.57 357 ALA A C 1
ATOM 3382 O O . ALA A 1 345 ? 63.434 32.703 44.777 1.00 27.59 357 ALA A O 1
ATOM 3384 N N . GLU A 1 346 ? 61.421 32.431 45.749 1.00 26.07 358 GLU A N 1
ATOM 3385 C CA . GLU A 1 346 ? 60.826 33.598 45.107 1.00 25.45 358 GLU A CA 1
ATOM 3386 C C . GLU A 1 346 ? 61.406 34.888 45.697 1.00 24.88 358 GLU A C 1
ATOM 3387 O O . GLU A 1 346 ? 61.573 35.886 44.991 1.00 25.38 358 GLU A O 1
ATOM 3393 N N . THR A 1 347 ? 61.734 34.865 46.984 1.00 24.12 359 THR A N 1
ATOM 3394 C CA . THR A 1 347 ? 62.402 36.017 47.587 1.00 22.50 359 THR A CA 1
ATOM 3395 C C . THR A 1 347 ? 63.737 36.246 46.893 1.00 24.49 359 THR A C 1
ATOM 3396 O O . THR A 1 347 ? 64.078 37.369 46.526 1.00 22.66 359 THR A O 1
ATOM 3400 N N . ALA A 1 348 ? 64.467 35.157 46.667 1.00 26.73 360 ALA A N 1
ATOM 3401 C CA . ALA A 1 348 ? 65.783 35.240 46.045 1.00 31.01 360 ALA A CA 1
ATOM 3402 C C . ALA A 1 348 ? 65.720 35.683 44.588 1.00 23.97 360 ALA A C 1
ATOM 3403 O O . ALA A 1 348 ? 66.539 36.483 44.146 1.00 33.82 360 ALA A O 1
ATOM 3405 N N . SER A 1 349 ? 64.747 35.171 43.836 1.00 29.10 361 SER A N 1
ATOM 3406 C CA . SER A 1 349 ? 64.697 35.438 42.403 1.00 32.70 361 SER A CA 1
ATOM 3407 C C . SER A 1 349 ? 63.865 36.662 42.025 1.00 37.97 361 SER A C 1
ATOM 3408 O O . SER A 1 349 ? 64.147 37.309 41.020 1.00 36.81 361 SER A O 1
ATOM 3411 N N . ALA A 1 350 ? 62.844 36.976 42.819 1.00 30.01 362 ALA A N 1
ATOM 3412 C CA . ALA A 1 350 ? 61.884 38.010 42.428 1.00 24.56 362 ALA A CA 1
ATOM 3413 C C . ALA A 1 350 ? 61.715 39.134 43.458 1.00 23.16 362 ALA A C 1
ATOM 3414 O O . ALA A 1 350 ? 60.895 40.031 43.259 1.00 21.88 362 ALA A O 1
ATOM 3416 N N . LYS A 1 351 ? 62.491 39.087 44.536 1.00 21.49 363 LYS A N 1
ATOM 3417 C CA . LYS A 1 351 ? 62.430 40.100 45.590 1.00 21.52 363 LYS A CA 1
ATOM 3418 C C . LYS A 1 351 ? 61.027 40.250 46.166 1.00 26.53 363 LYS A C 1
ATOM 3419 O O . LYS A 1 351 ? 60.575 41.369 46.445 1.00 19.86 363 LYS A O 1
ATOM 3425 N N . VAL A 1 352 ? 60.359 39.114 46.355 1.00 17.23 364 VAL A N 1
ATOM 3426 C CA . VAL A 1 352 ? 59.046 39.081 46.984 1.00 17.54 364 VAL A CA 1
ATOM 3427 C C . VAL A 1 352 ? 59.154 38.536 48.404 1.00 21.56 364 VAL A C 1
ATOM 3428 O O . VAL A 1 352 ? 59.609 37.409 48.622 1.00 21.71 364 VAL A O 1
ATOM 3432 N N . LEU A 1 353 ? 58.747 39.349 49.377 1.00 17.97 365 LEU A N 1
ATOM 3433 C CA . LEU A 1 353 ? 58.637 38.911 50.759 1.00 14.81 365 LEU A CA 1
ATOM 3434 C C . LEU A 1 353 ? 57.219 38.474 51.083 1.00 20.45 365 LEU A C 1
ATOM 3435 O O . LEU A 1 353 ? 56.253 39.004 50.536 1.00 20.29 365 LEU A O 1
ATOM 3440 N N . PHE A 1 354 ? 57.103 37.499 51.975 1.00 20.51 366 PHE A N 1
ATOM 3441 C CA . PHE A 1 354 ? 55.798 36.960 52.348 1.00 19.98 366 PHE A CA 1
ATOM 3442 C C . PHE A 1 354 ? 55.525 37.257 53.805 1.00 20.80 366 PHE A C 1
ATOM 3443 O O . PHE A 1 354 ? 56.342 36.959 54.680 1.00 21.10 366 PHE A O 1
ATOM 3451 N N . GLY A 1 355 ? 54.372 37.859 54.078 1.00 18.57 367 GLY A N 1
ATOM 3452 C CA . GLY A 1 355 ? 54.061 38.256 55.428 1.00 16.41 367 GLY A CA 1
ATOM 3453 C C . GLY A 1 355 ? 52.587 38.210 55.744 1.00 19.86 367 GLY A C 1
ATOM 3454 O O . GLY A 1 355 ? 51.746 38.066 54.862 1.00 17.46 367 GLY A O 1
ATOM 3455 N N . GLY A 1 356 ? 52.284 38.337 57.019 1.00 15.60 368 GLY A N 1
ATOM 3456 C CA . GLY A 1 356 ? 50.925 38.453 57.488 1.00 19.67 368 GLY A CA 1
ATOM 3457 C C . GLY A 1 356 ? 50.277 37.098 57.640 1.00 23.49 368 GLY A C 1
ATOM 3458 O O . GLY A 1 356 ? 50.875 36.074 57.296 1.00 20.04 368 GLY A O 1
ATOM 3459 N N . ARG A 1 357 ? 49.043 37.122 58.132 1.00 23.46 369 ARG A N 1
ATOM 3460 C CA . ARG A 1 357 ? 48.222 35.941 58.380 1.00 31.12 369 ARG A CA 1
ATOM 3461 C C . ARG A 1 357 ? 48.106 35.028 57.157 1.00 21.67 369 ARG A C 1
ATOM 3462 O O . ARG A 1 357 ? 48.442 33.839 57.222 1.00 25.11 369 ARG A O 1
ATOM 3470 N N . LEU A 1 358 ? 47.647 35.569 56.033 1.00 20.64 370 LEU A N 1
ATOM 3471 C CA . LEU A 1 358 ? 47.501 34.767 54.819 1.00 23.48 370 LEU A CA 1
ATOM 3472 C C . LEU A 1 358 ? 48.840 34.411 54.176 1.00 23.19 370 LEU A C 1
ATOM 3473 O O . LEU A 1 358 ? 49.006 33.327 53.614 1.00 22.01 370 LEU A O 1
ATOM 3478 N N . GLY A 1 359 ? 49.798 35.329 54.243 1.00 18.65 371 GLY A N 1
ATOM 3479 C CA . GLY A 1 359 ? 51.068 35.130 53.577 1.00 15.32 371 GLY A CA 1
ATOM 3480 C C . GLY A 1 359 ? 51.947 34.075 54.229 1.00 13.96 371 GLY A C 1
ATOM 3481 O O . GLY A 1 359 ? 52.844 33.542 53.580 1.00 21.15 371 GLY A O 1
ATOM 3482 N N . THR A 1 360 ? 51.684 33.788 55.496 1.00 17.97 372 THR A N 1
ATOM 3483 C CA . THR A 1 360 ? 52.518 32.835 56.238 1.00 17.90 372 THR A CA 1
ATOM 3484 C C . THR A 1 360 ? 51.748 31.640 56.801 1.00 21.15 372 THR A C 1
ATOM 3485 O O . THR A 1 360 ? 52.330 30.786 57.482 1.00 21.36 372 THR A O 1
ATOM 3489 N N . TYR A 1 361 ? 50.448 31.591 56.524 1.00 20.34 373 TYR A N 1
ATOM 3490 C CA . TYR A 1 361 ? 49.574 30.517 57.018 1.00 28.14 373 TYR A CA 1
ATOM 3491 C C . TYR A 1 361 ? 49.644 30.442 58.539 1.00 26.56 373 TYR A C 1
ATOM 3492 O O . TYR A 1 361 ? 49.910 29.398 59.140 1.00 21.30 373 TYR A O 1
ATOM 3501 N N . GLN A 1 362 ? 49.403 31.574 59.174 1.00 21.45 374 GLN A N 1
ATOM 3502 C CA . GLN A 1 362 ? 49.589 31.659 60.600 1.00 21.12 374 GLN A CA 1
ATOM 3503 C C . GLN A 1 362 ? 48.524 32.559 61.191 1.00 28.04 374 GLN A C 1
ATOM 3504 O O . GLN A 1 362 ? 48.268 33.632 60.659 1.00 32.44 374 GLN A O 1
ATOM 3510 N N A TYR A 1 363 ? 47.797 32.093 62.187 0.54 28.52 375 TYR A N 1
ATOM 3511 N N B TYR A 1 363 ? 48.002 32.128 62.347 0.46 28.33 375 TYR A N 1
ATOM 3512 C CA A TYR A 1 363 ? 46.863 33.047 62.704 0.54 27.52 375 TYR A CA 1
ATOM 3513 C CA B TYR A 1 363 ? 47.028 32.784 63.262 0.46 27.39 375 TYR A CA 1
ATOM 3514 C C A TYR A 1 363 ? 47.713 34.070 63.421 0.54 23.41 375 TYR A C 1
ATOM 3515 C C B TYR A 1 363 ? 47.477 34.136 63.873 0.46 22.00 375 TYR A C 1
ATOM 3516 O O A TYR A 1 363 ? 48.709 33.778 64.061 0.54 19.81 375 TYR A O 1
ATOM 3517 O O B TYR A 1 363 ? 47.954 34.122 65.005 0.46 25.67 375 TYR A O 1
ATOM 3534 N N . LEU A 1 364 ? 47.314 35.293 63.212 1.00 23.97 376 LEU A N 1
ATOM 3535 C CA . LEU A 1 364 ? 47.929 36.473 63.813 1.00 21.49 376 LEU A CA 1
ATOM 3536 C C . LEU A 1 364 ? 46.869 37.436 64.300 1.00 18.56 376 LEU A C 1
ATOM 3537 O O . LEU A 1 364 ? 46.065 37.915 63.501 1.00 23.23 376 LEU A O 1
ATOM 3542 N N . ASP A 1 365 ? 46.899 37.741 65.600 1.00 18.75 377 ASP A N 1
ATOM 3543 C CA . ASP A 1 365 ? 46.151 38.880 66.125 1.00 18.68 377 ASP A CA 1
ATOM 3544 C C . ASP A 1 365 ? 46.706 40.167 65.518 1.00 17.64 377 ASP A C 1
ATOM 3545 O O . ASP A 1 365 ? 47.813 40.177 64.987 1.00 17.99 377 ASP A O 1
ATOM 3550 N N . MET A 1 366 ? 45.953 41.252 65.628 1.00 15.95 378 MET A N 1
ATOM 3551 C CA . MET A 1 366 ? 46.400 42.548 65.111 1.00 12.13 378 MET A CA 1
ATOM 3552 C C . MET A 1 366 ? 47.780 42.924 65.664 1.00 14.72 378 MET A C 1
ATOM 3553 O O . MET A 1 366 ? 48.657 43.366 64.921 1.00 15.22 378 MET A O 1
ATOM 3558 N N . HIS A 1 367 ? 47.957 42.786 66.972 1.00 15.24 379 HIS A N 1
ATOM 3559 C CA . HIS A 1 367 ? 49.207 43.263 67.563 1.00 15.60 379 HIS A CA 1
ATOM 3560 C C . HIS A 1 367 ? 50.376 42.374 67.128 1.00 17.94 379 HIS A C 1
ATOM 3561 O O . HIS A 1 367 ? 51.502 42.845 67.014 1.00 15.62 379 HIS A O 1
ATOM 3568 N N A MET A 1 368 ? 50.084 41.095 66.883 0.57 15.71 380 MET A N 1
ATOM 3569 N N B MET A 1 368 ? 50.115 41.100 66.855 0.43 15.75 380 MET A N 1
ATOM 3570 C CA A MET A 1 368 ? 51.080 40.154 66.371 0.57 16.95 380 MET A CA 1
ATOM 3571 C CA B MET A 1 368 ? 51.197 40.234 66.401 0.43 16.90 380 MET A CA 1
ATOM 3572 C C A MET A 1 368 ? 51.483 40.528 64.955 0.57 15.94 380 MET A C 1
ATOM 3573 C C B MET A 1 368 ? 51.499 40.479 64.920 0.43 15.98 380 MET A C 1
ATOM 3574 O O A MET A 1 368 ? 52.670 40.504 64.596 0.57 15.85 380 MET A O 1
ATOM 3575 O O B MET A 1 368 ? 52.650 40.342 64.488 0.43 15.68 380 MET A O 1
ATOM 3584 N N . ALA A 1 369 ? 50.484 40.854 64.141 1.00 13.83 381 ALA A N 1
ATOM 3585 C CA . ALA A 1 369 ? 50.732 41.253 62.757 1.00 13.75 381 ALA A CA 1
ATOM 3586 C C . ALA A 1 369 ? 51.579 42.533 62.702 1.00 14.30 381 ALA A C 1
ATOM 3587 O O . ALA A 1 369 ? 52.508 42.638 61.906 1.00 13.29 381 ALA A O 1
ATOM 3589 N N . ILE A 1 370 ? 51.246 43.493 63.556 1.00 12.70 382 ILE A N 1
ATOM 3590 C CA . ILE A 1 370 ? 51.968 44.767 63.583 1.00 13.02 382 ILE A CA 1
ATOM 3591 C C . ILE A 1 370 ? 53.408 44.538 64.061 1.00 13.31 382 ILE A C 1
ATOM 3592 O O . ILE A 1 370 ? 54.347 45.049 63.456 1.00 12.61 382 ILE A O 1
ATOM 3597 N N . ALA A 1 371 ? 53.579 43.726 65.104 1.00 14.34 383 ALA A N 1
ATOM 3598 C CA . ALA A 1 371 ? 54.917 43.403 65.580 1.00 15.28 383 ALA A CA 1
ATOM 3599 C C . ALA A 1 371 ? 55.735 42.685 64.509 1.00 13.84 383 ALA A C 1
ATOM 3600 O O . ALA A 1 371 ? 56.940 42.958 64.352 1.00 14.88 383 ALA A O 1
ATOM 3602 N N . SER A 1 372 ? 55.091 41.772 63.781 1.00 14.46 384 SER A N 1
ATOM 3603 C CA . SER A 1 372 ? 55.785 41.004 62.743 1.00 15.84 384 SER A CA 1
ATOM 3604 C C . SER A 1 372 ? 56.252 41.934 61.622 1.00 14.70 384 SER A C 1
ATOM 3605 O O . SER A 1 372 ? 57.357 41.786 61.078 1.00 14.86 384 SER A O 1
ATOM 3608 N N . ALA A 1 373 ? 55.394 42.887 61.270 1.00 11.37 385 ALA A N 1
ATOM 3609 C CA . ALA A 1 373 ? 55.702 43.845 60.230 1.00 14.23 385 ALA A CA 1
ATOM 3610 C C . ALA A 1 373 ? 56.848 44.765 60.677 1.00 13.92 385 ALA A C 1
ATOM 3611 O O . ALA A 1 373 ? 57.763 45.049 59.894 1.00 15.14 385 ALA A O 1
ATOM 3613 N N . LEU A 1 374 ? 56.813 45.216 61.930 1.00 14.94 386 LEU A N 1
ATOM 3614 C CA . LEU A 1 374 ? 57.893 46.083 62.407 1.00 17.84 386 LEU A CA 1
ATOM 3615 C C . LEU A 1 374 ? 59.213 45.319 62.382 1.00 18.49 386 LEU A C 1
ATOM 3616 O O . LEU A 1 374 ? 60.255 45.873 62.036 1.00 15.02 386 LEU A O 1
ATOM 3621 N N . SER A 1 375 ? 59.162 44.035 62.732 1.00 15.37 387 SER A N 1
ATOM 3622 C CA . SER A 1 375 ? 60.371 43.217 62.698 1.00 15.92 387 SER A CA 1
ATOM 3623 C C . SER A 1 375 ? 60.878 43.006 61.263 1.00 16.93 387 SER A C 1
ATOM 3624 O O . SER A 1 375 ? 62.065 43.164 60.991 1.00 18.39 387 SER A O 1
ATOM 3627 N N . MET A 1 376 ? 59.980 42.663 60.342 1.00 14.53 388 MET A N 1
ATOM 3628 C CA . MET A 1 376 ? 60.349 42.553 58.937 1.00 15.77 388 MET A CA 1
ATOM 3629 C C . MET A 1 376 ? 60.960 43.859 58.459 1.00 15.41 388 MET A C 1
ATOM 3630 O O . MET A 1 376 ? 61.950 43.870 57.733 1.00 15.61 388 MET A O 1
ATOM 3635 N N . PHE A 1 377 ? 60.389 44.975 58.893 1.00 13.16 389 PHE A N 1
ATOM 3636 C CA . PHE A 1 377 ? 60.898 46.266 58.448 1.00 13.68 389 PHE A CA 1
ATOM 3637 C C . PHE A 1 377 ? 62.326 46.489 58.968 1.00 13.65 389 PHE A C 1
ATOM 3638 O O . PHE A 1 377 ? 63.242 46.791 58.189 1.00 15.96 389 PHE A O 1
ATOM 3646 N N . ASP A 1 378 ? 62.515 46.315 60.268 1.00 12.90 390 ASP A N 1
ATOM 3647 C CA . ASP A 1 378 ? 63.820 46.586 60.873 1.00 14.04 390 ASP A CA 1
ATOM 3648 C C . ASP A 1 378 ? 64.923 45.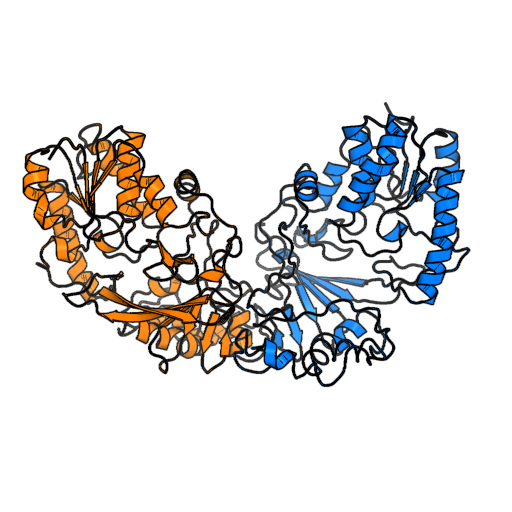670 60.355 1.00 17.04 390 ASP A C 1
ATOM 3649 O O . ASP A 1 378 ? 66.070 46.102 60.166 1.00 16.68 390 ASP A O 1
ATOM 3654 N N . ASN A 1 379 ? 64.594 44.393 60.173 1.00 14.82 391 ASN A N 1
ATOM 3655 C CA . ASN A 1 379 ? 65.620 43.380 59.917 1.00 14.40 391 ASN A CA 1
ATOM 3656 C C . ASN A 1 379 ? 65.896 43.115 58.448 1.00 16.93 391 ASN A C 1
ATOM 3657 O O . ASN A 1 379 ? 66.982 42.663 58.095 1.00 18.56 391 ASN A O 1
ATOM 3662 N N . VAL A 1 380 ? 64.907 43.372 57.592 1.00 15.13 392 VAL A N 1
ATOM 3663 C CA . VAL A 1 380 ? 64.975 42.902 56.214 1.00 16.70 392 VAL A CA 1
ATOM 3664 C C . VAL A 1 380 ? 64.660 44.010 55.208 1.00 17.13 392 VAL A C 1
ATOM 3665 O O . VAL A 1 380 ? 65.494 44.362 54.375 1.00 17.23 392 VAL A O 1
ATOM 3669 N N . LEU A 1 381 ? 63.452 44.564 55.278 1.00 14.56 393 LEU A N 1
ATOM 3670 C CA . LEU A 1 381 ? 63.032 45.493 54.242 1.00 14.95 393 LEU A CA 1
ATOM 3671 C C . LEU A 1 381 ? 63.702 46.867 54.327 1.00 17.00 393 LEU A C 1
ATOM 3672 O O . LEU A 1 381 ? 64.131 47.400 53.298 1.00 17.08 393 LEU A O 1
ATOM 3677 N N . ALA A 1 382 ? 63.798 47.456 55.524 1.00 12.52 394 ALA A N 1
ATOM 3678 C CA . ALA A 1 382 ? 64.370 48.797 55.604 1.00 13.99 394 ALA A CA 1
ATOM 3679 C C . ALA A 1 382 ? 65.868 48.776 55.250 1.00 17.19 394 ALA A C 1
ATOM 3680 O O . ALA A 1 382 ? 66.312 49.641 54.508 1.00 18.26 394 ALA A O 1
ATOM 3682 N N . PRO A 1 383 ? 66.645 47.800 55.768 1.00 17.46 395 PRO A N 1
ATOM 3683 C CA . PRO A 1 383 ? 68.039 47.805 55.289 1.00 19.90 395 PRO A CA 1
ATOM 3684 C C . PRO A 1 383 ? 68.125 47.592 53.771 1.00 21.11 395 PRO A C 1
ATOM 3685 O O . PRO A 1 383 ? 69.010 48.160 53.122 1.00 20.56 395 PRO A O 1
ATOM 3689 N N . HIS A 1 384 ? 67.219 46.797 53.205 1.00 17.34 396 HIS A N 1
ATOM 3690 C CA . HIS A 1 384 ? 67.204 46.637 51.760 1.00 18.73 396 HIS A CA 1
ATOM 3691 C C . HIS A 1 384 ? 66.900 47.951 51.034 1.00 20.97 396 HIS A C 1
ATOM 3692 O O . HIS A 1 384 ? 67.623 48.352 50.106 1.00 19.97 396 HIS A O 1
ATOM 3699 N N . LEU A 1 385 ? 65.833 48.627 51.445 1.00 17.69 397 LEU A N 1
ATOM 3700 C CA . LEU A 1 385 ? 65.435 49.864 50.770 1.00 18.73 397 LEU A CA 1
ATOM 3701 C C . LEU A 1 385 ? 66.434 50.991 50.960 1.00 22.40 397 LEU A C 1
ATOM 3702 O O . LEU A 1 385 ? 66.643 51.792 50.053 1.00 22.35 397 LEU A O 1
ATOM 3707 N N . SER A 1 386 ? 67.040 51.048 52.143 1.00 18.88 398 SER A N 1
ATOM 3708 C CA . SER A 1 386 ? 67.959 52.127 52.519 1.00 22.81 398 SER A CA 1
ATOM 3709 C C . SER A 1 386 ? 69.400 51.907 52.074 1.00 21.96 398 SER A C 1
ATOM 3710 O O . SER A 1 386 ? 70.090 52.869 51.765 1.00 24.87 398 SER A O 1
ATOM 3713 N N . GLU A 1 387 ? 69.859 50.656 52.075 1.00 21.00 399 GLU A N 1
ATOM 3714 C CA . GLU A 1 387 ? 71.277 50.363 51.820 1.00 22.86 399 GLU A CA 1
ATOM 3715 C C . GLU A 1 387 ? 71.526 49.312 50.737 1.00 25.27 399 GLU A C 1
ATOM 3716 O O . GLU A 1 387 ? 72.676 48.968 50.469 1.00 27.38 399 GLU A O 1
ATOM 3722 N N . GLY A 1 388 ? 70.470 48.766 50.150 1.00 21.11 400 GLY A N 1
ATOM 3723 C CA . GLY A 1 388 ? 70.637 47.741 49.133 1.00 22.43 400 GLY A CA 1
ATOM 3724 C C . GLY A 1 388 ? 71.006 46.380 49.704 1.00 26.36 400 GLY A C 1
ATOM 3725 O O . GLY A 1 388 ? 71.517 45.515 48.998 1.00 28.91 400 GLY A O 1
ATOM 3726 N N . ALA A 1 389 ? 70.739 46.181 50.985 1.00 24.30 401 ALA A N 1
ATOM 3727 C CA . ALA A 1 389 ? 71.015 44.896 51.626 1.00 24.14 401 ALA A CA 1
ATOM 3728 C C . ALA A 1 389 ? 70.174 43.763 51.035 1.00 24.15 401 ALA A C 1
ATOM 3729 O O . ALA A 1 389 ? 69.097 43.987 50.493 1.00 25.65 401 ALA A O 1
ATOM 3731 N N . SER A 1 390 ? 70.671 42.539 51.172 1.00 26.24 402 SER A N 1
ATOM 3732 C CA . SER A 1 390 ? 69.969 41.368 50.652 1.00 26.87 402 SER A CA 1
ATOM 3733 C C . SER A 1 390 ? 68.674 41.096 51.399 1.00 25.11 402 SER A C 1
ATOM 3734 O O . SER A 1 390 ? 68.597 41.286 52.611 1.00 27.03 402 SER A O 1
ATOM 3737 N N . LEU A 1 391 ? 67.662 40.629 50.669 1.00 22.93 403 LEU A N 1
ATOM 3738 C CA . LEU A 1 391 ? 66.396 40.249 51.283 1.00 22.55 403 LEU A CA 1
ATOM 3739 C C . LEU A 1 391 ? 66.431 38.810 51.796 1.00 28.65 403 LEU A C 1
ATOM 3740 O O . LEU A 1 391 ? 65.513 38.370 52.484 1.00 28.75 403 LEU A O 1
ATOM 3745 N N . VAL A 1 392 ? 67.490 38.083 51.443 1.00 31.48 404 VAL A N 1
ATOM 3746 C CA . VAL A 1 392 ? 67.620 36.685 51.845 1.00 33.18 404 VAL A CA 1
ATOM 3747 C C . VAL A 1 392 ? 68.036 36.580 53.314 1.00 35.01 404 VAL A C 1
ATOM 3748 O O . VAL A 1 392 ? 68.939 37.281 53.770 1.00 35.52 404 VAL A O 1
ATOM 3752 N N . THR A 1 393 ? 67.351 35.717 54.058 1.00 35.36 405 THR A N 1
ATOM 3753 C CA . THR A 1 393 ? 67.661 35.494 55.466 1.00 48.83 405 THR A CA 1
ATOM 3754 C C . THR A 1 393 ? 67.716 34.000 55.770 1.00 62.20 405 THR A C 1
ATOM 3755 O O . THR A 1 393 ? 67.334 33.181 54.930 1.00 55.22 405 THR A O 1
ATOM 3759 N N . GLU A 1 394 ? 68.182 33.672 56.979 1.00 69.53 406 GLU A N 1
ATOM 3760 C CA . GLU A 1 394 ? 68.271 32.301 57.509 1.00 75.65 406 GLU A CA 1
ATOM 3761 C C . GLU A 1 394 ? 68.628 31.248 56.457 1.00 78.57 406 GLU A C 1
ATOM 3762 O O . GLU A 1 394 ? 68.442 30.049 56.674 1.00 80.26 406 GLU A O 1
ATOM 3768 N N . THR B 1 2 ? 53.623 77.391 121.091 1.00 73.43 14 THR B N 1
ATOM 3769 C CA . THR B 1 2 ? 54.669 77.610 120.095 1.00 77.54 14 THR B CA 1
ATOM 3770 C C . THR B 1 2 ? 54.155 78.482 118.947 1.00 66.80 14 THR B C 1
ATOM 3771 O O . THR B 1 2 ? 52.945 78.646 118.774 1.00 58.96 14 THR B O 1
ATOM 3775 N N . GLY B 1 3 ? 55.082 79.045 118.177 1.00 65.59 15 GLY B N 1
ATOM 3776 C CA . GLY B 1 3 ? 54.745 79.886 117.040 1.00 50.92 15 GLY B CA 1
ATOM 3777 C C . GLY B 1 3 ? 55.896 79.924 116.052 1.00 53.78 15 GLY B C 1
ATOM 3778 O O . GLY B 1 3 ? 56.969 79.388 116.332 1.00 62.81 15 GLY B O 1
ATOM 3779 N N . ASN B 1 4 ? 55.687 80.559 114.900 1.00 50.26 16 ASN B N 1
ATOM 3780 C CA . ASN B 1 4 ? 54.426 81.217 114.583 1.00 38.05 16 ASN B CA 1
ATOM 3781 C C . ASN B 1 4 ? 53.642 80.478 113.503 1.00 36.83 16 ASN B C 1
ATOM 3782 O O . ASN B 1 4 ? 54.218 79.910 112.573 1.00 40.15 16 ASN B O 1
ATOM 3787 N N . PHE B 1 5 ? 52.325 80.484 113.638 1.00 30.22 17 PHE B N 1
ATOM 3788 C CA . PHE B 1 5 ? 51.465 79.780 112.690 1.00 27.91 17 PHE B CA 1
ATOM 3789 C C . PHE B 1 5 ? 50.345 80.674 112.211 1.00 25.89 17 PHE B C 1
ATOM 3790 O O . PHE B 1 5 ? 49.831 81.496 112.968 1.00 29.85 17 PHE B O 1
ATOM 3798 N N . ASP B 1 6 ? 49.977 80.508 110.940 1.00 25.58 18 ASP B N 1
ATOM 3799 C CA . ASP B 1 6 ? 48.875 81.247 110.334 1.00 22.56 18 ASP B CA 1
ATOM 3800 C C . ASP B 1 6 ? 47.560 80.458 110.373 1.00 18.53 18 ASP B C 1
ATOM 3801 O O . ASP B 1 6 ? 46.483 81.027 110.205 1.00 22.99 18 ASP B O 1
ATOM 3806 N N . LEU B 1 7 ? 47.651 79.152 110.614 1.00 21.91 19 LEU B N 1
ATOM 3807 C CA . LEU B 1 7 ? 46.474 78.283 110.550 1.00 20.64 19 LEU B CA 1
ATOM 3808 C C . LEU B 1 7 ? 46.714 77.013 111.339 1.00 17.95 19 LEU B C 1
ATOM 3809 O O . LEU B 1 7 ? 47.806 76.451 111.285 1.00 21.06 19 LEU B O 1
ATOM 3814 N N . PHE B 1 8 ? 45.708 76.583 112.095 1.00 23.98 20 PHE B N 1
ATOM 3815 C CA . PHE B 1 8 ? 45.760 75.286 112.768 1.00 22.88 20 PHE B CA 1
ATOM 3816 C C . PHE B 1 8 ? 44.807 74.319 112.093 1.00 18.99 20 PHE B C 1
ATOM 3817 O O . PHE B 1 8 ? 43.679 74.675 111.789 1.00 20.77 20 PHE B O 1
ATOM 3825 N N . VAL B 1 9 ? 45.272 73.094 111.883 1.00 22.42 21 VAL B N 1
ATOM 3826 C CA . VAL B 1 9 ? 44.415 72.027 111.370 1.00 19.79 21 VAL B CA 1
ATOM 3827 C C . VAL B 1 9 ? 44.425 70.879 112.351 1.00 21.71 21 VAL B C 1
ATOM 3828 O O . VAL B 1 9 ? 45.494 70.386 112.709 1.00 22.96 21 VAL B O 1
ATOM 3832 N N . VAL B 1 10 ? 43.233 70.483 112.802 1.00 20.94 22 VAL B N 1
ATOM 3833 C CA . VAL B 1 10 ? 43.087 69.342 113.698 1.00 25.08 22 VAL B CA 1
ATOM 3834 C C . VAL B 1 10 ? 42.720 68.089 112.906 1.00 16.80 22 VAL B C 1
ATOM 3835 O O . VAL B 1 10 ? 41.627 68.005 112.343 1.00 19.71 22 VAL B O 1
ATOM 3839 N N . GLY B 1 11 ? 43.651 67.141 112.872 1.00 23.17 23 GLY B N 1
ATOM 3840 C CA . GLY B 1 11 ? 43.463 65.887 112.160 1.00 23.87 23 GLY B CA 1
ATOM 3841 C C . GLY B 1 11 ? 44.237 65.883 110.859 1.00 25.84 23 GLY B C 1
ATOM 3842 O O . GLY B 1 11 ? 44.254 66.887 110.144 1.00 24.82 23 GLY B O 1
ATOM 3843 N N . SER B 1 12 ? 44.878 64.758 110.566 1.00 25.73 24 SER B N 1
ATOM 3844 C CA . SER B 1 12 ? 45.771 64.658 109.428 1.00 22.73 24 SER B CA 1
ATOM 3845 C C . SER B 1 12 ? 45.266 63.636 108.413 1.00 19.97 24 SER B C 1
ATOM 3846 O O . SER B 1 12 ? 46.055 62.992 107.732 1.00 22.73 24 SER B O 1
ATOM 3849 N N . GLY B 1 13 ? 43.945 63.507 108.318 1.00 21.75 25 GLY B N 1
ATOM 3850 C CA . GLY B 1 13 ? 43.324 62.714 107.267 1.00 21.53 25 GLY B CA 1
ATOM 3851 C C . GLY B 1 13 ? 43.301 63.505 105.969 1.00 21.63 25 GLY B C 1
ATOM 3852 O O . GLY B 1 13 ? 43.837 64.620 105.899 1.00 20.41 25 GLY B O 1
ATOM 3853 N N . PHE B 1 14 ? 42.698 62.945 104.925 1.00 20.02 26 PHE B N 1
ATOM 3854 C CA . PHE B 1 14 ? 42.677 63.651 103.645 1.00 18.56 26 PHE B CA 1
ATOM 3855 C C . PHE B 1 14 ? 42.001 65.024 103.723 1.00 21.59 26 PHE B C 1
ATOM 3856 O O . PHE B 1 14 ? 42.406 65.934 103.008 1.00 20.33 26 PHE B O 1
ATOM 3864 N N . PHE B 1 15 ? 40.998 65.217 104.582 1.00 18.40 27 PHE B N 1
ATOM 3865 C CA . PHE B 1 15 ? 40.417 66.555 104.655 1.00 18.78 27 PHE B CA 1
ATOM 3866 C C . PHE B 1 15 ? 41.441 67.535 105.228 1.00 20.48 27 PHE B C 1
ATOM 3867 O O . PHE B 1 15 ? 41.713 68.574 104.624 1.00 19.32 27 PHE B O 1
ATOM 3875 N N . GLY B 1 16 ? 42.011 67.202 106.382 1.00 17.30 28 GLY B N 1
ATOM 3876 C CA . GLY B 1 16 ? 42.948 68.089 107.047 1.00 18.74 28 GLY B CA 1
ATOM 3877 C C . GLY B 1 16 ? 44.148 68.383 106.161 1.00 21.66 28 GLY B C 1
ATOM 3878 O O . GLY B 1 16 ? 44.563 69.525 106.038 1.00 20.39 28 GLY B O 1
ATOM 3879 N N . LEU B 1 17 ? 44.692 67.353 105.523 1.00 18.20 29 LEU B N 1
ATOM 3880 C CA . LEU B 1 17 ? 45.909 67.548 104.744 1.00 22.01 29 LEU B CA 1
ATOM 3881 C C . LEU B 1 17 ? 45.645 68.311 103.454 1.00 20.64 29 LEU B C 1
ATOM 3882 O O . LEU B 1 17 ? 46.531 69.023 102.973 1.00 20.64 29 LEU B O 1
ATOM 3887 N N . THR B 1 18 ? 44.442 68.187 102.900 1.00 18.08 30 THR B N 1
ATOM 3888 C CA . THR B 1 18 ? 44.091 68.991 101.729 1.00 17.69 30 THR B CA 1
ATOM 3889 C C . THR B 1 18 ? 44.099 70.474 102.114 1.00 20.02 30 THR B C 1
ATOM 3890 O O . THR B 1 18 ? 44.663 71.311 101.410 1.00 19.47 30 THR B O 1
ATOM 3894 N N . ILE B 1 19 ? 43.484 70.791 103.252 1.00 17.27 31 ILE B N 1
ATOM 3895 C CA . ILE B 1 19 ? 43.493 72.171 103.752 1.00 15.97 31 ILE B CA 1
ATOM 3896 C C . ILE B 1 19 ? 44.919 72.670 104.020 1.00 20.49 31 ILE B C 1
ATOM 3897 O O . ILE B 1 19 ? 45.289 73.774 103.602 1.00 19.27 31 ILE B O 1
ATOM 3902 N N . ALA B 1 20 ? 45.712 71.861 104.710 1.00 19.47 32 ALA B N 1
ATOM 3903 C CA . ALA B 1 20 ? 47.079 72.244 105.064 1.00 17.50 32 ALA B CA 1
ATOM 3904 C C . ALA B 1 20 ? 47.907 72.503 103.823 1.00 22.95 32 ALA B C 1
ATOM 3905 O O . ALA B 1 20 ? 48.576 73.532 103.715 1.00 19.28 32 ALA B O 1
ATOM 3907 N N . GLU B 1 21 ? 47.875 71.556 102.890 1.00 20.38 33 GLU B N 1
ATOM 3908 C CA . GLU B 1 21 ? 48.645 71.713 101.651 1.00 20.05 33 GLU B CA 1
ATOM 3909 C C . GLU B 1 21 ? 48.212 72.955 100.879 1.00 18.86 33 GLU B C 1
ATOM 3910 O O . GLU B 1 21 ? 49.053 73.685 100.352 1.00 19.24 33 GLU B O 1
ATOM 3916 N N . ARG B 1 22 ? 46.910 73.197 100.784 1.00 17.97 34 ARG B N 1
ATOM 3917 C CA . ARG B 1 22 ? 46.431 74.349 100.024 1.00 16.66 34 ARG B CA 1
ATOM 3918 C C . ARG B 1 22 ? 46.894 75.666 100.651 1.00 20.37 34 ARG B C 1
ATOM 3919 O O . ARG B 1 22 ? 47.376 76.563 99.957 1.00 19.68 34 ARG B O 1
ATOM 3927 N N . ALA B 1 23 ? 46.749 75.789 101.963 1.00 18.44 35 ALA B N 1
ATOM 3928 C CA . ALA B 1 23 ? 47.134 77.036 102.625 1.00 19.69 35 ALA B CA 1
ATOM 3929 C C . ALA B 1 23 ? 48.637 77.282 102.497 1.00 21.16 35 ALA B C 1
ATOM 3930 O O . ALA B 1 23 ? 49.087 78.424 102.295 1.00 20.67 35 ALA B O 1
ATOM 3932 N N . ALA B 1 24 ? 49.413 76.216 102.620 1.00 21.01 36 ALA B N 1
ATOM 3933 C CA . ALA B 1 24 ? 50.868 76.341 102.567 1.00 21.74 36 ALA B CA 1
ATOM 3934 C C . ALA B 1 24 ? 51.336 76.700 101.163 1.00 22.32 36 ALA B C 1
ATOM 3935 O O . ALA B 1 24 ? 52.087 77.664 100.984 1.00 21.86 36 ALA B O 1
ATOM 3937 N N . THR B 1 25 ? 50.902 75.943 100.159 1.00 19.81 37 THR B N 1
ATOM 3938 C CA . THR B 1 25 ? 51.454 76.164 98.825 1.00 18.90 37 THR B CA 1
ATOM 3939 C C . THR B 1 25 ? 50.802 77.328 98.084 1.00 19.45 37 THR B C 1
ATOM 3940 O O . THR B 1 25 ? 51.489 78.071 97.389 1.00 21.40 37 THR B O 1
ATOM 3944 N N . GLN B 1 26 ? 49.490 77.496 98.217 1.00 18.99 38 GLN B N 1
ATOM 3945 C CA . GLN B 1 26 ? 48.789 78.487 97.410 1.00 19.40 38 GLN B CA 1
ATOM 3946 C C . GLN B 1 26 ? 48.818 79.883 98.025 1.00 18.22 38 GLN B C 1
ATOM 3947 O O . GLN B 1 26 ? 48.528 80.860 97.331 1.00 21.08 38 GLN B O 1
ATOM 3953 N N . LEU B 1 27 ? 49.125 79.971 99.318 1.00 19.30 39 LEU B N 1
ATOM 3954 C CA . LEU B 1 27 ? 49.157 81.270 100.000 1.00 19.10 39 LEU B CA 1
ATOM 3955 C C . LEU B 1 27 ? 50.443 81.506 100.791 1.00 18.79 39 LEU B C 1
ATOM 3956 O O . LEU B 1 27 ? 50.669 82.612 101.297 1.00 19.62 39 LEU B O 1
ATOM 3961 N N . GLY B 1 28 ? 51.282 80.482 100.920 1.00 18.79 40 GLY B N 1
ATOM 3962 C CA . GLY B 1 28 ? 52.527 80.627 101.657 1.00 20.37 40 GLY B CA 1
ATOM 3963 C C . GLY B 1 28 ? 52.296 80.732 103.151 1.00 23.89 40 GLY B C 1
ATOM 3964 O O . GLY B 1 28 ? 53.109 81.303 103.866 1.00 24.00 40 GLY B O 1
ATOM 3965 N N . LYS B 1 29 ? 51.183 80.172 103.626 1.00 23.42 41 LYS B N 1
ATOM 3966 C CA . LYS B 1 29 ? 50.843 80.243 105.053 1.00 21.58 41 LYS B CA 1
ATOM 3967 C C . LYS B 1 29 ? 51.534 79.171 105.890 1.00 25.99 41 LYS B C 1
ATOM 3968 O O . LYS B 1 29 ? 51.799 78.066 105.414 1.00 23.00 41 LYS B O 1
ATOM 3974 N N . ARG B 1 30 ? 51.843 79.517 107.142 1.00 22.43 42 ARG B N 1
ATOM 3975 C CA . ARG B 1 30 ? 52.454 78.585 108.083 1.00 26.07 42 ARG B CA 1
ATOM 3976 C C . ARG B 1 30 ? 51.354 77.778 108.761 1.00 28.48 42 ARG B C 1
ATOM 3977 O O . ARG B 1 30 ? 50.462 78.337 109.402 1.00 25.19 42 ARG B O 1
ATOM 3985 N N . VAL B 1 31 ? 51.405 76.462 108.588 1.00 23.41 43 VAL B N 1
ATOM 3986 C CA . VAL B 1 31 ? 50.348 75.596 109.089 1.00 24.80 43 VAL B CA 1
ATOM 3987 C C . VAL B 1 31 ? 50.849 74.623 110.151 1.00 20.39 43 VAL B C 1
ATOM 3988 O O . VAL B 1 31 ? 51.883 73.973 109.981 1.00 26.08 43 VAL B O 1
ATOM 3992 N N . LEU B 1 32 ? 50.106 74.525 111.248 1.00 21.78 44 LEU B N 1
ATOM 3993 C CA . LEU B 1 32 ? 50.348 73.478 112.222 1.00 24.95 44 LEU B CA 1
ATOM 3994 C C . LEU B 1 32 ? 49.224 72.453 112.160 1.00 22.38 44 LEU B C 1
ATOM 3995 O O . LEU B 1 32 ? 48.054 72.785 112.322 1.00 24.85 44 LEU B O 1
ATOM 4000 N N . VAL B 1 33 ? 49.598 71.204 111.909 1.00 27.60 45 VAL B N 1
ATOM 4001 C CA . VAL B 1 33 ? 48.649 70.101 111.890 1.00 23.79 45 VAL B CA 1
ATOM 4002 C C . VAL B 1 33 ? 48.798 69.296 113.178 1.00 22.47 45 VAL B C 1
ATOM 4003 O O . VAL B 1 33 ? 49.872 68.756 113.462 1.00 26.94 45 VAL B O 1
ATOM 4007 N N . ILE B 1 34 ? 47.730 69.253 113.968 1.00 25.24 46 ILE B N 1
ATOM 4008 C CA . ILE B 1 34 ? 47.735 68.535 115.244 1.00 25.35 46 ILE B CA 1
ATOM 4009 C C . ILE B 1 34 ? 47.033 67.174 115.076 1.00 22.83 46 ILE B C 1
ATOM 4010 O O . ILE B 1 34 ? 45.842 67.128 114.775 1.00 25.58 46 ILE B O 1
ATOM 4015 N N . GLU B 1 35 ? 47.777 66.085 115.269 1.00 26.28 47 GLU B N 1
ATOM 4016 C CA . GLU B 1 35 ? 47.245 64.728 115.113 1.00 29.67 47 GLU B CA 1
ATOM 4017 C C . GLU B 1 35 ? 47.348 63.943 116.419 1.00 25.88 47 GLU B C 1
ATOM 4018 O O . GLU B 1 35 ? 48.436 63.793 116.970 1.00 26.95 47 GLU B O 1
ATOM 4024 N N . ARG B 1 36 ? 46.220 63.429 116.896 1.00 28.68 48 ARG B N 1
ATOM 4025 C CA . ARG B 1 36 ? 46.218 62.710 118.170 1.00 33.96 48 ARG B CA 1
ATOM 4026 C C . ARG B 1 36 ? 46.790 61.294 118.044 1.00 35.01 48 ARG B C 1
ATOM 4027 O O . ARG B 1 36 ? 47.400 60.782 118.990 1.00 33.22 48 ARG B O 1
ATOM 4035 N N . ARG B 1 37 ? 46.613 60.668 116.878 1.00 28.56 49 ARG B N 1
ATOM 4036 C CA . ARG B 1 37 ? 47.153 59.333 116.641 1.00 27.36 49 ARG B CA 1
ATOM 4037 C C . ARG B 1 37 ? 48.667 59.364 116.496 1.00 28.76 49 ARG B C 1
ATOM 4038 O O . ARG B 1 37 ? 49.252 60.431 116.306 1.00 29.21 49 ARG B O 1
ATOM 4046 N N . PRO B 1 38 ? 49.316 58.194 116.597 1.00 27.43 50 PRO B N 1
ATOM 4047 C CA . PRO B 1 38 ? 50.767 58.162 116.407 1.00 29.60 50 PRO B CA 1
ATOM 4048 C C . PRO B 1 38 ? 51.187 58.161 114.945 1.00 27.80 50 PRO B C 1
ATOM 4049 O O . PRO B 1 38 ? 52.380 58.112 114.658 1.00 30.85 50 PRO B O 1
ATOM 4053 N N . HIS B 1 39 ? 50.218 58.223 114.037 1.00 30.98 51 HIS B N 1
ATOM 4054 C CA . HIS B 1 39 ? 50.521 58.254 112.614 1.00 33.44 51 HIS B CA 1
ATOM 4055 C C . HIS B 1 39 ? 49.664 59.281 111.881 1.00 26.06 51 HIS B C 1
ATOM 4056 O O . HIS B 1 39 ? 48.656 59.774 112.398 1.00 27.76 51 HIS B O 1
ATOM 4063 N N . ILE B 1 40 ? 50.077 59.578 110.658 1.00 33.38 52 ILE B N 1
ATOM 4064 C CA . ILE B 1 40 ? 49.375 60.512 109.796 1.00 29.16 52 ILE B CA 1
ATOM 4065 C C . ILE B 1 40 ? 48.265 59.777 109.040 1.00 27.19 52 ILE B C 1
ATOM 4066 O O . ILE B 1 40 ? 48.227 58.540 109.035 1.00 27.38 52 ILE B O 1
ATOM 4071 N N . GLY B 1 41 ? 47.349 60.524 108.433 1.00 24.47 53 GLY B N 1
ATOM 4072 C CA . GLY B 1 41 ? 46.483 59.967 107.406 1.00 22.15 53 GLY B CA 1
ATOM 4073 C C . GLY B 1 41 ? 45.075 59.544 107.778 1.00 27.75 53 GLY B C 1
ATOM 4074 O O . GLY B 1 41 ? 44.303 59.144 106.912 1.00 24.92 53 GLY B O 1
ATOM 4075 N N . GLY B 1 42 ? 44.723 59.620 109.056 1.00 26.72 54 GLY B N 1
ATOM 4076 C CA . GLY B 1 42 ? 43.396 59.194 109.466 1.00 24.22 54 GLY B CA 1
ATOM 4077 C C . GLY B 1 42 ? 43.190 57.730 109.130 1.00 26.33 54 GLY B C 1
ATOM 4078 O O . GLY B 1 42 ? 44.112 56.922 109.232 1.00 27.53 54 GLY B O 1
ATOM 4079 N N . ASN B 1 43 ? 41.990 57.389 108.688 1.00 24.26 55 ASN B N 1
ATOM 4080 C CA . ASN B 1 43 ? 41.697 55.996 108.400 1.00 29.47 55 ASN B CA 1
ATOM 4081 C C . ASN B 1 43 ? 42.297 55.502 107.079 1.00 27.29 55 ASN B C 1
ATOM 4082 O O . ASN B 1 43 ? 42.161 54.332 106.760 1.00 23.26 55 ASN B O 1
ATOM 4087 N N . ALA B 1 44 ? 42.988 56.372 106.335 1.00 23.15 56 ALA B N 1
ATOM 4088 C CA . ALA B 1 44 ? 43.590 55.966 105.055 1.00 22.00 56 ALA B CA 1
ATOM 4089 C C . ALA B 1 44 ? 45.045 55.531 105.208 1.00 23.29 56 ALA B C 1
ATOM 4090 O O . ALA B 1 44 ? 45.731 55.214 104.230 1.00 21.07 56 ALA B O 1
ATOM 4092 N N . TYR B 1 45 ? 45.516 55.505 106.446 1.00 23.14 57 TYR B N 1
ATOM 4093 C CA . TYR B 1 45 ? 46.902 55.196 106.714 1.00 20.84 57 TYR B CA 1
ATOM 4094 C C . TYR B 1 45 ? 47.271 53.761 106.338 1.00 24.89 57 TYR B C 1
ATOM 4095 O O . TYR B 1 45 ? 46.540 52.816 106.656 1.00 24.59 57 TYR B O 1
ATOM 4104 N N . SER B 1 46 ? 48.414 53.608 105.674 1.00 23.91 58 SER B N 1
ATOM 4105 C CA . SER B 1 46 ? 48.913 52.296 105.293 1.00 21.43 58 SER B CA 1
ATOM 4106 C C . SER B 1 46 ? 50.298 52.027 105.880 1.00 22.83 58 SER B C 1
ATOM 4107 O O . SER B 1 46 ? 51.039 52.950 106.198 1.00 23.48 58 SER B O 1
ATOM 4110 N N . GLU B 1 47 ? 50.651 50.755 106.006 1.00 24.35 59 GLU B N 1
ATOM 4111 C CA . GLU B 1 47 ? 51.938 50.379 106.582 1.00 24.61 59 GLU B CA 1
ATOM 4112 C C . GLU B 1 47 ? 52.324 48.981 106.148 1.00 27.62 59 GLU B C 1
ATOM 4113 O O . GLU B 1 47 ? 51.464 48.190 105.790 1.00 23.59 59 GLU B O 1
ATOM 4119 N N . PRO B 1 48 ? 53.625 48.677 106.163 1.00 22.74 60 PRO B N 1
ATOM 4120 C CA . PRO B 1 48 ? 54.010 47.328 105.737 1.00 26.71 60 PRO B CA 1
ATOM 4121 C C . PRO B 1 48 ? 53.789 46.309 106.839 1.00 30.60 60 PRO B C 1
ATOM 4122 O O . PRO B 1 48 ? 54.019 46.592 108.020 1.00 35.90 60 PRO B O 1
ATOM 4126 N N . GLU B 1 49 ? 53.330 45.128 106.449 1.00 25.19 61 GLU B N 1
ATOM 4127 C CA . GLU B 1 49 ? 53.321 44.001 107.356 1.00 25.23 61 GLU B CA 1
ATOM 4128 C C . GLU B 1 49 ? 54.761 43.484 107.390 1.00 25.81 61 GLU B C 1
ATOM 4129 O O . GLU B 1 49 ? 55.346 43.210 106.343 1.00 27.25 61 GLU B O 1
ATOM 4135 N N . PRO B 1 50 ? 55.348 43.387 108.599 1.00 27.12 62 PRO B N 1
ATOM 4136 C CA . PRO B 1 50 ? 56.788 43.140 108.772 1.00 30.19 62 PRO B CA 1
ATOM 4137 C C . PRO B 1 50 ? 57.267 41.833 108.159 1.00 33.17 62 PRO B C 1
ATOM 4138 O O . PRO B 1 50 ? 58.336 41.795 107.538 1.00 31.50 62 PRO B O 1
ATOM 4142 N N . GLU B 1 51 ? 56.488 40.773 108.327 1.00 27.84 63 GLU B N 1
ATOM 4143 C CA . GLU B 1 51 ? 56.914 39.457 107.875 1.00 31.68 63 GLU B CA 1
ATOM 4144 C C . GLU B 1 51 ? 56.992 39.362 106.355 1.00 31.95 63 GLU B C 1
ATOM 4145 O O . GLU B 1 51 ? 57.961 38.842 105.805 1.00 33.28 63 GLU B O 1
ATOM 4151 N N . THR B 1 52 ? 55.972 39.880 105.682 1.00 32.16 64 THR B N 1
ATOM 4152 C CA . THR B 1 52 ? 55.839 39.696 104.247 1.00 29.79 64 THR B CA 1
ATOM 4153 C C . THR B 1 52 ? 56.268 40.929 103.465 1.00 25.46 64 THR B C 1
ATOM 4154 O O . THR B 1 52 ? 56.553 40.835 102.271 1.00 28.06 64 THR B O 1
ATOM 4158 N N . GLY B 1 53 ? 56.290 42.077 104.137 1.00 22.29 65 GLY B N 1
ATOM 4159 C CA . GLY B 1 53 ? 56.569 43.342 103.479 1.00 26.37 65 GLY B CA 1
ATOM 4160 C C . GLY B 1 53 ? 55.398 43.857 102.659 1.00 28.59 65 GLY B C 1
ATOM 4161 O O . GLY B 1 53 ? 55.531 44.838 101.921 1.00 27.44 65 GLY B O 1
ATOM 4162 N N . ILE B 1 54 ? 54.248 43.204 102.781 1.00 23.18 66 ILE B N 1
ATOM 4163 C CA . ILE B 1 54 ? 53.067 43.608 102.014 1.00 23.08 66 ILE B CA 1
ATOM 4164 C C . ILE B 1 54 ? 52.439 44.857 102.635 1.00 19.66 66 ILE B C 1
ATOM 4165 O O . ILE B 1 54 ? 52.269 44.937 103.854 1.00 24.06 66 ILE B O 1
ATOM 4170 N N . GLU B 1 55 ? 52.108 45.847 101.803 1.00 21.17 67 GLU B N 1
ATOM 4171 C CA . GLU B 1 55 ? 51.488 47.053 102.326 1.00 21.74 67 GLU B CA 1
ATOM 4172 C C . GLU B 1 55 ? 50.035 46.797 102.712 1.00 21.30 67 GLU B C 1
ATOM 4173 O O . GLU B 1 55 ? 49.236 46.321 101.909 1.00 22.11 67 GLU B O 1
ATOM 4179 N N . VAL B 1 56 ? 49.715 47.122 103.958 1.00 21.54 68 VAL B N 1
ATOM 4180 C CA . VAL B 1 56 ? 48.391 46.924 104.519 1.00 24.83 68 VAL B CA 1
ATOM 4181 C C . VAL B 1 56 ? 47.697 48.260 104.767 1.00 22.88 68 VAL B C 1
ATOM 4182 O O . VAL B 1 56 ? 48.340 49.229 105.170 1.00 24.08 68 VAL B O 1
ATOM 4186 N N . HIS B 1 57 ? 46.395 48.324 104.502 1.00 20.65 69 HIS B N 1
ATOM 4187 C CA . HIS B 1 57 ? 45.603 49.486 104.873 1.00 23.78 69 HIS B CA 1
ATOM 4188 C C . HIS B 1 57 ? 45.140 49.2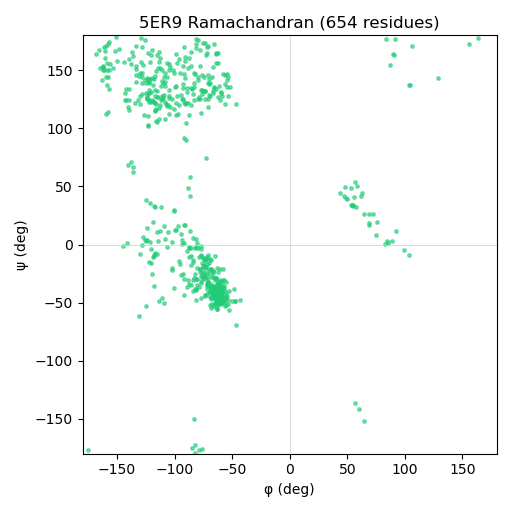18 106.299 1.00 28.47 69 HIS B C 1
ATOM 4189 O O . HIS B 1 57 ? 44.345 48.298 106.544 1.00 24.13 69 HIS B O 1
ATOM 4196 N N . LYS B 1 58 ? 45.670 49.996 107.240 1.00 27.28 70 LYS B N 1
ATOM 4197 C CA . LYS B 1 58 ? 45.524 49.689 108.662 1.00 29.61 70 LYS B CA 1
ATOM 4198 C C . LYS B 1 58 ? 44.062 49.585 109.081 1.00 29.29 70 LYS B C 1
ATOM 4199 O O . LYS B 1 58 ? 43.714 48.813 109.977 1.00 30.72 70 LYS B O 1
ATOM 4205 N N . TYR B 1 59 ? 43.198 50.335 108.413 1.00 24.91 71 TYR B N 1
ATOM 4206 C CA . TYR B 1 59 ? 41.789 50.340 108.790 1.00 24.48 71 TYR B CA 1
ATOM 4207 C C . TYR B 1 59 ? 40.911 49.697 107.730 1.00 24.70 71 TYR B C 1
ATOM 4208 O O . TYR B 1 59 ? 39.763 50.086 107.552 1.00 26.38 71 TYR B O 1
ATOM 4217 N N . GLY B 1 60 ? 41.450 48.702 107.037 1.00 24.85 72 GLY B N 1
ATOM 4218 C CA . GLY B 1 60 ? 40.677 48.005 106.025 1.00 25.23 72 GLY B CA 1
ATOM 4219 C C . GLY B 1 60 ? 40.860 48.662 104.670 1.00 20.56 72 GLY B C 1
ATOM 4220 O O . GLY B 1 60 ? 41.313 49.804 104.593 1.00 24.48 72 GLY B O 1
ATOM 4221 N N . ALA B 1 61 ? 40.501 47.939 103.616 1.00 27.16 73 ALA B N 1
ATOM 4222 C CA . ALA B 1 61 ? 40.767 48.357 102.242 1.00 25.33 73 ALA B CA 1
ATOM 4223 C C . ALA B 1 61 ? 40.241 49.758 101.928 1.00 26.54 73 ALA B C 1
ATOM 4224 O O . ALA B 1 61 ? 39.067 50.061 102.145 1.00 23.75 73 ALA B O 1
ATOM 4226 N N . HIS B 1 62 ? 41.124 50.602 101.402 1.00 20.12 74 HIS B N 1
ATOM 4227 C CA . HIS B 1 62 ? 40.733 51.905 100.893 1.00 18.91 74 HIS B CA 1
ATOM 4228 C C . HIS B 1 62 ? 40.905 51.941 99.387 1.00 20.10 74 HIS B C 1
ATOM 4229 O O . HIS B 1 62 ? 42.015 51.742 98.880 1.00 22.13 74 HIS B O 1
ATOM 4236 N N . LEU B 1 63 ? 39.803 52.188 98.687 1.00 18.84 75 LEU B N 1
ATOM 4237 C CA . LEU B 1 63 ? 39.795 52.229 97.222 1.00 19.87 75 LEU B CA 1
ATOM 4238 C C . LEU B 1 63 ? 39.431 53.612 96.747 1.00 17.95 75 LEU B C 1
ATOM 4239 O O . LEU B 1 63 ? 38.346 54.099 97.045 1.00 20.06 75 LEU B O 1
ATOM 4244 N N . PHE B 1 64 ? 40.319 54.234 95.980 1.00 15.72 76 PHE B N 1
ATOM 4245 C CA . PHE B 1 64 ? 40.064 55.586 95.496 1.00 15.68 76 PHE B CA 1
ATOM 4246 C C . PHE B 1 64 ? 39.328 55.600 94.160 1.00 18.33 76 PHE B C 1
ATOM 4247 O O . PHE B 1 64 ? 39.662 54.856 93.236 1.00 18.60 76 PHE B O 1
ATOM 4255 N N . HIS B 1 65 ? 38.312 56.455 94.068 1.00 14.80 77 HIS B N 1
ATOM 4256 C CA . HIS B 1 65 ? 37.499 56.562 92.863 1.00 15.39 77 HIS B CA 1
ATOM 4257 C C . HIS B 1 65 ? 36.843 57.937 92.861 1.00 22.27 77 HIS B C 1
ATOM 4258 O O . HIS B 1 65 ? 36.486 58.441 93.917 1.00 20.05 77 HIS B O 1
ATOM 4265 N N . THR B 1 66 ? 36.689 58.549 91.690 1.00 18.50 78 THR B N 1
ATOM 4266 C CA . THR B 1 66 ? 36.024 59.853 91.603 1.00 18.29 78 THR B CA 1
ATOM 4267 C C . THR B 1 66 ? 35.598 60.122 90.175 1.00 20.18 78 THR B C 1
ATOM 4268 O O . THR B 1 66 ? 36.211 59.606 89.237 1.00 19.95 78 THR B O 1
ATOM 4272 N N . SER B 1 67 ? 34.545 60.920 90.003 1.00 19.26 79 SER B N 1
ATOM 4273 C CA . SER B 1 67 ? 34.211 61.433 88.672 1.00 21.14 79 SER B CA 1
ATOM 4274 C C . SER B 1 67 ? 34.521 62.926 88.559 1.00 17.72 79 SER B C 1
ATOM 4275 O O . SER B 1 67 ? 34.228 63.553 87.541 1.00 22.52 79 SER B O 1
ATOM 4278 N N . ASN B 1 68 ? 35.119 63.482 89.610 1.00 17.55 80 ASN B N 1
ATOM 4279 C CA . ASN B 1 68 ? 35.436 64.902 89.676 1.00 19.48 80 ASN B CA 1
ATOM 4280 C C . ASN B 1 68 ? 36.839 65.145 89.105 1.00 18.75 80 ASN B C 1
ATOM 4281 O O . ASN B 1 68 ? 37.835 64.821 89.745 1.00 18.78 80 ASN B O 1
ATOM 4286 N N . LYS B 1 69 ? 36.915 65.680 87.888 1.00 21.66 81 LYS B N 1
ATOM 4287 C CA . LYS B 1 69 ? 38.206 65.875 87.223 1.00 22.26 81 LYS B CA 1
ATOM 4288 C C . LYS B 1 69 ? 39.114 66.839 87.987 1.00 20.87 81 LYS B C 1
ATOM 4289 O O . LYS B 1 69 ? 40.330 66.658 87.991 1.00 20.76 81 LYS B O 1
ATOM 4295 N N A ARG B 1 70 ? 38.541 67.846 88.636 0.46 22.31 82 ARG B N 1
ATOM 4296 N N B ARG B 1 70 ? 38.502 67.854 88.607 0.54 22.29 82 ARG B N 1
ATOM 4297 C CA A ARG B 1 70 ? 39.364 68.749 89.433 0.46 22.49 82 ARG B CA 1
ATOM 4298 C CA B ARG B 1 70 ? 39.175 68.793 89.518 0.54 22.54 82 ARG B CA 1
ATOM 4299 C C A ARG B 1 70 ? 40.030 67.995 90.583 0.46 21.44 82 ARG B C 1
ATOM 4300 C C B ARG B 1 70 ? 39.967 68.031 90.573 0.54 21.44 82 ARG B C 1
ATOM 4301 O O A ARG B 1 70 ? 41.203 68.223 90.880 0.46 21.45 82 ARG B O 1
ATOM 4302 O O B ARG B 1 70 ? 41.155 68.276 90.782 0.54 21.47 82 ARG B O 1
ATOM 4317 N N . VAL B 1 71 ? 39.291 67.091 91.221 1.00 19.25 83 VAL B N 1
ATOM 4318 C CA . VAL B 1 71 ? 39.885 66.277 92.267 1.00 17.27 83 VAL B CA 1
ATOM 4319 C C . VAL B 1 71 ? 40.963 65.344 91.692 1.00 15.39 83 VAL B C 1
ATOM 4320 O O . VAL B 1 71 ? 42.027 65.198 92.269 1.00 17.32 83 VAL B O 1
ATOM 4324 N N . TRP B 1 72 ? 40.663 64.708 90.565 1.00 18.18 84 TRP B N 1
ATOM 4325 C CA . TRP B 1 72 ? 41.612 63.798 89.911 1.00 18.93 84 TRP B CA 1
ATOM 4326 C C . TRP B 1 72 ? 42.924 64.516 89.557 1.00 17.96 84 TRP B C 1
ATOM 4327 O O . TRP B 1 72 ? 44.004 64.017 89.856 1.00 20.29 84 TRP B O 1
ATOM 4338 N N . ASP B 1 73 ? 42.817 65.699 88.965 1.00 20.53 85 ASP B N 1
ATOM 4339 C CA . ASP B 1 73 ? 44.005 66.502 88.670 1.00 19.97 85 ASP B CA 1
ATOM 4340 C C . ASP B 1 73 ? 44.753 66.872 89.946 1.00 21.41 85 ASP B C 1
ATOM 4341 O O . ASP B 1 73 ? 45.987 66.802 90.008 1.00 20.27 85 ASP B O 1
ATOM 4346 N N . TYR B 1 74 ? 43.997 67.236 90.983 1.00 19.12 86 TYR B N 1
ATOM 4347 C CA . TYR B 1 74 ? 44.611 67.646 92.232 1.00 21.13 86 TYR B CA 1
ATOM 4348 C C . TYR B 1 74 ? 45.427 66.511 92.856 1.00 18.84 86 TYR B C 1
ATOM 4349 O O . TYR B 1 74 ? 46.597 66.689 93.188 1.00 17.91 86 TYR B O 1
ATOM 4358 N N . VAL B 1 75 ? 44.814 65.336 93.011 1.00 18.97 87 VAL B N 1
ATOM 4359 C CA . VAL B 1 75 ? 45.474 64.280 93.759 1.00 16.73 87 VAL B CA 1
ATOM 4360 C C . VAL B 1 75 ? 46.668 63.711 92.992 1.00 14.82 87 VAL B C 1
ATOM 4361 O O . VAL B 1 75 ? 47.613 63.208 93.601 1.00 16.01 87 VAL B O 1
ATOM 4365 N N . ARG B 1 76 ? 46.638 63.827 91.668 1.00 19.69 88 ARG B N 1
ATOM 4366 C CA . ARG B 1 76 ? 47.727 63.290 90.849 1.00 18.70 88 ARG B CA 1
ATOM 4367 C C . ARG B 1 76 ? 49.004 64.116 90.999 1.00 18.73 88 ARG B C 1
ATOM 4368 O O . ARG B 1 76 ? 50.076 63.697 90.566 1.00 20.09 88 ARG B O 1
ATOM 4376 N N . GLN B 1 77 ? 48.911 65.266 91.666 1.00 18.28 89 GLN B N 1
ATOM 4377 C CA . GLN B 1 77 ? 50.106 66.036 91.975 1.00 20.85 89 GLN B CA 1
ATOM 4378 C C . GLN B 1 77 ? 50.917 65.378 93.098 1.00 22.36 89 GLN B C 1
ATOM 4379 O O . GLN B 1 77 ? 52.077 65.740 93.315 1.00 21.49 89 GLN B O 1
ATOM 4385 N N . PHE B 1 78 ? 50.325 64.402 93.796 1.00 17.95 90 PHE B N 1
ATOM 4386 C CA . PHE B 1 78 ? 50.971 63.808 94.973 1.00 18.30 90 PHE B CA 1
ATOM 4387 C C . PHE B 1 78 ? 51.241 62.320 94.842 1.00 20.18 90 PHE B C 1
ATOM 4388 O O . PHE B 1 78 ? 51.929 61.729 95.668 1.00 20.83 90 PHE B O 1
ATOM 4396 N N . THR B 1 79 ? 50.684 61.711 93.812 1.00 17.93 91 THR B N 1
ATOM 4397 C CA . THR B 1 79 ? 50.836 60.278 93.654 1.00 19.85 91 THR B CA 1
ATOM 4398 C C . THR B 1 79 ? 50.502 59.900 92.226 1.00 17.02 91 THR B C 1
ATOM 4399 O O . THR B 1 79 ? 49.744 60.601 91.558 1.00 19.01 91 THR B O 1
ATOM 4403 N N . ASP B 1 80 ? 51.098 58.812 91.749 1.00 19.64 92 ASP B N 1
ATOM 4404 C CA . ASP B 1 80 ? 50.610 58.158 90.540 1.00 18.27 92 ASP B CA 1
ATOM 4405 C C . ASP B 1 80 ? 49.537 57.148 90.939 1.00 18.84 92 ASP B C 1
ATOM 4406 O O . ASP B 1 80 ? 49.486 56.752 92.102 1.00 18.96 92 ASP B O 1
ATOM 4411 N N . PHE B 1 81 ? 48.699 56.740 89.985 1.00 17.96 93 PHE B N 1
ATOM 4412 C CA . PHE B 1 81 ? 47.696 55.689 90.235 1.00 18.26 93 PHE B CA 1
ATOM 4413 C C . PHE B 1 81 ? 47.876 54.476 89.339 1.00 19.65 93 PHE B C 1
ATOM 4414 O O . PHE B 1 81 ? 48.238 54.597 88.166 1.00 18.23 93 PHE B O 1
ATOM 4422 N N . THR B 1 82 ? 47.612 53.303 89.907 1.00 16.93 94 THR B N 1
ATOM 4423 C CA . THR B 1 82 ? 47.566 52.078 89.125 1.00 16.26 94 THR B CA 1
ATOM 4424 C C . THR B 1 82 ? 46.282 52.005 88.323 1.00 15.77 94 THR B C 1
ATOM 4425 O O . THR B 1 82 ? 45.395 52.833 88.467 1.00 20.21 94 THR B O 1
ATOM 4429 N N . GLY B 1 83 ? 46.185 50.997 87.463 1.00 17.50 95 GLY B N 1
ATOM 4430 C CA . GLY B 1 83 ? 44.995 50.845 86.647 1.00 17.01 95 GLY B CA 1
ATOM 4431 C C . GLY B 1 83 ? 43.951 49.954 87.304 1.00 22.35 95 GLY B C 1
ATOM 4432 O O . GLY B 1 83 ? 43.026 49.476 86.643 1.00 18.46 95 GLY B O 1
ATOM 4433 N N . TYR B 1 84 ? 44.108 49.742 88.605 1.00 18.93 96 TYR B N 1
ATOM 4434 C CA . TYR B 1 84 ? 43.161 48.933 89.381 1.00 21.08 96 TYR B CA 1
ATOM 4435 C C . TYR B 1 84 ? 41.718 49.411 89.242 1.00 18.30 96 TYR B C 1
ATOM 4436 O O . TYR B 1 84 ? 41.442 50.603 89.316 1.00 17.26 96 TYR B O 1
ATOM 4445 N N . GLN B 1 85 ? 40.807 48.460 89.053 1.00 18.64 97 GLN B N 1
ATOM 4446 C CA . GLN B 1 85 ? 39.376 48.722 89.121 1.00 18.29 97 GLN B CA 1
ATOM 4447 C C . GLN B 1 85 ? 38.775 47.787 90.156 1.00 19.77 97 GLN B C 1
ATOM 4448 O O . GLN B 1 85 ? 38.966 46.577 90.068 1.00 20.55 97 GLN B O 1
ATOM 4454 N N . HIS B 1 86 ? 38.052 48.344 91.124 1.00 20.61 98 HIS B N 1
ATOM 4455 C CA . HIS B 1 86 ? 37.588 47.549 92.255 1.00 16.66 98 HIS B CA 1
ATOM 4456 C C . HIS B 1 86 ? 36.433 46.643 91.887 1.00 16.57 98 HIS B C 1
ATOM 4457 O O . HIS B 1 86 ? 35.481 47.085 91.249 1.00 18.25 98 HIS B O 1
ATOM 4464 N N . ARG B 1 87 ? 36.543 45.377 92.285 1.00 15.78 99 ARG B N 1
ATOM 4465 C CA . ARG B 1 87 ? 35.458 44.396 92.157 1.00 16.74 99 ARG B CA 1
ATOM 4466 C C . ARG B 1 87 ? 35.371 43.683 93.496 1.00 14.67 99 ARG B C 1
ATOM 4467 O O . ARG B 1 87 ? 36.402 43.412 94.116 1.00 18.22 99 ARG B O 1
ATOM 4475 N N . VAL B 1 88 ? 34.144 43.427 93.947 1.00 14.97 100 VAL B N 1
ATOM 4476 C CA . VAL B 1 88 ? 33.880 42.767 95.227 1.00 18.11 100 VAL B CA 1
ATOM 4477 C C . VAL B 1 88 ? 33.061 41.504 94.952 1.00 13.77 100 VAL B C 1
ATOM 4478 O O . VAL B 1 88 ? 32.172 41.515 94.104 1.00 17.64 100 VAL B O 1
ATOM 4482 N N . PHE B 1 89 ? 33.363 40.408 95.650 1.00 16.91 101 PHE B N 1
ATOM 4483 C CA . PHE B 1 89 ? 32.528 39.213 95.539 1.00 19.30 101 PHE B CA 1
ATOM 4484 C C . PHE B 1 89 ? 31.847 39.006 96.873 1.00 19.75 101 PHE B C 1
ATOM 4485 O O . PHE B 1 89 ? 32.369 39.448 97.904 1.00 16.68 101 PHE B O 1
ATOM 4493 N N . ALA B 1 90 ? 30.668 38.389 96.835 1.00 19.24 102 ALA B N 1
ATOM 4494 C CA . ALA B 1 90 ? 29.826 38.253 98.033 1.00 18.55 102 ALA B CA 1
ATOM 4495 C C . ALA B 1 90 ? 29.639 36.779 98.352 1.00 18.76 102 ALA B C 1
ATOM 4496 O O . ALA B 1 90 ? 29.173 36.028 97.501 1.00 18.27 102 ALA B O 1
ATOM 4498 N N . MET B 1 91 ? 30.020 36.378 99.570 1.00 18.12 103 MET B N 1
ATOM 4499 C CA . MET B 1 91 ? 29.903 34.992 100.015 1.00 16.06 103 MET B CA 1
ATOM 4500 C C . MET B 1 91 ? 28.554 34.783 100.691 1.00 22.07 103 MET B C 1
ATOM 4501 O O . MET B 1 91 ? 28.217 35.461 101.665 1.00 20.28 103 MET B O 1
ATOM 4506 N N . HIS B 1 92 ? 27.772 33.861 100.143 1.00 20.76 104 HIS B N 1
ATOM 4507 C CA . HIS B 1 92 ? 26.436 33.585 100.662 1.00 19.03 104 HIS B CA 1
ATOM 4508 C C . HIS B 1 92 ? 26.155 32.098 100.575 1.00 22.15 104 HIS B C 1
ATOM 4509 O O . HIS B 1 92 ? 26.254 31.520 99.490 1.00 21.01 104 HIS B O 1
ATOM 4516 N N . ASN B 1 93 ? 25.806 31.489 101.709 1.00 24.38 105 ASN B N 1
ATOM 4517 C CA . ASN B 1 93 ? 25.509 30.059 101.748 1.00 22.41 105 ASN B CA 1
ATOM 4518 C C . ASN B 1 93 ? 26.555 29.210 101.024 1.00 24.80 105 ASN B C 1
ATOM 4519 O O . ASN B 1 93 ? 26.222 28.269 100.292 1.00 26.29 105 ASN B O 1
ATOM 4524 N N . GLY B 1 94 ? 27.820 29.563 101.232 1.00 21.81 106 GLY B N 1
ATOM 4525 C CA . GLY B 1 94 ? 28.936 28.763 100.776 1.00 22.71 106 GLY B CA 1
ATOM 4526 C C . GLY B 1 94 ? 29.360 28.995 99.341 1.00 20.89 106 GLY B C 1
ATOM 4527 O O . GLY B 1 94 ? 30.270 28.328 98.857 1.00 21.36 106 GLY B O 1
ATOM 4528 N N . GLN B 1 95 ? 28.710 29.949 98.685 1.00 19.39 107 GLN B N 1
ATOM 4529 C CA . GLN B 1 95 ? 28.989 30.252 97.285 1.00 22.40 107 GLN B CA 1
ATOM 4530 C C . GLN B 1 95 ? 29.491 31.683 97.140 1.00 22.97 107 GLN B C 1
ATOM 4531 O O . GLN B 1 95 ? 29.023 32.576 97.835 1.00 22.34 107 GLN B O 1
ATOM 4537 N N . ALA B 1 96 ? 30.453 31.885 96.242 1.00 21.10 108 ALA B N 1
ATOM 4538 C CA . ALA B 1 96 ? 30.945 33.220 95.911 1.00 19.33 108 ALA B CA 1
ATOM 4539 C C . ALA B 1 96 ? 30.148 33.811 94.752 1.00 17.95 108 ALA B C 1
ATOM 4540 O O . ALA B 1 96 ? 30.088 33.221 93.663 1.00 21.03 108 ALA B O 1
ATOM 4542 N N . TYR B 1 97 ? 29.528 34.966 94.980 1.00 18.02 109 TYR B N 1
ATOM 4543 C CA . TYR B 1 97 ? 28.676 35.588 93.972 1.00 17.24 109 TYR B CA 1
ATOM 4544 C C . TYR B 1 97 ? 29.290 36.830 93.363 1.00 16.94 109 TYR B C 1
ATOM 4545 O O . TYR B 1 97 ? 29.884 37.632 94.077 1.00 17.50 109 TYR B O 1
ATOM 4554 N N . GLN B 1 98 ? 29.116 36.983 92.055 1.00 17.73 110 GLN B N 1
ATOM 4555 C CA . GLN B 1 98 ? 29.281 38.274 91.404 1.00 18.90 110 GLN B CA 1
ATOM 4556 C C . GLN B 1 98 ? 28.417 39.312 92.108 1.00 20.21 110 GLN B C 1
ATOM 4557 O O . GLN B 1 98 ? 27.309 39.013 92.562 1.00 20.03 110 GLN B O 1
ATOM 4563 N N . PHE B 1 99 ? 28.924 40.533 92.183 1.00 17.14 111 PHE B N 1
ATOM 4564 C CA . PHE B 1 99 ? 28.327 41.585 92.996 1.00 15.46 111 PHE B CA 1
ATOM 4565 C C . PHE B 1 99 ? 28.903 42.891 92.428 1.00 18.70 111 PHE B C 1
ATOM 4566 O O . PHE B 1 99 ? 30.000 42.870 91.900 1.00 19.06 111 PHE B O 1
ATOM 4574 N N . PRO B 1 100 ? 28.163 44.007 92.498 1.00 18.71 112 PRO B N 1
ATOM 4575 C CA . PRO B 1 100 ? 26.827 44.186 93.072 1.00 19.60 112 PRO B CA 1
ATOM 4576 C C . PRO B 1 100 ? 25.738 43.798 92.087 1.00 19.35 112 PRO B C 1
ATOM 4577 O O . PRO B 1 100 ? 25.950 42.941 91.244 1.00 21.34 112 PRO B O 1
ATOM 4581 N N . MET B 1 101 ? 24.583 44.432 92.193 1.00 20.15 113 MET B N 1
ATOM 4582 C CA . MET B 1 101 ? 23.454 44.099 91.339 1.00 16.70 113 MET B CA 1
ATOM 4583 C C . MET B 1 101 ? 23.779 44.210 89.847 1.00 22.83 113 MET B C 1
ATOM 4584 O O . MET B 1 101 ? 24.163 45.270 89.358 1.00 19.85 113 MET B O 1
ATOM 4589 N N . GLY B 1 102 ? 23.619 43.101 89.134 1.00 18.25 114 GLY B N 1
ATOM 4590 C CA . GLY B 1 102 ? 23.884 43.042 87.702 1.00 18.84 114 GLY B CA 1
ATOM 4591 C C . GLY B 1 102 ? 23.473 41.668 87.221 1.00 19.88 114 GLY B C 1
ATOM 4592 O O . GLY B 1 102 ? 23.014 40.855 88.019 1.00 18.84 114 GLY B O 1
ATOM 4593 N N . LEU B 1 103 ? 23.690 41.384 85.946 1.00 19.68 115 LEU B N 1
ATOM 4594 C CA . LEU B 1 103 ? 23.245 40.112 85.374 1.00 18.02 115 LEU B CA 1
ATOM 4595 C C . LEU B 1 103 ? 24.038 38.924 85.901 1.00 18.36 115 LEU B C 1
ATOM 4596 O O . LEU B 1 103 ? 23.560 37.786 85.848 1.00 19.44 115 LEU B O 1
ATOM 4601 N N . GLY B 1 104 ? 25.245 39.174 86.402 1.00 18.94 116 GLY B N 1
ATOM 4602 C CA . GLY B 1 104 ? 26.006 38.134 87.074 1.00 17.88 116 GLY B CA 1
ATOM 4603 C C . GLY B 1 104 ? 25.312 37.640 88.343 1.00 19.72 116 GLY B C 1
ATOM 4604 O O . GLY B 1 104 ? 25.071 36.436 88.517 1.00 19.32 116 GLY B O 1
ATOM 4605 N N . LEU B 1 105 ? 25.016 38.572 89.241 1.00 17.62 117 LEU B N 1
ATOM 4606 C CA . LEU B 1 105 ? 24.364 38.233 90.498 1.00 17.93 117 LEU B CA 1
ATOM 4607 C C . LEU B 1 105 ? 23.009 37.582 90.242 1.00 19.24 117 LEU B C 1
ATOM 4608 O O . LEU B 1 105 ? 22.671 36.569 90.869 1.00 19.98 117 LEU B O 1
ATOM 4613 N N . VAL B 1 106 ? 22.243 38.155 89.316 1.00 15.18 118 VAL B N 1
ATOM 4614 C CA . VAL B 1 106 ? 20.905 37.651 89.007 1.00 18.07 118 VAL B CA 1
ATOM 4615 C C . VAL B 1 106 ? 20.978 36.214 88.484 1.00 24.58 118 VAL B C 1
ATOM 4616 O O . VAL B 1 106 ? 20.286 35.327 88.989 1.00 21.55 118 VAL B O 1
ATOM 4620 N N . SER B 1 107 ? 21.841 35.964 87.501 1.00 18.13 119 SER B N 1
ATOM 4621 C CA . SER B 1 107 ? 21.890 34.628 86.919 1.00 21.17 119 SER B CA 1
ATOM 4622 C C . SER B 1 107 ? 22.403 33.607 87.926 1.00 22.41 119 SER B C 1
ATOM 4623 O O . SER B 1 107 ? 21.882 32.504 88.000 1.00 22.31 119 SER B O 1
ATOM 4626 N N . GLN B 1 108 ? 23.409 33.964 88.718 1.00 17.32 120 GLN B N 1
ATOM 4627 C CA . GLN B 1 108 ? 23.879 33.042 89.743 1.00 20.63 120 GLN B CA 1
ATOM 4628 C C . GLN B 1 108 ? 22.830 32.726 90.805 1.00 23.42 120 GLN B C 1
ATOM 4629 O O . GLN B 1 108 ? 22.613 31.558 91.147 1.00 23.50 120 GLN B O 1
ATOM 4635 N N . PHE B 1 109 ? 22.208 33.765 91.350 1.00 22.02 121 PHE B N 1
ATOM 4636 C CA . PHE B 1 109 ? 21.297 33.555 92.468 1.00 21.81 121 PHE B CA 1
ATOM 4637 C C . PHE B 1 109 ? 20.017 32.839 92.042 1.00 25.35 121 PHE B C 1
ATOM 4638 O O . PHE B 1 109 ? 19.526 31.964 92.762 1.00 27.12 121 PHE B O 1
ATOM 4646 N N . PHE B 1 110 ? 19.474 33.198 90.883 1.00 21.94 122 PHE B N 1
ATOM 4647 C CA . PHE B 1 110 ? 18.218 32.599 90.429 1.00 23.42 122 PHE B CA 1
ATOM 4648 C C . PHE B 1 110 ? 18.408 31.383 89.521 1.00 28.76 122 PHE B C 1
ATOM 4649 O O . PHE B 1 110 ? 17.433 30.783 89.059 1.00 28.79 122 PHE B O 1
ATOM 4657 N N . GLY B 1 111 ? 19.664 31.028 89.273 1.00 20.81 123 GLY B N 1
ATOM 4658 C CA . GLY B 1 111 ? 20.001 29.707 88.777 1.00 24.41 123 GLY B CA 1
ATOM 4659 C C . GLY B 1 111 ? 20.023 29.495 87.283 1.00 25.65 123 GLY B C 1
ATOM 4660 O O . GLY B 1 111 ? 20.238 28.365 86.834 1.00 26.14 123 GLY B O 1
ATOM 4661 N N . ARG B 1 112 ? 19.794 30.559 86.514 1.00 20.09 124 ARG B N 1
ATOM 4662 C CA . ARG B 1 112 ? 19.899 30.482 85.059 1.00 21.21 124 ARG B CA 1
ATOM 4663 C C . ARG B 1 112 ? 20.042 31.872 84.466 1.00 22.34 124 ARG B C 1
ATOM 4664 O O . ARG B 1 112 ? 19.874 32.871 85.157 1.00 22.59 124 ARG B O 1
ATOM 4672 N N . TYR B 1 113 ? 20.354 31.932 83.177 1.00 18.90 125 TYR B N 1
ATOM 4673 C CA . TYR B 1 113 ? 20.584 33.216 82.528 1.00 18.82 125 TYR B CA 1
ATOM 4674 C C . TYR B 1 113 ? 19.313 34.041 82.380 1.00 22.55 125 TYR B C 1
ATOM 4675 O O . TYR B 1 113 ? 18.284 33.565 81.863 1.00 21.55 125 TYR B O 1
ATOM 4684 N N . PHE B 1 114 ? 19.383 35.284 82.846 1.00 18.84 126 PHE B N 1
ATOM 4685 C CA . PHE B 1 114 ? 18.367 36.278 82.532 1.00 22.55 126 PHE B CA 1
ATOM 4686 C C . PHE B 1 114 ? 18.941 37.355 81.633 1.00 23.86 126 PHE B C 1
ATOM 4687 O O . PHE B 1 114 ? 19.937 37.997 81.987 1.00 23.47 126 PHE B O 1
ATOM 4695 N N . SER B 1 115 ? 18.300 37.568 80.486 1.00 21.09 127 SER B N 1
ATOM 4696 C CA . SER B 1 115 ? 18.662 38.664 79.597 1.00 20.96 127 SER B CA 1
ATOM 4697 C C . SER B 1 115 ? 18.406 39.990 80.299 1.00 22.83 127 SER B C 1
ATOM 4698 O O . SER B 1 115 ? 17.721 40.020 81.319 1.00 23.13 127 SER B O 1
ATOM 4701 N N . PRO B 1 116 ? 18.958 41.094 79.769 1.00 21.73 128 PRO B N 1
ATOM 4702 C CA . PRO B 1 116 ? 18.647 42.391 80.379 1.00 18.92 128 PRO B CA 1
ATOM 4703 C C . PRO B 1 116 ? 17.133 42.620 80.568 1.00 22.42 128 PRO B C 1
ATOM 4704 O O . PRO B 1 116 ? 16.700 42.983 81.668 1.00 23.18 128 PRO B O 1
ATOM 4708 N N . ASP B 1 117 ? 16.353 42.376 79.521 1.00 20.14 129 ASP B N 1
ATOM 4709 C CA . ASP B 1 117 ? 14.903 42.604 79.601 1.00 24.31 129 ASP B CA 1
ATOM 4710 C C . ASP B 1 117 ? 14.238 41.639 80.578 1.00 25.44 129 ASP B C 1
ATOM 4711 O O . ASP B 1 117 ? 13.350 42.046 81.336 1.00 27.77 129 ASP B O 1
ATOM 4716 N N A GLU B 1 118 ? 14.670 40.378 80.562 0.60 24.07 130 GLU B N 1
ATOM 4717 N N B GLU B 1 118 ? 14.651 40.377 80.577 0.40 24.11 130 GLU B N 1
ATOM 4718 C CA A GLU B 1 118 ? 14.128 39.350 81.459 0.60 24.60 130 GLU B CA 1
ATOM 4719 C CA B GLU B 1 118 ? 14.045 39.419 81.499 0.40 24.58 130 GLU B CA 1
ATOM 4720 C C A GLU B 1 118 ? 14.439 39.670 82.922 0.60 26.86 130 GLU B C 1
ATOM 4721 C C B GLU B 1 118 ? 14.400 39.768 82.941 0.40 26.85 130 GLU B C 1
ATOM 4722 O O A GLU B 1 118 ? 13.592 39.505 83.802 0.60 25.89 130 GLU B O 1
ATOM 4723 O O B GLU B 1 118 ? 13.543 39.717 83.828 0.40 25.58 130 GLU B O 1
ATOM 4734 N N . ALA B 1 119 ? 15.655 40.145 83.172 1.00 24.28 131 ALA B N 1
ATOM 4735 C CA . ALA B 1 119 ? 16.082 40.510 84.518 1.00 21.16 131 ALA B CA 1
ATOM 4736 C C . ALA B 1 119 ? 15.349 41.745 85.018 1.00 20.36 131 ALA B C 1
ATOM 4737 O O . ALA B 1 119 ? 15.014 41.842 86.197 1.00 22.97 131 ALA B O 1
ATOM 4739 N N . ARG B 1 120 ? 15.116 42.695 84.123 1.00 20.64 132 ARG B N 1
ATOM 4740 C CA . ARG B 1 120 ? 14.412 43.912 84.499 1.00 22.37 132 ARG B CA 1
ATOM 4741 C C . ARG B 1 120 ? 13.000 43.551 84.953 1.00 25.52 132 ARG B C 1
ATOM 4742 O O . ARG B 1 120 ? 12.520 44.065 85.958 1.00 27.21 132 ARG B O 1
ATOM 4750 N N . ALA B 1 121 ? 12.357 42.653 84.213 1.00 27.64 133 ALA B N 1
ATOM 4751 C CA . ALA B 1 121 ? 10.998 42.216 84.546 1.00 27.70 133 ALA B CA 1
ATOM 4752 C C . ALA B 1 121 ? 10.955 41.462 85.874 1.00 29.18 133 ALA B C 1
ATOM 4753 O O . ALA B 1 121 ? 10.057 41.686 86.702 1.00 28.82 133 ALA B O 1
ATOM 4755 N N . LEU B 1 122 ? 11.930 40.584 86.086 1.00 25.78 134 LEU B N 1
ATOM 4756 C CA . LEU B 1 122 ? 12.006 39.786 87.304 1.00 24.99 134 LEU B CA 1
ATOM 4757 C C . LEU B 1 122 ? 12.124 40.673 88.538 1.00 33.51 134 LEU B C 1
ATOM 4758 O O . LEU B 1 122 ? 11.403 40.496 89.528 1.00 26.35 134 LEU B O 1
ATOM 4763 N N . ILE B 1 123 ? 13.045 41.629 88.482 1.00 26.27 135 ILE B N 1
ATOM 4764 C CA . ILE B 1 123 ? 13.307 42.480 89.632 1.00 24.00 135 ILE B CA 1
ATOM 4765 C C . ILE B 1 123 ? 12.151 43.456 89.845 1.00 26.40 135 ILE B C 1
ATOM 4766 O O . ILE B 1 123 ? 11.775 43.722 90.991 1.00 30.46 135 ILE B O 1
ATOM 4771 N N . ALA B 1 124 ? 11.575 43.975 88.762 1.00 21.98 136 ALA B N 1
ATOM 4772 C CA . ALA B 1 124 ? 10.422 44.858 88.894 1.00 24.83 136 ALA B CA 1
ATOM 4773 C C . ALA B 1 124 ? 9.286 44.203 89.688 1.00 32.91 136 ALA B C 1
ATOM 4774 O O . ALA B 1 124 ? 8.651 44.853 90.519 1.00 32.03 136 ALA B O 1
ATOM 4776 N N . GLU B 1 125 ? 9.025 42.921 89.440 1.00 28.92 137 GLU B N 1
ATOM 4777 C CA . GLU B 1 125 ? 7.985 42.203 90.200 1.00 32.27 137 GLU B CA 1
ATOM 4778 C C . GLU B 1 125 ? 8.376 42.111 91.673 1.00 35.88 137 GLU B C 1
ATOM 4779 O O . GLU B 1 125 ? 7.565 42.375 92.557 1.00 33.65 137 GLU B O 1
ATOM 4785 N N . GLN B 1 126 ? 9.634 41.758 91.919 1.00 26.30 138 GLN B N 1
ATOM 4786 C CA . GLN B 1 126 ? 10.119 41.502 93.263 1.00 30.93 138 GLN B CA 1
ATOM 4787 C C . GLN B 1 126 ? 10.320 42.771 94.082 1.00 25.57 138 GLN B C 1
ATOM 4788 O O . GLN B 1 126 ? 10.528 42.704 95.295 1.00 27.92 138 GLN B O 1
ATOM 4794 N N . ALA B 1 127 ? 10.275 43.917 93.416 1.00 28.56 139 ALA B N 1
ATOM 4795 C CA . ALA B 1 127 ? 10.499 45.198 94.077 1.00 27.61 139 ALA B CA 1
ATOM 4796 C C . ALA B 1 127 ? 9.193 45.965 94.228 1.00 34.98 139 ALA B C 1
ATOM 4797 O O . ALA B 1 127 ? 9.170 47.048 94.810 1.00 38.42 139 ALA B O 1
ATOM 4799 N N . SER B 1 128 ? 8.115 45.386 93.704 1.00 36.80 140 SER B N 1
ATOM 4800 C CA . SER B 1 128 ? 6.871 46.115 93.456 1.00 42.44 140 SER B CA 1
ATOM 4801 C C . SER B 1 128 ? 6.168 46.639 94.710 1.00 46.22 140 SER B C 1
ATOM 4802 O O . SER B 1 128 ? 5.223 47.426 94.602 1.0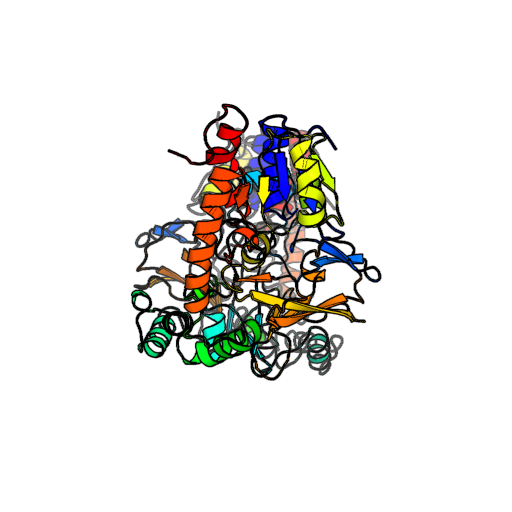0 43.11 140 SER B O 1
ATOM 4805 N N . GLU B 1 129 ? 6.614 46.225 95.893 1.00 45.98 141 GLU B N 1
ATOM 4806 C CA . GLU B 1 129 ? 5.950 46.672 97.117 1.00 50.04 141 GLU B CA 1
ATOM 4807 C C . GLU B 1 129 ? 6.173 48.173 97.368 1.00 56.41 141 GLU B C 1
ATOM 4808 O O . GLU B 1 129 ? 5.478 48.770 98.189 1.00 57.73 141 GLU B O 1
ATOM 4814 N N . ILE B 1 130 ? 7.117 48.777 96.639 1.00 53.66 142 ILE B N 1
ATOM 4815 C CA . ILE B 1 130 ? 7.482 50.196 96.788 1.00 49.00 142 ILE B CA 1
ATOM 4816 C C . ILE B 1 130 ? 8.263 50.734 95.591 1.00 54.47 142 ILE B C 1
ATOM 4817 O O . ILE B 1 130 ? 9.128 50.041 95.055 1.00 50.09 142 ILE B O 1
ATOM 4822 N N . ASP B 1 131 ? 7.988 51.975 95.199 1.00 51.94 143 ASP B N 1
ATOM 4823 C CA . ASP B 1 131 ? 8.742 52.624 94.125 1.00 49.54 143 ASP B CA 1
ATOM 4824 C C . ASP B 1 131 ? 9.946 53.392 94.678 1.00 51.22 143 ASP B C 1
ATOM 4825 O O . ASP B 1 131 ? 9.863 53.985 95.756 1.00 45.12 143 ASP B O 1
ATOM 4830 N N . THR B 1 132 ? 11.056 53.382 93.937 1.00 42.53 144 THR B N 1
ATOM 4831 C CA . THR B 1 132 ? 12.320 53.938 94.426 1.00 39.15 144 THR B CA 1
ATOM 4832 C C . THR B 1 132 ? 12.177 55.403 94.827 1.00 43.43 144 THR B C 1
ATOM 4833 O O . THR B 1 132 ? 12.765 55.847 95.818 1.00 36.55 144 THR B O 1
ATOM 4837 N N . LYS B 1 133 ? 11.384 56.143 94.060 1.00 42.82 145 LYS B N 1
ATOM 4838 C CA . LYS B 1 133 ? 11.145 57.558 94.338 1.00 54.69 145 LYS B CA 1
ATOM 4839 C C . LYS B 1 133 ? 10.438 57.763 95.682 1.00 52.53 145 LYS B C 1
ATOM 4840 O O . LYS B 1 133 ? 10.686 58.749 96.378 1.00 55.65 145 LYS B O 1
ATOM 4846 N N . ASP B 1 134 ? 9.571 56.820 96.043 1.00 52.80 146 ASP B N 1
ATOM 4847 C CA . ASP B 1 134 ? 8.779 56.917 97.271 1.00 51.36 146 ASP B CA 1
ATOM 4848 C C . ASP B 1 134 ? 9.489 56.350 98.500 1.00 54.72 146 ASP B C 1
ATOM 4849 O O . ASP B 1 134 ? 9.020 56.536 99.627 1.00 48.66 146 ASP B O 1
ATOM 4854 N N . ALA B 1 135 ? 10.607 55.657 98.288 1.00 36.80 147 ALA B N 1
ATOM 4855 C CA . ALA B 1 135 ? 11.327 55.007 99.384 1.00 40.42 147 ALA B CA 1
ATOM 4856 C C . ALA B 1 135 ? 11.826 56.019 100.416 1.00 40.63 147 ALA B C 1
ATOM 4857 O O . ALA B 1 135 ? 12.348 57.071 100.065 1.00 40.84 147 ALA B O 1
ATOM 4859 N N . LYS B 1 136 ? 11.668 55.694 101.695 1.00 41.16 148 LYS B N 1
ATOM 4860 C CA . LYS B 1 136 ? 11.948 56.667 102.748 1.00 44.48 148 LYS B CA 1
ATOM 4861 C C . LYS B 1 136 ? 13.021 56.197 103.717 1.00 44.23 148 LYS B C 1
ATOM 4862 O O . LYS B 1 136 ? 13.415 56.932 104.624 1.00 42.63 148 LYS B O 1
ATOM 4868 N N . ASN B 1 137 ? 13.492 54.970 103.539 1.00 32.77 149 ASN B N 1
ATOM 4869 C CA . ASN B 1 137 ? 14.589 54.483 104.352 1.00 27.62 149 ASN B CA 1
ATOM 4870 C C . ASN B 1 137 ? 15.408 53.454 103.582 1.00 28.24 149 ASN B C 1
ATOM 4871 O O . ASN B 1 137 ? 15.087 53.122 102.440 1.00 27.20 149 ASN B O 1
ATOM 4876 N N . PHE B 1 138 ? 16.463 52.966 104.223 1.00 29.36 150 PHE B N 1
ATOM 4877 C CA . PHE B 1 138 ? 17.404 52.044 103.596 1.00 26.29 150 PHE B CA 1
ATOM 4878 C C . PHE B 1 138 ? 16.727 50.768 103.104 1.00 28.57 150 PHE B C 1
ATOM 4879 O O . PHE B 1 138 ? 16.902 50.356 101.956 1.00 26.05 150 PHE B O 1
ATOM 4887 N N . GLU B 1 139 ? 15.954 50.139 103.978 1.00 25.23 151 GLU B N 1
ATOM 4888 C CA . GLU B 1 139 ? 15.290 48.900 103.597 1.00 23.20 151 GLU B CA 1
ATOM 4889 C C . GLU B 1 139 ? 14.377 49.092 102.392 1.00 25.97 151 GLU B C 1
ATOM 4890 O O . GLU B 1 139 ? 14.385 48.287 101.455 1.00 27.63 151 GLU B O 1
ATOM 4896 N N . GLU B 1 140 ? 13.583 50.153 102.413 1.00 25.66 152 GLU B N 1
ATOM 4897 C CA . GLU B 1 140 ? 12.660 50.404 101.322 1.00 27.46 152 GLU B CA 1
ATOM 4898 C C . GLU B 1 140 ? 13.395 50.687 100.011 1.00 25.76 152 GLU B C 1
ATOM 4899 O O . GLU B 1 140 ? 13.029 50.174 98.959 1.00 27.54 152 GLU B O 1
ATOM 4905 N N . LYS B 1 141 ? 14.436 51.503 100.086 1.00 26.45 153 LYS B N 1
ATOM 4906 C CA . LYS B 1 141 ? 15.198 51.848 98.891 1.00 21.98 153 LYS B CA 1
ATOM 4907 C C . LYS B 1 141 ? 15.895 50.612 98.313 1.00 21.30 153 LYS B C 1
ATOM 4908 O O . LYS B 1 141 ? 15.843 50.370 97.106 1.00 28.52 153 LYS B O 1
ATOM 4914 N N . ALA B 1 142 ? 16.550 49.847 99.181 1.00 23.30 154 ALA B N 1
ATOM 4915 C CA . ALA B 1 142 ? 17.240 48.618 98.783 1.00 19.28 154 ALA B CA 1
ATOM 4916 C C . ALA B 1 142 ? 16.277 47.648 98.091 1.00 22.38 154 ALA B C 1
ATOM 4917 O O . ALA B 1 142 ? 16.539 47.190 96.982 1.00 23.26 154 ALA B O 1
ATOM 4919 N N . ILE B 1 143 ? 15.148 47.339 98.729 1.00 25.29 155 ILE B N 1
ATOM 4920 C CA . ILE B 1 143 ? 14.166 46.455 98.101 1.00 24.14 155 ILE B CA 1
ATOM 4921 C C . ILE B 1 143 ? 13.672 47.018 96.757 1.00 21.15 155 ILE B C 1
ATOM 4922 O O . ILE B 1 143 ? 13.451 46.267 95.797 1.00 23.98 155 ILE B O 1
ATOM 4927 N N . SER B 1 144 ? 13.523 48.336 96.666 1.00 22.80 156 SER B N 1
ATOM 4928 C CA . SER B 1 144 ? 12.997 48.948 95.436 1.00 25.74 156 SER B CA 1
ATOM 4929 C C . SER B 1 144 ? 13.969 48.818 94.252 1.00 24.20 156 SER B C 1
ATOM 4930 O O . SER B 1 144 ? 13.557 48.896 93.088 1.00 22.97 156 SER B O 1
ATOM 4933 N N . LEU B 1 145 ? 15.246 48.609 94.571 1.00 25.10 157 LEU B N 1
ATOM 4934 C CA . LEU B 1 145 ? 16.311 48.542 93.566 1.00 19.30 157 LEU B CA 1
ATOM 4935 C C . LEU B 1 145 ? 16.738 47.125 93.219 1.00 22.22 157 LEU B C 1
ATOM 4936 O O . LEU B 1 145 ? 17.046 46.847 92.064 1.00 26.57 157 LEU B O 1
ATOM 4941 N N . VAL B 1 146 ? 16.777 46.226 94.201 1.00 22.09 158 VAL B N 1
ATOM 4942 C CA . VAL B 1 146 ? 17.294 44.887 93.934 1.00 22.92 158 VAL B CA 1
ATOM 4943 C C . VAL B 1 146 ? 16.245 43.803 94.152 1.00 26.25 158 VAL B C 1
ATOM 4944 O O . VAL B 1 146 ? 16.467 42.647 93.790 1.00 22.47 158 VAL B O 1
ATOM 4948 N N . GLY B 1 147 ? 15.100 44.174 94.718 1.00 22.81 159 GLY B N 1
ATOM 4949 C CA . GLY B 1 147 ? 14.030 43.203 94.911 1.00 23.20 159 GLY B CA 1
ATOM 4950 C C . GLY B 1 147 ? 14.171 42.446 96.215 1.00 24.87 159 GLY B C 1
ATOM 4951 O O . GLY B 1 147 ? 15.270 42.292 96.742 1.00 21.01 159 GLY B O 1
ATOM 4952 N N . ARG B 1 148 ? 13.051 41.954 96.744 1.00 25.55 160 ARG B N 1
ATOM 4953 C CA . ARG B 1 148 ? 13.087 41.327 98.062 1.00 23.82 160 ARG B CA 1
ATOM 4954 C C . ARG B 1 148 ? 14.009 40.102 98.179 1.00 18.81 160 ARG B C 1
ATOM 4955 O O . ARG B 1 148 ? 14.774 40.035 99.130 1.00 22.47 160 ARG B O 1
ATOM 4963 N N . PRO B 1 149 ? 13.974 39.142 97.220 1.00 23.50 161 PRO B N 1
ATOM 4964 C CA . PRO B 1 149 ? 14.860 37.980 97.406 1.00 26.90 161 PRO B CA 1
ATOM 4965 C C . PRO B 1 149 ? 16.354 38.332 97.510 1.00 23.36 161 PRO B C 1
ATOM 4966 O O . PRO B 1 149 ? 17.044 37.858 98.428 1.00 21.68 161 PRO B O 1
ATOM 4970 N N . LEU B 1 150 ? 16.840 39.174 96.601 1.00 25.39 162 LEU B N 1
ATOM 4971 C CA . LEU B 1 150 ? 18.237 39.592 96.662 1.00 21.03 162 LEU B CA 1
ATOM 4972 C C . LEU B 1 150 ? 18.499 40.446 97.898 1.00 20.10 162 LEU B C 1
ATOM 4973 O O . LEU B 1 150 ? 19.568 40.368 98.489 1.00 21.80 162 LEU B O 1
ATOM 4978 N N . TYR B 1 151 ? 17.522 41.264 98.288 1.00 20.75 163 TYR B N 1
ATOM 4979 C CA . TYR B 1 151 ? 17.645 42.045 99.518 1.00 21.66 163 TYR B CA 1
ATOM 4980 C C . TYR B 1 151 ? 17.850 41.127 100.724 1.00 25.37 163 TYR B C 1
ATOM 4981 O O . TYR B 1 151 ? 18.751 41.338 101.534 1.00 22.92 163 TYR B O 1
ATOM 4990 N N . GLU B 1 152 ? 17.022 40.092 100.834 1.00 25.21 164 GLU B N 1
ATOM 4991 C CA . GLU B 1 152 ? 17.103 39.193 101.985 1.00 22.80 164 GLU B CA 1
ATOM 4992 C C . GLU B 1 152 ? 18.392 38.369 102.004 1.00 27.46 164 GLU B C 1
ATOM 4993 O O . GLU B 1 152 ? 18.873 37.975 103.074 1.00 30.01 164 GLU B O 1
ATOM 4999 N N . ALA B 1 153 ? 18.950 38.105 100.823 1.00 23.94 165 ALA B N 1
ATOM 5000 C CA . ALA B 1 153 ? 20.125 37.241 100.713 1.00 22.79 165 ALA B CA 1
ATOM 5001 C C . ALA B 1 153 ? 21.461 37.994 100.836 1.00 20.60 165 ALA B C 1
ATOM 5002 O O . ALA B 1 153 ? 22.411 37.475 101.426 1.00 24.67 165 ALA B O 1
ATOM 5004 N N . PHE B 1 154 ? 21.529 39.211 100.296 1.00 21.59 166 PHE B N 1
ATOM 5005 C CA . PHE B 1 154 ? 22.819 39.901 100.163 1.00 21.64 166 PHE B CA 1
ATOM 5006 C C . PHE B 1 154 ? 22.908 41.242 100.888 1.00 20.49 166 PHE B C 1
ATOM 5007 O O . PHE B 1 154 ? 24.006 41.757 101.117 1.00 21.86 166 PHE B O 1
ATOM 5015 N N . ILE B 1 155 ? 21.767 41.798 101.269 1.00 20.72 167 ILE B N 1
ATOM 5016 C CA . ILE B 1 155 ? 21.757 43.120 101.897 1.00 25.16 167 ILE B CA 1
ATOM 5017 C C . ILE B 1 155 ? 21.410 43.059 103.390 1.00 26.53 167 ILE B C 1
ATOM 5018 O O . ILE B 1 155 ? 22.129 43.606 104.235 1.00 23.23 167 ILE B O 1
ATOM 5023 N N . LYS B 1 156 ? 20.318 42.367 103.700 1.00 24.79 168 LYS B N 1
ATOM 5024 C CA . LYS B 1 156 ? 19.733 42.385 105.046 1.00 24.37 168 LYS B CA 1
ATOM 5025 C C . LYS B 1 156 ? 20.702 42.000 106.158 1.00 25.08 168 LYS B C 1
ATOM 5026 O O . LYS B 1 156 ? 20.851 42.725 107.139 1.00 24.31 168 LYS B O 1
ATOM 5032 N N . HIS B 1 157 ? 21.364 40.858 106.004 1.00 21.68 169 HIS B N 1
ATOM 5033 C CA . HIS B 1 157 ? 22.217 40.344 107.058 1.00 20.71 169 HIS B CA 1
ATOM 5034 C C . HIS B 1 157 ? 23.599 41.010 107.105 1.00 25.46 169 HIS B C 1
ATOM 5035 O O . HIS B 1 157 ? 24.151 41.190 108.191 1.00 21.36 169 HIS B O 1
ATOM 5042 N N . TYR B 1 158 ? 24.153 41.374 105.946 1.00 22.19 170 TYR B N 1
ATOM 5043 C CA . TYR B 1 158 ? 25.390 42.168 105.905 1.00 22.70 170 TYR B CA 1
ATOM 5044 C C . TYR B 1 158 ? 25.169 43.476 106.662 1.00 18.08 170 TYR B C 1
ATOM 5045 O O . TYR B 1 158 ? 25.973 43.869 107.519 1.00 23.40 170 TYR B O 1
ATOM 5054 N N . THR B 1 159 ? 24.072 44.139 106.325 1.00 19.98 171 THR B N 1
ATOM 5055 C CA . THR B 1 159 ? 23.680 45.399 106.955 1.00 22.21 171 THR B CA 1
ATOM 5056 C C . THR B 1 159 ? 23.489 45.232 108.461 1.00 23.34 171 THR B C 1
ATOM 5057 O O . THR B 1 159 ? 23.907 46.075 109.245 1.00 21.74 171 THR B O 1
ATOM 5061 N N . ALA B 1 160 ? 22.890 44.123 108.875 1.00 25.51 172 ALA B N 1
ATOM 5062 C CA . ALA B 1 160 ? 22.736 43.875 110.304 1.00 24.96 172 ALA B CA 1
ATOM 5063 C C . ALA B 1 160 ? 24.088 43.745 111.005 1.00 27.23 172 ALA B C 1
ATOM 5064 O O . ALA B 1 160 ? 24.275 44.269 112.091 1.00 25.37 172 ALA B O 1
ATOM 5066 N N . LYS B 1 161 ? 25.047 43.075 110.377 1.00 24.85 173 LYS B N 1
ATOM 5067 C CA . LYS B 1 161 ? 26.369 42.945 110.981 1.00 25.58 173 LYS B CA 1
ATOM 5068 C C . LYS B 1 161 ? 27.109 44.284 111.033 1.00 24.52 173 LYS B C 1
ATOM 5069 O O . LYS B 1 161 ? 27.835 44.577 111.985 1.00 24.34 173 LYS B O 1
ATOM 5075 N N . GLN B 1 162 ? 26.926 45.087 109.992 1.00 23.78 174 GLN B N 1
ATOM 5076 C CA . GLN B 1 162 ? 27.709 46.306 109.846 1.00 22.36 174 GLN B CA 1
ATOM 5077 C C . GLN B 1 162 ? 27.170 47.443 110.695 1.00 22.55 174 GLN B C 1
ATOM 5078 O O . GLN B 1 162 ? 27.939 48.294 111.148 1.00 23.13 174 GLN B O 1
ATOM 5084 N N . TRP B 1 163 ? 25.858 47.446 110.931 1.00 22.51 175 TRP B N 1
ATOM 5085 C CA . TRP B 1 163 ? 25.202 48.580 111.579 1.00 19.61 175 TRP B CA 1
ATOM 5086 C C . TRP B 1 163 ? 24.510 48.235 112.894 1.00 28.28 175 TRP B C 1
ATOM 5087 O O . TRP B 1 163 ? 24.330 49.114 113.735 1.00 24.82 175 TRP B O 1
ATOM 5098 N N . GLN B 1 164 ? 24.112 46.971 113.043 1.00 29.07 176 GLN B N 1
ATOM 5099 C CA . GLN B 1 164 ? 23.338 46.521 114.209 1.00 29.44 176 GLN B CA 1
ATOM 5100 C C . GLN B 1 164 ? 22.241 47.525 114.537 1.00 27.65 176 GLN B C 1
ATOM 5101 O O . GLN B 1 164 ? 22.007 47.871 115.705 1.00 30.82 176 GLN B O 1
ATOM 5107 N N . THR B 1 165 ? 21.572 47.973 113.477 1.00 24.51 177 THR B N 1
ATOM 5108 C CA . THR B 1 165 ? 20.562 49.015 113.517 1.00 25.17 177 THR B CA 1
ATOM 5109 C C . THR B 1 165 ? 19.404 48.649 112.590 1.00 29.52 177 THR B C 1
ATOM 5110 O O . THR B 1 165 ? 19.629 48.235 111.457 1.00 26.46 177 THR B O 1
ATOM 5114 N N . ASP B 1 166 ? 18.170 48.805 113.068 1.00 32.00 178 ASP B N 1
ATOM 5115 C CA . ASP B 1 166 ? 16.981 48.574 112.242 1.00 32.97 178 ASP B CA 1
ATOM 5116 C C . ASP B 1 166 ? 17.126 49.252 110.876 1.00 30.61 178 ASP B C 1
ATOM 5117 O O . ASP B 1 166 ? 17.320 50.463 110.812 1.00 28.96 178 ASP B O 1
ATOM 5122 N N . PRO B 1 167 ? 17.058 48.464 109.781 1.00 32.57 179 PRO B N 1
ATOM 5123 C CA . PRO B 1 167 ? 17.233 48.973 108.409 1.00 30.11 179 PRO B CA 1
ATOM 5124 C C . PRO B 1 167 ? 16.196 50.017 108.024 1.00 28.84 179 PRO B C 1
ATOM 5125 O O . PRO B 1 167 ? 16.412 50.780 107.084 1.00 30.21 179 PRO B O 1
ATOM 5129 N N . LYS B 1 168 ? 15.065 50.039 108.729 1.00 30.74 180 LYS B N 1
ATOM 5130 C CA . LYS B 1 168 ? 14.028 51.028 108.456 1.00 30.99 180 LYS B CA 1
ATOM 5131 C C . LYS B 1 168 ? 14.424 52.381 109.046 1.00 29.28 180 LYS B C 1
ATOM 5132 O O . LYS B 1 168 ? 13.781 53.391 108.781 1.00 30.40 180 LYS B O 1
ATOM 5138 N N . ASP B 1 169 ? 15.486 52.382 109.847 1.00 29.54 181 ASP B N 1
ATOM 5139 C CA . ASP B 1 169 ? 15.971 53.596 110.493 1.00 33.15 181 ASP B CA 1
ATOM 5140 C C . ASP B 1 169 ? 17.376 53.977 109.999 1.00 36.32 181 ASP B C 1
ATOM 5141 O O . ASP B 1 169 ? 18.030 54.845 110.573 1.00 32.50 181 ASP B O 1
ATOM 5146 N N . LEU B 1 170 ? 17.840 53.318 108.940 1.00 31.29 182 LEU B N 1
ATOM 5147 C CA . LEU B 1 170 ? 19.115 53.679 108.315 1.00 31.93 182 LEU B CA 1
ATOM 5148 C C . LEU B 1 170 ? 18.841 54.560 107.101 1.00 23.88 182 LEU B C 1
ATOM 5149 O O . LEU B 1 170 ? 17.754 54.502 106.537 1.00 30.52 182 LEU B O 1
ATOM 5154 N N . PRO B 1 171 ? 19.827 55.385 106.689 1.00 28.65 183 PRO B N 1
ATOM 5155 C CA . PRO B 1 171 ? 19.607 56.293 105.556 1.00 27.84 183 PRO B CA 1
ATOM 5156 C C . PRO B 1 171 ? 19.486 55.568 104.215 1.00 27.45 183 PRO B C 1
ATOM 5157 O O . PRO B 1 171 ? 20.254 54.638 103.949 1.00 27.53 183 PRO B O 1
ATOM 5161 N N . ALA B 1 172 ? 18.558 56.017 103.380 1.00 24.38 184 ALA B N 1
ATOM 5162 C CA . ALA B 1 172 ? 18.369 55.438 102.051 1.00 30.26 184 ALA B CA 1
ATOM 5163 C C . ALA B 1 172 ? 19.621 55.572 101.187 1.00 29.64 184 ALA B C 1
ATOM 5164 O O . ALA B 1 172 ? 19.891 54.711 100.349 1.00 30.11 184 ALA B O 1
ATOM 5166 N N . SER B 1 173 ? 20.383 56.649 101.385 1.00 33.51 185 SER B N 1
ATOM 5167 C CA . SER B 1 173 ? 21.548 56.930 100.538 1.00 28.70 185 SER B CA 1
ATOM 5168 C C . SER B 1 173 ? 22.676 55.927 100.762 1.00 29.74 185 SER B C 1
ATOM 5169 O O . SER B 1 173 ? 23.630 55.865 99.979 1.00 27.56 185 SER B O 1
ATOM 5172 N N . ASN B 1 174 ? 22.576 55.140 101.828 1.00 24.13 186 ASN B N 1
ATOM 5173 C CA . ASN B 1 174 ? 23.546 54.089 102.061 1.00 22.55 186 ASN B CA 1
ATOM 5174 C C . ASN B 1 174 ? 23.561 53.070 100.929 1.00 20.69 186 ASN B C 1
ATOM 5175 O O . ASN B 1 174 ? 24.625 52.581 100.551 1.00 20.76 186 ASN B O 1
ATOM 5180 N N . ILE B 1 175 ? 22.392 52.735 100.393 1.00 20.03 187 ILE B N 1
ATOM 5181 C CA . ILE B 1 175 ? 22.343 51.697 99.366 1.00 24.29 187 ILE B CA 1
ATOM 5182 C C . ILE B 1 175 ? 22.700 52.276 98.001 1.00 21.34 187 ILE B C 1
ATOM 5183 O O . ILE B 1 175 ? 23.192 51.559 97.128 1.00 23.60 187 ILE B O 1
ATOM 5188 N N . THR B 1 176 ? 22.490 53.573 97.812 1.00 24.08 188 THR B N 1
ATOM 5189 C CA . THR B 1 176 ? 22.758 54.155 96.502 1.00 25.33 188 THR B CA 1
ATOM 5190 C C . THR B 1 176 ? 24.255 54.360 96.270 1.00 21.68 188 THR B C 1
ATOM 5191 O O . THR B 1 176 ? 24.659 54.759 95.171 1.00 24.11 188 THR B O 1
ATOM 5195 N N . ARG B 1 177 ? 25.069 54.063 97.285 1.00 18.44 189 ARG B N 1
ATOM 5196 C CA . ARG B 1 177 ? 26.527 54.009 97.111 1.00 18.65 189 ARG B CA 1
ATOM 5197 C C . ARG B 1 177 ? 26.873 52.921 96.093 1.00 27.31 189 ARG B C 1
ATOM 5198 O O . ARG B 1 177 ? 27.848 53.042 95.345 1.00 22.90 189 ARG B O 1
ATOM 5206 N N . LEU B 1 178 ? 26.059 51.865 96.062 1.00 19.49 190 LEU B N 1
ATOM 5207 C CA . LEU B 1 178 ? 26.302 50.719 95.182 1.00 22.63 190 LEU B CA 1
ATOM 5208 C C . LEU B 1 178 ? 25.653 50.880 93.805 1.00 23.09 190 LEU B C 1
ATOM 5209 O O . LEU B 1 178 ? 24.474 51.222 93.687 1.00 22.07 190 LEU B O 1
ATOM 5214 N N . PRO B 1 179 ? 26.426 50.625 92.741 1.00 19.28 191 PRO B N 1
ATOM 5215 C CA . PRO B 1 179 ? 25.841 50.598 91.399 1.00 19.47 191 PRO B CA 1
ATOM 5216 C C . PRO B 1 179 ? 24.721 49.573 91.304 1.00 18.15 191 PRO B C 1
ATOM 5217 O O . PRO B 1 179 ? 24.780 48.536 91.972 1.00 23.06 191 PRO B O 1
ATOM 5221 N N . VAL B 1 180 ? 23.718 49.881 90.493 1.00 19.55 192 VAL B N 1
ATOM 5222 C CA . VAL B 1 180 ? 22.617 48.965 90.228 1.00 24.48 192 VAL B CA 1
ATOM 5223 C C . VAL B 1 180 ? 22.503 48.802 88.726 1.00 20.45 192 VAL B C 1
ATOM 5224 O O . VAL B 1 180 ? 22.152 49.746 88.024 1.00 24.86 192 VAL B O 1
ATOM 5228 N N . ARG B 1 181 ? 22.816 47.610 88.224 1.00 20.30 193 ARG B N 1
ATOM 5229 C CA . ARG B 1 181 ? 22.961 47.438 86.784 1.00 18.70 193 ARG B CA 1
ATOM 5230 C C . ARG B 1 181 ? 22.160 46.271 86.236 1.00 17.87 193 ARG B C 1
ATOM 5231 O O . ARG B 1 181 ? 21.831 45.338 86.970 1.00 19.76 193 ARG B O 1
ATOM 5239 N N . TYR B 1 182 ? 21.865 46.346 84.939 1.00 20.09 194 TYR B N 1
ATOM 5240 C CA . TYR B 1 182 ? 21.245 45.250 84.217 1.00 18.47 194 TYR B CA 1
ATOM 5241 C C . TYR B 1 182 ? 22.128 44.815 83.048 1.00 18.57 194 TYR B C 1
ATOM 5242 O O . TYR B 1 182 ? 21.645 44.436 81.975 1.00 20.97 194 TYR B O 1
ATOM 5251 N N . THR B 1 183 ? 23.436 44.887 83.292 1.00 21.01 195 THR B N 1
ATOM 5252 C CA . THR B 1 183 ? 24.463 44.353 82.399 1.00 19.21 195 THR B CA 1
ATOM 5253 C C . THR B 1 183 ? 25.341 43.410 83.196 1.00 19.53 195 THR B C 1
ATOM 5254 O O . THR B 1 183 ? 25.197 43.315 84.422 1.00 18.65 195 THR B O 1
ATOM 5258 N N . PHE B 1 184 ? 26.294 42.760 82.521 1.00 17.58 196 PHE B N 1
ATOM 5259 C CA . PHE B 1 184 ? 27.264 41.908 83.203 1.00 18.40 196 PHE B CA 1
ATOM 5260 C C . PHE B 1 184 ? 28.433 42.683 83.826 1.00 18.94 196 PHE B C 1
ATOM 5261 O O . PHE B 1 184 ? 29.354 42.084 84.363 1.00 22.86 196 PHE B O 1
ATOM 5269 N N . ASP B 1 185 ? 28.381 44.007 83.764 1.00 19.85 197 ASP B N 1
ATOM 5270 C CA . ASP B 1 185 ? 29.357 44.859 84.439 1.00 17.87 197 ASP B CA 1
ATOM 5271 C C . ASP B 1 185 ? 29.319 44.601 85.951 1.00 20.16 197 ASP B C 1
ATOM 5272 O O . ASP B 1 185 ? 28.247 44.674 86.559 1.00 23.50 197 ASP B O 1
ATOM 5277 N N . ASN B 1 186 ? 30.458 44.261 86.554 1.00 16.26 198 ASN B N 1
ATOM 5278 C CA . ASN B 1 186 ? 30.515 44.102 88.018 1.00 14.76 198 ASN B CA 1
ATOM 5279 C C . ASN B 1 186 ? 31.545 45.006 88.702 1.00 17.57 198 ASN B C 1
ATOM 5280 O O . ASN B 1 186 ? 32.128 44.650 89.715 1.00 18.49 198 ASN B O 1
ATOM 5285 N N A ARG B 1 187 ? 31.767 46.189 88.149 0.59 19.96 199 ARG B N 1
ATOM 5286 N N B ARG B 1 187 ? 31.762 46.190 88.142 0.41 19.94 199 ARG B N 1
ATOM 5287 C CA A ARG B 1 187 ? 32.631 47.124 88.852 0.59 19.56 199 ARG B CA 1
ATOM 5288 C CA B ARG B 1 187 ? 32.603 47.169 88.819 0.41 19.57 199 ARG B CA 1
ATOM 5289 C C A ARG B 1 187 ? 31.920 47.663 90.083 0.59 17.10 199 ARG B C 1
ATOM 5290 C C B ARG B 1 187 ? 31.908 47.663 90.085 0.41 17.15 199 ARG B C 1
ATOM 5291 O O A ARG B 1 187 ? 30.748 48.032 90.035 0.59 20.23 199 ARG B O 1
ATOM 5292 O O B ARG B 1 187 ? 30.728 48.008 90.058 0.41 20.19 199 ARG B O 1
ATOM 5307 N N . TYR B 1 188 ? 32.631 47.679 91.197 1.00 15.86 200 TYR B N 1
ATOM 5308 C CA . TYR B 1 188 ? 32.016 48.057 92.465 1.00 15.43 200 TYR B CA 1
ATOM 5309 C C . TYR B 1 188 ? 31.689 49.538 92.488 1.00 19.00 200 TYR B C 1
ATOM 5310 O O . TYR B 1 188 ? 30.770 49.944 93.187 1.00 18.30 200 TYR B O 1
ATOM 5319 N N . PHE B 1 189 ? 32.424 50.337 91.714 1.00 18.31 201 PHE B N 1
ATOM 5320 C CA . PHE B 1 189 ? 32.132 51.768 91.607 1.00 17.57 201 PHE B CA 1
ATOM 5321 C C . PHE B 1 189 ? 31.656 52.114 90.200 1.00 16.77 201 PHE B C 1
ATOM 5322 O O . PHE B 1 189 ? 31.807 51.319 89.269 1.00 20.20 201 PHE B O 1
ATOM 5330 N N . ASN B 1 190 ? 31.084 53.305 90.045 1.00 18.58 202 ASN B N 1
ATOM 5331 C CA . ASN B 1 190 ? 30.633 53.769 88.739 1.00 17.64 202 ASN B CA 1
ATOM 5332 C C . ASN B 1 190 ? 31.247 55.124 88.385 1.00 22.32 202 ASN B C 1
ATOM 5333 O O . ASN B 1 190 ? 30.595 55.969 87.787 1.00 26.68 202 ASN B O 1
ATOM 5338 N N . ASP B 1 191 ? 32.511 55.323 88.748 1.00 20.91 203 ASP B N 1
ATOM 5339 C CA . ASP B 1 191 ? 33.152 56.621 88.558 1.00 18.78 203 ASP B CA 1
ATOM 5340 C C . ASP B 1 191 ? 34.161 56.616 87.417 1.00 19.41 203 ASP B C 1
ATOM 5341 O O . ASP B 1 191 ? 34.712 55.586 87.057 1.00 20.68 203 ASP B O 1
ATOM 5346 N N . THR B 1 192 ? 34.403 57.798 86.871 1.00 19.44 204 THR B N 1
ATOM 5347 C CA . THR B 1 192 ? 35.290 57.959 85.716 1.00 21.13 204 THR B CA 1
ATOM 5348 C C . THR B 1 192 ? 36.723 57.511 85.971 1.00 20.80 204 THR B C 1
ATOM 5349 O O . THR B 1 192 ? 37.352 56.849 85.139 1.00 20.85 204 THR B O 1
ATOM 5353 N N . TYR B 1 193 ? 37.233 57.883 87.134 1.00 18.99 205 TYR B N 1
ATOM 5354 C CA . TYR B 1 193 ? 38.617 57.658 87.495 1.00 16.79 205 TYR B CA 1
ATOM 5355 C C . TYR B 1 193 ? 38.700 56.768 88.711 1.00 19.87 205 TYR B C 1
ATOM 5356 O O . TYR B 1 193 ? 37.955 56.961 89.669 1.00 21.70 205 TYR B O 1
ATOM 5365 N N . GLU B 1 194 ? 39.619 55.810 88.690 1.00 17.79 206 GLU B N 1
ATOM 5366 C CA . GLU B 1 194 ? 39.956 55.108 89.922 1.00 19.72 206 GLU B CA 1
ATOM 5367 C C . GLU B 1 194 ? 41.306 54.440 89.793 1.00 19.65 206 GLU B C 1
ATOM 5368 O O . GLU B 1 194 ? 41.882 54.368 88.707 1.00 22.92 206 GLU B O 1
ATOM 5374 N N . GLY B 1 195 ? 41.843 54.010 90.923 1.00 19.72 207 GLY B N 1
ATOM 5375 C CA . GLY B 1 195 ? 43.091 53.283 90.955 1.00 19.66 207 GLY B CA 1
ATOM 5376 C C . GLY B 1 195 ? 43.632 53.302 92.366 1.00 24.64 207 GLY B C 1
ATOM 5377 O O . GLY B 1 195 ? 43.023 53.894 93.256 1.00 23.06 207 GLY B O 1
ATOM 5378 N N . LEU B 1 196 ? 44.760 52.638 92.575 1.00 17.98 208 LEU B N 1
ATOM 5379 C CA . LEU B 1 196 ? 45.445 52.682 93.860 1.00 18.39 208 LEU B CA 1
ATOM 5380 C C . LEU B 1 196 ? 46.707 53.504 93.717 1.00 19.07 208 LEU B C 1
ATOM 5381 O O . LEU B 1 196 ? 47.309 53.510 92.643 1.00 18.07 208 LEU B O 1
ATOM 5386 N N . PRO B 1 197 ? 47.094 54.208 94.793 1.00 19.46 209 PRO B N 1
ATOM 5387 C CA . PRO B 1 197 ? 48.324 55.004 94.754 1.00 18.80 209 PRO B CA 1
ATOM 5388 C C . PRO B 1 197 ? 49.507 54.074 94.536 1.00 19.55 209 PRO B C 1
ATOM 5389 O O . PRO B 1 197 ? 49.659 53.076 95.246 1.00 18.49 209 PRO B O 1
ATOM 5393 N N . VAL B 1 198 ? 50.323 54.371 93.531 1.00 18.97 210 VAL B N 1
ATOM 5394 C CA . VAL B 1 198 ? 51.423 53.478 93.194 1.00 21.10 210 VAL B CA 1
ATOM 5395 C C . VAL B 1 198 ? 52.366 53.256 94.376 1.00 19.40 210 VAL B C 1
ATOM 5396 O O . VAL B 1 198 ? 52.780 52.128 94.633 1.00 21.32 210 VAL B O 1
ATOM 5400 N N A GLU B 1 199 ? 52.686 54.321 95.101 0.45 19.41 211 GLU B N 1
ATOM 5401 N N B GLU B 1 199 ? 52.685 54.323 95.102 0.55 19.39 211 GLU B N 1
ATOM 5402 C CA A GLU B 1 199 ? 53.614 54.210 96.222 0.45 21.79 211 GLU B CA 1
ATOM 5403 C CA B GLU B 1 199 ? 53.619 54.220 96.222 0.55 21.79 211 GLU B CA 1
ATOM 5404 C C A GLU B 1 199 ? 52.887 54.105 97.556 0.45 22.28 211 GLU B C 1
ATOM 5405 C C B GLU B 1 199 ? 52.904 54.033 97.556 0.55 22.31 211 GLU B C 1
ATOM 5406 O O A GLU B 1 199 ? 53.485 54.290 98.616 0.45 22.13 211 GLU B O 1
ATOM 5407 O O B GLU B 1 199 ? 53.528 54.094 98.616 0.55 21.95 211 GLU B O 1
ATOM 5418 N N . GLY B 1 200 ? 51.599 53.784 97.494 1.00 21.81 212 GLY B N 1
ATOM 5419 C CA . GLY B 1 200 ? 50.804 53.572 98.693 1.00 21.08 212 GLY B CA 1
ATOM 5420 C C . GLY B 1 200 ? 50.190 54.828 99.277 1.00 22.16 212 GLY B C 1
ATOM 5421 O O . GLY B 1 200 ? 50.569 55.953 98.936 1.00 19.87 212 GLY B O 1
ATOM 5422 N N . TYR B 1 201 ? 49.232 54.638 100.175 1.00 19.65 213 TYR B N 1
ATOM 5423 C CA . TYR B 1 201 ? 48.496 55.766 100.731 1.00 18.28 213 TYR B CA 1
ATOM 5424 C C . TYR B 1 201 ? 49.359 56.644 101.633 1.00 19.37 213 TYR B C 1
ATOM 5425 O O . TYR B 1 201 ? 49.342 57.863 101.515 1.00 19.52 213 TYR B O 1
ATOM 5434 N N . THR B 1 202 ? 50.112 56.032 102.537 1.00 20.90 214 THR B N 1
ATOM 5435 C CA . THR B 1 202 ? 50.931 56.830 103.443 1.00 22.72 214 THR B CA 1
ATOM 5436 C C . THR B 1 202 ? 51.931 57.731 102.685 1.00 18.81 214 THR B C 1
ATOM 5437 O O . THR B 1 202 ? 52.116 58.891 103.056 1.00 21.08 214 THR B O 1
ATOM 5441 N N . LYS B 1 203 ? 52.518 57.239 101.593 1.00 22.23 215 LYS B N 1
ATOM 5442 C CA . LYS B 1 203 ? 53.415 58.099 100.804 1.00 23.09 215 LYS B CA 1
ATOM 5443 C C . LYS B 1 203 ? 52.673 59.294 100.207 1.00 22.54 215 LYS B C 1
ATOM 5444 O O . LYS B 1 203 ? 53.155 60.425 100.239 1.00 20.83 215 LYS B O 1
ATOM 5450 N N . TRP B 1 204 ? 51.496 59.028 99.656 1.00 19.69 216 TRP B N 1
ATOM 5451 C CA . TRP B 1 204 ? 50.638 60.070 99.109 1.00 18.99 216 TRP B CA 1
ATOM 5452 C C . TRP B 1 204 ? 50.342 61.125 100.180 1.00 18.47 216 TRP B C 1
ATOM 5453 O O . TRP B 1 204 ? 50.485 62.328 99.946 1.00 18.93 216 TRP B O 1
ATOM 5464 N N . LEU B 1 205 ? 49.949 60.670 101.368 1.00 18.51 217 LEU B N 1
ATOM 5465 C CA . LEU B 1 205 ? 49.606 61.579 102.456 1.00 18.13 217 LEU B CA 1
ATOM 5466 C C . LEU B 1 205 ? 50.812 62.394 102.913 1.00 18.59 217 LEU B C 1
ATOM 5467 O O . LEU B 1 205 ? 50.698 63.589 103.176 1.00 19.76 217 LEU B O 1
ATOM 5472 N N . GLU B 1 206 ? 51.959 61.741 102.996 1.00 20.05 218 GLU B N 1
ATOM 5473 C CA . GLU B 1 206 ? 53.185 62.428 103.383 1.00 23.50 218 GLU B CA 1
ATOM 5474 C C . GLU B 1 206 ? 53.538 63.465 102.324 1.00 22.41 218 GLU B C 1
ATOM 5475 O O . GLU B 1 206 ? 53.963 64.577 102.660 1.00 22.92 218 GLU B O 1
ATOM 5481 N N . ASN B 1 207 ? 53.345 63.123 101.054 1.00 19.32 219 ASN B N 1
ATOM 5482 C CA . ASN B 1 207 ? 53.601 64.093 99.984 1.00 21.16 219 ASN B CA 1
ATOM 5483 C C . ASN B 1 207 ? 52.712 65.329 100.100 1.00 23.61 219 ASN B C 1
ATOM 5484 O O . ASN B 1 207 ? 53.141 66.446 99.782 1.00 21.63 219 ASN B O 1
ATOM 5489 N N . MET B 1 208 ? 51.478 65.144 100.548 1.00 21.60 220 MET B N 1
ATOM 5490 C CA . MET B 1 208 ? 50.589 66.283 100.765 1.00 20.68 220 MET B CA 1
ATOM 5491 C C . MET B 1 208 ? 51.073 67.182 101.901 1.00 21.43 220 MET B C 1
ATOM 5492 O O . MET B 1 208 ? 50.825 68.389 101.899 1.00 22.69 220 MET B O 1
ATOM 5497 N N . ALA B 1 209 ? 51.788 66.598 102.854 1.00 21.16 221 ALA B N 1
ATOM 5498 C CA . ALA B 1 209 ? 52.250 67.343 104.019 1.00 20.02 221 ALA B CA 1
ATOM 5499 C C . ALA B 1 209 ? 53.705 67.786 103.881 1.00 23.70 221 ALA B C 1
ATOM 5500 O O . ALA B 1 209 ? 54.315 68.224 104.853 1.00 25.53 221 ALA B O 1
ATOM 5502 N N . ALA B 1 210 ? 54.255 67.687 102.675 1.00 21.69 222 ALA B N 1
ATOM 5503 C CA . ALA B 1 210 ? 55.693 67.836 102.485 1.00 26.37 222 ALA B CA 1
ATOM 5504 C C . ALA B 1 210 ? 56.196 69.284 102.543 1.00 29.44 222 ALA B C 1
ATOM 5505 O O . ALA B 1 210 ? 57.356 69.502 102.895 1.00 26.46 222 ALA B O 1
ATOM 5507 N N . ASP B 1 211 ? 55.354 70.256 102.197 1.00 25.86 223 ASP B N 1
ATOM 5508 C CA . ASP B 1 211 ? 55.818 71.644 102.114 1.00 22.30 223 ASP B CA 1
ATOM 5509 C C . ASP B 1 211 ? 56.475 72.100 103.419 1.00 25.71 223 ASP B C 1
ATOM 5510 O O . ASP B 1 211 ? 56.029 71.745 104.513 1.00 27.27 223 ASP B O 1
ATOM 5515 N N . GLU B 1 212 ? 57.551 72.877 103.303 1.00 29.03 224 GLU B N 1
ATOM 5516 C CA . GLU B 1 212 ? 58.290 73.306 104.488 1.00 28.04 224 GLU B CA 1
ATOM 5517 C C . GLU B 1 212 ? 57.444 74.182 105.418 1.00 26.41 224 GLU B C 1
ATOM 5518 O O . GLU B 1 212 ? 57.739 74.293 106.607 1.00 32.77 224 GLU B O 1
ATOM 5524 N N . ARG B 1 213 ? 56.379 74.778 104.887 1.00 24.58 225 ARG B N 1
ATOM 5525 C CA . ARG B 1 213 ? 55.489 75.601 105.699 1.00 26.93 225 ARG B CA 1
ATOM 5526 C C . ARG B 1 213 ? 54.494 74.773 106.527 1.00 27.12 225 ARG B C 1
ATOM 5527 O O . ARG B 1 213 ? 53.723 75.328 107.307 1.00 28.18 225 ARG B O 1
ATOM 5535 N N . ILE B 1 214 ? 54.520 73.451 106.365 1.00 25.45 226 ILE B N 1
ATOM 5536 C CA . ILE B 1 214 ? 53.640 72.565 107.128 1.00 25.73 226 ILE B CA 1
ATOM 5537 C C . ILE B 1 214 ? 54.390 71.832 108.229 1.00 23.77 226 ILE B C 1
ATOM 5538 O O . ILE B 1 214 ? 55.403 71.170 107.970 1.00 29.02 226 ILE B O 1
ATOM 5543 N N . GLU B 1 215 ? 53.890 71.941 109.459 1.00 26.58 227 GLU B N 1
ATOM 5544 C CA . GLU B 1 215 ? 54.421 71.147 110.559 1.00 30.95 227 GLU B CA 1
ATOM 5545 C C . GLU B 1 215 ? 53.354 70.216 111.111 1.00 23.32 227 GLU B C 1
ATOM 5546 O O . GLU B 1 215 ? 52.249 70.645 111.446 1.00 27.11 227 GLU B O 1
ATOM 5552 N N . VAL B 1 216 ? 53.697 68.937 111.201 1.00 30.88 228 VAL B N 1
ATOM 5553 C CA . VAL B 1 216 ? 52.779 67.931 111.714 1.00 28.76 228 VAL B CA 1
ATOM 5554 C C . VAL B 1 216 ? 53.262 67.426 113.069 1.00 30.51 228 VAL B C 1
ATOM 5555 O O . VAL B 1 216 ? 54.405 66.998 113.208 1.00 31.78 228 VAL B O 1
ATOM 5559 N N . ARG B 1 217 ? 52.393 67.507 114.065 1.00 28.14 229 ARG B N 1
ATOM 5560 C CA . ARG B 1 217 ? 52.698 66.983 115.390 1.00 27.22 229 ARG B CA 1
ATOM 5561 C C . ARG B 1 217 ? 51.794 65.797 115.716 1.00 26.65 229 ARG B C 1
ATOM 5562 O O . ARG B 1 217 ? 50.589 65.957 115.938 1.00 28.16 229 ARG B O 1
ATOM 5570 N N . LEU B 1 218 ? 52.388 64.606 115.710 1.00 35.59 230 LEU B N 1
ATOM 5571 C CA . LEU B 1 218 ? 51.672 63.366 115.997 1.00 28.59 230 LEU B CA 1
ATOM 5572 C C . LEU B 1 218 ? 51.552 63.186 117.505 1.00 35.13 230 LEU B C 1
ATOM 5573 O O . LEU B 1 218 ? 52.187 63.921 118.260 1.00 34.62 230 LEU B O 1
ATOM 5578 N N . ASP B 1 219 ? 50.734 62.221 117.931 1.00 33.50 231 ASP B N 1
ATOM 5579 C CA . ASP B 1 219 ? 50.544 61.905 119.352 1.00 34.19 231 ASP B CA 1
ATOM 5580 C C . ASP B 1 219 ? 50.163 63.114 120.193 1.00 38.94 231 ASP B C 1
ATOM 5581 O O . ASP B 1 219 ? 50.560 63.214 121.359 1.00 39.96 231 ASP B O 1
ATOM 5586 N N . THR B 1 220 ? 49.405 64.033 119.609 1.00 30.75 232 THR B N 1
ATOM 5587 C CA . THR B 1 220 ? 49.043 65.270 120.290 1.00 30.05 232 THR B CA 1
ATOM 5588 C C . THR B 1 220 ? 47.543 65.514 120.212 1.00 32.66 232 THR B C 1
ATOM 5589 O O . THR B 1 220 ? 46.976 65.601 119.124 1.00 29.91 232 THR B O 1
ATOM 5593 N N . ASP B 1 221 ? 46.888 65.615 121.362 1.00 31.76 233 ASP B N 1
ATOM 5594 C CA . ASP B 1 221 ? 45.456 65.884 121.359 1.00 31.02 233 ASP B CA 1
ATOM 5595 C C . ASP B 1 221 ? 45.221 67.387 121.355 1.00 36.65 233 ASP B C 1
ATOM 5596 O O . ASP B 1 221 ? 45.674 68.089 122.256 1.00 32.90 233 ASP B O 1
ATOM 5601 N N . TRP B 1 222 ? 44.510 67.860 120.333 1.00 30.42 234 TRP B N 1
ATOM 5602 C CA . TRP B 1 222 ? 44.158 69.271 120.192 1.00 28.05 234 TRP B CA 1
ATOM 5603 C C . TRP B 1 222 ? 43.698 69.889 121.502 1.00 34.02 234 TRP B C 1
ATOM 5604 O O . TRP B 1 222 ? 44.155 70.965 121.882 1.00 30.86 234 TRP B O 1
ATOM 5615 N N . PHE B 1 223 ? 42.792 69.198 122.188 1.00 33.68 235 PHE B N 1
ATOM 5616 C CA . PHE B 1 223 ? 42.125 69.783 123.346 1.00 38.05 235 PHE B CA 1
ATOM 5617 C C . PHE B 1 223 ? 43.067 69.945 124.534 1.00 38.94 235 PHE B C 1
ATOM 5618 O O . PHE B 1 223 ? 42.773 70.693 125.460 1.00 46.27 235 PHE B O 1
ATOM 5626 N N . ASP B 1 224 ? 44.206 69.264 124.491 1.00 33.36 236 ASP B N 1
ATOM 5627 C CA . ASP B 1 224 ? 45.243 69.446 125.497 1.00 35.82 236 ASP B CA 1
ATOM 5628 C C . ASP B 1 224 ? 46.114 70.666 125.213 1.00 42.54 236 ASP B C 1
ATOM 5629 O O . ASP B 1 224 ? 46.640 71.284 126.136 1.00 41.49 236 ASP B O 1
ATOM 5634 N N . VAL B 1 225 ? 46.275 71.014 123.939 1.00 36.81 237 VAL B N 1
ATOM 5635 C CA . VAL B 1 225 ? 47.270 72.021 123.576 1.00 34.14 237 VAL B CA 1
ATOM 5636 C C . VAL B 1 225 ? 46.697 73.308 122.974 1.00 28.36 237 VAL B C 1
ATOM 5637 O O . VAL B 1 225 ? 47.428 74.281 122.813 1.00 30.92 237 VAL B O 1
ATOM 5641 N N . ARG B 1 226 ? 45.399 73.338 122.685 1.00 30.30 238 ARG B N 1
ATOM 5642 C CA . ARG B 1 226 ? 44.837 74.438 121.894 1.00 28.06 238 ARG B CA 1
ATOM 5643 C C . ARG B 1 226 ? 44.935 75.812 122.554 1.00 32.40 238 ARG B C 1
ATOM 5644 O O . ARG B 1 226 ? 45.272 76.789 121.890 1.00 33.85 238 ARG B O 1
ATOM 5652 N N . ASP B 1 227 ? 44.651 75.892 123.850 1.00 34.88 239 ASP B N 1
ATOM 5653 C CA . ASP B 1 227 ? 44.592 77.190 124.523 1.00 34.44 239 ASP B CA 1
ATOM 5654 C C . ASP B 1 227 ? 45.907 77.953 124.422 1.00 30.88 239 ASP B C 1
ATOM 5655 O O . ASP B 1 227 ? 45.921 79.126 124.051 1.00 36.43 239 ASP B O 1
ATOM 5660 N N . ASP B 1 228 ? 47.014 77.288 124.729 1.00 33.47 240 ASP B N 1
ATOM 5661 C CA . ASP B 1 228 ? 48.309 77.948 124.664 1.00 33.41 240 ASP B CA 1
ATOM 5662 C C . ASP B 1 228 ? 48.735 78.185 123.213 1.00 39.81 240 ASP B C 1
ATOM 5663 O O . ASP B 1 228 ? 49.382 79.189 122.914 1.00 34.64 240 ASP B O 1
ATOM 5668 N N . LEU B 1 229 ? 48.368 77.270 122.315 1.00 33.68 241 LEU B N 1
ATOM 5669 C CA . LEU B 1 229 ? 48.699 77.437 120.899 1.00 37.35 241 LEU B CA 1
ATOM 5670 C C . LEU B 1 229 ? 48.023 78.662 120.305 1.00 28.72 241 LEU B C 1
ATOM 5671 O O . LEU B 1 229 ? 48.666 79.470 119.640 1.00 34.92 241 LEU B O 1
ATOM 5676 N N . ARG B 1 230 ? 46.726 78.793 120.545 1.00 30.38 242 ARG B N 1
ATOM 5677 C CA . ARG B 1 230 ? 45.958 79.892 119.981 1.00 27.24 242 ARG B CA 1
ATOM 5678 C C . ARG B 1 230 ? 46.319 81.216 120.631 1.00 35.29 242 ARG B C 1
ATOM 5679 O O . ARG B 1 230 ? 46.216 82.265 120.002 1.00 31.46 242 ARG B O 1
ATOM 5687 N N . ALA B 1 231 ? 46.746 81.165 121.888 1.00 29.64 243 ALA B N 1
ATOM 5688 C CA . ALA B 1 231 ? 47.119 82.383 122.608 1.00 35.75 243 ALA B CA 1
ATOM 5689 C C . ALA B 1 231 ? 48.338 83.029 121.966 1.00 33.79 243 ALA B C 1
ATOM 5690 O O . ALA B 1 231 ? 48.422 84.254 121.862 1.00 34.12 243 ALA B O 1
ATOM 5692 N N . ALA B 1 232 ? 49.275 82.187 121.542 1.00 30.03 244 ALA B N 1
ATOM 5693 C CA . ALA B 1 232 ? 50.523 82.628 120.934 1.00 34.15 244 ALA B CA 1
ATOM 5694 C C . ALA B 1 232 ? 50.318 83.042 119.481 1.00 33.83 244 ALA B C 1
ATOM 5695 O O . ALA B 1 232 ? 51.131 83.766 118.916 1.00 37.11 244 ALA B O 1
ATOM 5697 N N . ASN B 1 233 ? 49.233 82.565 118.879 1.00 32.32 245 ASN B N 1
ATOM 5698 C CA . ASN B 1 233 ? 48.903 82.895 117.492 1.00 35.49 245 ASN B CA 1
ATOM 5699 C C . ASN B 1 233 ? 47.423 83.213 117.331 1.00 30.33 245 ASN B C 1
ATOM 5700 O O . ASN B 1 233 ? 46.704 82.461 116.678 1.00 30.98 245 ASN B O 1
ATOM 5705 N N . PRO B 1 234 ? 46.954 84.325 117.921 1.00 29.07 246 PRO B N 1
ATOM 5706 C CA . PRO B 1 234 ? 45.515 84.622 117.975 1.00 28.63 246 PRO B CA 1
ATOM 5707 C C . PRO B 1 234 ? 44.834 84.917 116.631 1.00 28.56 246 PRO B C 1
ATOM 5708 O O . PRO B 1 234 ? 43.618 84.764 116.547 1.00 33.73 246 PRO B O 1
ATOM 5712 N N . ASP B 1 235 ? 45.577 85.337 115.612 1.00 32.90 247 ASP B N 1
ATOM 5713 C CA . ASP B 1 235 ? 44.970 85.614 114.308 1.00 30.13 247 ASP B CA 1
ATOM 5714 C C . ASP B 1 235 ? 44.608 84.332 113.545 1.00 26.32 247 ASP B C 1
ATOM 5715 O O . ASP B 1 235 ? 43.835 84.374 112.586 1.00 29.88 247 ASP B O 1
ATOM 5720 N N . ALA B 1 236 ? 45.189 83.208 113.950 1.00 25.84 248 ALA B N 1
ATOM 5721 C CA . ALA B 1 236 ? 45.059 81.977 113.167 1.00 24.92 248 ALA B CA 1
ATOM 5722 C C . ALA B 1 236 ? 43.710 81.305 113.388 1.00 25.75 248 ALA B C 1
ATOM 5723 O O . ALA B 1 236 ? 43.315 81.051 114.530 1.00 30.02 248 ALA B O 1
ATOM 5725 N N . PRO B 1 237 ? 42.991 81.007 112.294 1.00 27.41 249 PRO B N 1
ATOM 5726 C CA . PRO B 1 237 ? 41.770 80.211 112.433 1.00 22.27 249 PRO B CA 1
ATOM 5727 C C . PRO B 1 237 ? 42.087 78.722 112.561 1.00 22.58 249 PRO B C 1
ATOM 5728 O O . PRO B 1 237 ? 43.251 78.314 112.491 1.00 22.69 249 PRO B O 1
ATOM 5732 N N . VAL B 1 238 ? 41.046 77.928 112.774 1.00 23.41 250 VAL B N 1
ATOM 5733 C CA . VAL B 1 238 ? 41.199 76.494 113.011 1.00 22.19 250 VAL B CA 1
ATOM 5734 C C . VAL B 1 238 ? 40.287 75.736 112.054 1.00 21.06 250 VAL B C 1
ATOM 5735 O O . VAL B 1 238 ? 39.160 76.155 111.819 1.00 22.22 250 VAL B O 1
ATOM 5739 N N . VAL B 1 239 ? 40.777 74.630 111.501 1.00 22.12 251 VAL B N 1
ATOM 5740 C CA . VAL B 1 239 ? 39.921 73.701 110.781 1.00 22.43 251 VAL B CA 1
ATOM 5741 C C . VAL B 1 239 ? 39.946 72.390 111.553 1.00 18.78 251 VAL B C 1
ATOM 5742 O O . VAL B 1 239 ? 40.999 71.766 111.695 1.00 19.37 251 VAL B O 1
ATOM 5746 N N . TYR B 1 240 ? 38.784 71.999 112.068 1.00 20.23 252 TYR B N 1
ATOM 5747 C CA . TYR B 1 240 ? 38.674 70.816 112.927 1.00 22.16 252 TYR B CA 1
ATOM 5748 C C . TYR B 1 240 ? 38.043 69.664 112.161 1.00 17.30 252 TYR B C 1
ATOM 5749 O O . TYR B 1 240 ? 36.980 69.828 111.569 1.00 23.50 252 TYR B O 1
ATOM 5758 N N . THR B 1 241 ? 38.707 68.509 112.179 1.00 21.24 253 THR B N 1
ATOM 5759 C CA . THR B 1 241 ? 38.206 67.341 111.460 1.00 21.96 253 THR B CA 1
ATOM 5760 C C . THR B 1 241 ? 38.043 66.132 112.389 1.00 27.75 253 THR B C 1
ATOM 5761 O O . THR B 1 241 ? 37.887 65.004 111.926 1.00 25.91 253 THR B O 1
ATOM 5765 N N . GLY B 1 242 ? 38.077 66.373 113.699 1.00 22.00 254 GLY B N 1
ATOM 5766 C CA . GLY B 1 242 ? 37.811 65.310 114.661 1.00 21.21 254 GLY B CA 1
ATOM 5767 C C . GLY B 1 242 ? 36.315 65.115 114.838 1.00 28.34 254 GLY B C 1
ATOM 5768 O O . GLY B 1 242 ? 35.518 65.799 114.194 1.00 23.74 254 GLY B O 1
ATOM 5769 N N . PRO B 1 243 ? 35.913 64.171 115.712 1.00 24.19 255 PRO B N 1
ATOM 5770 C CA . PRO B 1 243 ? 34.483 63.917 115.902 1.00 23.76 255 PRO B CA 1
ATOM 5771 C C . PRO B 1 243 ? 33.736 65.157 116.376 1.00 22.22 255 PRO B C 1
ATOM 5772 O O . PRO B 1 243 ? 34.171 65.841 117.310 1.00 27.84 255 PRO B O 1
ATOM 5776 N N . LEU B 1 244 ? 32.621 65.446 115.718 1.00 22.66 256 LEU B N 1
ATOM 5777 C CA . LEU B 1 244 ? 31.839 66.645 115.977 1.00 22.74 256 LEU B CA 1
ATOM 5778 C C . LEU B 1 244 ? 31.283 66.699 117.401 1.00 26.27 256 LEU B C 1
ATOM 5779 O O . LEU B 1 244 ? 31.380 67.728 118.068 1.00 24.59 256 LEU B O 1
ATOM 5784 N N . ASP B 1 245 ? 30.706 65.597 117.873 1.00 26.85 257 ASP B N 1
ATOM 5785 C CA . ASP B 1 245 ? 30.122 65.628 119.212 1.00 26.80 257 ASP B CA 1
ATOM 5786 C C . ASP B 1 245 ? 31.202 65.763 120.292 1.00 25.14 257 ASP B C 1
ATOM 5787 O O . ASP B 1 245 ? 30.995 66.460 121.285 1.00 31.54 257 ASP B O 1
ATOM 5792 N N . ARG B 1 246 ? 32.349 65.123 120.102 1.00 26.65 258 ARG B N 1
ATOM 5793 C CA . ARG B 1 246 ? 33.427 65.214 121.084 1.00 28.99 258 ARG B CA 1
ATOM 5794 C C . ARG B 1 246 ? 33.964 66.634 121.250 1.00 35.57 258 ARG B C 1
ATOM 5795 O O . ARG B 1 246 ? 34.361 67.030 122.352 1.00 30.01 258 ARG B O 1
ATOM 5803 N N . TYR B 1 247 ? 33.986 67.390 120.155 1.00 26.90 259 TYR B N 1
ATOM 5804 C CA . TYR B 1 247 ? 34.461 68.776 120.198 1.00 29.49 259 TYR B CA 1
ATOM 5805 C C . TYR B 1 247 ? 33.737 69.584 121.275 1.00 31.11 259 TYR B C 1
ATOM 5806 O O . TYR B 1 247 ? 34.347 70.400 121.969 1.00 35.29 259 TYR B O 1
ATOM 5815 N N . PHE B 1 248 ? 32.436 69.354 121.397 1.00 27.94 260 PHE B N 1
ATOM 5816 C CA . PHE B 1 248 ? 31.611 70.080 122.350 1.00 29.91 260 PHE B CA 1
ATOM 5817 C C . PHE B 1 248 ? 31.352 69.250 123.597 1.00 31.41 260 PHE B C 1
ATOM 5818 O O . PHE B 1 248 ? 30.320 69.417 124.248 1.00 31.77 260 PHE B O 1
ATOM 5826 N N . ASP B 1 249 ? 32.293 68.363 123.909 1.00 29.17 261 ASP B N 1
ATOM 5827 C CA . ASP B 1 249 ? 32.217 67.518 125.103 1.00 39.67 261 ASP B CA 1
ATOM 5828 C C . ASP B 1 249 ? 30.849 66.837 125.236 1.00 40.01 261 ASP B C 1
ATOM 5829 O O . ASP B 1 249 ? 30.289 66.743 126.334 1.00 43.07 261 ASP B O 1
ATOM 5834 N N . TYR B 1 250 ? 30.319 66.387 124.103 1.00 32.01 262 TYR B N 1
ATOM 5835 C CA . TYR B 1 250 ? 29.053 65.658 124.041 1.00 33.38 262 TYR B CA 1
ATOM 5836 C C . TYR B 1 250 ? 27.893 66.409 124.693 1.00 38.66 262 TYR B C 1
ATOM 5837 O O . TYR B 1 250 ? 26.974 65.794 125.231 1.00 36.15 262 TYR B O 1
ATOM 5846 N N . ALA B 1 251 ? 27.921 67.735 124.613 1.00 34.52 263 ALA B N 1
ATOM 5847 C CA . ALA B 1 251 ? 26.941 68.559 125.318 1.00 39.15 263 ALA B CA 1
ATOM 5848 C C . ALA B 1 251 ? 25.511 68.414 124.802 1.00 42.35 263 ALA B C 1
ATOM 5849 O O . ALA B 1 251 ? 24.564 68.703 125.534 1.00 35.94 263 ALA B O 1
ATOM 5851 N N . GLU B 1 252 ? 25.341 67.976 123.557 1.00 31.69 264 GLU B N 1
ATOM 5852 C CA . GLU B 1 252 ? 24.000 67.867 122.987 1.00 26.54 264 GLU B CA 1
ATOM 5853 C C . GLU B 1 252 ? 23.585 66.411 122.828 1.00 31.82 264 GLU B C 1
ATOM 5854 O O . GLU B 1 252 ? 22.634 66.100 122.113 1.00 34.59 264 GLU B O 1
ATOM 5860 N N . GLY B 1 253 ? 24.302 65.526 123.506 1.00 32.95 265 GLY B N 1
ATOM 5861 C CA . GLY B 1 253 ? 24.026 64.104 123.430 1.00 38.27 265 GLY B CA 1
ATOM 5862 C C . GLY B 1 253 ? 25.083 63.403 122.600 1.00 41.02 265 GLY B C 1
ATOM 5863 O O . GLY B 1 253 ? 25.914 64.052 121.971 1.00 36.49 265 GLY B O 1
ATOM 5864 N N . ARG B 1 254 ? 25.069 62.077 122.599 1.00 34.70 266 ARG B N 1
ATOM 5865 C CA . ARG B 1 254 ? 26.058 61.346 121.824 1.00 36.28 266 ARG B CA 1
ATOM 5866 C C . ARG B 1 254 ? 25.478 60.914 120.490 1.00 38.61 266 ARG B C 1
ATOM 5867 O O . ARG B 1 254 ? 24.394 60.339 120.420 1.00 37.54 266 ARG B O 1
ATOM 5875 N N . LEU B 1 255 ? 26.189 61.241 119.420 1.00 34.36 267 LEU B N 1
ATOM 5876 C CA . LEU B 1 255 ? 25.821 60.751 118.105 1.00 28.91 267 LEU B CA 1
ATOM 5877 C C . LEU B 1 255 ? 26.131 59.270 118.046 1.00 20.90 267 LEU B C 1
ATOM 5878 O O . LEU B 1 255 ? 27.107 58.822 118.651 1.00 29.78 267 LEU B O 1
ATOM 5883 N N . GLY B 1 256 ? 25.319 58.508 117.321 1.00 27.37 268 GLY B N 1
ATOM 5884 C CA . GLY B 1 256 ? 25.621 57.102 117.128 1.00 29.15 268 GLY B CA 1
ATOM 5885 C C . GLY B 1 256 ? 26.681 56.931 116.049 1.00 24.00 268 GLY B C 1
ATOM 5886 O O . GLY B 1 256 ? 26.523 57.448 114.944 1.00 26.84 268 GLY B O 1
ATOM 5887 N N . TRP B 1 257 ? 27.761 56.233 116.388 1.00 25.74 269 TRP B N 1
ATOM 5888 C CA . TRP B 1 257 ? 28.809 55.889 115.420 1.00 26.55 269 TRP B CA 1
ATOM 5889 C C . TRP B 1 257 ? 29.075 54.404 115.441 1.00 31.33 269 TRP B C 1
ATOM 5890 O O . TRP B 1 257 ? 28.884 53.754 116.470 1.00 25.29 269 TRP B O 1
ATOM 5901 N N . ARG B 1 258 ? 29.572 53.877 114.326 1.00 26.50 270 ARG B N 1
ATOM 5902 C CA . ARG B 1 258 ? 30.126 52.525 114.306 1.00 22.88 270 ARG B CA 1
ATOM 5903 C C . ARG B 1 258 ? 31.648 52.609 114.348 1.00 26.34 270 ARG B C 1
ATOM 5904 O O . ARG B 1 258 ? 32.235 53.586 113.877 1.00 27.81 270 ARG B O 1
ATOM 5912 N N . THR B 1 259 ? 32.279 51.598 114.928 1.00 24.36 271 THR B N 1
ATOM 5913 C CA . THR B 1 259 ? 33.726 51.462 114.867 1.00 24.09 271 THR B CA 1
ATOM 5914 C C . THR B 1 259 ? 34.062 50.056 114.372 1.00 25.45 271 THR B C 1
ATOM 5915 O O . THR B 1 259 ? 33.178 49.204 114.252 1.00 28.32 271 THR B O 1
ATOM 5919 N N . LEU B 1 260 ? 35.326 49.817 114.056 1.00 25.67 272 LEU B N 1
ATOM 5920 C CA . LEU B 1 260 ? 35.729 48.512 113.552 1.00 27.07 272 LEU B CA 1
ATOM 5921 C C . LEU B 1 260 ? 36.895 47.958 114.336 1.00 27.60 272 LEU B C 1
ATOM 5922 O O . LEU B 1 260 ? 37.749 48.708 114.818 1.00 33.01 272 LEU B O 1
ATOM 5927 N N . ASP B 1 261 ? 36.922 46.639 114.460 1.00 23.02 273 ASP B N 1
ATOM 5928 C CA . ASP B 1 261 ? 38.078 45.916 114.949 1.00 27.84 273 ASP B CA 1
ATOM 5929 C C . ASP B 1 261 ? 38.611 45.049 113.814 1.00 24.41 273 ASP B C 1
ATOM 5930 O O . ASP B 1 261 ? 37.858 44.620 112.937 1.00 27.67 273 ASP B O 1
ATOM 5935 N N . PHE B 1 262 ? 39.906 44.780 113.831 1.00 27.39 274 PHE B N 1
ATOM 5936 C CA . PHE B 1 262 ? 40.492 43.961 112.787 1.00 27.34 274 PHE B CA 1
ATOM 5937 C C . PHE B 1 262 ? 41.340 42.847 113.371 1.00 33.87 274 PHE B C 1
ATOM 5938 O O . PHE B 1 262 ? 41.938 43.003 114.435 1.00 35.93 274 PHE B O 1
ATOM 5946 N N . GLU B 1 263 ? 41.373 41.712 112.684 1.00 25.72 275 GLU B N 1
ATOM 5947 C CA . GLU B 1 263 ? 42.367 40.696 112.971 1.00 26.64 275 GLU B CA 1
ATOM 5948 C C . GLU B 1 263 ? 43.249 40.512 111.747 1.00 29.64 275 GLU B C 1
ATOM 5949 O O . GLU B 1 263 ? 42.787 40.081 110.693 1.00 27.99 275 GLU B O 1
ATOM 5955 N N . LEU B 1 264 ? 44.523 40.848 111.900 1.00 27.11 276 LEU B N 1
ATOM 5956 C CA . LEU B 1 264 ? 45.481 40.683 110.828 1.00 24.92 276 LEU B CA 1
ATOM 5957 C C . LEU B 1 264 ? 46.144 39.324 110.983 1.00 31.54 276 LEU B C 1
ATOM 5958 O O . LEU B 1 264 ? 46.528 38.935 112.084 1.00 33.29 276 LEU B O 1
ATOM 5963 N N . GLU B 1 265 ? 46.269 38.590 109.886 1.00 23.36 277 GLU B N 1
ATOM 5964 C CA . GLU B 1 265 ? 46.866 37.267 109.951 1.00 23.46 277 GLU B CA 1
ATOM 5965 C C . GLU B 1 265 ? 47.713 36.974 108.726 1.00 28.25 277 GLU B C 1
ATOM 5966 O O . GLU B 1 265 ? 47.284 37.170 107.588 1.00 27.50 277 GLU B O 1
ATOM 5972 N N . VAL B 1 266 ? 48.926 36.509 108.983 1.00 22.16 278 VAL B N 1
ATOM 5973 C CA . VAL B 1 266 ? 49.819 36.051 107.940 1.00 22.11 278 VAL B CA 1
ATOM 5974 C C . VAL B 1 266 ? 49.638 34.550 107.770 1.00 27.42 278 VAL B C 1
ATOM 5975 O O . VAL B 1 266 ? 49.760 33.780 108.735 1.00 29.34 278 VAL B O 1
ATOM 5979 N N . LEU B 1 267 ? 49.342 34.138 106.544 1.00 22.50 279 LEU B N 1
ATOM 5980 C CA . LEU B 1 267 ? 49.084 32.739 106.243 1.00 24.40 279 LEU B CA 1
ATOM 5981 C C . LEU B 1 267 ? 50.188 32.149 105.394 1.00 27.27 279 LEU B C 1
ATOM 5982 O O . LEU B 1 267 ? 50.821 32.850 104.602 1.00 26.52 279 LEU B O 1
ATOM 5987 N N . GLU B 1 268 ? 50.407 30.849 105.558 1.00 24.62 280 GLU B N 1
ATOM 5988 C CA . GLU B 1 268 ? 51.432 30.139 104.809 1.00 28.63 280 GLU B CA 1
ATOM 5989 C C . GLU B 1 268 ? 50.873 29.615 103.486 1.00 29.27 280 GLU B C 1
ATOM 5990 O O . GLU B 1 268 ? 51.040 28.445 103.133 1.00 29.95 280 GLU B O 1
ATOM 5996 N N . THR B 1 269 ? 50.194 30.499 102.763 1.00 23.27 281 THR B N 1
ATOM 5997 C CA . THR B 1 269 ? 49.839 30.243 101.369 1.00 25.79 281 THR B CA 1
ATOM 5998 C C . THR B 1 269 ? 50.064 31.526 100.583 1.00 21.74 281 THR B C 1
ATOM 5999 O O . THR B 1 269 ? 50.053 32.603 101.167 1.00 24.94 281 THR B O 1
ATOM 6003 N N . GLY B 1 270 ? 50.290 31.405 99.280 1.00 23.51 282 GLY B N 1
ATOM 6004 C CA . GLY B 1 270 ? 50.520 32.575 98.446 1.00 22.30 282 GLY B CA 1
ATOM 6005 C C . GLY B 1 270 ? 49.261 33.354 98.118 1.00 24.88 282 GLY B C 1
ATOM 6006 O O . GLY B 1 270 ? 49.328 34.505 97.683 1.00 23.79 282 GLY B O 1
ATOM 6007 N N . ASP B 1 271 ? 48.108 32.734 98.331 1.00 20.05 283 ASP B N 1
ATOM 6008 C CA . ASP B 1 271 ? 46.837 33.344 97.938 1.00 20.70 283 ASP B CA 1
ATOM 6009 C C . ASP B 1 271 ? 45.673 32.715 98.702 1.00 20.50 283 ASP B C 1
ATOM 6010 O O . ASP B 1 271 ? 45.336 31.540 98.502 1.00 21.92 283 ASP B O 1
ATOM 6015 N N . PHE B 1 272 ? 45.054 33.507 99.568 1.00 19.73 284 PHE B N 1
ATOM 6016 C CA . PHE B 1 272 ? 43.968 33.021 100.429 1.00 20.67 284 PHE B CA 1
ATOM 6017 C C . PHE B 1 272 ? 42.598 32.974 99.736 1.00 21.74 284 PHE B C 1
ATOM 6018 O O . PHE B 1 272 ? 41.817 32.051 99.968 1.00 20.65 284 PHE B O 1
ATOM 6026 N N . GLN B 1 273 ? 42.291 33.966 98.899 1.00 19.07 285 GLN B N 1
ATOM 6027 C CA . GLN B 1 273 ? 40.936 34.060 98.357 1.00 20.85 285 GLN B CA 1
ATOM 6028 C C . GLN B 1 273 ? 40.869 34.579 96.906 1.00 20.13 285 GLN B C 1
ATOM 6029 O O . GLN B 1 273 ? 39.795 34.665 96.326 1.00 18.40 285 GLN B O 1
ATOM 6035 N N . GLY B 1 274 ? 42.017 34.899 96.320 1.00 17.54 286 GLY B N 1
ATOM 6036 C CA . GLY B 1 274 ? 42.071 35.205 94.892 1.00 20.71 286 GLY B CA 1
ATOM 6037 C C . GLY B 1 274 ? 41.398 36.497 94.461 1.00 19.04 286 GLY B C 1
ATOM 6038 O O . GLY B 1 274 ? 41.117 36.695 93.269 1.00 17.57 286 GLY B O 1
ATOM 6039 N N . THR B 1 275 ? 41.137 37.381 95.420 1.00 16.28 287 THR B N 1
ATOM 6040 C CA . THR B 1 275 ? 40.497 38.666 95.142 1.00 16.91 287 THR B CA 1
ATOM 6041 C C . THR B 1 275 ? 40.749 39.576 96.342 1.00 20.98 287 THR B C 1
ATOM 6042 O O . THR B 1 275 ? 40.947 39.078 97.434 1.00 18.57 287 THR B O 1
ATOM 6046 N N . PRO B 1 276 ? 40.819 40.910 96.139 1.00 18.11 288 PRO B N 1
ATOM 6047 C CA . PRO B 1 276 ? 41.191 41.779 97.259 1.00 17.31 288 PRO B CA 1
ATOM 6048 C C . PRO B 1 276 ? 40.204 41.787 98.420 1.00 17.27 288 PRO B C 1
ATOM 6049 O O . PRO B 1 276 ? 40.644 41.842 99.567 1.00 19.28 288 PRO B O 1
ATOM 6053 N N . VAL B 1 277 ? 38.909 41.789 98.122 1.00 16.55 289 VAL B N 1
ATOM 6054 C CA . VAL B 1 277 ? 37.886 41.901 99.166 1.00 17.76 289 VAL B CA 1
ATOM 6055 C C . VAL B 1 277 ? 36.762 40.887 98.950 1.00 17.14 289 VAL B C 1
ATOM 6056 O O . VAL B 1 277 ? 36.113 40.856 97.894 1.00 18.67 289 VAL B O 1
ATOM 6060 N N . MET B 1 278 ? 36.542 40.041 99.954 1.00 17.52 290 MET B N 1
ATOM 6061 C CA . MET B 1 278 ? 35.431 39.099 99.933 1.00 16.65 290 MET B CA 1
ATOM 6062 C C . MET B 1 278 ? 34.457 39.495 101.029 1.00 18.34 290 MET B C 1
ATOM 6063 O O . MET B 1 278 ? 34.827 39.467 102.200 1.00 19.67 290 MET B O 1
ATOM 6068 N N . ASN B 1 279 ? 33.239 39.860 100.647 1.00 16.41 291 ASN B N 1
ATOM 6069 C CA . ASN B 1 279 ? 32.190 40.176 101.615 1.00 18.62 291 ASN B CA 1
ATOM 6070 C C . ASN B 1 279 ? 31.604 38.873 102.140 1.00 19.52 291 ASN B C 1
ATOM 6071 O O . ASN B 1 279 ? 31.498 37.897 101.398 1.00 20.16 291 ASN B O 1
ATOM 6076 N N . TYR B 1 280 ? 31.250 38.864 103.419 1.00 21.26 292 TYR B N 1
ATOM 6077 C CA . TYR B 1 280 ? 30.553 37.722 103.996 1.00 19.36 292 TYR B CA 1
ATOM 6078 C C . TYR B 1 280 ? 29.160 38.169 104.433 1.00 20.19 292 TYR B C 1
ATOM 6079 O O . TYR B 1 280 ? 28.976 38.881 105.424 1.00 23.15 292 TYR B O 1
ATOM 6088 N N . ASN B 1 281 ? 28.175 37.753 103.650 1.00 18.42 293 ASN B N 1
ATOM 6089 C CA . ASN B 1 281 ? 26.842 38.305 103.734 1.00 21.63 293 ASN B CA 1
ATOM 6090 C C . ASN B 1 281 ? 25.919 37.544 104.679 1.00 19.43 293 ASN B C 1
ATOM 6091 O O . ASN B 1 281 ? 24.754 37.907 104.831 1.00 23.42 293 ASN B O 1
ATOM 6096 N N . ASP B 1 282 ? 26.452 36.509 105.312 1.00 21.11 294 ASP B N 1
ATOM 6097 C CA . ASP B 1 282 ? 25.630 35.657 106.178 1.00 25.07 294 ASP B CA 1
ATOM 6098 C C . ASP B 1 282 ? 25.839 35.910 107.667 1.00 27.73 294 ASP B C 1
ATOM 6099 O O . ASP B 1 282 ? 26.928 36.280 108.094 1.00 22.33 294 ASP B O 1
ATOM 6104 N N . LEU B 1 283 ? 24.807 35.635 108.468 1.00 26.47 295 LEU B N 1
ATOM 6105 C CA . LEU B 1 283 ? 24.883 35.884 109.907 1.00 30.48 295 LEU B CA 1
ATOM 6106 C C . LEU B 1 283 ? 25.787 34.903 110.656 1.00 32.09 295 LEU B C 1
ATOM 6107 O O . LEU B 1 283 ? 26.122 35.136 111.816 1.00 41.34 295 LEU B O 1
ATOM 6112 N N . ASP B 1 284 ? 26.214 33.839 109.986 1.00 30.87 296 ASP B N 1
ATOM 6113 C CA . ASP B 1 284 ? 26.931 32.750 110.643 1.00 35.91 296 ASP B CA 1
ATOM 6114 C C . ASP B 1 284 ? 28.438 32.972 110.765 1.00 34.83 296 ASP B C 1
ATOM 6115 O O . ASP B 1 284 ? 29.135 32.136 111.337 1.00 33.27 296 ASP B O 1
ATOM 6120 N N . VAL B 1 285 ? 28.954 34.078 110.227 1.00 25.70 297 VAL B N 1
ATOM 6121 C CA . VAL B 1 285 ? 30.340 34.455 110.502 1.00 29.77 297 VAL B CA 1
ATOM 6122 C C . VAL B 1 285 ? 30.364 35.870 111.094 1.00 25.10 297 VAL B C 1
ATOM 6123 O O . VAL B 1 285 ? 29.565 36.724 110.708 1.00 26.91 297 VAL B O 1
ATOM 6127 N N . PRO B 1 286 ? 31.262 36.106 112.063 1.00 24.02 298 PRO B N 1
ATOM 6128 C CA . PRO B 1 286 ? 31.268 37.360 112.820 1.00 24.27 298 PRO B CA 1
ATOM 6129 C C . PRO B 1 286 ? 31.783 38.565 112.038 1.00 29.84 298 PRO B C 1
ATOM 6130 O O . PRO B 1 286 ? 31.395 39.688 112.352 1.00 28.70 298 PRO B O 1
ATOM 6134 N N . TYR B 1 287 ? 32.648 38.334 111.052 1.00 23.79 299 TYR B N 1
ATOM 6135 C CA . TYR B 1 287 ? 33.240 39.431 110.280 1.00 23.95 299 TYR B CA 1
ATOM 6136 C C . TYR B 1 287 ? 32.375 39.803 109.081 1.00 24.28 299 TYR B C 1
ATOM 6137 O O . TYR B 1 287 ? 31.647 38.973 108.544 1.00 22.25 299 TYR B O 1
ATOM 6146 N N . THR B 1 288 ? 32.451 41.064 108.664 1.00 20.82 300 THR B N 1
ATOM 6147 C CA . THR B 1 288 ? 31.680 41.532 107.522 1.00 21.55 300 THR B CA 1
ATOM 6148 C C . THR B 1 288 ? 32.377 41.220 106.196 1.00 19.24 300 THR B C 1
ATOM 6149 O O . THR B 1 288 ? 31.720 41.083 105.166 1.00 20.54 300 THR B O 1
ATOM 6153 N N . ARG B 1 289 ? 33.708 41.153 106.232 1.00 21.26 301 ARG B N 1
ATOM 6154 C CA . ARG B 1 289 ? 34.490 40.914 105.019 1.00 18.21 301 ARG B CA 1
ATOM 6155 C C . ARG B 1 289 ? 35.939 40.595 105.372 1.00 18.13 301 ARG B C 1
ATOM 6156 O O . ARG B 1 289 ? 36.387 40.819 106.496 1.00 18.59 301 ARG B O 1
ATOM 6164 N N . ILE B 1 290 ? 36.659 40.039 104.409 1.00 17.91 302 ILE B N 1
ATOM 6165 C CA . ILE B 1 290 ? 38.079 39.757 104.565 1.00 18.34 302 ILE B CA 1
ATOM 6166 C C . ILE B 1 290 ? 38.851 40.472 103.461 1.00 19.51 302 ILE B C 1
ATOM 6167 O O . ILE B 1 290 ? 38.496 40.367 102.293 1.00 20.35 302 ILE B O 1
ATOM 6172 N N . HIS B 1 291 ? 39.895 41.182 103.858 1.00 19.46 303 HIS B N 1
ATOM 6173 C CA . HIS B 1 291 ? 40.773 41.868 102.912 1.00 20.22 303 HIS B CA 1
ATOM 6174 C C . HIS B 1 291 ? 42.033 41.058 102.677 1.00 21.95 303 HIS B C 1
ATOM 6175 O O . HIS B 1 291 ? 42.633 40.558 103.622 1.00 22.86 303 HIS B O 1
ATOM 6182 N N . GLU B 1 292 ? 42.449 40.924 101.418 1.00 18.64 304 GLU B N 1
ATOM 6183 C CA . GLU B 1 292 ? 43.732 40.283 101.140 1.00 17.87 304 GLU B CA 1
ATOM 6184 C C . GLU B 1 292 ? 44.598 41.248 100.337 1.00 20.05 304 GLU B C 1
ATOM 6185 O O . GLU B 1 292 ? 44.389 41.410 99.135 1.00 20.64 304 GLU B O 1
ATOM 6191 N N . PHE B 1 293 ? 45.563 41.886 101.003 1.00 18.99 305 PHE B N 1
ATOM 6192 C CA . PHE B 1 293 ? 46.173 43.094 100.442 1.00 20.42 305 PHE B CA 1
ATOM 6193 C C . PHE B 1 293 ? 47.143 42.858 99.296 1.00 23.43 305 PHE B C 1
ATOM 6194 O O . PHE B 1 293 ? 47.382 43.789 98.520 1.00 20.57 305 PHE B O 1
ATOM 6202 N N . ARG B 1 294 ? 47.684 41.649 99.156 1.00 19.37 306 ARG B N 1
ATOM 6203 C CA . ARG B 1 294 ? 48.624 41.383 98.059 1.00 19.76 306 ARG B CA 1
ATOM 6204 C C . ARG B 1 294 ? 48.009 41.730 96.689 1.00 24.61 306 ARG B C 1
ATOM 6205 O O . ARG B 1 294 ? 48.719 42.191 95.800 1.00 21.62 306 ARG B O 1
ATOM 6213 N N . HIS B 1 295 ? 46.695 41.562 96.544 1.00 19.04 307 HIS B N 1
ATOM 6214 C CA . HIS B 1 295 ? 46.028 41.766 95.256 1.00 18.48 307 HIS B CA 1
ATOM 6215 C C . HIS B 1 295 ? 45.930 43.229 94.828 1.00 22.54 307 HIS B C 1
ATOM 6216 O O . HIS B 1 295 ? 45.607 43.514 93.678 1.00 24.69 307 HIS B O 1
ATOM 6223 N N . PHE B 1 296 ? 46.219 44.144 95.747 1.00 21.74 308 PHE B N 1
ATOM 6224 C CA . PHE B 1 296 ? 46.208 45.576 95.449 1.00 25.56 308 PHE B CA 1
ATOM 6225 C C . PHE B 1 296 ? 47.455 46.048 94.704 1.00 29.14 308 PHE B C 1
ATOM 6226 O O . PHE B 1 296 ? 47.433 47.083 94.021 1.00 25.53 308 PHE B O 1
ATOM 6234 N N . HIS B 1 297 ? 48.548 45.308 94.850 1.00 21.92 309 HIS B N 1
ATOM 6235 C CA . HIS B 1 297 ? 49.811 45.688 94.221 1.00 21.77 309 HIS B CA 1
ATOM 6236 C C . HIS B 1 297 ? 50.586 44.505 93.653 1.00 22.96 309 HIS B C 1
ATOM 6237 O O . HIS B 1 297 ? 51.676 44.187 94.145 1.00 24.07 309 HIS B O 1
ATOM 6244 N N . PRO B 1 298 ? 50.055 43.884 92.584 1.00 25.92 310 PRO B N 1
ATOM 6245 C CA . PRO B 1 298 ? 50.723 42.776 91.883 1.00 33.06 310 PRO B CA 1
ATOM 6246 C C . PRO B 1 298 ? 52.101 43.171 91.352 1.00 30.75 310 PRO B C 1
ATOM 6247 O O . PRO B 1 298 ? 52.948 42.311 91.105 1.00 29.86 310 PRO B O 1
ATOM 6251 N N . GLU B 1 299 ? 52.324 44.470 91.197 1.00 25.79 311 GLU B N 1
ATOM 6252 C CA . GLU B 1 299 ? 53.550 44.955 90.580 1.00 24.50 311 GLU B CA 1
ATOM 6253 C C . GLU B 1 299 ? 54.725 44.922 91.546 1.00 29.20 311 GLU B C 1
ATOM 6254 O O . GLU B 1 299 ? 55.867 45.100 91.136 1.00 29.82 311 GLU B O 1
ATOM 6260 N N . ARG B 1 300 ? 54.447 44.682 92.824 1.00 25.14 312 ARG B N 1
ATOM 6261 C CA . ARG B 1 300 ? 55.486 44.728 93.846 1.00 24.33 312 ARG B CA 1
ATOM 6262 C C . ARG B 1 300 ? 56.149 43.378 94.096 1.00 23.25 312 ARG B C 1
ATOM 6263 O O . ARG B 1 300 ? 55.667 42.345 93.623 1.00 30.65 312 ARG B O 1
ATOM 6271 N N . THR B 1 301 ? 57.238 43.389 94.865 1.00 22.84 313 THR B N 1
ATOM 6272 C CA . THR B 1 301 ? 58.025 42.182 95.113 1.00 22.72 313 THR B CA 1
ATOM 6273 C C . THR B 1 301 ? 57.488 41.388 96.300 1.00 24.79 313 THR B C 1
ATOM 6274 O O . THR B 1 301 ? 58.192 41.121 97.270 1.00 32.20 313 THR B O 1
ATOM 6278 N N . TYR B 1 302 ? 56.233 40.995 96.205 1.00 23.00 314 TYR B N 1
ATOM 6279 C CA . TYR B 1 302 ? 55.580 40.287 97.293 1.00 24.88 314 TYR B CA 1
ATOM 6280 C C . TYR B 1 302 ? 55.911 38.796 97.265 1.00 24.10 314 TYR B C 1
ATOM 6281 O O . TYR B 1 302 ? 56.078 38.219 96.195 1.00 26.89 314 TYR B O 1
ATOM 6290 N N . PRO B 1 303 ? 55.994 38.159 98.445 1.00 27.98 315 PRO B N 1
ATOM 6291 C CA . PRO B 1 303 ? 56.326 36.730 98.454 1.00 28.38 315 PRO B CA 1
ATOM 6292 C C . PRO B 1 303 ? 55.226 35.889 97.821 1.00 31.75 315 PRO B C 1
ATOM 6293 O O . PRO B 1 303 ? 54.059 36.278 97.844 1.00 31.86 315 PRO B O 1
ATOM 6297 N N . THR B 1 304 ? 55.598 34.742 97.269 1.00 31.32 316 THR B N 1
ATOM 6298 C CA . THR B 1 304 ? 54.641 33.905 96.555 1.00 29.54 316 THR B CA 1
ATOM 6299 C C . THR B 1 304 ? 54.168 32.710 97.389 1.00 22.12 316 THR B C 1
ATOM 6300 O O . THR B 1 304 ? 53.364 31.909 96.920 1.00 27.09 316 THR B O 1
ATOM 6304 N N . ASP B 1 305 ? 54.634 32.616 98.631 1.00 29.83 317 ASP B N 1
ATOM 6305 C CA . ASP B 1 305 ? 54.246 31.508 99.499 1.00 31.87 317 ASP B CA 1
ATOM 6306 C C . ASP B 1 305 ? 53.629 31.972 100.824 1.00 28.47 317 ASP B C 1
ATOM 6307 O O . ASP B 1 305 ? 53.309 31.153 101.698 1.00 29.62 317 ASP B O 1
ATOM 6312 N N . LYS B 1 306 ? 53.460 33.282 100.974 1.00 24.74 318 LYS B N 1
ATOM 6313 C CA . LYS B 1 306 ? 52.790 33.837 102.147 1.00 22.49 318 LYS B CA 1
ATOM 6314 C C . LYS B 1 306 ? 51.835 34.925 101.712 1.00 24.59 318 LYS B C 1
ATOM 6315 O O . LYS B 1 306 ? 51.949 35.447 100.611 1.00 24.84 318 LYS B O 1
ATOM 6321 N N . THR B 1 307 ? 50.901 35.272 102.586 1.00 21.55 319 THR B N 1
ATOM 6322 C CA . THR B 1 307 ? 49.948 36.334 102.291 1.00 22.71 319 THR B CA 1
ATOM 6323 C C . THR B 1 307 ? 49.398 36.894 103.592 1.00 25.93 319 THR B C 1
ATOM 6324 O O . THR B 1 307 ? 49.326 36.186 104.608 1.00 25.18 319 THR B O 1
ATOM 6328 N N . VAL B 1 308 ? 49.038 38.172 103.582 1.00 21.92 320 VAL B N 1
ATOM 6329 C CA . VAL B 1 308 ? 48.415 38.771 104.754 1.00 22.38 320 VAL B CA 1
ATOM 6330 C C . VAL B 1 308 ? 46.941 39.048 104.489 1.00 22.29 320 VAL B C 1
ATOM 6331 O O . VAL B 1 308 ? 46.567 39.645 103.471 1.00 24.21 320 VAL B O 1
ATOM 6335 N N . ILE B 1 309 ? 46.098 38.586 105.401 1.00 21.12 321 ILE B N 1
ATOM 6336 C CA . ILE B 1 309 ? 44.678 38.866 105.304 1.00 15.92 321 ILE B CA 1
ATOM 6337 C C . ILE B 1 309 ? 44.247 39.618 106.543 1.00 24.20 321 ILE B C 1
ATOM 6338 O O . ILE B 1 309 ? 44.964 39.648 107.551 1.00 21.86 321 ILE B O 1
ATOM 6343 N N . MET B 1 310 ? 43.083 40.245 106.454 1.00 22.99 322 MET B N 1
ATOM 6344 C CA . MET B 1 310 ? 42.539 41.007 107.564 1.00 24.09 322 MET B CA 1
ATOM 6345 C C . MET B 1 310 ? 41.042 40.795 107.650 1.00 24.64 322 MET B C 1
ATOM 6346 O O . MET B 1 310 ? 40.301 41.095 106.720 1.00 20.02 322 MET B O 1
ATOM 6351 N N . ARG B 1 311 ? 40.598 40.233 108.772 1.00 23.89 323 ARG B N 1
ATOM 6352 C CA . ARG B 1 311 ? 39.178 40.103 109.049 1.00 22.98 323 ARG B CA 1
ATOM 6353 C C . ARG B 1 311 ? 38.644 41.375 109.705 1.00 23.06 323 ARG B C 1
ATOM 6354 O O . ARG B 1 311 ? 39.257 41.912 110.637 1.00 25.76 323 ARG B O 1
ATOM 6362 N N . GLU B 1 312 ? 37.496 41.842 109.224 1.00 20.11 324 GLU B N 1
ATOM 6363 C CA . GLU B 1 312 ? 36.909 43.101 109.682 1.00 21.30 324 GLU B CA 1
ATOM 6364 C C . GLU B 1 312 ? 35.633 42.864 110.497 1.00 26.96 324 GLU B C 1
ATOM 6365 O O . GLU B 1 312 ? 34.705 42.205 110.030 1.00 25.51 324 GLU B O 1
ATOM 6371 N N . TYR B 1 313 ? 35.598 43.415 111.710 1.00 25.36 325 TYR B N 1
ATOM 6372 C CA . TYR B 1 313 ? 34.471 43.229 112.629 1.00 25.43 325 TYR B CA 1
ATOM 6373 C C . TYR B 1 313 ? 33.876 44.582 113.006 1.00 24.79 325 TYR B C 1
ATOM 6374 O O . TYR B 1 313 ? 34.610 45.509 113.341 1.00 29.90 325 TYR B O 1
ATOM 6383 N N . SER B 1 314 ? 32.557 44.699 112.949 1.00 22.80 326 SER B N 1
ATOM 6384 C CA . SER B 1 314 ? 31.894 45.971 113.230 1.00 24.12 326 SER B CA 1
ATOM 6385 C C . SER B 1 314 ? 31.180 45.965 114.587 1.00 32.02 326 SER B C 1
ATOM 6386 O O . SER B 1 314 ? 30.626 44.946 114.993 1.00 25.67 326 SER B O 1
ATOM 6389 N N . ARG B 1 315 ? 31.195 47.102 115.277 1.00 24.95 327 ARG B N 1
ATOM 6390 C CA . ARG B 1 315 ? 30.454 47.255 116.535 1.00 26.29 327 ARG B CA 1
ATOM 6391 C C . ARG B 1 315 ? 30.184 48.732 116.826 1.00 35.49 327 ARG B C 1
ATOM 6392 O O . ARG B 1 315 ? 30.680 49.611 116.113 1.00 29.37 327 ARG B O 1
ATOM 6400 N N . PHE B 1 316 ? 29.383 49.011 117.853 1.00 30.56 328 PHE B N 1
ATOM 6401 C CA . PHE B 1 316 ? 29.107 50.398 118.215 1.00 26.77 328 PHE B CA 1
ATOM 6402 C C . PHE B 1 316 ? 30.339 51.048 118.809 1.00 28.76 328 PHE B C 1
ATOM 6403 O O . PHE B 1 316 ? 31.115 50.404 119.526 1.00 30.62 328 PHE B O 1
ATOM 6411 N N . ALA B 1 317 ? 30.537 52.319 118.475 1.00 28.12 329 ALA B N 1
ATOM 6412 C CA . ALA B 1 317 ? 31.625 53.075 119.057 1.00 29.04 329 ALA B CA 1
ATOM 6413 C C . ALA B 1 317 ? 31.196 53.459 120.460 1.00 28.39 329 ALA B C 1
ATOM 6414 O O . ALA B 1 317 ? 30.238 54.206 120.639 1.00 37.10 329 ALA B O 1
ATOM 6416 N N . ASP B 1 318 ? 31.872 52.898 121.448 1.00 39.52 330 ASP B N 1
ATOM 6417 C CA . ASP B 1 318 ? 31.610 53.262 122.829 1.00 51.59 330 ASP B CA 1
ATOM 6418 C C . ASP B 1 318 ? 32.431 54.509 123.117 1.00 55.91 330 ASP B C 1
ATOM 6419 O O . ASP B 1 318 ? 33.051 55.065 122.211 1.00 62.11 330 ASP B O 1
ATOM 6424 N N . ASN B 1 319 ? 32.436 54.969 124.360 1.00 69.11 331 ASN B N 1
ATOM 6425 C CA . ASN B 1 319 ? 33.118 56.216 124.690 1.00 66.22 331 ASN B CA 1
ATOM 6426 C C . ASN B 1 319 ? 34.639 56.044 124.648 1.00 61.75 331 ASN B C 1
ATOM 6427 O O . ASN B 1 319 ? 35.394 57.017 124.579 1.00 61.06 331 ASN B O 1
ATOM 6432 N N . ASP B 1 320 ? 35.067 54.786 124.668 1.00 58.66 332 ASP B N 1
ATOM 6433 C CA . ASP B 1 320 ? 36.479 54.403 124.656 1.00 60.71 332 ASP B CA 1
ATOM 6434 C C . ASP B 1 320 ? 37.014 54.369 123.209 1.00 65.03 332 ASP B C 1
ATOM 6435 O O . ASP B 1 320 ? 38.221 54.388 122.968 1.00 68.54 332 ASP B O 1
ATOM 6440 N N . ASP B 1 321 ? 36.105 54.368 122.239 1.00 53.77 333 ASP B N 1
ATOM 6441 C CA . ASP B 1 321 ? 36.491 54.102 120.855 1.00 47.22 333 ASP B CA 1
ATOM 6442 C C . ASP B 1 321 ? 36.595 55.317 119.939 1.00 43.99 333 ASP B C 1
ATOM 6443 O O . ASP B 1 321 ? 35.943 56.339 120.159 1.00 44.77 333 ASP B O 1
ATOM 6448 N N A GLU B 1 322 ? 37.418 55.176 118.902 0.50 39.85 334 GLU B N 1
ATOM 6449 N N B GLU B 1 322 ? 37.423 55.200 118.906 0.50 39.84 334 GLU B N 1
ATOM 6450 C CA A GLU B 1 322 ? 37.448 56.120 117.796 0.50 38.47 334 GLU B CA 1
ATOM 6451 C CA B GLU B 1 322 ? 37.429 56.187 117.839 0.50 38.46 334 GLU B CA 1
ATOM 6452 C C A GLU B 1 322 ? 36.333 55.750 116.824 0.50 32.30 334 GLU B C 1
ATOM 6453 C C B GLU B 1 322 ? 36.366 55.781 116.826 0.50 32.31 334 GLU B C 1
ATOM 6454 O O A GLU B 1 322 ? 36.196 54.587 116.450 0.50 33.95 334 GLU B O 1
ATOM 6455 O O B GLU B 1 322 ? 36.295 54.620 116.427 0.50 34.03 334 GLU B O 1
ATOM 6466 N N . PRO B 1 323 ? 35.517 56.736 116.429 1.00 31.73 335 PRO B N 1
ATOM 6467 C CA . PRO B 1 323 ? 34.385 56.493 115.533 1.00 26.09 335 PRO B CA 1
ATOM 6468 C C . PRO B 1 323 ? 34.816 56.383 114.074 1.00 32.77 335 PRO B C 1
ATOM 6469 O O . PRO B 1 323 ? 35.735 57.096 113.668 1.00 28.58 335 PRO B O 1
ATOM 6473 N N . TYR B 1 324 ? 34.178 55.496 113.313 1.00 26.09 336 TYR B N 1
ATOM 6474 C CA . TYR B 1 324 ? 34.540 55.280 111.905 1.00 25.88 336 TYR B CA 1
ATOM 6475 C C . TYR B 1 324 ? 33.390 55.626 110.954 1.00 31.85 336 TYR B C 1
ATOM 6476 O O . TYR B 1 324 ? 33.623 56.136 109.858 1.00 31.06 336 TYR B O 1
ATOM 6485 N N . TYR B 1 325 ? 32.154 55.344 111.370 1.00 24.85 337 TYR B N 1
ATOM 6486 C CA . TYR B 1 325 ? 30.967 55.558 110.540 1.00 22.64 337 TYR B CA 1
ATOM 6487 C C . TYR B 1 325 ? 29.878 56.327 111.270 1.00 26.49 337 TYR B C 1
ATOM 6488 O O . TYR B 1 325 ? 29.453 55.913 112.344 1.00 29.09 337 TYR B O 1
ATOM 6497 N N . PRO B 1 326 ? 29.382 57.412 110.672 1.00 25.98 338 PRO B N 1
ATOM 6498 C CA . PRO B 1 326 ? 28.155 58.012 111.196 1.00 24.44 338 PRO B CA 1
ATOM 6499 C C . PRO B 1 326 ? 26.972 57.101 110.884 1.00 24.81 338 PRO B C 1
ATOM 6500 O O . PRO B 1 326 ? 26.933 56.516 109.802 1.00 27.17 338 PRO B O 1
ATOM 6504 N N . ILE B 1 327 ? 26.044 56.935 111.825 1.00 26.95 339 ILE B N 1
ATOM 6505 C CA . ILE B 1 327 ? 24.930 56.018 111.607 1.00 24.70 339 ILE B CA 1
ATOM 6506 C C . ILE B 1 327 ? 23.736 56.753 111.007 1.00 24.08 339 ILE B C 1
ATOM 6507 O O . ILE B 1 327 ? 23.108 56.271 110.066 1.00 27.18 339 ILE B O 1
ATOM 6512 N N . ASN B 1 328 ? 23.445 57.938 111.537 1.00 25.15 340 ASN B N 1
ATOM 6513 C CA . ASN B 1 328 ? 22.423 58.827 110.989 1.00 27.32 340 ASN B CA 1
ATOM 6514 C C . ASN B 1 328 ? 20.983 58.297 111.000 1.00 26.49 340 ASN B C 1
ATOM 6515 O O . ASN B 1 328 ? 20.247 58.464 110.023 1.00 30.75 340 ASN B O 1
ATOM 6520 N N . THR B 1 329 ? 20.575 57.702 112.122 1.00 30.22 341 THR B N 1
ATOM 6521 C CA . THR B 1 329 ? 19.164 57.407 112.354 1.00 34.43 341 THR B CA 1
ATOM 6522 C C . THR B 1 329 ? 18.410 58.717 112.480 1.00 38.00 341 THR B C 1
ATOM 6523 O O . THR B 1 329 ? 19.023 59.783 112.546 1.00 40.31 341 THR B O 1
ATOM 6527 N N . GLU B 1 330 ? 17.087 58.647 112.536 1.00 40.85 342 GLU B N 1
ATOM 6528 C CA . GLU B 1 330 ? 16.297 59.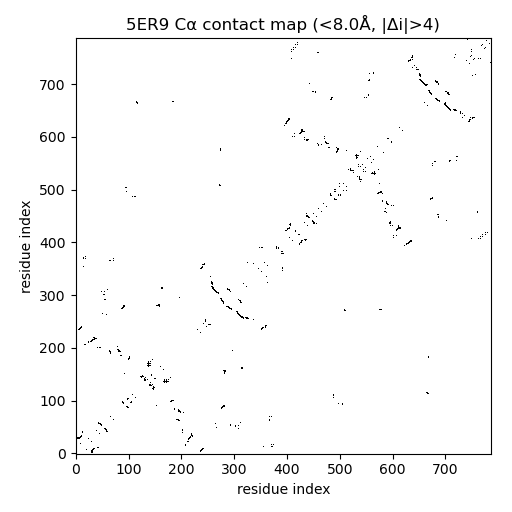860 112.712 1.00 49.18 342 GLU B CA 1
ATOM 6529 C C . GLU B 1 330 ? 16.657 60.543 114.041 1.00 40.48 342 GLU B C 1
ATOM 6530 O O . GLU B 1 330 ? 16.740 61.768 114.114 1.00 42.84 342 GLU B O 1
ATOM 6536 N N . ALA B 1 331 ? 16.903 59.744 115.078 1.00 36.12 343 ALA B N 1
ATOM 6537 C CA . ALA B 1 331 ? 17.327 60.271 116.375 1.00 32.55 343 ALA B CA 1
ATOM 6538 C C . ALA B 1 331 ? 18.676 60.979 116.262 1.00 38.34 343 ALA B C 1
ATOM 6539 O O . ALA B 1 331 ? 18.855 62.091 116.774 1.00 35.15 343 ALA B O 1
ATOM 6541 N N . ASP B 1 332 ? 19.623 60.322 115.595 1.00 34.96 344 ASP B N 1
ATOM 6542 C CA . ASP B 1 332 ? 20.939 60.904 115.342 1.00 35.61 344 ASP B CA 1
ATOM 6543 C C . ASP B 1 332 ? 20.843 62.245 114.634 1.00 33.39 344 ASP B C 1
ATOM 6544 O O . ASP B 1 332 ? 21.521 63.209 115.002 1.00 38.62 344 ASP B O 1
ATOM 6549 N N . ARG B 1 333 ? 20.000 62.294 113.610 1.00 29.24 345 ARG B N 1
ATOM 6550 C CA . ARG B 1 333 ? 19.863 63.488 112.795 1.00 33.80 345 ARG B CA 1
ATOM 6551 C C . ARG B 1 333 ? 19.322 64.660 113.621 1.00 37.36 345 ARG B C 1
ATOM 6552 O O . ARG B 1 333 ? 19.636 65.812 113.333 1.00 32.04 345 ARG B O 1
ATOM 6560 N N . ALA B 1 334 ? 18.533 64.376 114.655 1.00 35.57 346 ALA B N 1
ATOM 6561 C CA . ALA B 1 334 ? 18.058 65.442 115.539 1.00 35.91 346 ALA B CA 1
ATOM 6562 C C . ALA B 1 334 ? 19.191 65.970 116.415 1.00 29.75 346 ALA B C 1
ATOM 6563 O O . ALA B 1 334 ? 19.319 67.175 116.610 1.00 40.54 346 ALA B O 1
ATOM 6565 N N . VAL B 1 335 ? 20.009 65.067 116.944 1.00 30.71 347 VAL B N 1
ATOM 6566 C CA . VAL B 1 335 ? 21.175 65.449 117.726 1.00 27.97 347 VAL B CA 1
ATOM 6567 C C . VAL B 1 335 ? 22.176 66.195 116.839 1.00 37.75 347 VAL B C 1
ATOM 6568 O O . VAL B 1 335 ? 22.825 67.146 117.276 1.00 34.41 347 VAL B O 1
ATOM 6572 N N . LEU B 1 336 ? 22.285 65.765 115.585 1.00 31.72 348 LEU B N 1
ATOM 6573 C CA . LEU B 1 336 ? 23.175 66.419 114.624 1.00 34.96 348 LEU B CA 1
ATOM 6574 C C . LEU B 1 336 ? 22.790 67.881 114.398 1.00 34.28 348 LEU B C 1
ATOM 6575 O O . LEU B 1 336 ? 23.661 68.755 114.315 1.00 30.26 348 LEU B O 1
ATOM 6580 N N . ALA B 1 337 ? 21.490 68.142 114.292 1.00 33.75 349 ALA B N 1
ATOM 6581 C CA . ALA B 1 337 ? 21.005 69.503 114.086 1.00 36.28 349 ALA B CA 1
ATOM 6582 C C . ALA B 1 337 ? 21.457 70.425 115.220 1.00 34.84 349 ALA B C 1
ATOM 6583 O O . ALA B 1 337 ? 21.838 71.574 114.980 1.00 32.37 349 ALA B O 1
ATOM 6585 N N . ALA B 1 338 ? 21.432 69.912 116.447 1.00 32.09 350 ALA B N 1
ATOM 6586 C CA . ALA B 1 338 ? 21.908 70.675 117.600 1.00 36.13 350 ALA B CA 1
ATOM 6587 C C . ALA B 1 338 ? 23.405 70.939 117.492 1.00 34.13 350 ALA B C 1
ATOM 6588 O O . ALA B 1 338 ? 23.883 72.036 117.812 1.00 29.50 350 ALA B O 1
ATOM 6590 N N . TYR B 1 339 ? 24.148 69.930 117.044 1.00 32.58 351 TYR B N 1
ATOM 6591 C CA . TYR B 1 339 ? 25.586 70.087 116.897 1.00 31.77 351 TYR B CA 1
ATOM 6592 C C . TYR B 1 339 ? 25.956 71.006 115.737 1.00 26.98 351 TYR B C 1
ATOM 6593 O O . TYR B 1 339 ? 26.966 71.710 115.815 1.00 30.29 351 TYR B O 1
ATOM 6602 N N . ARG B 1 340 ? 25.155 71.007 114.674 1.00 25.88 352 ARG B N 1
ATOM 6603 C CA . ARG B 1 340 ? 25.425 71.897 113.546 1.00 31.22 352 ARG B CA 1
ATOM 6604 C C . ARG B 1 340 ? 25.264 73.336 114.004 1.00 34.44 352 ARG B C 1
ATOM 6605 O O . ARG B 1 340 ? 26.013 74.226 113.582 1.00 29.71 352 ARG B O 1
ATOM 6613 N N . ALA B 1 341 ? 24.293 73.557 114.888 1.00 30.61 353 ALA B N 1
ATOM 6614 C CA . ALA B 1 341 ? 24.088 74.875 115.483 1.00 30.42 353 ALA B CA 1
ATOM 6615 C C . ALA B 1 341 ? 25.278 75.293 116.349 1.00 22.01 353 ALA B C 1
ATOM 6616 O O . ALA B 1 341 ? 25.722 76.434 116.275 1.00 30.39 353 ALA B O 1
ATOM 6618 N N . ARG B 1 342 ? 25.794 74.386 117.173 1.00 25.65 354 ARG B N 1
ATOM 6619 C CA . ARG B 1 342 ? 26.987 74.676 117.962 1.00 29.86 354 ARG B CA 1
ATOM 6620 C C . ARG B 1 342 ? 28.183 74.975 117.062 1.00 35.31 354 ARG B C 1
ATOM 6621 O O . ARG B 1 342 ? 28.979 75.883 117.342 1.00 28.59 354 ARG B O 1
ATOM 6629 N N . ALA B 1 343 ? 28.302 74.194 115.989 1.00 26.06 355 ALA B N 1
ATOM 6630 C CA . ALA B 1 343 ? 29.423 74.323 115.053 1.00 22.88 355 ALA B CA 1
ATOM 6631 C C . ALA B 1 343 ? 29.428 75.687 114.383 1.00 23.86 355 ALA B C 1
ATOM 6632 O O . ALA B 1 343 ? 30.460 76.363 114.343 1.00 27.78 355 ALA B O 1
ATOM 6634 N N . LYS B 1 344 ? 28.283 76.090 113.847 1.00 23.74 356 LYS B N 1
ATOM 6635 C CA . LYS B 1 344 ? 28.205 77.405 113.234 1.00 23.76 356 LYS B CA 1
ATOM 6636 C C . LYS B 1 344 ? 28.504 78.509 114.257 1.00 33.49 356 LYS B C 1
ATOM 6637 O O . LYS B 1 344 ? 29.141 79.502 113.917 1.00 23.76 356 LYS B O 1
ATOM 6643 N N . ALA B 1 345 ? 28.071 78.333 115.507 1.00 30.44 357 ALA B N 1
ATOM 6644 C CA . ALA B 1 345 ? 28.369 79.328 116.545 1.00 30.58 357 ALA B CA 1
ATOM 6645 C C . ALA B 1 345 ? 29.867 79.423 116.807 1.00 25.22 357 ALA B C 1
ATOM 6646 O O . ALA B 1 345 ? 30.406 80.518 117.005 1.00 29.46 357 ALA B O 1
ATOM 6648 N N . GLU B 1 346 ? 30.537 78.274 116.819 1.00 24.17 358 GLU B N 1
ATOM 6649 C CA . GLU B 1 346 ? 31.957 78.222 117.123 1.00 26.50 358 GLU B CA 1
ATOM 6650 C C . GLU B 1 346 ? 32.753 78.825 115.965 1.00 26.34 358 GLU B C 1
ATOM 6651 O O . GLU B 1 346 ? 33.804 79.428 116.171 1.00 25.56 358 GLU B O 1
ATOM 6657 N N . THR B 1 347 ? 32.235 78.672 114.752 1.00 26.54 359 THR B N 1
ATOM 6658 C CA . THR B 1 347 ? 32.856 79.300 113.582 1.00 22.84 359 THR B CA 1
ATOM 6659 C C . THR B 1 347 ? 32.836 80.827 113.736 1.00 25.34 359 THR B C 1
ATOM 6660 O O . THR B 1 347 ? 33.846 81.512 113.525 1.00 26.08 359 THR B O 1
ATOM 6664 N N . ALA B 1 348 ? 31.683 81.356 114.122 1.00 25.66 360 ALA B N 1
ATOM 6665 C CA . ALA B 1 348 ? 31.521 82.801 114.266 1.00 28.36 360 ALA B CA 1
ATOM 6666 C C . ALA B 1 348 ? 32.373 83.342 115.413 1.00 32.90 360 ALA B C 1
ATOM 6667 O O . ALA B 1 348 ? 33.046 84.365 115.270 1.00 34.12 360 ALA B O 1
ATOM 6669 N N . SER B 1 349 ? 32.365 82.635 116.538 1.00 29.70 361 SER B N 1
ATOM 6670 C CA . SER B 1 349 ? 33.031 83.115 117.741 1.00 29.66 361 SER B CA 1
ATOM 6671 C C . SER B 1 349 ? 34.523 82.858 117.765 1.00 35.64 361 SER B C 1
ATOM 6672 O O . SER B 1 349 ? 35.306 83.759 118.079 1.00 37.87 361 SER B O 1
ATOM 6675 N N . ALA B 1 350 ? 34.920 81.630 117.447 1.00 25.07 362 ALA B N 1
ATOM 6676 C CA . ALA B 1 350 ? 36.280 81.201 117.712 1.00 28.04 362 ALA B CA 1
ATOM 6677 C C . ALA B 1 350 ? 37.051 80.925 116.428 1.00 20.64 362 ALA B C 1
ATOM 6678 O O . ALA B 1 350 ? 38.199 80.509 116.484 1.00 23.78 362 ALA B O 1
ATOM 6680 N N . LYS B 1 351 ? 36.396 81.172 115.294 1.00 22.80 363 LYS B N 1
ATOM 6681 C CA . LYS B 1 351 ? 37.011 81.049 113.971 1.00 28.29 363 LYS B CA 1
ATOM 6682 C C . LYS B 1 351 ? 37.454 79.613 113.738 1.00 27.66 363 LYS B C 1
ATOM 6683 O O . LYS B 1 351 ? 38.549 79.350 113.211 1.00 24.84 363 LYS B O 1
ATOM 6689 N N . VAL B 1 352 ? 36.594 78.687 114.156 1.00 23.50 364 VAL B N 1
ATOM 6690 C CA . VAL B 1 352 ? 36.816 77.262 113.957 1.00 22.75 364 VAL B CA 1
ATOM 6691 C C . VAL B 1 352 ? 35.897 76.720 112.870 1.00 22.36 364 VAL B C 1
ATOM 6692 O O . VAL B 1 352 ? 34.669 76.771 113.004 1.00 25.51 364 VAL B O 1
ATOM 6696 N N . LEU B 1 353 ? 36.483 76.196 111.795 1.00 23.30 365 LEU B N 1
ATOM 6697 C CA . LEU B 1 353 ? 35.703 75.550 110.744 1.00 23.10 365 LEU B CA 1
ATOM 6698 C C . LEU B 1 353 ? 35.621 74.062 111.027 1.00 19.89 365 LEU B C 1
ATOM 6699 O O . LEU B 1 353 ? 36.508 73.507 111.663 1.00 22.28 365 LEU B O 1
ATOM 6704 N N . PHE B 1 354 ? 34.559 73.425 110.538 1.00 21.70 366 PHE B N 1
ATOM 6705 C CA . PHE B 1 354 ? 34.354 71.986 110.727 1.00 21.62 366 PHE B CA 1
ATOM 6706 C C . PHE B 1 354 ? 34.272 71.276 109.383 1.00 17.78 366 PHE B C 1
ATOM 6707 O O . PHE B 1 354 ? 33.521 71.694 108.497 1.00 22.94 366 PHE B O 1
ATOM 6715 N N . GLY B 1 355 ? 35.024 70.194 109.241 1.00 23.11 367 GLY B N 1
ATOM 6716 C CA . GLY B 1 355 ? 35.001 69.453 107.996 1.00 21.77 367 GLY B CA 1
ATOM 6717 C C . GLY B 1 355 ? 35.307 67.982 108.139 1.00 19.47 367 GLY B C 1
ATOM 6718 O O . GLY B 1 355 ? 35.791 67.508 109.174 1.00 21.39 367 GLY B O 1
ATOM 6719 N N . GLY B 1 356 ? 35.022 67.250 107.070 1.00 21.35 368 GLY B N 1
ATOM 6720 C CA . GLY B 1 356 ? 35.414 65.861 106.977 1.00 18.48 368 GLY B CA 1
ATOM 6721 C C . GLY B 1 356 ? 34.348 64.922 107.500 1.00 22.18 368 GLY B C 1
ATOM 6722 O O . GLY B 1 356 ? 33.308 65.367 107.994 1.00 23.80 368 GLY B O 1
ATOM 6723 N N . ARG B 1 357 ? 34.623 63.624 107.383 1.00 22.91 369 ARG B N 1
ATOM 6724 C CA . ARG B 1 357 ? 33.704 62.579 107.842 1.00 25.25 369 ARG B CA 1
ATOM 6725 C C . ARG B 1 357 ? 33.292 62.776 109.313 1.00 23.37 369 ARG B C 1
ATOM 6726 O O . ARG B 1 357 ? 32.104 62.787 109.631 1.00 25.36 369 ARG B O 1
ATOM 6734 N N . LEU B 1 358 ? 34.282 62.942 110.185 1.00 21.76 370 LEU B N 1
ATOM 6735 C CA . LEU B 1 358 ? 34.052 63.054 111.632 1.00 21.32 370 LEU B CA 1
ATOM 6736 C C . LEU B 1 358 ? 33.573 64.452 112.028 1.00 28.82 370 LEU B C 1
ATOM 6737 O O . LEU B 1 358 ? 32.719 64.615 112.916 1.00 22.35 370 LEU B O 1
ATOM 6742 N N . GLY B 1 359 ? 34.105 65.465 111.355 1.00 24.93 371 GLY B N 1
ATOM 6743 C CA . GLY B 1 359 ? 33.782 66.836 111.702 1.00 24.42 371 GLY B CA 1
ATOM 6744 C C . GLY B 1 359 ? 32.385 67.267 111.311 1.00 24.25 371 GLY B C 1
ATOM 6745 O O . GLY B 1 359 ? 31.880 68.255 111.837 1.00 23.69 371 GLY B O 1
ATOM 6746 N N . THR B 1 360 ? 31.756 66.543 110.383 1.00 21.50 372 THR B N 1
ATOM 6747 C CA . THR B 1 360 ? 30.408 66.893 109.925 1.00 21.38 372 THR B CA 1
ATOM 6748 C C . THR B 1 360 ? 29.414 65.713 110.044 1.00 18.17 372 THR B C 1
ATOM 6749 O O . THR B 1 360 ? 28.258 65.819 109.618 1.00 21.91 372 THR B O 1
ATOM 6753 N N . TYR B 1 361 ? 29.881 64.606 110.609 1.00 23.27 373 TYR B N 1
ATOM 6754 C CA . TYR B 1 361 ? 29.054 63.403 110.769 1.00 25.81 373 TYR B CA 1
ATOM 6755 C C . TYR B 1 361 ? 28.440 62.973 109.437 1.00 28.16 373 TYR B C 1
ATOM 6756 O O . TYR B 1 361 ? 27.234 62.734 109.332 1.00 23.87 373 TYR B O 1
ATOM 6765 N N . GLN B 1 362 ? 29.273 62.901 108.403 1.00 23.62 374 GLN B N 1
ATOM 6766 C CA . GLN B 1 362 ? 28.794 62.502 107.082 1.00 27.00 374 GLN B CA 1
ATOM 6767 C C . GLN B 1 362 ? 29.579 61.298 106.572 1.00 20.62 374 GLN B C 1
ATOM 6768 O O . GLN B 1 362 ? 30.771 61.141 106.836 1.00 22.20 374 GLN B O 1
ATOM 6774 N N . TYR B 1 363 ? 28.856 60.435 105.878 1.00 22.60 375 TYR B N 1
ATOM 6775 C CA . TYR B 1 363 ? 29.399 59.243 105.256 1.00 24.29 375 TYR B CA 1
ATOM 6776 C C . TYR B 1 363 ? 30.248 59.621 104.011 1.00 21.71 375 TYR B C 1
ATOM 6777 O O . TYR B 1 363 ? 29.793 59.433 102.886 1.00 23.45 375 TYR B O 1
ATOM 6786 N N . LEU B 1 364 ? 31.446 60.157 104.222 1.00 22.47 376 LEU B N 1
ATOM 6787 C CA . LEU B 1 364 ? 32.264 60.710 103.121 1.00 25.50 376 LEU B CA 1
ATOM 6788 C C . LEU B 1 364 ? 33.394 59.779 102.697 1.00 21.34 376 LEU B C 1
ATOM 6789 O O . LEU B 1 364 ? 34.208 59.372 103.524 1.00 23.57 376 LEU B O 1
ATOM 6794 N N . ASP B 1 365 ? 33.435 59.452 101.407 1.00 23.10 377 ASP B N 1
ATOM 6795 C CA . ASP B 1 365 ? 34.584 58.781 100.807 1.00 19.04 377 ASP B CA 1
ATOM 6796 C C . ASP B 1 365 ? 35.765 59.763 100.664 1.00 24.81 377 ASP B C 1
ATOM 6797 O O . ASP B 1 365 ? 35.583 60.982 100.717 1.00 21.16 377 ASP B O 1
ATOM 6802 N N . MET B 1 366 ? 36.964 59.225 100.459 1.00 22.15 378 MET B N 1
ATOM 6803 C CA . MET B 1 366 ? 38.167 60.046 100.278 1.00 19.04 378 MET B CA 1
ATOM 6804 C C . MET B 1 366 ? 37.959 61.177 99.278 1.00 21.26 378 MET B C 1
ATOM 6805 O O . MET B 1 366 ? 38.310 62.337 99.538 1.00 20.63 378 MET B O 1
ATOM 6810 N N . HIS B 1 367 ? 37.406 60.843 98.118 1.00 18.54 379 HIS B N 1
ATOM 6811 C CA . HIS B 1 367 ? 37.294 61.848 97.068 1.00 15.36 379 HIS B CA 1
ATOM 6812 C C . HIS B 1 367 ? 36.283 62.919 97.420 1.00 16.97 379 HIS B C 1
ATOM 6813 O O . HIS B 1 367 ? 36.421 64.056 96.982 1.00 17.46 379 HIS B O 1
ATOM 6820 N N A MET B 1 368 ? 35.281 62.540 98.218 0.48 16.07 380 MET B N 1
ATOM 6821 N N B MET B 1 368 ? 35.274 62.580 98.219 0.52 16.07 380 MET B N 1
ATOM 6822 C CA A MET B 1 368 ? 34.259 63.464 98.699 0.48 20.43 380 MET B CA 1
ATOM 6823 C CA B MET B 1 368 ? 34.293 63.587 98.607 0.52 20.12 380 MET B CA 1
ATOM 6824 C C A MET B 1 368 ? 34.845 64.444 99.703 0.48 16.70 380 MET B C 1
ATOM 6825 C C B MET B 1 368 ? 34.838 64.477 99.724 0.52 16.67 380 MET B C 1
ATOM 6826 O O A MET B 1 368 ? 34.551 65.641 99.664 0.48 21.10 380 MET B O 1
ATOM 6827 O O B MET B 1 368 ? 34.518 65.666 99.773 0.52 21.17 380 MET B O 1
ATOM 6836 N N . ALA B 1 369 ? 35.668 63.917 100.603 1.00 19.09 381 ALA B N 1
ATOM 6837 C CA . ALA B 1 369 ? 36.312 64.722 101.629 1.00 17.99 381 ALA B CA 1
ATOM 6838 C C . ALA B 1 369 ? 37.247 65.749 100.962 1.00 21.19 381 ALA B C 1
ATOM 6839 O O . ALA B 1 369 ? 37.280 66.915 101.343 1.00 19.07 381 ALA B O 1
ATOM 6841 N N . ILE B 1 370 ? 37.994 65.290 99.964 1.00 18.33 382 ILE B N 1
ATOM 6842 C CA . ILE B 1 370 ? 38.965 66.155 99.266 1.00 15.84 382 ILE B CA 1
ATOM 6843 C C . ILE B 1 370 ? 38.237 67.251 98.487 1.00 17.58 382 ILE B C 1
ATOM 6844 O O . ILE B 1 370 ? 38.630 68.425 98.562 1.00 18.54 382 ILE B O 1
ATOM 6849 N N . ALA B 1 371 ? 37.175 66.891 97.765 1.00 16.01 383 ALA B N 1
ATOM 6850 C CA . ALA B 1 371 ? 36.376 67.897 97.057 1.00 16.87 383 ALA B CA 1
ATOM 6851 C C . ALA B 1 371 ? 35.849 68.939 98.034 1.00 19.00 383 ALA B C 1
ATOM 6852 O O . ALA B 1 371 ? 35.854 70.139 97.746 1.00 16.98 383 ALA B O 1
ATOM 6854 N N . SER B 1 372 ? 35.376 68.454 99.176 1.00 18.45 384 SER B N 1
ATOM 6855 C CA . SER B 1 372 ? 34.808 69.335 100.194 1.00 17.25 384 SER B CA 1
ATOM 6856 C C . SER B 1 372 ? 35.861 70.297 100.744 1.00 18.87 384 SER B C 1
ATOM 6857 O O . SER B 1 372 ? 35.564 71.474 100.968 1.00 20.09 384 SER B O 1
ATOM 6860 N N . ALA B 1 373 ? 37.082 69.800 100.960 1.00 15.86 385 ALA B N 1
ATOM 6861 C CA . ALA B 1 373 ? 38.167 70.636 101.474 1.00 18.29 385 ALA B CA 1
ATOM 6862 C C . ALA B 1 373 ? 38.616 71.661 100.431 1.00 18.34 385 ALA B C 1
ATOM 6863 O O . ALA B 1 373 ? 38.896 72.820 100.757 1.00 18.30 385 ALA B O 1
ATOM 6865 N N . LEU B 1 374 ? 38.704 71.234 99.173 1.00 18.80 386 LEU B N 1
ATOM 6866 C CA . LEU B 1 374 ? 39.081 72.170 98.111 1.00 17.16 386 LEU B CA 1
ATOM 6867 C C . LEU B 1 374 ? 38.092 73.323 98.041 1.00 20.32 386 LEU B C 1
ATOM 6868 O O . LEU B 1 374 ? 38.486 74.476 97.887 1.00 19.63 386 LEU B O 1
ATOM 6873 N N A SER B 1 375 ? 36.808 72.998 98.173 0.51 19.36 387 SER B N 1
ATOM 6874 N N B SER B 1 375 ? 36.806 73.010 98.174 0.49 19.36 387 SER B N 1
ATOM 6875 C CA A SER B 1 375 ? 35.741 73.995 98.178 0.51 21.89 387 SER B CA 1
ATOM 6876 C CA B SER B 1 375 ? 35.763 74.031 98.168 0.49 21.87 387 SER B CA 1
ATOM 6877 C C A SER B 1 375 ? 35.829 74.905 99.401 0.51 19.41 387 SER B C 1
ATOM 6878 C C B SER B 1 375 ? 35.832 74.918 99.408 0.49 19.41 387 SER B C 1
ATOM 6879 O O A SER B 1 375 ? 35.730 76.127 99.275 0.51 20.40 387 SER B O 1
ATOM 6880 O O B SER B 1 375 ? 35.721 76.141 99.300 0.49 20.40 387 SER B O 1
ATOM 6885 N N . MET B 1 376 ? 36.008 74.311 100.580 1.00 18.52 388 MET B N 1
ATOM 6886 C CA . MET B 1 376 ? 36.150 75.101 101.813 1.00 19.55 388 MET B CA 1
ATOM 6887 C C . MET B 1 376 ? 37.328 76.060 101.677 1.00 21.63 388 MET B C 1
ATOM 6888 O O . MET B 1 376 ? 37.248 77.227 102.072 1.00 19.19 388 MET B O 1
ATOM 6893 N N . PHE B 1 377 ? 38.418 75.582 101.090 1.00 18.74 389 PHE B N 1
ATOM 6894 C CA . PHE B 1 377 ? 39.597 76.437 100.978 1.00 20.03 389 PHE B CA 1
ATOM 6895 C C . PHE B 1 377 ? 39.342 77.602 100.029 1.00 20.95 389 PHE B C 1
ATOM 6896 O O . PHE B 1 377 ? 39.586 78.755 100.395 1.00 21.45 389 PHE B O 1
ATOM 6904 N N . ASP B 1 378 ? 38.856 77.315 98.821 1.00 20.63 390 ASP B N 1
ATOM 6905 C CA . ASP B 1 378 ? 38.662 78.371 97.820 1.00 21.57 390 ASP B CA 1
ATOM 6906 C C . ASP B 1 378 ? 37.587 79.381 98.216 1.00 25.33 390 ASP B C 1
ATOM 6907 O O . ASP B 1 378 ? 37.748 80.578 97.992 1.00 22.04 390 ASP B O 1
ATOM 6912 N N . ASN B 1 379 ? 36.491 78.897 98.798 1.00 18.48 391 ASN B N 1
ATOM 6913 C CA . ASN B 1 379 ? 35.308 79.733 99.015 1.00 21.55 391 ASN B CA 1
ATOM 6914 C C . ASN B 1 379 ? 35.230 80.396 100.386 1.00 23.86 391 ASN B C 1
ATOM 6915 O O . ASN B 1 379 ? 34.607 81.442 100.532 1.00 28.16 391 ASN B O 1
ATOM 6920 N N . VAL B 1 380 ? 35.856 79.799 101.392 1.00 21.00 392 VAL B N 1
ATOM 6921 C CA . VAL B 1 380 ? 35.685 80.275 102.765 1.00 21.68 392 VAL B CA 1
ATOM 6922 C C . VAL B 1 380 ? 37.004 80.602 103.465 1.00 18.85 392 VAL B C 1
ATOM 6923 O O . VAL B 1 380 ? 37.194 81.694 104.010 1.00 23.05 392 VAL B O 1
ATOM 6927 N N . LEU B 1 381 ? 37.930 79.657 103.460 1.00 19.19 393 LEU B N 1
ATOM 6928 C CA . LEU B 1 381 ? 39.138 79.825 104.240 1.00 18.53 393 LEU B CA 1
ATOM 6929 C C . LEU B 1 381 ? 40.155 80.773 103.586 1.00 23.16 393 LEU B C 1
ATOM 6930 O O . LEU B 1 381 ? 40.725 81.638 104.261 1.00 19.45 393 LEU B O 1
ATOM 6935 N N . ALA B 1 382 ? 40.407 80.605 102.292 1.00 22.33 394 ALA B N 1
ATOM 6936 C CA . ALA B 1 382 ? 41.419 81.441 101.642 1.00 20.15 394 ALA B CA 1
ATOM 6937 C C . ALA B 1 382 ? 41.042 82.937 101.717 1.00 20.68 394 ALA B C 1
ATOM 6938 O O . ALA B 1 382 ? 41.898 83.761 102.047 1.00 21.48 394 ALA B O 1
ATOM 6940 N N . PRO B 1 383 ? 39.769 83.287 101.447 1.00 21.63 395 PRO B N 1
ATOM 6941 C CA . PRO B 1 383 ? 39.428 84.712 101.590 1.00 21.95 395 PRO B CA 1
ATOM 6942 C C . PRO B 1 383 ? 39.598 85.214 103.030 1.00 22.17 395 PRO B C 1
ATOM 6943 O O . PRO B 1 383 ? 39.999 86.361 103.234 1.00 23.22 395 PRO B O 1
ATOM 6947 N N . HIS B 1 384 ? 39.332 84.365 104.023 1.00 21.99 396 HIS B N 1
ATOM 6948 C CA . HIS B 1 384 ? 39.590 84.771 105.400 1.00 22.79 396 HIS B CA 1
ATOM 6949 C C . HIS B 1 384 ? 41.082 85.009 105.617 1.00 25.06 396 HIS B C 1
ATOM 6950 O O . HIS B 1 384 ? 41.481 86.024 106.173 1.00 24.41 396 HIS B O 1
ATOM 6957 N N . LEU B 1 385 ? 41.911 84.088 105.141 1.00 19.47 397 LEU B N 1
ATOM 6958 C CA . LEU B 1 385 ? 43.345 84.133 105.408 1.00 17.93 397 LEU B CA 1
ATOM 6959 C C . LEU B 1 385 ? 44.061 85.278 104.670 1.00 21.34 397 LEU B C 1
ATOM 6960 O O . LEU B 1 385 ? 45.062 85.808 105.161 1.00 23.77 397 LEU B O 1
ATOM 6965 N N A SER B 1 386 ? 43.528 85.676 103.514 0.59 20.50 398 SER B N 1
ATOM 6966 N N B SER B 1 386 ? 43.553 85.633 103.500 0.41 20.56 398 SER B N 1
ATOM 6967 C CA A SER B 1 386 ? 44.244 86.583 102.604 0.59 23.68 398 SER B CA 1
ATOM 6968 C CA B SER B 1 386 ? 44.218 86.622 102.671 0.41 23.71 398 SER B CA 1
ATOM 6969 C C A SER B 1 386 ? 43.586 87.956 102.360 0.59 26.41 398 SER B C 1
ATOM 6970 C C B SER B 1 386 ? 43.640 88.003 102.893 0.41 26.20 398 SER B C 1
ATOM 6971 O O A SER B 1 386 ? 44.218 88.865 101.828 0.59 24.08 398 SER B O 1
ATOM 6972 O O B SER B 1 386 ? 44.369 88.947 103.207 0.41 29.08 398 SER B O 1
ATOM 6977 N N . GLU B 1 387 ? 42.326 88.117 102.735 1.00 26.52 399 GLU B N 1
ATOM 6978 C CA . GLU B 1 387 ? 41.706 89.436 102.697 1.00 30.56 399 GLU B CA 1
ATOM 6979 C C . GLU B 1 387 ? 40.941 89.756 103.977 1.00 31.53 399 GLU B C 1
ATOM 6980 O O . GLU B 1 387 ? 40.287 90.791 104.071 1.00 43.47 399 GLU B O 1
ATOM 6986 N N . GLY B 1 388 ? 41.052 88.876 104.963 1.00 30.18 400 GLY B N 1
ATOM 6987 C CA . GLY B 1 388 ? 40.344 89.050 106.217 1.00 34.08 400 GLY B CA 1
ATOM 6988 C C . GLY B 1 388 ? 38.838 88.998 106.046 1.00 35.74 400 GLY B C 1
ATOM 6989 O O . GLY B 1 388 ? 38.106 89.592 106.836 1.00 31.94 400 GLY B O 1
ATOM 6990 N N . ALA B 1 389 ? 38.370 88.299 105.014 1.00 25.13 401 ALA B N 1
ATOM 6991 C CA . ALA B 1 389 ? 36.943 88.100 104.816 1.00 24.63 401 ALA B CA 1
ATOM 6992 C C . ALA B 1 389 ? 36.386 87.326 106.001 1.00 22.96 401 ALA B C 1
ATOM 6993 O O . ALA B 1 389 ? 37.125 86.639 106.695 1.00 23.35 401 ALA B O 1
ATOM 6995 N N . SER B 1 390 ? 35.088 87.462 106.246 1.00 22.11 402 SER B N 1
ATOM 6996 C CA . SER B 1 390 ? 34.455 86.773 107.369 1.00 22.38 402 SER B CA 1
ATOM 6997 C C . SER B 1 390 ? 34.299 85.293 107.055 1.00 23.80 402 SER B C 1
ATOM 6998 O O . SER B 1 390 ? 34.049 84.927 105.900 1.00 23.20 402 SER B O 1
ATOM 7001 N N . LEU B 1 391 ? 34.449 84.442 108.072 1.00 24.56 403 LEU B N 1
ATOM 7002 C CA . LEU B 1 391 ? 34.134 83.022 107.927 1.00 23.36 403 LEU B CA 1
ATOM 7003 C C . LEU B 1 391 ? 32.623 82.792 107.894 1.00 31.10 403 LEU B C 1
ATOM 7004 O O . LEU B 1 391 ? 32.160 81.707 107.546 1.00 33.51 403 LEU B O 1
ATOM 7009 N N . VAL B 1 392 ? 31.857 83.820 108.262 1.00 27.39 404 VAL B N 1
ATOM 7010 C CA . VAL B 1 392 ? 30.408 83.819 108.088 1.00 29.12 404 VAL B CA 1
ATOM 7011 C C . VAL B 1 392 ? 30.081 84.421 106.715 1.00 31.56 404 VAL B C 1
ATOM 7012 O O . VAL B 1 392 ? 29.898 85.638 106.577 1.00 38.42 404 VAL B O 1
ATOM 7016 N N . THR B 1 393 ? 30.011 83.567 105.698 1.00 34.90 405 THR B N 1
ATOM 7017 C CA . THR B 1 393 ? 30.096 84.036 104.312 1.00 43.42 405 THR B CA 1
ATOM 7018 C C . THR B 1 393 ? 28.814 84.665 103.756 1.00 51.52 405 THR B C 1
ATOM 7019 O O . THR B 1 393 ? 27.708 84.357 104.203 1.00 51.49 405 THR B O 1
ATOM 7023 N N . GLU B 1 394 ? 28.986 85.552 102.775 1.00 48.48 406 GLU B N 1
ATOM 7024 C CA . GLU B 1 394 ? 27.871 86.259 102.147 1.00 48.33 406 GLU B CA 1
ATOM 7025 C C . GLU B 1 394 ? 26.918 85.278 101.469 1.00 51.59 406 GLU B C 1
ATOM 7026 O O . GLU B 1 394 ? 25.718 85.534 101.366 1.00 58.83 406 GLU B O 1
#

InterPro domains:
  IPR004379 UDP-galactopyranose mutase [TIGR00031] (17-393)
  IPR015899 UDP-galactopyranose mutase, C-terminal [PF03275] (165-375)

Nearest PDB structures (foldseek):
  5er9-assembly1_A  TM=1.003E+00  e=1.855E-92  Mycolicibacterium smegmatis MC2 155
  4rpg-assembly2_A  TM=9.908E-01  e=4.265E-79  Mycobacterium tuberculosis H37Rv
  1v0j-assembly1_A  TM=9.573E-01  e=1.188E-74  Mycobacterium tuberculosis
  3inr-assembly1_B  TM=9.529E-01  e=2.396E-46  Klebsiella pneumoniae
  1wam-assembly1_A  TM=9.468E-01  e=1.787E-45  Klebsiella pneumoniae

Sequence (787 aa):
SSTGNFDLFVVGSGFFGLTIAERAATQLGKRRVLVIIERRPHIGGNAYSEPEPETGIEVHKKYGAHLFHTSNKRVWDYVRQQFTDFTGYQHRVFAMHNGQAYQFPMMGLGLVSSQFFGRYFSPDEEARALIAEEQQAASSEEIIDDTTKKDDAAKKNNFFEEEEKKAAIISSLLVVGGRRPPLLYYEEAFIKHYTAKQQWWQQTTDDPPKKDDLLPPAASSNNIITTRRLLPPVVRRYTFDNRRYFNNDTYEGLPVEGYTKWLENMAADERRIEVRRLDTDWFDVRDDLRAANPDDAPVVYTGPLDRRYFDYAEGRRLGWRTLDFELEVLETGDFQGTPVMNYNDLDVPYTRIHEFRHFHPERTYPTDKTVIMREYSRRFFADNDDEPYYPINTEADRAVLAAYRARAKAETASAKVLFGGRLGTYQYYLDMHMMAIASALSMFDNVLAPHLSEGASLVTETGNFDLFVVGSGFFGLTIAERAATQLGKRVLVIERRPHIGGNAYSEPEPETGIEVHKYGAHLFHTSNKRRVWDYVRQFTDFTGYQHRVFAMHNGQAYQFPMGLGLVSQFFGRYFSPDEEARALIAEQASEIDTKDAKNFEEKAISLVGRPLYEAFIKHYTAKQWQTDPKDLPASNITRLPVRYTFDNRRYFNDTYEGLPVEEGYTKWLENMAADERIEVRLDTDWFDVRDDLRAANPDAPVVYTGPLDRYFDYAEGRLGWRTLDFELEVLETGDFQGTPVMNYNDLDVPYTRIHEFRHFHPERTYPTDKTVIMREYSRFADNDDEEPYYPINTEADRAVLAAYRARAKAETASAKVLFGGRLGTYQYLDMHMMAIASALSSMFDNVLAPHLSSEGASLVTE

B-factor: mean 27.56, std 9.73, range [10.62, 94.61]

Solvent-accessible surface area: 33161 Å² total; per-residue (Å²): 138,102,20,110,23,47,0,0,0,13,15,0,19,12,9,0,0,0,0,0,8,35,0,0,51,98,50,34,53,104,0,6,0,2,11,137,36,90,22,20,1,16,22,4,50,3,52,92,12,125,100,15,43,0,24,0,3,96,44,6,21,32,26,2,14,1,65,68,127,131,1,28,53,13,0,115,118,22,16,103,32,24,67,29,42,7,35,5,7,0,18,20,120,44,22,1,22,8,21,29,7,4,0,5,0,0,0,24,59,52,55,113,32,14,19,4,74,85,0,135,63,36,6,65,133,44,10,81,96,27,75,59,189,88,18,160,21,18,21,39,45,0,2,8,54,0,0,85,44,0,1,70,6,2,28,47,59,27,9,14,23,62,65,116,49,64,6,105,117,15,61,23,82,57,13,124,197,40,96,9,50,41,43,15,79,16,56,74,37,141,28,92,48,16,1,0,0,49,120,2,2,24,101,1,0,85,58,1,15,74,34,158,72,13,50,52,132,65,101,14,26,6,55,120,45,70,112,118,40,47,76,77,18,94,116,3,2,0,0,2,16,11,28,5,8,60,13,22,125,72,64,62,31,148,12,7,15,10,3,18,53,44,84,57,66,39,38,130,29,18,26,58,2,3,6,16,4,0,8,30,2,25,108,124,31,96,34,2,58,4,2,0,0,40,28,1,4,103,96,67,142,26,36,125,84,55,0,0,4,0,41,5,43,12,68,96,16,77,135,134,29,74,29,18,77,13,28,56,63,129,69,11,110,60,28,14,60,33,0,125,66,85,11,111,60,37,17,67,95,26,62,1,13,28,2,3,46,35,1,42,5,92,99,19,38,22,29,74,10,0,35,47,0,6,57,30,12,65,108,22,0,13,42,26,24,57,146,62,39,80,10,93,75,185,92,52,111,23,55,0,0,0,12,15,0,17,12,8,0,0,0,0,0,8,38,0,4,62,96,60,40,48,113,0,0,0,2,11,126,27,94,16,15,1,16,38,5,36,2,57,94,14,128,99,14,44,0,24,3,3,77,20,2,20,35,24,2,15,0,63,63,105,122,1,26,60,11,0,108,124,23,16,104,34,30,64,39,41,5,34,3,6,0,17,22,120,43,23,1,23,6,10,4,5,3,0,5,4,0,0,21,60,54,53,112,34,17,21,3,78,88,0,135,66,43,2,64,122,35,7,77,96,33,90,42,192,92,16,149,20,10,16,37,40,0,2,14,34,10,0,88,47,1,0,59,10,3,12,71,62,41,8,42,25,12,16,106,26,78,25,124,55,4,25,24,74,17,8,72,91,35,15,53,28,32,37,9,60,13,51,38,26,120,35,95,50,19,1,0,0,53,111,2,2,23,95,1,0,88,54,1,15,76,48,163,84,16,71,46,62,69,102,27,36,5,58,120,48,67,113,116,8,51,76,55,9,103,137,3,1,0,0,2,15,12,9,3,2,66,15,19,121,57,63,62,32,125,7,22,14,0,4,12,57,50,85,85,66,37,38,135,26,18,26,60,2,4,6,14,4,0,7,29,1,24,105,122,30,97,39,1,59,4,2,0,0,36,33,3,4,113,104,66,144,26,37,120,91,54,0,0,4,6,45,2,43,18,82,87,23,90,112,139,36,63,14,18,23,2,5,19,17,123,72,13,125,70,34,8,63,36,0,128,63,90,11,160,56,39,18,50,88,28,81,2,11,24,1,3,56,36,1,40,0,63,54,33,26,24,29,77,10,0,29,48,0,4,48,29,7,72,97,33,0,14,29,33,28,67,134,62,37,68,11,98,80,226

Radius of gyration: 31.69 Å; Cα contacts (8 Å, |Δi|>4): 1749; chains: 2; bounding box: 65×80×92 Å